Protein AF-A0A959URW3-F1 (afdb_monomer)

Radius of gyration: 47.99 Å; Cα contacts (8 Å, |Δi|>4): 1921; chains: 1; bounding box: 102×96×134 Å

Foldseek 3Di:
DADPNDDDDDADKDKQKDKAQLVCLVVLPDPDSDGIKIKMKIAGLVQLQVLLQFAQEEALDGLRVRNFRARIHMYMVPFDDALFSSGGPLPDSSLLSVLLVVLVSVLVVLVVCLPVPLVVNVSVLLRLLSGDLPQGPRNSCRPRPNVSVLVSQQAFFAFCVSGGGHLVQEAEEPAPDDDDCVLQVHSHTYGNDHDPVCVVSSVSCCDPSGNVHHYDFLQNSVLSGDLVSVQVVLQPDDPVVNLSSLLRHAADPVGPVSQQQRFNQDFDPGTDGVVRLLVDLVSVVRVVVSCVVRVCNCVRANLVRVLLVSLVPDDLEADPSLQSSLLPRPDQVSNQSSLQSHQAHEQEPDPCCRNVSNVVSCVVCVVPHPVVSNQQRYWYDYPNDTQHNVNVPPPQWDFDQDPPPRDTDTDRPCVSDPDDDPQQQVVLVVQLVCLLVVHHDQVLCCVQPVDRDDPDPDNLLNVLVVVLVVCVQPARQELSVVSSLQSNCQNPVPNPSLQSHWFAFCVGDIDGQAAEAEDDEAPQFASRRYGHCRHVVNCRNQDLDHQWRDGDRGTYDHYQDHPLAGVLPGTDQDDDLRRLLSVLVVLLVVCVVPVCSLVRCPDPNQVSVCSSQVHQLLQAEDDPPLQADPSNHRPPSLCVSCDPDPSSVVSSVSSNHHYCPHLSNVVSCCLQVVDDDRDDDDPDLPRSVVSCQVNPHPVSRPDPVSVVVVVVSVVVVDPDKDKDFDPVVLVVLVVDPPPVSVVVVVVDFDKGKMAIRDPDAPVVLADPDDPVCVVVVWDWYADPVRGRMIITTPPDPVVVVCCVVVVDDDVVSVVVCCVVVVVVCVVPDPDPPVLVVVLVVLVVLLVVLLVVLLVCLPPPFQFLLNLLSQLVNQQSVLLNVLSFWDKKKAQFWDADPVQKIKRFQIPDQDDDCLLAQQDFCVVQQKWKWKDFVPDDTDTQPDKTFLGADRGITIIHRPDGPDDDDRRMMMMMTGDSGPVLSVLLSVLSVVLVVVDDRGDGPLVLLCQLFNFALAAEEAEDPQLCLLLVVLVVLLCCQVPHQFEEEEAEQDLVQLVVSLVSNCVVCPVVVSSNLQEAEPGSNGLANDDDSRGHHYYGYHLSQQSPDDRVVGGRNLADLGQEYEYAQQQQAFASSLCSSSRRHQFDPDDDDRHGRNHGYYYYHHVVRRFYDTCPPPPVSCVVCVVVVGDGDHRRRDTPLVSQVVQAQPDQARPSNPNYGYHYSAERAPDAAVSQCSCCVVRHVSSHGYPHD

Structure (mmCIF, N/CA/C/O backbone):
data_AF-A0A959URW3-F1
#
_entry.id   AF-A0A959URW3-F1
#
loop_
_atom_site.group_PDB
_atom_site.id
_atom_site.type_symbol
_atom_site.label_atom_id
_atom_site.label_alt_id
_atom_site.label_comp_id
_atom_site.label_asym_id
_atom_site.label_entity_id
_atom_site.label_seq_id
_atom_site.pdbx_PDB_ins_code
_atom_site.Cartn_x
_atom_site.Cartn_y
_atom_site.Cartn_z
_atom_site.occupancy
_atom_site.B_iso_or_equiv
_atom_site.auth_seq_id
_atom_site.auth_comp_id
_atom_site.auth_asym_id
_atom_site.auth_atom_id
_atom_site.pdbx_PDB_model_num
ATOM 1 N N . ILE A 1 1 ? -34.164 -18.478 -6.254 1.00 34.56 1 ILE A N 1
ATOM 2 C CA . ILE A 1 1 ? -35.236 -18.177 -5.276 1.00 34.56 1 ILE A CA 1
ATOM 3 C C . ILE A 1 1 ? -35.474 -16.688 -5.324 1.00 34.56 1 ILE A C 1
ATOM 5 O O . ILE A 1 1 ? -34.515 -15.956 -5.195 1.00 34.56 1 ILE A O 1
ATOM 9 N N . THR A 1 2 ? -36.696 -16.221 -5.530 1.00 29.23 2 THR A N 1
ATOM 10 C CA . THR A 1 2 ? -36.957 -14.777 -5.521 1.00 29.23 2 THR A CA 1
ATOM 11 C C . THR A 1 2 ? -37.421 -14.369 -4.127 1.00 29.23 2 THR A C 1
ATOM 13 O O . THR A 1 2 ? -38.407 -14.919 -3.642 1.00 29.23 2 THR A O 1
ATOM 16 N N . VAL A 1 3 ? -36.714 -13.450 -3.469 1.00 30.98 3 VAL A N 1
ATOM 17 C CA . VAL A 1 3 ? -37.096 -12.880 -2.166 1.00 30.98 3 VAL A CA 1
ATOM 18 C C . VAL A 1 3 ? -37.170 -11.369 -2.350 1.00 30.98 3 VAL A C 1
ATOM 20 O O . VAL A 1 3 ? -36.220 -10.766 -2.828 1.00 30.98 3 VAL A O 1
ATOM 23 N N . ASN A 1 4 ? -38.315 -10.764 -2.025 1.00 32.06 4 ASN A N 1
ATOM 24 C CA . ASN A 1 4 ? -38.577 -9.327 -2.204 1.00 32.06 4 ASN A CA 1
ATOM 25 C C . ASN A 1 4 ? -38.368 -8.797 -3.639 1.00 32.06 4 ASN A C 1
ATOM 27 O O . ASN A 1 4 ? -37.958 -7.661 -3.831 1.00 32.06 4 ASN A O 1
ATOM 31 N N . GLY A 1 5 ? -38.651 -9.612 -4.659 1.00 32.66 5 GLY A N 1
ATOM 32 C CA . GLY A 1 5 ? -38.482 -9.219 -6.066 1.00 32.66 5 GLY A CA 1
ATOM 33 C C . GLY A 1 5 ? -37.062 -9.403 -6.612 1.00 32.66 5 GLY A C 1
ATOM 34 O O . GLY A 1 5 ? -36.890 -9.402 -7.828 1.00 32.66 5 GLY A O 1
ATOM 35 N N . GLU A 1 6 ? -36.076 -9.675 -5.754 1.00 27.12 6 GLU A N 1
ATOM 36 C CA . GLU A 1 6 ? -34.711 -10.001 -6.164 1.00 27.12 6 GLU A CA 1
ATOM 37 C C . GLU A 1 6 ? -34.511 -11.510 -6.286 1.00 27.12 6 GLU A C 1
ATOM 39 O O . GLU A 1 6 ? -34.893 -12.302 -5.417 1.00 27.12 6 GLU A O 1
ATOM 44 N N . ARG A 1 7 ? -33.911 -11.931 -7.400 1.00 32.72 7 ARG A N 1
ATOM 45 C CA . ARG A 1 7 ? -33.601 -13.331 -7.684 1.00 32.72 7 ARG A CA 1
ATOM 46 C C . ARG A 1 7 ? -32.322 -13.717 -6.930 1.00 32.72 7 ARG A C 1
ATOM 48 O O . ARG A 1 7 ? -31.225 -13.518 -7.421 1.00 32.72 7 ARG A O 1
ATOM 55 N N . ILE A 1 8 ? -32.476 -14.301 -5.747 1.00 46.41 8 ILE A N 1
ATOM 56 C CA . ILE A 1 8 ? -31.408 -14.951 -4.980 1.00 46.41 8 ILE A CA 1
ATOM 57 C C . ILE A 1 8 ? -31.084 -16.301 -5.623 1.00 46.41 8 ILE A C 1
ATOM 59 O O . ILE A 1 8 ? -31.871 -17.253 -5.549 1.00 46.41 8 ILE A O 1
ATOM 63 N N . GLU A 1 9 ? -29.934 -16.417 -6.265 1.00 48.25 9 GLU A N 1
ATOM 64 C CA . GLU A 1 9 ? -29.455 -17.690 -6.801 1.00 48.25 9 GLU A CA 1
ATOM 65 C C . GLU A 1 9 ? -28.854 -18.543 -5.674 1.00 48.25 9 GLU A C 1
ATOM 67 O O . GLU A 1 9 ? -28.124 -18.053 -4.816 1.00 48.25 9 GLU A O 1
ATOM 72 N N . ARG A 1 10 ? -29.240 -19.827 -5.607 1.00 60.81 10 ARG A N 1
ATOM 73 C CA . ARG A 1 10 ? -28.573 -20.781 -4.713 1.00 60.81 10 ARG A CA 1
ATOM 74 C C . ARG A 1 10 ? -27.301 -21.208 -5.426 1.00 60.81 10 ARG A C 1
ATOM 76 O O . ARG A 1 10 ? -27.395 -21.951 -6.397 1.00 60.81 10 ARG A O 1
ATOM 83 N N . LEU A 1 11 ? -26.163 -20.740 -4.936 1.00 62.84 11 LEU A N 1
ATOM 84 C CA . LEU A 1 11 ? -24.862 -21.116 -5.466 1.00 62.84 11 LEU A CA 1
ATOM 85 C C . LEU A 1 11 ? -24.422 -22.439 -4.823 1.00 62.84 11 LEU A C 1
ATOM 87 O O . LEU A 1 11 ? -24.393 -22.530 -3.590 1.00 62.84 11 LEU A O 1
ATOM 91 N N . PRO A 1 12 ? -24.135 -23.487 -5.611 1.00 74.75 12 PRO A N 1
ATOM 92 C CA . PRO A 1 12 ? -23.553 -24.709 -5.077 1.00 74.75 12 PRO A CA 1
ATOM 93 C C . PRO A 1 12 ? -22.137 -24.408 -4.567 1.00 74.75 12 PRO A C 1
ATOM 95 O O . PRO A 1 12 ? -21.308 -23.867 -5.300 1.00 74.75 12 PRO A O 1
ATOM 98 N N . LEU A 1 13 ? -21.876 -24.736 -3.298 1.00 84.31 13 LEU A N 1
ATOM 99 C CA . LEU A 1 13 ? -20.539 -24.666 -2.711 1.00 84.31 13 LEU A CA 1
ATOM 100 C C . LEU A 1 13 ? -19.921 -26.062 -2.681 1.00 84.31 13 LEU A C 1
ATOM 102 O O . LEU A 1 13 ? -20.524 -27.008 -2.164 1.00 84.31 13 LEU A O 1
ATOM 106 N N . GLU A 1 14 ? -18.697 -26.167 -3.173 1.00 91.38 14 GLU A N 1
ATOM 107 C CA . GLU A 1 14 ? -17.817 -27.288 -2.880 1.00 91.38 14 GLU A CA 1
ATOM 108 C C . GLU A 1 14 ? -17.272 -27.178 -1.459 1.00 91.38 14 GLU A C 1
ATOM 110 O O . GLU A 1 14 ? -17.147 -26.075 -0.925 1.00 91.38 14 GLU A O 1
ATOM 115 N N . THR A 1 15 ? -16.986 -28.319 -0.819 1.00 93.50 15 THR A N 1
ATOM 116 C CA . THR A 1 15 ? -16.547 -28.341 0.582 1.00 93.50 15 THR A CA 1
ATOM 117 C C . THR A 1 15 ? -15.479 -29.394 0.861 1.00 93.50 15 THR A C 1
ATOM 119 O O . THR A 1 15 ? -15.551 -30.514 0.351 1.00 93.50 15 THR A O 1
ATOM 122 N N . ILE A 1 16 ? -14.539 -29.051 1.745 1.00 95.06 16 ILE A N 1
ATOM 123 C CA . ILE A 1 16 ? -13.639 -29.979 2.439 1.00 95.06 16 ILE A CA 1
ATOM 124 C C . ILE A 1 16 ? -13.994 -29.922 3.920 1.00 95.06 16 ILE A C 1
ATOM 126 O O . ILE A 1 16 ? -13.895 -28.865 4.541 1.00 95.06 16 ILE A O 1
ATOM 130 N N . ARG A 1 17 ? -14.427 -31.054 4.484 1.00 92.44 17 ARG A N 1
ATOM 131 C CA . ARG A 1 17 ? -14.832 -31.170 5.891 1.00 92.44 17 ARG A CA 1
ATOM 132 C C . ARG A 1 17 ? -13.784 -31.926 6.702 1.00 92.44 17 ARG A C 1
ATOM 134 O O . ARG A 1 17 ? -13.364 -33.023 6.332 1.00 92.44 17 ARG A O 1
ATOM 141 N N . LEU A 1 18 ? -13.442 -31.353 7.847 1.00 94.38 18 LEU A N 1
ATOM 142 C CA . LEU A 1 18 ? -12.686 -31.969 8.924 1.00 94.38 18 LEU A CA 1
ATOM 143 C C . LEU A 1 18 ? -13.585 -32.067 10.160 1.00 94.38 18 LEU A C 1
ATOM 145 O O . LEU A 1 18 ? -14.099 -31.055 10.631 1.00 94.38 18 LEU A O 1
ATOM 149 N N . THR A 1 19 ? -13.739 -33.271 10.704 1.00 93.19 19 THR A N 1
ATOM 150 C CA . THR A 1 19 ? -14.428 -33.500 11.979 1.00 93.19 19 THR A CA 1
ATOM 151 C C . THR A 1 19 ? -13.402 -33.971 12.998 1.00 93.19 19 THR A C 1
ATOM 153 O O . THR A 1 19 ? -12.790 -35.021 12.816 1.00 93.19 19 THR A O 1
ATOM 156 N N . ILE A 1 20 ? -13.207 -33.191 14.057 1.00 90.38 20 ILE A N 1
ATOM 157 C CA . ILE A 1 20 ? -12.317 -33.509 15.169 1.00 90.38 20 ILE A CA 1
ATOM 158 C C . ILE A 1 20 ? -13.178 -34.071 16.306 1.00 90.38 20 ILE A C 1
ATOM 160 O O . ILE A 1 20 ? -14.007 -33.334 16.855 1.00 90.38 20 ILE A O 1
ATOM 164 N N . PRO A 1 21 ? -13.003 -35.352 16.674 1.00 87.56 21 PRO A N 1
ATOM 165 C CA . PRO A 1 21 ? -13.785 -35.969 17.735 1.00 87.56 21 PRO A CA 1
ATOM 166 C C . PRO A 1 21 ? -13.529 -35.293 19.081 1.00 87.56 21 PRO A C 1
ATOM 168 O O . PRO A 1 21 ? -12.391 -34.933 19.394 1.00 87.56 21 PRO A O 1
ATOM 171 N N . ARG A 1 22 ? -14.551 -35.232 19.941 1.00 83.50 22 ARG A N 1
ATOM 172 C CA . ARG A 1 22 ? -14.440 -34.691 21.308 1.00 83.50 22 ARG A CA 1
ATOM 173 C C . ARG A 1 22 ? -13.270 -35.269 22.114 1.00 83.50 22 ARG A C 1
ATOM 175 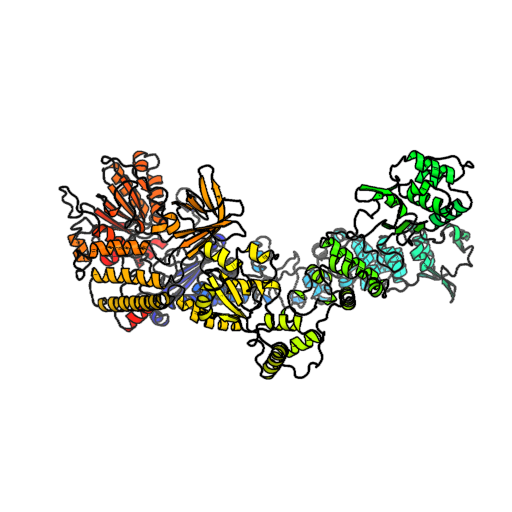O O . ARG A 1 22 ? -12.677 -34.576 22.928 1.00 83.50 22 ARG A O 1
ATOM 182 N N . THR A 1 23 ? -12.894 -36.524 21.858 1.00 83.06 23 THR A N 1
ATOM 183 C CA . THR A 1 23 ? -11.788 -37.215 22.543 1.00 83.06 23 THR A CA 1
ATOM 184 C C . THR A 1 23 ? -10.409 -36.633 22.232 1.00 83.06 23 THR A C 1
ATOM 186 O O . THR A 1 23 ? -9.474 -36.859 22.994 1.00 83.06 23 THR A O 1
ATOM 189 N N . GLU A 1 24 ? -10.268 -35.894 21.130 1.00 83.75 24 GLU A N 1
ATOM 190 C CA . GLU A 1 24 ? -8.999 -35.320 20.668 1.00 83.75 24 GLU A CA 1
ATOM 191 C C . GLU A 1 24 ? -8.882 -33.814 20.974 1.00 83.75 24 GLU A C 1
ATOM 193 O O . GLU A 1 24 ? -7.793 -33.242 20.875 1.00 83.75 24 GLU A O 1
ATOM 198 N N . LEU A 1 25 ? -9.969 -33.169 21.420 1.00 83.62 25 LEU A N 1
ATOM 199 C CA . LEU A 1 25 ? -10.039 -31.716 21.618 1.00 83.62 25 LEU A CA 1
ATOM 200 C C . LEU A 1 25 ? -9.111 -31.193 22.719 1.00 83.62 25 LEU A C 1
ATOM 202 O O . LEU A 1 25 ? -8.546 -30.103 22.576 1.00 83.62 25 LEU A O 1
ATOM 206 N N . ARG A 1 26 ? -8.847 -31.988 23.765 1.00 81.00 26 ARG A N 1
ATOM 207 C CA . ARG A 1 26 ? -7.852 -31.635 24.796 1.00 81.00 26 ARG A CA 1
ATOM 208 C C . ARG A 1 26 ? -6.452 -31.432 24.223 1.00 81.00 26 ARG A C 1
ATOM 210 O O . ARG A 1 26 ? -5.725 -30.560 24.688 1.00 81.00 26 ARG A O 1
ATOM 217 N N . GLY A 1 27 ? -6.075 -32.197 23.194 1.00 77.31 27 GLY A N 1
ATOM 218 C CA . GLY A 1 27 ? -4.784 -32.041 22.510 1.00 77.31 27 GLY A CA 1
ATOM 219 C C . GLY A 1 27 ? -4.667 -30.719 21.742 1.00 77.31 27 GLY A C 1
ATOM 220 O O . GLY A 1 27 ? -3.568 -30.207 21.527 1.00 77.31 27 GLY A O 1
ATOM 221 N N . ILE A 1 28 ? -5.804 -30.125 21.376 1.00 80.00 28 ILE A N 1
ATOM 222 C CA . ILE A 1 28 ? -5.901 -28.845 20.663 1.00 80.00 28 ILE A CA 1
ATOM 223 C C . ILE A 1 28 ? -6.008 -27.666 21.647 1.00 80.00 28 ILE A C 1
ATOM 225 O O . ILE A 1 28 ? -5.694 -26.539 21.281 1.00 80.00 28 ILE A O 1
ATOM 229 N N . GLY A 1 29 ? -6.322 -27.928 22.919 1.00 76.31 29 GLY A N 1
ATOM 230 C CA . GLY A 1 29 ? -6.358 -26.925 23.989 1.00 76.31 29 GLY A CA 1
ATOM 231 C C . GLY A 1 29 ? -7.762 -26.531 24.447 1.00 76.31 29 GLY A C 1
ATOM 232 O O . GLY A 1 29 ? -7.894 -25.561 25.187 1.00 76.31 29 GLY A O 1
ATOM 233 N N . PHE A 1 30 ? -8.802 -27.263 24.039 1.00 79.19 30 PHE A N 1
ATOM 234 C CA . PHE A 1 30 ? -10.144 -27.088 24.596 1.00 79.19 30 PHE A CA 1
ATOM 235 C C . PHE A 1 30 ? -10.208 -27.607 26.039 1.00 79.19 30 PHE A C 1
ATOM 237 O O . PHE A 1 30 ? -9.623 -28.641 26.367 1.00 79.19 30 PHE A O 1
ATOM 244 N N . THR A 1 31 ? -10.922 -26.876 26.895 1.00 63.19 31 THR A N 1
ATOM 245 C CA . THR A 1 31 ? -11.102 -27.191 28.322 1.00 63.19 31 THR A CA 1
ATOM 246 C C . THR A 1 31 ? -12.343 -28.041 28.606 1.00 63.19 31 THR A C 1
ATOM 248 O O . THR A 1 31 ? -12.409 -28.666 29.662 1.00 63.19 31 THR A O 1
ATOM 251 N N . GLU A 1 32 ? -13.298 -28.094 27.673 1.00 59.19 32 GLU A N 1
ATOM 252 C CA . GLU A 1 32 ? -14.567 -28.831 27.776 1.00 59.19 32 GLU A CA 1
ATOM 253 C C . GLU A 1 32 ? -14.714 -29.819 26.599 1.00 59.19 32 GLU A C 1
ATOM 255 O O . GLU A 1 32 ? -14.406 -29.474 25.457 1.00 59.19 32 GLU A O 1
ATOM 260 N N . ASP A 1 33 ? -15.182 -31.046 26.875 1.00 56.19 33 ASP A N 1
ATOM 261 C CA . ASP A 1 33 ? -15.276 -32.172 25.919 1.00 56.19 33 ASP A CA 1
ATOM 262 C C . ASP A 1 33 ? -16.730 -32.409 25.428 1.00 56.19 33 ASP A C 1
ATOM 264 O O . ASP A 1 33 ? -17.171 -33.553 25.262 1.00 56.19 33 ASP A O 1
ATOM 268 N N . ASP A 1 34 ? -17.516 -31.346 25.236 1.00 56.12 34 ASP A N 1
ATOM 269 C CA . ASP A 1 34 ? -18.978 -31.486 25.133 1.00 56.12 34 ASP A CA 1
ATOM 270 C C . ASP A 1 34 ? -19.495 -31.892 23.738 1.00 56.12 34 ASP A C 1
ATOM 272 O O . ASP A 1 34 ? -20.535 -32.548 23.637 1.00 56.12 34 ASP A O 1
ATOM 276 N N . GLN A 1 35 ? -18.782 -31.565 22.650 1.00 76.81 35 GLN A N 1
ATOM 277 C CA . GLN A 1 35 ? -19.188 -31.905 21.274 1.00 76.81 35 GLN A CA 1
ATOM 278 C C . GLN A 1 35 ? -18.008 -31.958 20.296 1.00 76.81 35 GLN A C 1
ATOM 280 O O . GLN A 1 35 ? -16.972 -31.351 20.545 1.00 76.81 35 GLN A O 1
ATOM 285 N N . ASP A 1 36 ? -18.186 -32.645 19.165 1.00 86.38 36 ASP A N 1
ATOM 286 C CA . ASP A 1 36 ? -17.190 -32.698 18.089 1.00 86.38 36 ASP A CA 1
ATOM 287 C C . ASP A 1 36 ? -17.031 -31.325 17.410 1.00 86.38 36 ASP A C 1
ATOM 289 O O . ASP A 1 36 ? -18.005 -30.586 17.215 1.00 86.38 36 ASP A O 1
ATOM 293 N N . VAL A 1 37 ? -15.800 -30.989 17.018 1.00 88.69 37 VAL A N 1
ATOM 294 C CA . VAL A 1 37 ? -15.511 -29.755 16.278 1.00 88.69 37 VAL A CA 1
ATOM 295 C C . VAL A 1 37 ? -15.488 -30.054 14.783 1.00 88.69 37 VAL A C 1
ATOM 297 O O . VAL A 1 37 ? -14.672 -30.839 14.313 1.00 88.69 37 VAL A O 1
ATOM 300 N N . GLU A 1 38 ? -16.370 -29.413 14.022 1.00 90.75 38 GLU A N 1
ATOM 301 C CA . GLU A 1 38 ? -16.356 -29.432 12.562 1.00 90.75 38 GLU A CA 1
ATOM 302 C C . GLU A 1 38 ? -15.708 -28.157 12.028 1.00 90.75 38 GLU A C 1
ATOM 304 O O . GLU A 1 38 ? -16.114 -27.051 12.386 1.00 90.75 38 GLU A O 1
ATOM 309 N N . VAL A 1 39 ? -14.741 -28.323 11.127 1.00 93.44 39 VAL A N 1
ATOM 310 C CA . VAL A 1 39 ? -14.119 -27.252 10.347 1.00 93.44 39 VAL A CA 1
ATOM 311 C C . VAL A 1 39 ? -14.317 -27.564 8.869 1.00 93.44 39 VAL A C 1
ATOM 313 O O . VAL A 1 39 ? -14.024 -28.667 8.416 1.00 93.44 39 VAL A O 1
ATOM 316 N N . VAL A 1 40 ? -14.855 -26.612 8.114 1.00 93.00 40 VAL A N 1
ATOM 317 C CA . VAL A 1 40 ? -15.231 -26.784 6.711 1.00 93.00 40 VAL A CA 1
ATOM 318 C C . VAL A 1 40 ? -14.680 -25.625 5.898 1.00 93.00 40 VAL A C 1
ATOM 320 O O . VAL A 1 40 ? -15.009 -24.476 6.181 1.00 93.00 40 VAL A O 1
ATOM 323 N N . LEU A 1 41 ? -13.871 -25.922 4.884 1.00 96.38 41 LEU A N 1
ATOM 324 C CA . LEU A 1 41 ? -13.491 -24.958 3.852 1.00 96.38 41 LEU A CA 1
ATOM 325 C C . LEU A 1 41 ? -14.461 -25.100 2.679 1.00 96.38 41 LEU A C 1
ATOM 327 O O . LEU A 1 41 ? -14.689 -26.219 2.218 1.00 96.38 41 LEU A O 1
ATOM 331 N N . CYS A 1 42 ? -15.031 -23.990 2.212 1.00 93.69 42 CYS A N 1
ATOM 332 C CA . CYS A 1 42 ? -16.022 -23.966 1.140 1.00 93.69 42 CYS A CA 1
ATOM 333 C C . CYS A 1 42 ? -15.633 -22.980 0.032 1.00 93.69 42 CYS A C 1
ATOM 335 O O . CYS A 1 42 ? -15.168 -21.881 0.330 1.00 93.69 42 CYS A O 1
ATOM 337 N N . TRP A 1 43 ? -15.893 -23.319 -1.230 1.00 94.75 43 TRP A N 1
ATOM 338 C CA . TRP A 1 43 ? -15.683 -22.422 -2.376 1.00 94.75 43 TRP A CA 1
ATOM 339 C C . TRP A 1 43 ? -16.698 -22.696 -3.489 1.00 94.75 43 TRP A C 1
ATOM 341 O O . TRP A 1 43 ? -17.451 -23.666 -3.430 1.00 94.75 43 TRP A O 1
ATOM 351 N N . SER A 1 44 ? -16.742 -21.830 -4.500 1.00 91.31 44 SER A N 1
ATOM 352 C CA . SER A 1 44 ? -17.530 -22.056 -5.714 1.00 91.31 44 SER A CA 1
ATOM 353 C C . SER A 1 44 ? -16.887 -21.350 -6.895 1.00 91.31 44 SER A C 1
ATOM 355 O O . SER A 1 44 ? -16.576 -20.161 -6.812 1.00 91.31 44 SER A O 1
ATOM 357 N N . GLU A 1 45 ? -16.705 -22.077 -7.995 1.00 86.62 45 GLU A N 1
ATOM 358 C CA . GLU A 1 45 ? -16.124 -21.532 -9.224 1.00 86.62 45 GLU A CA 1
ATOM 359 C C . GLU A 1 45 ? -17.006 -20.462 -9.871 1.00 86.62 45 GLU A C 1
ATOM 361 O O . GLU A 1 45 ? -16.495 -19.480 -10.402 1.00 86.62 45 GLU A O 1
ATOM 366 N N . GLU A 1 46 ? -18.324 -20.578 -9.720 1.00 84.88 46 GLU A N 1
ATOM 367 C CA . GLU A 1 46 ? -19.297 -19.621 -10.257 1.00 84.88 46 GLU A CA 1
ATOM 368 C C . GLU A 1 46 ? -19.373 -18.315 -9.442 1.00 84.88 46 GLU A C 1
ATOM 370 O O . GLU A 1 46 ? -19.913 -17.321 -9.923 1.00 84.88 46 GLU A O 1
ATOM 375 N N . ALA A 1 47 ? -18.833 -18.291 -8.215 1.00 84.94 47 ALA A N 1
ATOM 376 C CA . ALA A 1 47 ? -19.024 -17.190 -7.264 1.00 84.94 47 ALA A CA 1
ATOM 377 C C . ALA A 1 47 ? -17.735 -16.665 -6.614 1.00 84.94 47 ALA A C 1
ATOM 379 O O . ALA A 1 47 ? -17.803 -15.983 -5.591 1.00 84.94 47 ALA A O 1
ATOM 380 N N . MET A 1 48 ? -16.560 -16.945 -7.185 1.00 87.69 48 MET A N 1
ATOM 381 C CA . MET A 1 48 ? -15.266 -16.568 -6.592 1.00 87.69 48 MET A CA 1
ATOM 382 C C . MET A 1 48 ? -15.158 -15.069 -6.271 1.00 87.69 48 MET A C 1
ATOM 384 O O . MET A 1 48 ? -14.742 -14.694 -5.175 1.00 87.69 48 MET A O 1
ATOM 388 N N . GLU A 1 49 ? -15.586 -14.200 -7.191 1.00 84.81 49 GLU A N 1
ATOM 389 C CA . GLU A 1 49 ? -15.551 -12.745 -6.984 1.00 84.81 49 GLU A CA 1
ATOM 390 C C . GLU A 1 49 ? -16.526 -12.265 -5.907 1.00 84.81 49 GLU A C 1
ATOM 392 O O . GLU A 1 49 ? -16.259 -11.272 -5.229 1.00 84.81 49 GLU A O 1
ATOM 397 N N . GLN A 1 50 ? -17.660 -12.953 -5.754 1.00 84.00 50 GLN A N 1
ATOM 398 C CA . GLN A 1 50 ? -18.624 -12.650 -4.705 1.00 84.00 50 GLN A CA 1
ATOM 399 C C . GLN A 1 50 ? -18.083 -13.103 -3.349 1.00 84.00 50 GLN A C 1
ATOM 401 O O . GLN A 1 50 ? -18.068 -12.307 -2.417 1.00 84.00 50 GLN A O 1
ATOM 406 N N . LEU A 1 51 ? -17.564 -14.332 -3.255 1.00 87.06 51 LEU A N 1
ATOM 407 C CA . LEU A 1 51 ? -16.972 -14.872 -2.028 1.00 87.06 51 LEU A CA 1
ATOM 408 C C . LEU A 1 51 ? -15.807 -14.011 -1.527 1.00 87.06 51 LEU A C 1
ATOM 410 O O . LEU A 1 51 ? -15.731 -13.745 -0.334 1.00 87.06 51 LEU A O 1
ATOM 414 N N . ALA A 1 52 ? -14.979 -13.477 -2.431 1.00 87.38 52 ALA A N 1
ATOM 415 C CA . ALA A 1 52 ? -13.893 -12.564 -2.074 1.00 87.38 52 ALA A CA 1
ATOM 416 C C . ALA A 1 52 ? -14.364 -11.247 -1.426 1.00 87.38 52 ALA A C 1
ATOM 418 O O . ALA A 1 52 ? -13.580 -10.583 -0.751 1.00 87.38 52 ALA A O 1
ATOM 419 N N . LYS A 1 53 ? -15.623 -10.843 -1.625 1.00 85.44 53 LYS A N 1
ATOM 420 C CA . LYS A 1 53 ? -16.212 -9.648 -0.994 1.00 85.44 53 LYS A CA 1
ATOM 421 C C . LYS A 1 53 ? -16.926 -9.968 0.318 1.00 85.44 53 LYS A C 1
ATOM 423 O O . LYS A 1 53 ? -17.230 -9.052 1.077 1.00 85.44 53 LYS A O 1
ATOM 428 N N . GLU A 1 54 ? -17.198 -11.241 0.575 1.00 86.44 54 GLU A N 1
ATOM 429 C CA . GLU A 1 54 ? -17.857 -11.701 1.787 1.00 86.44 54 GLU A CA 1
ATOM 430 C C . GLU A 1 54 ? -16.838 -11.934 2.918 1.00 86.44 54 GLU A C 1
ATOM 432 O O . GLU A 1 54 ? -15.631 -12.070 2.687 1.00 86.44 54 GLU A O 1
ATOM 437 N N . PRO A 1 55 ? -17.303 -12.005 4.175 1.00 89.19 55 PRO A N 1
ATOM 438 C CA . PRO A 1 55 ? -16.479 -12.450 5.290 1.00 89.19 55 PRO A CA 1
ATOM 439 C C . PRO A 1 55 ? -15.856 -13.814 5.008 1.00 89.19 55 PRO A C 1
ATOM 441 O O . PRO A 1 55 ? -16.535 -14.710 4.526 1.00 89.19 55 PRO A O 1
ATOM 444 N N . THR A 1 56 ? -14.579 -13.997 5.331 1.00 92.75 56 THR A N 1
ATOM 445 C CA . THR A 1 56 ? -13.873 -15.270 5.128 1.00 92.75 56 THR A CA 1
ATOM 446 C C . THR A 1 56 ? -14.205 -16.276 6.227 1.00 92.75 56 THR A C 1
ATOM 448 O O . THR A 1 56 ? -14.271 -17.476 5.970 1.00 92.75 56 THR A O 1
ATOM 451 N N . LEU A 1 57 ? -14.429 -15.809 7.458 1.00 92.62 57 LEU A N 1
ATOM 452 C CA . LEU A 1 57 ? -14.627 -16.667 8.624 1.00 92.62 57 LEU A CA 1
ATOM 453 C C . LEU A 1 57 ? -16.090 -16.723 9.060 1.00 92.62 57 LEU A C 1
ATOM 455 O O . LEU A 1 57 ? -16.760 -15.705 9.245 1.00 92.62 57 LEU A O 1
ATOM 459 N N . TYR A 1 58 ? -16.560 -17.944 9.295 1.00 88.25 58 TYR A N 1
ATOM 460 C CA . TYR A 1 58 ? -17.894 -18.250 9.776 1.00 88.25 58 TYR A CA 1
ATOM 461 C C . TYR A 1 58 ? -17.815 -19.171 10.987 1.00 88.25 58 TYR A C 1
ATOM 463 O O . TYR A 1 58 ? -17.090 -20.159 11.027 1.00 88.25 58 TYR A O 1
ATOM 471 N N . GLN A 1 59 ? -18.663 -18.897 11.963 1.00 81.31 59 GLN A N 1
ATOM 472 C CA . GLN A 1 59 ? -19.075 -19.893 12.949 1.00 81.31 59 GLN A CA 1
ATOM 473 C C . GLN A 1 59 ? -20.573 -19.715 13.039 1.00 81.31 59 GLN A C 1
ATOM 475 O O . GLN A 1 59 ? -21.064 -18.857 13.784 1.00 81.31 59 GLN A O 1
ATOM 480 N N . TYR A 1 60 ? -21.255 -20.446 12.158 1.00 73.19 60 TYR A N 1
ATOM 481 C CA . TYR A 1 60 ? -22.684 -20.363 11.859 1.00 73.19 60 TYR A CA 1
ATOM 482 C C . TYR A 1 60 ? -23.098 -19.076 11.138 1.00 73.19 60 TYR A C 1
ATOM 484 O O . TYR A 1 60 ? -23.791 -19.128 10.128 1.00 73.19 60 TYR A O 1
ATOM 492 N N . PHE A 1 61 ? -22.609 -17.932 11.602 1.00 74.62 61 PHE A N 1
ATOM 493 C CA . PHE A 1 61 ? -22.785 -16.623 10.986 1.00 74.62 61 PHE A CA 1
ATOM 494 C C . PHE A 1 61 ? -21.470 -16.055 10.461 1.00 74.62 61 PHE A C 1
ATOM 496 O O . PHE A 1 61 ? -20.417 -16.413 11.004 1.00 74.62 61 PHE A O 1
ATOM 503 N N . PRO A 1 62 ? -21.537 -15.134 9.480 1.00 78.25 62 PRO A N 1
ATOM 504 C CA . PRO A 1 62 ? -20.374 -14.378 9.041 1.00 78.25 62 PRO A CA 1
ATOM 505 C C . PRO A 1 62 ? -19.785 -13.568 10.194 1.00 78.25 62 PRO A C 1
ATOM 507 O O . PRO A 1 62 ? -20.505 -12.853 10.897 1.00 78.25 62 PRO A O 1
ATOM 510 N N . MET A 1 63 ? -18.470 -13.642 10.359 1.00 83.56 63 MET A N 1
ATOM 511 C CA . MET A 1 63 ? -17.720 -12.701 11.183 1.00 83.56 63 MET A CA 1
ATOM 512 C C . MET A 1 63 ? -17.499 -11.434 10.349 1.00 83.56 63 MET A C 1
ATOM 514 O O . MET A 1 63 ? -16.552 -11.350 9.583 1.00 83.56 63 MET A O 1
ATOM 518 N N . THR A 1 64 ? -18.427 -10.475 10.416 1.00 77.38 64 THR A N 1
ATOM 519 C CA . THR A 1 64 ? -18.543 -9.377 9.431 1.00 77.38 64 THR A CA 1
ATOM 520 C C . THR A 1 64 ? -17.319 -8.471 9.292 1.00 77.38 64 THR A C 1
ATOM 522 O O . THR A 1 64 ? -17.220 -7.780 8.285 1.00 77.38 64 THR A O 1
ATOM 525 N N . LYS A 1 65 ? -16.404 -8.454 10.268 1.00 76.12 65 LYS A N 1
ATOM 526 C CA . LYS A 1 65 ? -15.149 -7.694 10.188 1.00 76.12 65 LYS A CA 1
ATOM 527 C C . LYS A 1 65 ? -13.971 -8.523 9.651 1.00 76.12 65 LYS A C 1
ATOM 529 O O . LYS A 1 65 ? -12.920 -7.972 9.365 1.00 76.12 65 LYS A O 1
ATOM 534 N N . GLU A 1 66 ? -14.157 -9.825 9.443 1.00 82.00 66 GLU A N 1
ATOM 535 C CA . GLU A 1 66 ? -13.150 -10.759 8.922 1.00 82.00 66 GLU A CA 1
ATOM 536 C C . GLU A 1 66 ? -13.254 -10.921 7.393 1.00 82.00 66 GLU A C 1
ATOM 538 O O . GLU A 1 66 ? -13.241 -12.035 6.862 1.00 82.00 66 GLU A O 1
ATOM 543 N N . ALA A 1 67 ? -13.426 -9.810 6.672 1.00 86.12 67 ALA A N 1
ATOM 544 C CA . ALA A 1 67 ? -13.449 -9.787 5.211 1.00 86.12 67 ALA A CA 1
ATOM 545 C C . ALA A 1 67 ? -12.023 -9.604 4.670 1.00 86.12 67 ALA A C 1
ATOM 547 O O . ALA A 1 67 ? -11.520 -8.487 4.561 1.00 86.12 67 ALA A O 1
ATOM 548 N N . HIS A 1 68 ? -11.367 -10.716 4.328 1.00 90.25 68 HIS A N 1
ATOM 549 C CA . HIS A 1 68 ? -9.939 -10.726 3.973 1.00 90.25 68 HIS A CA 1
ATOM 550 C C . HIS A 1 68 ? -9.660 -10.864 2.478 1.00 90.25 68 HIS A C 1
ATOM 552 O O . HIS A 1 68 ? -8.505 -10.964 2.076 1.00 90.25 68 HIS A O 1
ATOM 558 N N . GLY A 1 69 ? -10.688 -10.852 1.627 1.00 91.25 69 GLY A N 1
ATOM 559 C CA . GLY A 1 69 ? -10.487 -11.000 0.186 1.00 91.25 69 GLY A CA 1
ATOM 560 C C . GLY A 1 69 ? -10.257 -12.438 -0.280 1.00 91.25 69 GLY A C 1
ATOM 561 O O . GLY A 1 69 ? -9.626 -12.631 -1.317 1.00 91.25 69 GLY A O 1
ATOM 562 N N . MET A 1 70 ? -10.714 -13.442 0.473 1.00 94.62 70 MET A N 1
ATOM 563 C CA . MET A 1 70 ? -10.563 -14.855 0.105 1.00 94.62 70 MET A CA 1
ATOM 564 C C . MET A 1 70 ? -11.741 -15.317 -0.751 1.00 94.62 70 MET A C 1
ATOM 566 O O . MET A 1 70 ? -12.888 -15.174 -0.344 1.00 94.62 70 MET A O 1
ATOM 570 N N . ALA A 1 71 ? -11.484 -15.935 -1.904 1.00 94.38 71 ALA A N 1
ATOM 571 C CA . ALA A 1 71 ? -12.530 -16.523 -2.752 1.00 94.38 71 ALA A CA 1
ATOM 572 C C . ALA A 1 71 ? -13.015 -17.901 -2.242 1.00 94.38 71 ALA A C 1
ATOM 574 O O . ALA A 1 71 ? -13.648 -18.673 -2.963 1.00 94.38 71 ALA A O 1
ATOM 575 N N . TYR A 1 72 ? -12.725 -18.195 -0.977 1.00 94.88 72 TYR A N 1
ATOM 576 C CA . TYR A 1 72 ? -13.206 -19.327 -0.204 1.00 94.88 72 TYR A CA 1
ATOM 577 C C . TYR A 1 72 ? -13.577 -18.847 1.202 1.00 94.88 72 TYR A C 1
ATOM 579 O O . TYR A 1 72 ? -13.105 -17.815 1.680 1.00 94.88 72 TYR A O 1
ATOM 587 N N . VAL A 1 73 ? -14.412 -19.622 1.885 1.00 94.00 73 VAL A N 1
ATOM 588 C CA . VAL A 1 73 ? -14.864 -19.333 3.247 1.00 94.00 73 VAL A CA 1
ATOM 589 C C . VAL A 1 73 ? -14.573 -20.510 4.161 1.00 94.00 73 VAL A C 1
ATOM 591 O O . VAL A 1 73 ? -14.582 -21.663 3.734 1.00 94.00 73 VAL A O 1
ATOM 594 N N . ILE A 1 74 ? -14.330 -20.228 5.435 1.00 95.06 74 ILE A N 1
ATOM 595 C CA . ILE A 1 74 ? -14.058 -21.238 6.452 1.00 95.06 74 ILE A CA 1
ATOM 596 C C . ILE A 1 74 ? -15.147 -21.158 7.498 1.00 95.06 74 ILE A C 1
ATOM 598 O O . ILE A 1 74 ? -15.304 -20.156 8.191 1.00 95.06 74 ILE A O 1
ATOM 602 N N . HIS A 1 75 ? -15.888 -22.245 7.625 1.00 93.00 75 HIS A N 1
ATOM 603 C CA . HIS A 1 75 ? -16.899 -22.424 8.640 1.00 93.00 75 HIS A CA 1
ATOM 604 C C . HIS A 1 75 ? -16.395 -23.373 9.722 1.00 93.00 75 HIS A C 1
ATOM 606 O O . HIS A 1 75 ? -16.003 -24.496 9.420 1.00 93.00 75 HIS A O 1
ATOM 612 N N . SER A 1 76 ? -16.477 -22.987 10.992 1.00 90.88 76 SER A N 1
ATOM 613 C CA . SER A 1 76 ? -16.239 -23.927 12.086 1.00 90.88 76 SER A CA 1
ATOM 614 C C . SER A 1 76 ? -17.082 -23.641 13.310 1.00 90.88 76 SER A C 1
ATOM 616 O O . SER A 1 76 ? -17.271 -22.488 13.687 1.00 90.88 76 SER A O 1
ATOM 618 N N . ASN A 1 77 ? -17.569 -24.697 13.963 1.00 85.94 77 ASN A N 1
ATOM 619 C CA . ASN A 1 77 ? -18.260 -24.573 15.247 1.00 85.94 77 ASN A CA 1
ATOM 620 C C . ASN A 1 77 ? -17.300 -24.320 16.427 1.00 85.94 77 ASN A C 1
ATOM 622 O O . ASN A 1 77 ? -17.758 -23.867 17.475 1.00 85.94 77 ASN A O 1
ATOM 626 N N . GLY A 1 78 ? -15.994 -24.553 16.256 1.00 83.75 78 GLY A N 1
ATOM 627 C CA . GLY A 1 78 ? -14.975 -24.491 17.309 1.00 83.75 78 GLY A CA 1
ATOM 628 C C . GLY A 1 78 ? -14.097 -23.234 17.325 1.00 83.75 78 GLY A C 1
ATOM 629 O O . GLY A 1 78 ? -13.245 -23.127 18.202 1.00 83.75 78 GLY A O 1
ATOM 630 N N . LEU A 1 79 ? -14.276 -22.286 16.392 1.00 88.69 79 LEU A N 1
ATOM 631 C CA . LEU A 1 79 ? -13.480 -21.048 16.369 1.00 88.69 79 LEU A CA 1
ATOM 632 C C . LEU A 1 79 ? -13.729 -20.194 17.622 1.00 88.69 79 LEU A C 1
ATOM 634 O O . LEU A 1 79 ? -14.871 -19.877 17.967 1.00 88.69 79 LEU A O 1
ATOM 638 N N . GLN A 1 80 ? -12.642 -19.790 18.275 1.00 83.56 80 GLN A N 1
ATOM 639 C CA . GLN A 1 80 ? -12.634 -18.865 19.401 1.00 83.56 80 GLN A CA 1
ATOM 640 C C . GLN A 1 80 ? -12.724 -17.436 18.860 1.00 83.56 80 GLN A C 1
ATOM 642 O O . GLN A 1 80 ? -11.852 -16.973 18.126 1.00 83.56 80 GLN A O 1
ATOM 647 N N . LYS A 1 81 ? -13.795 -16.726 19.196 1.00 77.88 81 LYS A N 1
ATOM 648 C CA 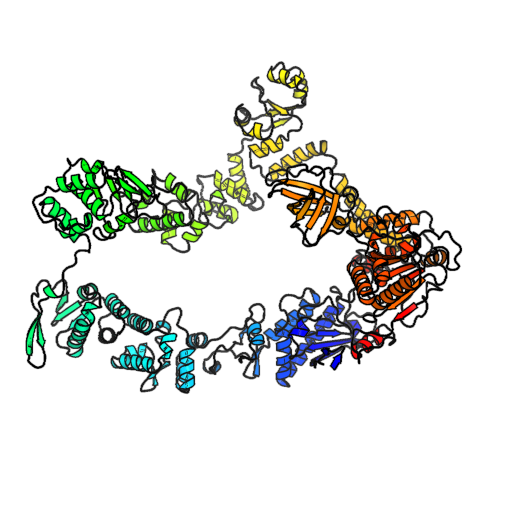. LYS A 1 81 ? -14.028 -15.350 18.741 1.00 77.88 81 LYS A CA 1
ATOM 649 C C . LYS A 1 81 ? -13.618 -14.352 19.805 1.00 77.88 81 LYS A C 1
ATOM 651 O O . LYS A 1 81 ? -13.592 -14.688 20.990 1.00 77.88 81 LYS A O 1
ATOM 656 N N . GLN A 1 82 ? -13.349 -13.117 19.392 1.00 59.78 82 GLN A N 1
ATOM 657 C CA . GLN A 1 82 ? -13.347 -12.028 20.356 1.00 59.78 82 GLN A CA 1
ATOM 658 C C . GLN A 1 82 ? -14.745 -11.886 20.955 1.00 59.78 82 GLN A C 1
ATOM 660 O O . GLN A 1 82 ? -15.749 -12.288 20.355 1.00 59.78 82 GLN A O 1
ATOM 665 N N . ALA A 1 83 ? -14.782 -11.228 22.111 1.00 40.97 83 ALA A N 1
ATOM 666 C CA . ALA A 1 83 ? -15.941 -10.541 22.653 1.00 40.97 83 ALA A CA 1
ATOM 667 C C . ALA A 1 83 ? -16.923 -10.126 21.543 1.00 40.97 83 ALA A C 1
ATOM 669 O O . ALA A 1 83 ? -18.058 -10.589 21.490 1.00 40.97 83 ALA A O 1
ATOM 670 N N . GLN A 1 84 ? -16.415 -9.356 20.582 1.00 41.03 84 GLN A N 1
ATOM 671 C CA . GLN A 1 84 ? -17.169 -8.705 19.530 1.00 41.03 84 GLN A CA 1
ATOM 672 C C . GLN A 1 84 ? -17.770 -9.575 18.422 1.00 41.03 84 GLN A C 1
ATOM 674 O O . GLN A 1 84 ? -18.383 -8.987 17.537 1.00 41.03 84 GLN A O 1
ATOM 679 N N . ARG A 1 85 ? -17.678 -10.918 18.470 1.00 52.69 85 ARG A N 1
ATOM 680 C CA . ARG A 1 85 ? -18.323 -11.952 17.605 1.00 52.69 85 ARG A CA 1
ATOM 681 C C . ARG A 1 85 ? -18.366 -11.748 16.075 1.00 52.69 85 ARG A C 1
ATOM 683 O O . ARG A 1 85 ? -18.816 -12.636 15.351 1.00 52.69 85 ARG A O 1
ATOM 690 N N . THR A 1 86 ? -17.898 -10.610 15.608 1.00 59.69 86 THR A N 1
ATOM 691 C CA . THR A 1 86 ? -17.677 -10.134 14.252 1.00 59.69 86 THR A CA 1
ATOM 692 C C . THR A 1 86 ? -16.207 -10.293 13.888 1.00 59.69 86 THR A C 1
ATOM 694 O O . THR A 1 86 ? -15.893 -10.177 12.709 1.00 59.69 86 THR A O 1
ATOM 697 N N . GLU A 1 87 ? -15.366 -10.616 14.883 1.00 77.88 87 GLU A N 1
ATOM 698 C CA . GLU A 1 87 ? -13.925 -10.826 14.794 1.00 77.88 87 GLU A CA 1
ATOM 699 C C . GLU A 1 87 ? -13.504 -12.140 15.469 1.00 77.88 87 GLU A C 1
ATOM 701 O O . GLU A 1 87 ? -14.085 -12.583 16.474 1.00 77.88 87 GLU A O 1
ATOM 706 N N . LEU A 1 88 ? -12.456 -12.750 14.930 1.00 83.50 88 LEU A N 1
ATOM 707 C CA . LEU A 1 88 ? -11.772 -13.897 15.498 1.00 83.50 88 LEU A CA 1
ATOM 708 C C . LEU A 1 88 ? -10.884 -13.448 16.669 1.00 83.50 88 LEU A C 1
ATOM 710 O O . LEU A 1 88 ? -10.271 -12.383 16.629 1.00 83.50 88 LEU A O 1
ATOM 714 N N . ASN A 1 89 ? -10.766 -14.271 17.716 1.00 79.88 89 ASN A N 1
ATOM 715 C CA . ASN A 1 89 ? -9.747 -14.053 18.742 1.00 79.88 89 ASN A CA 1
ATOM 716 C C . ASN A 1 89 ? -8.366 -14.377 18.151 1.00 79.88 89 ASN A C 1
ATOM 718 O O . ASN A 1 89 ? -7.986 -15.550 18.071 1.00 79.88 89 ASN A O 1
ATOM 722 N N . ALA A 1 90 ? -7.659 -13.335 17.711 1.00 71.69 90 ALA A N 1
ATOM 723 C CA . ALA A 1 90 ? -6.368 -13.429 17.036 1.00 71.69 90 ALA A CA 1
ATOM 724 C C . ALA A 1 90 ? -5.280 -14.071 17.911 1.00 71.69 90 ALA A C 1
ATOM 726 O O . ALA A 1 90 ? -4.424 -14.779 17.389 1.00 71.69 90 ALA A O 1
ATOM 727 N N . ASP A 1 91 ? -5.366 -13.902 19.233 1.00 76.00 91 ASP A N 1
ATOM 728 C CA . ASP A 1 91 ? -4.374 -14.413 20.184 1.00 76.00 91 ASP A CA 1
ATOM 729 C C . ASP A 1 91 ? -4.668 -15.847 20.653 1.00 76.00 91 ASP A C 1
ATOM 731 O O . ASP A 1 91 ? -3.950 -16.389 21.492 1.00 76.00 91 ASP A O 1
ATOM 735 N N . SER A 1 92 ? -5.735 -16.487 20.154 1.00 79.75 92 SER A N 1
ATOM 736 C CA . SER A 1 92 ? -6.122 -17.828 20.597 1.00 79.75 92 SER A CA 1
ATOM 737 C C . SER A 1 92 ? -5.235 -18.919 19.978 1.00 79.75 92 SER A C 1
ATOM 739 O O . SER A 1 92 ? -5.348 -19.189 18.777 1.00 79.75 92 SER A O 1
ATOM 741 N N . PRO A 1 93 ? -4.455 -19.674 20.782 1.00 84.88 93 PRO A N 1
ATOM 742 C CA . PRO A 1 93 ? -3.655 -20.790 20.271 1.00 84.88 93 PRO A CA 1
ATOM 743 C C . PRO A 1 93 ? -4.514 -21.941 19.726 1.00 84.88 93 PRO A C 1
ATOM 745 O O . PRO A 1 93 ? -4.038 -22.759 18.943 1.00 84.88 93 PRO A O 1
ATOM 748 N N . ILE A 1 94 ? -5.783 -22.016 20.144 1.00 88.50 94 ILE A N 1
ATOM 749 C CA . ILE A 1 94 ? -6.748 -23.018 19.679 1.00 88.50 94 ILE A CA 1
ATOM 750 C C . ILE A 1 94 ? -7.085 -22.775 18.204 1.00 88.50 94 ILE A C 1
ATOM 752 O O . ILE A 1 94 ? -7.109 -23.725 17.425 1.00 88.50 94 ILE A O 1
ATOM 756 N N . ASN A 1 95 ? -7.300 -21.516 17.805 1.00 91.00 95 ASN A N 1
ATOM 757 C CA . ASN A 1 95 ? -7.612 -21.165 16.417 1.00 91.00 95 ASN A CA 1
ATOM 758 C C . ASN A 1 95 ? -6.468 -21.527 15.473 1.00 91.00 95 ASN A C 1
ATOM 760 O O . ASN A 1 95 ? -6.714 -22.160 14.452 1.00 91.00 95 ASN A O 1
ATOM 764 N N . ALA A 1 96 ? -5.232 -21.194 15.858 1.00 90.31 96 ALA A N 1
ATOM 765 C CA . ALA A 1 96 ? -4.030 -21.573 15.120 1.00 90.31 96 ALA A CA 1
ATOM 766 C C . ALA A 1 96 ? -3.986 -23.089 14.864 1.00 90.31 96 ALA A C 1
ATOM 768 O O . ALA A 1 96 ? -3.952 -23.533 13.720 1.00 90.31 96 ALA A O 1
ATOM 769 N N . ARG A 1 97 ? -4.135 -23.898 15.922 1.00 92.44 97 ARG A N 1
ATOM 770 C CA . ARG A 1 97 ? -4.119 -25.367 15.813 1.00 92.44 97 ARG A CA 1
ATOM 771 C C . ARG A 1 97 ? -5.287 -25.934 15.000 1.00 92.44 97 ARG A C 1
ATOM 773 O O . ARG A 1 97 ? -5.124 -26.955 14.337 1.00 92.44 97 ARG A O 1
ATOM 780 N N . LEU A 1 98 ? -6.473 -25.322 15.065 1.00 92.19 98 LEU A N 1
ATOM 781 C CA . LEU A 1 98 ? -7.617 -25.724 14.237 1.00 92.19 98 LEU A CA 1
ATOM 782 C C . LEU A 1 98 ? -7.360 -25.445 12.755 1.00 92.19 98 LEU A C 1
ATOM 784 O O . LEU A 1 98 ? -7.664 -26.294 11.917 1.00 92.19 98 LEU A O 1
ATOM 788 N N . PHE A 1 99 ? -6.795 -24.282 12.440 1.00 95.00 99 PHE A N 1
ATOM 789 C CA . PHE A 1 99 ? -6.411 -23.921 11.082 1.00 95.00 99 PHE A CA 1
ATOM 790 C C . PHE A 1 99 ? -5.299 -24.821 10.542 1.00 95.00 99 PHE A C 1
ATOM 792 O O . PHE A 1 99 ? -5.452 -25.334 9.438 1.00 95.00 99 PHE A O 1
ATOM 799 N N . ASP A 1 100 ? -4.280 -25.140 11.344 1.00 94.56 100 ASP A N 1
ATOM 800 C CA . ASP A 1 100 ? -3.230 -26.095 10.963 1.00 94.56 100 ASP A CA 1
ATOM 801 C C . ASP A 1 100 ? -3.816 -27.458 10.569 1.00 94.56 100 ASP A C 1
ATOM 803 O O . ASP A 1 100 ? -3.450 -28.049 9.552 1.00 94.56 100 ASP A O 1
ATOM 807 N N . ARG A 1 101 ? -4.775 -27.960 11.358 1.00 94.69 101 ARG A N 1
ATOM 808 C CA . ARG A 1 101 ? -5.460 -29.226 11.065 1.00 94.69 101 ARG A CA 1
ATOM 809 C C . ARG A 1 101 ? -6.325 -29.140 9.811 1.00 94.69 101 ARG A C 1
ATOM 811 O O . ARG A 1 101 ? -6.353 -30.097 9.040 1.00 94.69 101 ARG A O 1
ATOM 818 N N . LEU A 1 102 ? -7.019 -28.021 9.599 1.00 96.44 102 LEU A N 1
ATOM 819 C CA . LEU A 1 102 ? -7.794 -27.790 8.381 1.00 96.44 102 LEU A CA 1
ATOM 820 C C . LEU A 1 102 ? -6.888 -27.789 7.150 1.00 96.44 102 LEU A C 1
ATOM 822 O O . LEU A 1 102 ? -7.191 -28.486 6.190 1.00 96.44 102 LEU A O 1
ATOM 826 N N . VAL A 1 103 ? -5.784 -27.041 7.175 1.00 97.44 103 VAL A N 1
ATOM 827 C CA . VAL A 1 103 ? -4.848 -26.976 6.047 1.00 97.44 103 VAL A CA 1
ATOM 828 C C . VAL A 1 103 ? -4.247 -28.344 5.762 1.00 97.44 103 VAL A C 1
ATOM 830 O O . VAL A 1 103 ? -4.218 -28.741 4.602 1.00 97.44 103 VAL A O 1
ATOM 833 N N . ALA A 1 104 ? -3.837 -29.094 6.790 1.00 96.81 104 ALA A N 1
ATOM 834 C CA . ALA A 1 104 ? -3.363 -30.465 6.609 1.00 96.81 104 ALA A CA 1
ATOM 835 C C . ALA A 1 104 ? -4.410 -31.325 5.882 1.00 96.81 104 ALA A C 1
ATOM 837 O O . ALA A 1 104 ? -4.098 -31.977 4.890 1.00 96.81 104 ALA A O 1
ATOM 838 N N . ARG A 1 105 ? -5.679 -31.236 6.301 1.00 97.00 105 ARG A N 1
ATOM 839 C CA . ARG A 1 105 ? -6.784 -31.954 5.659 1.00 97.00 105 ARG A CA 1
ATOM 840 C C . ARG A 1 105 ? -7.026 -31.512 4.212 1.00 97.00 105 ARG A C 1
ATOM 842 O O . ARG A 1 105 ? -7.337 -32.347 3.369 1.00 97.00 105 ARG A O 1
ATOM 849 N N . VAL A 1 106 ? -6.921 -30.213 3.931 1.00 97.31 106 VAL A N 1
ATOM 850 C CA . VAL A 1 106 ? -7.076 -29.658 2.578 1.00 97.31 106 VAL A CA 1
ATOM 851 C C . VAL A 1 106 ? -5.963 -30.157 1.661 1.00 97.31 106 VAL A C 1
ATOM 853 O O . VAL A 1 106 ? -6.260 -30.551 0.539 1.00 97.31 106 VAL A O 1
ATOM 856 N N . ARG A 1 107 ? -4.716 -30.196 2.143 1.00 97.06 107 ARG A N 1
ATOM 857 C CA . ARG A 1 107 ? -3.569 -30.725 1.391 1.00 97.06 107 ARG A CA 1
ATOM 858 C C . ARG A 1 107 ? -3.742 -32.208 1.072 1.00 97.06 107 ARG A C 1
ATOM 860 O O . ARG A 1 107 ? -3.655 -32.570 -0.091 1.00 97.06 107 ARG A O 1
ATOM 867 N N . GLU A 1 108 ? -4.104 -33.027 2.061 1.00 96.56 108 GLU A N 1
ATOM 868 C CA . GLU A 1 108 ? -4.373 -34.460 1.856 1.00 96.56 108 GLU A CA 1
ATOM 869 C C . GLU A 1 108 ? -5.467 -34.711 0.800 1.00 96.56 108 GLU A C 1
ATOM 871 O O . GLU A 1 108 ? -5.336 -35.592 -0.048 1.00 96.56 108 GLU A O 1
ATOM 876 N N . GLU A 1 109 ? -6.567 -33.948 0.842 1.00 96.75 109 GLU A N 1
ATOM 877 C CA . GLU A 1 109 ? -7.637 -34.064 -0.157 1.00 96.75 109 GLU A CA 1
ATOM 878 C C . GLU A 1 109 ? -7.199 -33.593 -1.537 1.00 96.75 109 GLU A C 1
ATOM 880 O O . GLU A 1 109 ? -7.504 -34.258 -2.523 1.00 96.75 109 GLU A O 1
ATOM 885 N N . ALA A 1 110 ? -6.486 -32.470 -1.609 1.00 95.88 110 ALA A N 1
ATOM 886 C CA . ALA A 1 110 ? -5.973 -31.940 -2.860 1.00 95.88 110 ALA A CA 1
ATOM 887 C C . ALA A 1 110 ? -4.988 -32.917 -3.516 1.00 95.88 110 ALA A C 1
ATOM 889 O O . ALA A 1 110 ? -5.125 -33.197 -4.702 1.00 95.88 110 ALA A O 1
ATOM 890 N N . GLU A 1 111 ? -4.066 -33.496 -2.744 1.00 95.88 111 GLU A N 1
ATOM 891 C CA . GLU A 1 111 ? -3.136 -34.539 -3.193 1.00 95.88 111 GLU A CA 1
ATOM 892 C C . GLU A 1 111 ? -3.859 -35.765 -3.734 1.00 95.88 111 GLU A C 1
ATOM 894 O O . GLU A 1 111 ? -3.553 -36.232 -4.829 1.00 95.88 111 GLU A O 1
ATOM 899 N N . ARG A 1 112 ? -4.893 -36.229 -3.032 1.00 96.69 112 ARG A N 1
ATOM 900 C CA . ARG A 1 112 ? -5.730 -37.319 -3.530 1.00 96.69 112 ARG A CA 1
ATOM 901 C C . ARG A 1 112 ? -6.465 -36.947 -4.823 1.00 96.69 112 ARG A C 1
ATOM 903 O O . ARG A 1 112 ? -6.534 -37.756 -5.744 1.00 96.69 112 ARG A O 1
ATOM 910 N N . TRP A 1 113 ? -7.026 -35.740 -4.915 1.00 97.19 113 TRP A N 1
ATOM 911 C CA . TRP A 1 113 ? -7.751 -35.286 -6.108 1.00 97.19 113 TRP A CA 1
ATOM 912 C C . TRP A 1 113 ? -6.845 -35.086 -7.314 1.00 97.19 113 TRP A C 1
ATOM 914 O O . TRP A 1 113 ? -7.290 -35.319 -8.430 1.00 97.19 113 TRP A O 1
ATOM 924 N N . MET A 1 114 ? -5.574 -34.737 -7.121 1.00 95.56 114 MET A N 1
ATOM 925 C CA . MET A 1 114 ? -4.612 -34.698 -8.223 1.00 95.56 114 MET A CA 1
ATOM 926 C C . MET A 1 114 ? -4.503 -36.053 -8.951 1.00 95.56 114 MET A C 1
ATOM 928 O O . MET A 1 114 ? -4.257 -36.067 -10.155 1.00 95.56 114 MET A O 1
ATOM 932 N N . GLU A 1 115 ? -4.754 -37.177 -8.269 1.00 93.06 115 GLU A N 1
ATOM 933 C CA . GLU A 1 115 ? -4.783 -38.517 -8.873 1.00 93.06 115 GLU A CA 1
ATOM 934 C C . GLU A 1 115 ? -6.196 -38.972 -9.287 1.00 93.06 115 GLU A C 1
ATOM 936 O O . GLU A 1 115 ? -6.373 -39.547 -10.362 1.00 93.06 115 GLU A O 1
ATOM 941 N N . GLU A 1 116 ? -7.204 -38.743 -8.437 1.00 95.12 116 GLU A N 1
ATOM 942 C CA . GLU A 1 116 ? -8.552 -39.315 -8.594 1.00 95.12 116 GLU A CA 1
ATOM 943 C C . GLU A 1 116 ? -9.545 -38.405 -9.339 1.00 95.12 116 GLU A C 1
ATOM 945 O O . GLU A 1 116 ? -10.400 -38.904 -10.073 1.00 95.12 116 GLU A O 1
ATOM 950 N N . ASP A 1 117 ? -9.463 -37.087 -9.134 1.00 94.81 117 ASP A N 1
ATOM 951 C CA . ASP A 1 117 ? -10.402 -36.087 -9.665 1.00 94.81 117 ASP A CA 1
ATOM 952 C C . ASP A 1 117 ? -9.698 -34.733 -9.921 1.00 94.81 117 ASP A C 1
ATOM 954 O O . ASP A 1 117 ? -9.862 -33.768 -9.159 1.00 94.81 117 ASP A O 1
ATOM 958 N N . PRO A 1 118 ? -8.870 -34.645 -10.983 1.00 94.94 118 PRO A N 1
ATOM 959 C CA . PRO A 1 118 ? -8.039 -33.470 -11.249 1.00 94.94 118 PRO A CA 1
ATOM 960 C C . PRO A 1 118 ? -8.831 -32.169 -11.417 1.00 94.94 118 PRO A C 1
ATOM 962 O O . PRO A 1 118 ? -8.334 -31.095 -11.074 1.00 94.94 118 PRO A O 1
ATOM 965 N N . ASP A 1 119 ? -10.057 -32.245 -11.942 1.00 93.44 119 ASP A N 1
ATOM 966 C CA . ASP A 1 119 ? -10.914 -31.077 -12.168 1.00 93.44 119 ASP A CA 1
ATOM 967 C C . ASP A 1 119 ? -11.336 -30.425 -10.853 1.00 93.44 119 ASP A C 1
ATOM 969 O O . ASP A 1 119 ? -11.358 -29.196 -10.732 1.00 93.44 119 ASP A O 1
ATOM 973 N N . ARG A 1 120 ? -11.558 -31.235 -9.821 1.00 93.69 120 ARG A N 1
ATOM 974 C CA . ARG A 1 120 ? -11.889 -30.739 -8.491 1.00 93.69 120 ARG A CA 1
ATOM 975 C C . ARG A 1 120 ? -10.736 -29.989 -7.836 1.00 93.69 120 ARG A C 1
ATOM 977 O O . ARG A 1 120 ? -10.933 -28.913 -7.266 1.00 93.69 120 ARG A O 1
ATOM 984 N N . TYR A 1 121 ? -9.514 -30.504 -7.976 1.00 96.62 121 TYR A N 1
ATOM 985 C CA . TYR A 1 121 ? -8.328 -29.771 -7.538 1.00 96.62 121 TYR A CA 1
ATOM 986 C C . TYR A 1 121 ? -8.123 -28.481 -8.347 1.00 96.62 121 TYR A C 1
ATOM 988 O O . TYR A 1 121 ? -7.847 -27.436 -7.760 1.00 96.62 121 TYR A O 1
ATOM 996 N N . ARG A 1 122 ? -8.333 -28.501 -9.672 1.00 95.56 122 ARG A N 1
ATOM 997 C CA . ARG A 1 122 ? -8.274 -27.289 -10.516 1.00 95.56 122 ARG A CA 1
ATOM 998 C C . ARG A 1 122 ? -9.260 -26.214 -10.046 1.00 95.56 122 ARG A C 1
ATOM 1000 O O . ARG A 1 122 ? -8.900 -25.036 -10.032 1.00 95.56 122 ARG A O 1
ATOM 1007 N N . SER A 1 123 ? -10.461 -26.603 -9.614 1.00 94.56 123 SER A N 1
ATOM 1008 C CA . SER A 1 123 ? -11.450 -25.679 -9.043 1.00 94.56 123 SER A CA 1
ATOM 1009 C C . SER A 1 123 ? -10.965 -25.046 -7.729 1.00 94.56 123 SER A C 1
ATOM 1011 O O . SER A 1 123 ? -11.005 -23.822 -7.571 1.00 94.56 123 SER A O 1
ATOM 1013 N N . LEU A 1 124 ? -10.416 -25.851 -6.808 1.00 96.19 124 LEU A N 1
ATOM 1014 C CA . LEU A 1 124 ? -9.810 -25.358 -5.564 1.00 96.19 124 LEU A CA 1
ATOM 1015 C C . LEU A 1 124 ? -8.613 -24.431 -5.839 1.00 96.19 124 LEU A C 1
ATOM 1017 O O . LEU A 1 124 ? -8.507 -23.359 -5.241 1.00 96.19 124 LEU A O 1
ATOM 1021 N N . PHE A 1 125 ? -7.739 -24.811 -6.774 1.00 96.88 125 PHE A N 1
ATOM 1022 C CA . PHE A 1 125 ? -6.594 -24.011 -7.203 1.00 96.88 125 PHE A CA 1
ATOM 1023 C C . PHE A 1 125 ? -7.040 -22.634 -7.700 1.00 96.88 125 PHE A C 1
ATOM 1025 O O . PHE A 1 125 ? -6.489 -21.618 -7.269 1.00 96.88 125 PHE A O 1
ATOM 1032 N N . LYS A 1 126 ? -8.075 -22.574 -8.553 1.00 94.88 126 LYS A N 1
ATOM 1033 C CA . LYS A 1 126 ? -8.661 -21.302 -8.997 1.00 94.88 126 LYS A CA 1
ATOM 1034 C C . LYS A 1 126 ? -9.144 -20.476 -7.801 1.00 94.88 126 LYS A C 1
ATOM 1036 O O . LYS A 1 126 ? -8.835 -19.290 -7.740 1.00 94.88 126 LYS A O 1
ATOM 1041 N N . ALA A 1 127 ? -9.831 -21.074 -6.826 1.00 95.31 127 ALA A N 1
ATOM 1042 C CA . ALA A 1 127 ? -10.360 -20.331 -5.680 1.00 95.31 127 ALA A CA 1
ATOM 1043 C C . ALA A 1 127 ? -9.231 -19.707 -4.840 1.00 95.31 127 ALA A C 1
ATOM 1045 O O . ALA A 1 127 ? -9.298 -18.541 -4.446 1.00 95.31 127 ALA A O 1
ATOM 1046 N N . ILE A 1 128 ? -8.139 -20.439 -4.619 1.00 96.44 128 ILE A N 1
ATOM 1047 C CA . ILE A 1 128 ? -6.974 -19.903 -3.903 1.00 96.44 128 ILE A CA 1
ATOM 1048 C C . ILE A 1 128 ? -6.295 -18.812 -4.746 1.00 96.44 128 ILE A C 1
ATOM 1050 O O . ILE A 1 128 ? -6.057 -17.717 -4.243 1.00 96.44 128 ILE A O 1
ATOM 1054 N N . LEU A 1 129 ? -6.070 -19.043 -6.045 1.00 95.69 129 LEU A N 1
ATOM 1055 C CA . LEU A 1 129 ? -5.446 -18.067 -6.945 1.00 95.69 129 LEU A CA 1
ATOM 1056 C C . LEU A 1 129 ? -6.256 -16.767 -7.093 1.00 95.69 129 LEU A C 1
ATOM 1058 O O . LEU A 1 129 ? -5.667 -15.702 -7.279 1.00 95.69 129 LEU A O 1
ATOM 1062 N N . HIS A 1 130 ? -7.588 -16.830 -7.025 1.00 93.62 130 HIS A N 1
ATOM 1063 C CA . HIS A 1 130 ? -8.483 -15.667 -7.114 1.00 93.62 130 HIS A CA 1
ATOM 1064 C C . HIS A 1 130 ? -8.592 -14.867 -5.814 1.00 93.62 130 HIS A C 1
ATOM 1066 O O . HIS A 1 130 ? -9.051 -13.723 -5.854 1.00 93.62 130 HIS A O 1
ATOM 1072 N N . SER A 1 131 ? -8.102 -15.413 -4.703 1.00 95.06 131 SER A N 1
ATOM 1073 C CA . SER A 1 131 ? -8.018 -14.722 -3.415 1.00 95.06 131 SER A CA 1
ATOM 1074 C C . SER A 1 131 ? -6.974 -13.591 -3.428 1.00 95.06 131 SER A C 1
ATOM 1076 O O . SER A 1 131 ? -6.187 -13.448 -4.374 1.00 95.06 131 SER A O 1
ATOM 1078 N N . LYS A 1 132 ? -6.970 -12.761 -2.380 1.00 92.50 132 LYS A N 1
ATOM 1079 C CA . LYS A 1 132 ? -5.893 -11.800 -2.099 1.00 92.50 132 LYS A CA 1
ATOM 1080 C C . LYS A 1 132 ? -4.633 -12.518 -1.618 1.00 92.50 132 LYS A C 1
ATOM 1082 O O . LYS A 1 132 ? -4.714 -13.470 -0.842 1.00 92.50 132 LYS A O 1
ATOM 1087 N N . PHE A 1 133 ? -3.479 -12.054 -2.090 1.00 92.56 133 PHE A N 1
ATOM 1088 C CA . PHE A 1 133 ? -2.163 -12.596 -1.723 1.00 92.56 133 PHE A CA 1
ATOM 1089 C C . PHE A 1 133 ? -1.417 -11.675 -0.755 1.00 92.56 133 PHE A C 1
ATOM 1091 O O . PHE A 1 133 ? -0.464 -12.116 -0.119 1.00 92.56 133 PHE A O 1
ATOM 1098 N N . GLU A 1 134 ? -1.858 -10.422 -0.592 1.00 90.94 134 GLU A N 1
ATOM 1099 C CA . GLU A 1 134 ? -1.387 -9.582 0.503 1.00 90.94 134 GLU A CA 1
ATOM 1100 C C . GLU A 1 134 ? -1.747 -10.228 1.842 1.00 90.94 134 GLU A C 1
ATOM 1102 O O . GLU A 1 134 ? -2.803 -10.856 1.973 1.00 90.94 134 GLU A O 1
ATOM 1107 N N . ALA A 1 135 ? -0.876 -10.066 2.839 1.00 87.50 135 ALA A N 1
ATOM 1108 C CA . ALA A 1 135 ? -1.106 -10.630 4.159 1.00 87.50 135 ALA A CA 1
ATOM 1109 C C . ALA A 1 135 ? -2.460 -10.165 4.709 1.00 87.50 135 ALA A C 1
ATOM 1111 O O . ALA A 1 135 ? -2.727 -8.963 4.803 1.00 87.50 135 ALA A O 1
ATOM 1112 N N . ALA A 1 136 ? -3.321 -11.125 5.056 1.00 86.88 136 ALA A N 1
ATOM 1113 C CA . ALA A 1 136 ? -4.584 -10.825 5.709 1.00 86.88 136 ALA A CA 1
ATOM 1114 C C . ALA A 1 136 ? -4.327 -10.010 6.987 1.00 86.88 136 ALA A C 1
ATOM 1116 O O . ALA A 1 136 ? -3.395 -10.304 7.738 1.00 86.88 136 ALA A O 1
ATOM 1117 N N . GLY A 1 137 ? -5.181 -9.017 7.269 1.00 81.44 137 GLY A N 1
ATOM 1118 C CA . GLY A 1 137 ? -5.050 -8.182 8.473 1.00 81.44 137 GLY A CA 1
ATOM 1119 C C . GLY A 1 137 ? -5.084 -8.999 9.772 1.00 81.44 137 GLY A C 1
ATOM 1120 O O . GLY A 1 137 ? -4.551 -8.580 10.797 1.00 81.44 137 GLY A O 1
ATOM 1121 N N . LEU A 1 138 ? -5.655 -10.205 9.710 1.00 88.12 138 LEU A N 1
ATOM 1122 C CA . LEU A 1 138 ? -5.633 -11.188 10.778 1.00 88.12 138 LEU A CA 1
ATOM 1123 C C . LEU A 1 138 ? -4.410 -12.117 10.654 1.00 88.12 138 LEU A C 1
ATOM 1125 O O . LEU A 1 138 ? -4.409 -13.074 9.877 1.00 88.12 138 LEU A O 1
ATOM 1129 N N . LYS A 1 139 ? -3.400 -11.883 11.500 1.00 88.56 139 LYS A N 1
ATOM 1130 C CA . LYS A 1 139 ? -2.124 -12.623 11.504 1.00 88.56 139 LYS A CA 1
ATOM 1131 C C . LYS A 1 139 ? -2.288 -14.148 11.557 1.00 88.56 139 LYS A C 1
ATOM 1133 O O . LYS A 1 139 ? -1.683 -14.850 10.757 1.00 88.56 139 LYS A O 1
ATOM 1138 N N . VAL A 1 140 ? -3.147 -14.661 12.443 1.00 90.94 140 VAL A N 1
ATOM 1139 C CA . VAL A 1 140 ? -3.368 -16.113 12.589 1.00 90.94 140 VAL A CA 1
ATOM 1140 C C . VAL A 1 140 ? -3.967 -16.748 11.327 1.00 90.94 140 VAL A C 1
ATOM 1142 O O . VAL A 1 140 ? -3.645 -17.885 11.001 1.00 90.94 140 VAL A O 1
ATOM 1145 N N . LEU A 1 141 ? -4.802 -16.017 10.581 1.00 92.62 141 LEU A N 1
ATOM 1146 C CA . LEU A 1 141 ? -5.341 -16.485 9.303 1.00 92.62 141 LEU A CA 1
ATOM 1147 C C . LEU A 1 141 ? -4.258 -16.479 8.219 1.00 92.62 141 LEU A C 1
ATOM 1149 O O . LEU A 1 141 ? -4.181 -17.420 7.429 1.00 92.62 141 LEU A O 1
ATOM 1153 N N . HIS A 1 142 ? -3.422 -15.438 8.194 1.00 93.88 142 HIS A N 1
ATOM 1154 C CA . HIS A 1 142 ? -2.308 -15.351 7.258 1.00 93.88 142 HIS A CA 1
ATOM 1155 C C . HIS A 1 142 ? -1.315 -16.507 7.458 1.00 93.88 142 HIS A C 1
ATOM 1157 O O . HIS A 1 142 ? -1.062 -17.267 6.526 1.00 93.88 142 HIS A O 1
ATOM 1163 N N . GLU A 1 143 ? -0.815 -16.680 8.683 1.00 94.19 143 GLU A N 1
ATOM 1164 C CA . GLU A 1 143 ? 0.248 -17.638 9.010 1.00 94.19 143 GLU A CA 1
ATOM 1165 C C . GLU A 1 143 ? -0.207 -19.101 8.921 1.00 94.19 143 GLU A C 1
ATOM 1167 O O . GLU A 1 143 ? 0.549 -19.942 8.444 1.00 94.19 143 GLU A O 1
ATOM 1172 N N . HIS A 1 144 ? -1.436 -19.413 9.349 1.00 95.06 144 HIS A N 1
ATOM 1173 C CA . HIS A 1 144 ? -1.898 -20.803 9.474 1.00 95.06 144 HIS A CA 1
ATOM 1174 C C . HIS A 1 144 ? -2.828 -21.269 8.352 1.00 95.06 144 HIS A C 1
ATOM 1176 O O . HIS A 1 144 ? -3.137 -22.456 8.287 1.00 95.06 144 HIS A O 1
ATOM 1182 N N . VAL A 1 145 ? -3.296 -20.375 7.472 1.00 96.06 145 VAL A N 1
ATOM 1183 C CA . VAL A 1 145 ? -4.173 -20.749 6.347 1.00 96.06 145 VAL A CA 1
ATOM 1184 C C . VAL A 1 145 ? -3.698 -20.164 5.031 1.00 96.06 145 VAL A C 1
ATOM 1186 O O . VAL A 1 145 ? -3.365 -20.914 4.117 1.00 96.06 145 VAL A O 1
ATOM 1189 N N . GLN A 1 146 ? -3.678 -18.836 4.919 1.00 95.94 146 GLN A N 1
ATOM 1190 C CA . GLN A 1 146 ? -3.456 -18.159 3.645 1.00 95.94 146 GLN A CA 1
ATOM 1191 C C . GLN A 1 146 ? -2.081 -18.508 3.068 1.00 95.94 146 GLN A C 1
ATOM 1193 O O . GLN A 1 146 ? -2.006 -18.999 1.945 1.00 95.94 146 GLN A O 1
ATOM 1198 N N . GLN A 1 147 ? -1.011 -18.296 3.839 1.00 95.81 147 GLN A N 1
ATOM 1199 C CA . GLN A 1 147 ? 0.354 -18.542 3.387 1.00 95.81 147 GLN A CA 1
ATOM 1200 C C . GLN A 1 147 ? 0.594 -20.033 3.092 1.00 95.81 147 GLN A C 1
ATOM 1202 O O . GLN A 1 147 ? 1.012 -20.336 1.976 1.00 95.81 147 GLN A O 1
ATOM 1207 N N . PRO A 1 148 ? 0.214 -20.987 3.970 1.00 97.44 148 PRO A N 1
ATOM 1208 C CA . PRO A 1 148 ? 0.333 -22.409 3.660 1.00 97.44 148 PRO A CA 1
ATOM 1209 C C . PRO A 1 148 ? -0.425 -22.864 2.407 1.00 97.44 148 PRO A C 1
ATOM 1211 O O . PRO A 1 148 ? 0.044 -23.767 1.715 1.00 97.44 148 PRO A O 1
ATOM 1214 N N . LEU A 1 149 ? -1.602 -22.301 2.113 1.00 97.44 149 LEU A N 1
ATOM 1215 C CA . LEU A 1 149 ? -2.346 -22.634 0.894 1.00 97.44 149 LEU A CA 1
ATOM 1216 C C . LEU A 1 149 ? -1.722 -21.990 -0.350 1.00 97.44 149 LEU A C 1
ATOM 1218 O O . LEU A 1 149 ? -1.685 -22.632 -1.396 1.00 97.44 149 LEU A O 1
ATOM 1222 N N . ILE A 1 150 ? -1.201 -20.763 -0.235 1.00 95.81 150 ILE A N 1
ATOM 1223 C CA . ILE A 1 150 ? -0.433 -20.102 -1.299 1.00 95.81 150 ILE A CA 1
ATOM 1224 C C . ILE A 1 150 ? 0.815 -20.920 -1.644 1.00 95.81 150 ILE A C 1
ATOM 1226 O O . ILE A 1 150 ? 1.066 -21.174 -2.820 1.00 95.81 150 ILE A O 1
ATOM 1230 N N . ASP A 1 151 ? 1.573 -21.355 -0.639 1.00 95.44 151 ASP A N 1
ATOM 1231 C CA . ASP A 1 151 ? 2.772 -22.173 -0.839 1.00 95.44 151 ASP A CA 1
ATOM 1232 C C . ASP A 1 151 ? 2.409 -23.503 -1.508 1.00 95.44 151 ASP A C 1
ATOM 1234 O O . ASP A 1 151 ? 3.029 -23.901 -2.490 1.00 95.44 151 ASP A O 1
ATOM 1238 N N . PHE A 1 152 ? 1.315 -24.131 -1.067 1.00 97.00 152 PHE A N 1
ATOM 1239 C CA . PHE A 1 152 ? 0.843 -25.385 -1.648 1.00 97.00 152 PHE A CA 1
ATOM 1240 C C . PHE A 1 152 ? 0.495 -25.259 -3.138 1.00 97.00 152 PHE A C 1
ATOM 1242 O O . PHE A 1 152 ? 0.919 -26.095 -3.935 1.00 97.00 152 PHE A O 1
ATOM 1249 N N . ILE A 1 153 ? -0.230 -24.209 -3.548 1.00 96.62 153 ILE A N 1
ATOM 1250 C CA . ILE A 1 153 ? -0.550 -24.016 -4.972 1.00 96.62 153 ILE A CA 1
ATOM 1251 C C . ILE A 1 153 ? 0.669 -23.594 -5.797 1.00 96.62 153 ILE A C 1
ATOM 1253 O O . ILE A 1 153 ? 0.701 -23.863 -6.995 1.00 96.62 153 ILE A O 1
ATOM 1257 N N . LYS A 1 154 ? 1.681 -22.962 -5.187 1.00 95.31 154 LYS A N 1
ATOM 1258 C CA . LYS A 1 154 ? 2.959 -22.684 -5.856 1.00 95.31 154 LYS A CA 1
ATOM 1259 C C . LYS A 1 154 ? 3.733 -23.963 -6.141 1.00 95.31 154 LYS A C 1
ATOM 1261 O O . LYS A 1 154 ? 4.422 -24.010 -7.149 1.00 95.31 154 LYS A O 1
ATOM 1266 N N . GLU A 1 155 ? 3.608 -24.981 -5.299 1.00 96.19 155 GLU A N 1
ATOM 1267 C CA . GLU A 1 155 ? 4.250 -26.286 -5.497 1.00 96.19 155 GLU A CA 1
ATOM 1268 C C . GLU A 1 155 ? 3.482 -27.193 -6.479 1.00 96.19 155 GLU A C 1
ATOM 1270 O O . GLU A 1 155 ? 4.074 -28.074 -7.096 1.00 96.19 155 GLU A O 1
ATOM 1275 N N . HIS A 1 156 ? 2.179 -26.956 -6.672 1.00 97.00 156 HIS A N 1
ATOM 1276 C CA . HIS A 1 156 ? 1.275 -27.855 -7.404 1.00 97.00 156 HIS A CA 1
ATOM 1277 C C . HIS A 1 156 ? 0.453 -27.127 -8.479 1.00 97.00 156 HIS A C 1
ATOM 1279 O O . HIS A 1 156 ? -0.776 -27.232 -8.542 1.00 97.00 156 HIS A O 1
ATOM 1285 N N . VAL A 1 157 ? 1.119 -26.367 -9.344 1.00 97.50 157 VAL A N 1
ATOM 1286 C CA . VAL A 1 157 ? 0.501 -25.634 -10.453 1.00 97.50 157 VAL A CA 1
ATOM 1287 C C . VAL A 1 157 ? 0.004 -26.610 -11.537 1.00 97.50 157 VAL A C 1
ATOM 1289 O O . VAL A 1 157 ? 0.803 -27.396 -12.051 1.00 97.50 157 VAL A O 1
ATOM 1292 N N . PRO A 1 158 ? -1.288 -26.565 -11.932 1.00 97.06 158 PRO A N 1
ATOM 1293 C CA . PRO A 1 158 ? -1.842 -27.429 -12.974 1.00 97.06 158 PRO A CA 1
ATOM 1294 C C . PRO A 1 158 ? -1.264 -27.160 -14.365 1.00 97.06 158 PRO A C 1
ATOM 1296 O O . PRO A 1 158 ? -1.186 -26.007 -14.808 1.00 97.06 158 PRO A O 1
ATOM 1299 N N . THR A 1 159 ? -0.966 -28.230 -15.100 1.00 94.88 159 THR A N 1
ATOM 1300 C CA . THR A 1 159 ? -0.444 -28.164 -16.470 1.00 94.88 159 THR A CA 1
ATOM 1301 C C . THR A 1 159 ? -1.405 -28.762 -17.510 1.00 94.88 159 THR A C 1
ATOM 1303 O O . THR A 1 159 ? -2.334 -29.509 -17.186 1.00 94.88 159 THR A O 1
ATOM 1306 N N . ILE A 1 160 ? -1.214 -28.417 -18.791 1.00 90.81 160 ILE A N 1
ATOM 1307 C CA . ILE A 1 160 ? -2.031 -28.919 -19.918 1.00 90.81 160 ILE A CA 1
ATOM 1308 C C . ILE A 1 160 ? -1.900 -30.436 -20.079 1.00 90.81 160 ILE A C 1
ATOM 1310 O O . ILE A 1 160 ? -2.881 -31.108 -20.385 1.00 90.81 160 ILE A O 1
ATOM 1314 N N . ASP A 1 161 ? -0.712 -30.988 -19.835 1.00 88.25 161 ASP A N 1
ATOM 1315 C CA . ASP A 1 161 ? -0.436 -32.428 -19.889 1.00 88.25 161 ASP A CA 1
ATOM 1316 C C . ASP A 1 161 ? -0.944 -33.192 -18.652 1.00 88.25 161 ASP A C 1
ATOM 1318 O O . ASP A 1 161 ? -0.712 -34.393 -18.527 1.00 88.25 161 ASP A O 1
ATOM 1322 N N . GLY A 1 162 ? -1.668 -32.515 -17.753 1.00 89.56 162 GLY A N 1
ATOM 1323 C CA . GLY A 1 162 ? -2.349 -33.128 -16.614 1.00 89.56 162 GLY A CA 1
ATOM 1324 C C . GLY A 1 162 ? -1.467 -33.366 -15.390 1.00 89.56 162 GLY A C 1
ATOM 1325 O O . GLY A 1 162 ? -1.908 -34.051 -14.472 1.00 89.56 162 GLY A O 1
ATOM 1326 N N . ARG A 1 163 ? -0.249 -32.811 -15.359 1.00 93.12 163 ARG A N 1
ATOM 1327 C CA . ARG A 1 163 ? 0.645 -32.850 -14.195 1.00 93.12 163 ARG A CA 1
ATOM 1328 C C . ARG A 1 163 ? 0.378 -31.660 -13.264 1.00 93.12 163 ARG A C 1
ATOM 1330 O O . ARG A 1 163 ? -0.312 -30.699 -13.613 1.00 93.12 163 ARG A O 1
ATOM 1337 N N . PHE A 1 164 ? 0.964 -31.734 -12.074 1.00 95.62 164 PHE A N 1
ATOM 1338 C CA . PHE A 1 164 ? 0.953 -30.676 -11.069 1.00 95.62 164 PHE A CA 1
ATOM 1339 C C . PHE A 1 164 ? 2.384 -30.453 -10.608 1.00 95.62 164 PHE A C 1
ATOM 1341 O O . PHE A 1 164 ? 3.007 -31.372 -10.081 1.00 95.62 164 PHE A O 1
ATOM 1348 N N . LEU A 1 165 ? 2.931 -29.278 -10.905 1.00 95.38 165 LEU A N 1
ATOM 1349 C CA . LEU A 1 165 ? 4.360 -28.999 -10.768 1.00 95.38 165 LEU A CA 1
ATOM 1350 C C . LEU A 1 165 ? 4.588 -27.654 -10.090 1.00 95.38 165 LEU A C 1
ATOM 1352 O O . LEU A 1 165 ? 3.719 -26.786 -10.115 1.00 95.38 165 LEU A O 1
ATOM 1356 N N . GLU A 1 166 ? 5.788 -27.444 -9.556 1.00 94.00 166 GLU A N 1
ATOM 1357 C CA . GLU A 1 166 ? 6.142 -26.151 -8.974 1.00 94.00 166 GLU A CA 1
ATOM 1358 C C . GLU A 1 166 ? 6.054 -25.028 -10.019 1.00 94.00 166 GLU A C 1
ATOM 1360 O O . GLU A 1 166 ? 6.365 -25.227 -11.195 1.00 94.00 166 GLU A O 1
ATOM 1365 N N . ALA A 1 167 ? 5.682 -23.825 -9.582 1.00 92.25 167 ALA A N 1
ATOM 1366 C CA . ALA A 1 167 ? 5.464 -22.651 -10.422 1.00 92.25 167 ALA A CA 1
ATOM 1367 C C . ALA A 1 167 ? 6.661 -22.335 -11.328 1.00 92.25 167 ALA A C 1
ATOM 1369 O O . ALA A 1 167 ? 6.482 -21.978 -12.492 1.00 92.25 167 ALA A O 1
ATOM 1370 N N . ASP A 1 168 ? 7.884 -22.552 -10.839 1.00 90.44 168 ASP A N 1
ATOM 1371 C CA . ASP A 1 168 ? 9.102 -22.358 -11.621 1.00 90.44 168 ASP A CA 1
ATOM 1372 C C . ASP A 1 168 ? 9.194 -23.300 -12.827 1.00 90.44 168 ASP A C 1
ATOM 1374 O O . ASP A 1 168 ? 9.864 -22.968 -13.808 1.00 90.44 168 ASP A O 1
ATOM 1378 N N . HIS A 1 169 ? 8.531 -24.458 -12.791 1.00 93.06 169 HIS A N 1
ATOM 1379 C CA . HIS A 1 169 ? 8.469 -25.435 -13.877 1.00 93.06 169 HIS A CA 1
ATOM 1380 C C . HIS A 1 169 ? 7.334 -25.178 -14.877 1.00 93.06 169 HIS A C 1
ATOM 1382 O O . HIS A 1 169 ? 7.247 -25.892 -15.877 1.00 93.06 169 HIS A O 1
ATOM 1388 N N . VAL A 1 170 ? 6.500 -24.156 -14.665 1.00 94.19 170 VAL A N 1
ATOM 1389 C CA . VAL A 1 170 ? 5.303 -23.906 -15.476 1.00 94.19 170 VAL A CA 1
ATOM 1390 C C . VAL A 1 170 ? 5.383 -22.564 -16.209 1.00 94.19 170 VAL A C 1
ATOM 1392 O O . VAL A 1 170 ? 5.790 -21.541 -15.660 1.00 94.19 170 VAL A O 1
ATOM 1395 N N . LEU A 1 171 ? 4.985 -22.559 -17.482 1.00 92.31 171 LEU A N 1
ATOM 1396 C CA . LEU A 1 171 ? 4.967 -21.385 -18.355 1.00 92.31 171 LEU A CA 1
ATOM 1397 C C . LEU A 1 171 ? 3.548 -21.074 -18.826 1.00 92.31 171 LEU A C 1
ATOM 1399 O O . LEU A 1 171 ? 2.766 -21.975 -19.126 1.00 92.31 171 LEU A O 1
ATOM 1403 N N . VAL A 1 172 ? 3.229 -19.788 -18.961 1.00 91.00 172 VAL A N 1
ATOM 1404 C CA . VAL A 1 172 ? 1.971 -19.345 -19.578 1.00 91.00 172 VAL A CA 1
ATOM 1405 C C . VAL A 1 172 ? 2.173 -19.216 -21.082 1.00 91.00 172 VAL A C 1
ATOM 1407 O O . VAL A 1 172 ? 3.077 -18.503 -21.525 1.00 91.00 172 VAL A O 1
ATOM 1410 N N . ARG A 1 173 ? 1.321 -19.885 -21.866 1.00 88.50 173 ARG A N 1
ATOM 1411 C CA . ARG A 1 173 ? 1.367 -19.849 -23.331 1.00 88.50 173 ARG A CA 1
ATOM 1412 C C . ARG A 1 173 ? 0.800 -18.535 -23.859 1.00 88.50 173 ARG A C 1
ATOM 1414 O O . ARG A 1 173 ? -0.373 -18.250 -23.653 1.00 88.50 173 ARG A O 1
ATOM 1421 N N . ASP A 1 174 ? 1.624 -17.778 -24.576 1.00 84.69 174 ASP A N 1
ATOM 1422 C CA . ASP A 1 174 ? 1.219 -16.589 -25.342 1.00 84.69 174 ASP A CA 1
ATOM 1423 C C . ASP A 1 174 ? 1.431 -16.844 -26.832 1.00 84.69 174 ASP A C 1
ATOM 1425 O O . ASP A 1 174 ? 2.285 -16.246 -27.486 1.00 84.69 174 ASP A O 1
ATOM 1429 N N . SER A 1 175 ? 0.735 -17.864 -27.325 1.00 82.44 175 SER A N 1
ATOM 1430 C CA . SER A 1 175 ? 0.832 -18.332 -28.701 1.00 82.44 175 SER A CA 1
ATOM 1431 C C . SER A 1 175 ? -0.432 -19.086 -29.076 1.00 82.44 175 SER A C 1
ATOM 1433 O O . SER A 1 175 ? -0.983 -19.831 -28.257 1.00 82.44 175 SER A O 1
ATOM 1435 N N . LYS A 1 176 ? -0.874 -18.925 -30.326 1.00 81.00 176 LYS A N 1
ATOM 1436 C CA . LYS A 1 176 ? -1.950 -19.747 -30.896 1.00 81.00 176 LYS A CA 1
ATOM 1437 C C . LYS A 1 176 ? -1.440 -21.105 -31.378 1.00 81.00 176 LYS A C 1
ATOM 1439 O O . LYS A 1 176 ? -2.243 -21.957 -31.750 1.00 81.00 176 LYS A O 1
ATOM 1444 N N . LEU A 1 177 ? -0.124 -21.307 -31.375 1.00 82.44 177 LEU A N 1
ATOM 1445 C CA . LEU A 1 177 ? 0.518 -22.536 -31.811 1.00 82.44 177 LEU A CA 1
ATOM 1446 C C . LEU A 1 177 ? 0.635 -23.538 -30.667 1.00 82.44 177 LEU A C 1
ATOM 1448 O O . LEU A 1 177 ? 0.871 -23.199 -29.504 1.00 82.44 177 LEU A O 1
ATOM 1452 N N . SER A 1 178 ? 0.525 -24.814 -31.022 1.00 81.38 178 SER A N 1
ATOM 1453 C CA . SER A 1 178 ? 0.854 -25.908 -30.116 1.00 81.38 178 SER A CA 1
ATOM 1454 C C . SER A 1 178 ? 2.360 -26.163 -30.161 1.00 81.38 178 SER A C 1
ATOM 1456 O O . SER A 1 178 ? 2.851 -26.866 -31.042 1.00 81.38 178 SER A O 1
ATOM 1458 N N . ILE A 1 179 ? 3.099 -25.564 -29.226 1.00 83.69 179 ILE A N 1
ATOM 1459 C CA . ILE A 1 179 ? 4.559 -25.689 -29.157 1.00 83.69 179 ILE A CA 1
ATOM 1460 C C . ILE A 1 179 ? 4.937 -26.866 -28.236 1.00 83.69 179 ILE A C 1
ATOM 1462 O O . ILE A 1 179 ? 4.591 -26.828 -27.048 1.00 83.69 179 ILE A O 1
ATOM 1466 N N . PRO A 1 180 ? 5.654 -27.889 -28.731 1.00 80.81 180 PRO A N 1
ATOM 1467 C CA . PRO A 1 180 ? 6.073 -29.032 -27.925 1.00 80.81 180 PRO A CA 1
ATOM 1468 C C . PRO A 1 180 ? 7.345 -28.705 -27.119 1.00 80.81 180 PRO A C 1
ATOM 1470 O O . PRO A 1 180 ? 8.459 -28.798 -27.625 1.00 80.81 180 PRO A O 1
ATOM 1473 N N . LEU A 1 181 ? 7.189 -28.304 -25.849 1.00 85.06 181 LEU A N 1
ATOM 1474 C CA . LEU A 1 181 ? 8.322 -27.911 -24.988 1.00 85.06 181 LEU A CA 1
ATOM 1475 C C . LEU A 1 181 ? 9.323 -29.054 -24.740 1.00 85.06 181 LEU A C 1
ATOM 1477 O O . LEU A 1 181 ? 10.529 -28.807 -24.726 1.00 85.06 18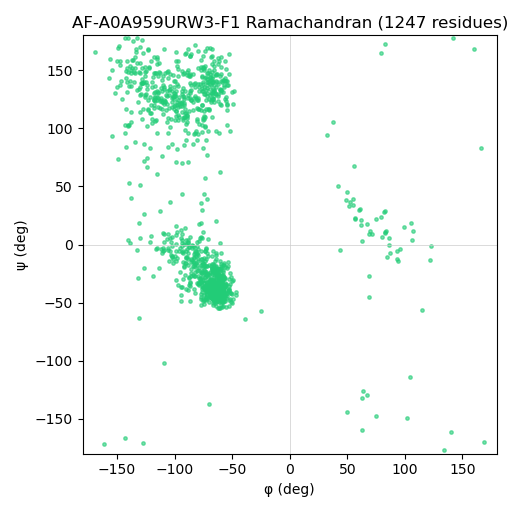1 LEU A O 1
ATOM 1481 N N . GLU A 1 182 ? 8.838 -30.292 -24.591 1.00 79.38 182 GLU A N 1
ATOM 1482 C CA . GLU A 1 182 ? 9.688 -31.472 -24.362 1.00 79.38 182 GLU A CA 1
ATOM 1483 C C . GLU A 1 182 ? 10.587 -31.771 -25.580 1.00 79.38 182 GLU A C 1
ATOM 1485 O O . GLU A 1 182 ? 11.794 -31.952 -25.413 1.00 79.38 182 GLU A O 1
ATOM 1490 N N . ASP A 1 183 ? 10.047 -31.717 -26.806 1.00 78.31 183 ASP A N 1
ATOM 1491 C CA . ASP A 1 183 ? 10.816 -31.901 -28.055 1.00 78.31 183 ASP A CA 1
ATOM 1492 C C . ASP A 1 183 ? 11.893 -30.818 -28.234 1.00 78.31 183 ASP A C 1
ATOM 1494 O O . ASP A 1 183 ? 12.917 -31.015 -28.886 1.00 78.31 183 ASP A O 1
ATOM 1498 N N . PHE A 1 184 ? 11.662 -29.660 -27.621 1.00 79.56 184 PHE A N 1
ATOM 1499 C CA . PHE A 1 184 ? 12.545 -28.503 -27.615 1.00 79.56 184 PHE A CA 1
ATOM 1500 C C . PHE A 1 184 ? 13.634 -28.570 -26.534 1.00 79.56 184 PHE A C 1
ATOM 1502 O O . PHE A 1 184 ? 14.457 -27.657 -26.439 1.00 79.56 184 PHE A O 1
ATOM 1509 N N . GLY A 1 185 ? 13.665 -29.641 -25.733 1.00 77.38 185 GLY A N 1
ATOM 1510 C CA . GLY A 1 185 ? 14.605 -29.806 -24.624 1.00 77.38 185 GLY A CA 1
ATOM 1511 C C . GLY A 1 185 ? 14.366 -28.816 -23.481 1.00 77.38 185 GLY A C 1
ATOM 1512 O O . GLY A 1 185 ? 15.257 -28.586 -22.665 1.00 77.38 185 GLY A O 1
ATOM 1513 N N . ILE A 1 186 ? 13.184 -28.196 -23.431 1.00 83.69 186 ILE A N 1
ATOM 1514 C CA . ILE A 1 186 ? 12.805 -27.268 -22.373 1.00 83.69 186 ILE A CA 1
ATOM 1515 C C . ILE A 1 186 ? 12.099 -28.073 -21.287 1.00 83.69 186 ILE A C 1
ATOM 1517 O O . ILE A 1 186 ? 10.958 -28.493 -21.454 1.00 83.69 186 ILE A O 1
ATOM 1521 N N . GLU A 1 187 ? 12.763 -28.234 -20.142 1.00 86.25 187 GLU A N 1
ATOM 1522 C CA . GLU A 1 187 ? 12.221 -28.887 -18.941 1.00 86.25 187 GLU A CA 1
ATOM 1523 C C . GLU A 1 187 ? 11.193 -27.986 -18.221 1.00 86.25 187 GLU A C 1
ATOM 1525 O O . GLU A 1 187 ? 11.371 -27.587 -17.067 1.00 86.25 187 GLU A O 1
ATOM 1530 N N . LYS A 1 188 ? 10.139 -27.582 -18.940 1.00 90.81 188 LYS A N 1
ATOM 1531 C CA . LYS A 1 188 ? 9.007 -26.779 -18.457 1.00 90.81 188 LYS A CA 1
ATOM 1532 C C . LYS A 1 188 ? 7.710 -27.281 -19.083 1.00 90.81 188 LYS A C 1
ATOM 1534 O O . LYS A 1 188 ? 7.716 -27.858 -20.165 1.00 90.81 188 LYS A O 1
ATOM 1539 N N . HIS A 1 189 ? 6.593 -26.989 -18.430 1.00 92.62 189 HIS A N 1
ATOM 1540 C CA . HIS A 1 189 ? 5.265 -27.432 -18.845 1.00 92.62 189 HIS A CA 1
ATOM 1541 C C . HIS A 1 189 ? 4.328 -26.247 -19.071 1.00 92.62 189 HIS A C 1
ATOM 1543 O O . HIS A 1 189 ? 4.484 -25.182 -18.470 1.00 92.62 189 HIS A O 1
ATOM 1549 N N . TRP A 1 190 ? 3.338 -26.425 -19.943 1.00 93.19 190 TRP A N 1
ATOM 1550 C CA . TRP A 1 190 ? 2.335 -25.396 -20.195 1.00 93.19 190 TRP A CA 1
ATOM 1551 C C . TRP A 1 190 ? 1.311 -25.330 -19.072 1.00 93.19 190 TRP A C 1
ATOM 1553 O O . TRP A 1 190 ? 0.754 -26.356 -18.690 1.00 93.19 190 TRP A O 1
ATOM 1563 N N . PHE A 1 191 ? 1.026 -24.123 -18.589 1.00 95.50 191 PHE A N 1
ATOM 1564 C CA . PHE A 1 191 ? -0.050 -23.859 -17.642 1.00 95.50 191 PHE A CA 1
ATOM 1565 C C . PHE A 1 191 ? -1.390 -24.321 -18.211 1.00 95.50 191 PHE A C 1
ATOM 1567 O O . PHE A 1 191 ? -1.681 -24.054 -19.374 1.00 95.50 191 PHE A O 1
ATOM 1574 N N . HIS A 1 192 ? -2.196 -25.000 -17.389 1.00 94.19 192 HIS A N 1
ATOM 1575 C CA . HIS A 1 192 ? -3.426 -25.667 -17.824 1.00 94.19 192 HIS A CA 1
ATOM 1576 C C . HIS A 1 192 ? -4.389 -24.754 -18.599 1.00 94.19 192 HIS A C 1
ATOM 1578 O O . HIS A 1 192 ? -4.978 -25.180 -19.589 1.00 94.19 192 HIS A O 1
ATOM 1584 N N . TRP A 1 193 ? -4.526 -23.499 -18.170 1.00 92.56 193 TRP A N 1
ATOM 1585 C CA . TRP A 1 193 ? -5.412 -22.525 -18.803 1.00 92.56 193 TRP A CA 1
ATOM 1586 C C . TRP A 1 193 ? -4.664 -21.680 -19.834 1.00 92.56 193 TRP A C 1
ATOM 1588 O O . TRP A 1 193 ? -3.694 -20.995 -19.498 1.00 92.56 193 TRP A O 1
ATOM 1598 N N . ALA A 1 194 ? -5.140 -21.707 -21.080 1.00 83.88 194 ALA A N 1
ATOM 1599 C CA . ALA A 1 194 ? -4.517 -21.011 -22.208 1.00 83.88 194 ALA A CA 1
ATOM 1600 C C . ALA A 1 194 ? -5.519 -20.329 -23.161 1.00 83.88 194 ALA A C 1
ATOM 1602 O O . ALA A 1 194 ? -5.092 -19.744 -24.156 1.00 83.88 194 ALA A O 1
ATOM 1603 N N . ASP A 1 195 ? -6.821 -20.398 -22.869 1.00 82.31 195 ASP A N 1
ATOM 1604 C CA . ASP A 1 195 ? -7.883 -19.856 -23.720 1.00 82.31 195 ASP A CA 1
ATOM 1605 C C . ASP A 1 195 ? -8.338 -18.462 -23.255 1.00 82.31 195 ASP A C 1
ATOM 1607 O O . ASP A 1 195 ? -8.192 -18.089 -22.089 1.00 82.31 195 ASP A O 1
ATOM 1611 N N . GLU A 1 196 ? -8.950 -17.683 -24.159 1.00 75.94 196 GLU A N 1
ATOM 1612 C CA . GLU A 1 196 ? -9.465 -16.336 -23.845 1.00 75.94 196 GLU A CA 1
ATOM 1613 C C . GLU A 1 196 ? -10.512 -16.344 -22.717 1.00 75.94 196 GLU A C 1
ATOM 1615 O O . GLU A 1 196 ? -10.586 -15.394 -21.938 1.00 75.94 196 GLU A O 1
ATOM 1620 N N . ALA A 1 197 ? -11.288 -17.426 -22.587 1.00 80.75 197 ALA A N 1
ATOM 1621 C CA . ALA A 1 197 ? -12.272 -17.588 -21.516 1.00 80.75 197 ALA A CA 1
ATOM 1622 C C . ALA A 1 197 ? -11.632 -17.601 -20.113 1.00 80.75 197 ALA A C 1
ATOM 1624 O O . ALA A 1 197 ? -12.274 -17.210 -19.138 1.00 80.75 197 ALA A O 1
ATOM 1625 N N . ASP A 1 198 ? -10.355 -17.977 -20.013 1.00 85.19 198 ASP A N 1
ATOM 1626 C CA . ASP A 1 198 ? -9.604 -18.045 -18.760 1.00 85.19 198 ASP A CA 1
ATOM 1627 C C . ASP A 1 198 ? -8.734 -16.808 -18.505 1.00 85.19 198 ASP A C 1
ATOM 1629 O O . ASP A 1 198 ? -7.924 -16.800 -17.570 1.00 85.19 198 ASP A O 1
ATOM 1633 N N . ALA A 1 199 ? -8.907 -15.736 -19.286 1.00 85.88 199 ALA A N 1
ATOM 1634 C CA . ALA A 1 199 ? -8.140 -14.499 -19.144 1.00 85.88 199 ALA A CA 1
ATOM 1635 C C . ALA A 1 199 ? -8.030 -13.987 -17.685 1.00 85.88 199 ALA A C 1
ATOM 1637 O O . ALA A 1 199 ? -6.923 -13.608 -17.285 1.00 85.88 199 ALA A O 1
ATOM 1638 N N . PRO A 1 200 ? -9.083 -14.030 -16.834 1.00 87.12 200 PRO A N 1
ATOM 1639 C CA . PRO A 1 200 ? -8.974 -13.619 -15.431 1.00 87.12 200 PRO A CA 1
ATOM 1640 C C . PRO A 1 200 ? -8.041 -14.499 -14.586 1.00 87.12 200 PRO A C 1
ATOM 1642 O O . PRO A 1 200 ? -7.403 -13.998 -13.657 1.00 87.12 200 PRO A O 1
ATOM 1645 N N . THR A 1 201 ? -7.967 -15.799 -14.881 1.00 91.00 201 THR A N 1
ATOM 1646 C CA . THR A 1 201 ? -7.102 -16.770 -14.190 1.00 91.00 201 THR A CA 1
ATOM 1647 C C . THR A 1 201 ? -5.661 -16.623 -14.670 1.00 91.00 201 THR A C 1
ATOM 1649 O O . THR A 1 201 ? -4.747 -16.515 -13.854 1.00 91.00 201 THR A O 1
ATOM 1652 N N . ILE A 1 202 ? -5.461 -16.510 -15.986 1.00 91.38 202 ILE A N 1
ATOM 1653 C CA . ILE A 1 202 ? -4.149 -16.287 -16.606 1.00 91.38 202 ILE A CA 1
ATOM 1654 C C . ILE A 1 202 ? -3.529 -14.975 -16.108 1.00 91.38 202 ILE A C 1
ATOM 1656 O O . ILE A 1 202 ? -2.361 -14.943 -15.722 1.00 91.38 202 ILE A O 1
ATOM 1660 N N . SER A 1 203 ? -4.314 -13.893 -16.060 1.00 91.19 203 SER A N 1
ATOM 1661 C CA . SER A 1 203 ? -3.841 -12.591 -15.577 1.00 91.19 203 SER A CA 1
ATOM 1662 C C . SER A 1 203 ? -3.346 -12.654 -14.132 1.00 91.19 203 SER A C 1
ATOM 1664 O O . SER A 1 203 ? -2.333 -12.038 -13.816 1.00 91.19 203 SER A O 1
ATOM 1666 N N . ARG A 1 204 ? -4.036 -13.398 -13.259 1.00 92.44 204 ARG A N 1
ATOM 1667 C CA . ARG A 1 204 ? -3.639 -13.573 -11.853 1.00 92.44 204 ARG A CA 1
ATOM 1668 C C . ARG A 1 204 ? -2.424 -14.491 -11.715 1.00 92.44 204 ARG A C 1
ATOM 1670 O O . ARG A 1 204 ? -1.554 -14.218 -10.901 1.00 92.44 204 ARG A O 1
ATOM 1677 N N . ALA A 1 205 ? -2.314 -15.541 -12.526 1.00 92.62 205 ALA A N 1
ATOM 1678 C CA . ALA A 1 205 ? -1.150 -16.427 -12.503 1.00 92.62 205 ALA A CA 1
ATOM 1679 C C . ALA A 1 205 ? 0.151 -15.709 -12.924 1.00 92.62 205 ALA A C 1
ATOM 1681 O O . ALA A 1 205 ? 1.221 -16.003 -12.397 1.00 92.62 205 ALA A O 1
ATOM 1682 N N . LYS A 1 206 ? 0.062 -14.731 -13.834 1.00 93.12 206 LYS A N 1
ATOM 1683 C CA . LYS A 1 206 ? 1.202 -13.909 -14.285 1.00 93.12 206 LYS A CA 1
ATOM 1684 C C . LYS A 1 206 ? 1.646 -12.839 -13.286 1.00 93.12 206 LYS A C 1
ATOM 1686 O O . LYS A 1 206 ? 2.726 -12.279 -13.446 1.00 93.12 206 LYS A O 1
ATOM 1691 N N . ASP A 1 207 ? 0.811 -12.501 -12.311 1.00 92.50 207 ASP A N 1
ATOM 1692 C CA . ASP A 1 207 ? 1.114 -11.468 -11.325 1.00 92.50 207 ASP A CA 1
ATOM 1693 C C . ASP A 1 207 ? 2.295 -11.905 -10.441 1.00 92.50 207 ASP A C 1
ATOM 1695 O O . ASP A 1 207 ? 2.240 -12.958 -9.799 1.00 92.50 207 ASP A O 1
ATOM 1699 N N . ASN A 1 208 ? 3.358 -11.094 -10.405 1.00 87.81 208 ASN A N 1
ATOM 1700 C CA . ASN A 1 208 ? 4.569 -11.351 -9.617 1.00 87.81 208 ASN A CA 1
ATOM 1701 C C . ASN A 1 208 ? 4.296 -11.385 -8.109 1.00 87.81 208 ASN A C 1
ATOM 1703 O O . ASN A 1 208 ? 5.029 -12.048 -7.380 1.00 87.81 208 ASN A O 1
ATOM 1707 N N . ALA A 1 209 ? 3.251 -10.698 -7.638 1.00 84.62 209 ALA A N 1
ATOM 1708 C CA . ALA A 1 209 ? 2.826 -10.771 -6.243 1.00 84.62 209 ALA A CA 1
ATOM 1709 C C . ALA A 1 209 ? 2.101 -12.093 -5.917 1.00 84.62 209 ALA A C 1
ATOM 1711 O O . ALA A 1 209 ? 1.877 -12.395 -4.746 1.00 84.62 209 ALA A O 1
ATOM 1712 N N . ARG A 1 210 ? 1.739 -12.886 -6.940 1.00 91.62 210 ARG A N 1
ATOM 1713 C CA . ARG A 1 210 ? 1.033 -14.167 -6.809 1.00 91.62 210 ARG A CA 1
ATOM 1714 C C . ARG A 1 210 ? 1.927 -15.361 -7.144 1.00 91.62 210 ARG A C 1
ATOM 1716 O O . ARG A 1 210 ? 2.724 -15.783 -6.306 1.00 91.62 210 ARG A O 1
ATOM 1723 N N . LEU A 1 211 ? 1.768 -15.927 -8.344 1.00 92.31 211 LEU A N 1
ATOM 1724 C CA . LEU A 1 211 ? 2.569 -17.056 -8.831 1.00 92.31 211 LEU A CA 1
ATOM 1725 C C . LEU A 1 211 ? 3.758 -16.598 -9.684 1.00 92.31 211 LEU A C 1
ATOM 1727 O O . LEU A 1 211 ? 4.729 -17.337 -9.791 1.00 92.31 211 LEU A O 1
ATOM 1731 N N . GLY A 1 212 ? 3.694 -15.407 -10.291 1.00 91.06 212 GLY A N 1
ATOM 1732 C CA . GLY A 1 212 ? 4.764 -14.880 -11.141 1.00 91.06 212 GLY A CA 1
ATOM 1733 C C . GLY A 1 212 ? 5.084 -15.761 -12.350 1.00 91.06 212 GLY A C 1
ATOM 1734 O O . GLY A 1 212 ? 6.235 -15.793 -12.794 1.00 91.06 212 GLY A O 1
ATOM 1735 N N . LEU A 1 213 ? 4.096 -16.501 -12.875 1.00 93.44 213 LEU A N 1
ATOM 1736 C CA . LEU A 1 213 ? 4.337 -17.420 -13.984 1.00 93.44 213 LEU A CA 1
ATOM 1737 C C . LEU A 1 213 ? 4.819 -16.651 -15.212 1.00 93.44 213 LEU A C 1
ATOM 1739 O O . LEU A 1 213 ? 4.207 -15.674 -15.660 1.00 93.44 213 LEU A O 1
ATOM 1743 N N . LYS A 1 214 ? 5.926 -17.123 -15.784 1.00 90.31 214 LYS A N 1
ATOM 1744 C CA . LYS A 1 214 ? 6.564 -16.452 -16.913 1.00 90.31 214 LYS A CA 1
ATOM 1745 C C . LYS A 1 214 ? 5.768 -16.695 -18.184 1.00 90.31 214 LYS A C 1
ATOM 1747 O O . LYS A 1 214 ? 5.416 -17.824 -18.526 1.00 90.31 214 LYS A O 1
ATOM 1752 N N . LEU A 1 215 ? 5.526 -15.605 -18.903 1.00 87.75 215 LEU A N 1
ATOM 1753 C CA . LEU A 1 215 ? 4.937 -15.645 -20.229 1.00 87.75 215 LEU A CA 1
ATOM 1754 C C . LEU A 1 215 ? 5.970 -16.174 -21.224 1.00 87.75 215 LEU A C 1
ATOM 1756 O O . LEU A 1 215 ? 7.055 -15.600 -21.351 1.00 87.75 215 LEU A O 1
ATOM 1760 N N . ALA A 1 216 ? 5.629 -17.234 -21.943 1.00 84.69 216 ALA A N 1
ATOM 1761 C CA . ALA A 1 216 ? 6.453 -17.762 -23.014 1.00 84.69 216 ALA A CA 1
ATOM 1762 C C . ALA A 1 216 ? 5.780 -17.495 -24.361 1.00 84.69 216 ALA A C 1
ATOM 1764 O O . ALA A 1 216 ? 4.723 -18.038 -24.682 1.00 84.69 216 ALA A O 1
ATOM 1765 N N . THR A 1 217 ? 6.426 -16.623 -25.130 1.00 83.12 217 THR A N 1
ATOM 1766 C CA . THR A 1 217 ? 6.101 -16.354 -26.533 1.00 83.12 217 THR A CA 1
ATOM 1767 C C . THR A 1 217 ? 6.919 -17.274 -27.435 1.00 83.12 217 THR A C 1
ATOM 1769 O O . THR A 1 217 ? 7.945 -17.814 -27.010 1.00 83.12 217 THR A O 1
ATOM 1772 N N . VAL A 1 218 ? 6.503 -17.394 -28.697 1.00 78.94 218 VAL A N 1
ATOM 1773 C CA . VAL A 1 218 ? 7.256 -18.094 -29.750 1.00 78.94 218 VAL A CA 1
ATOM 1774 C C . VAL A 1 218 ? 8.717 -17.615 -29.797 1.00 78.94 218 VAL A C 1
ATOM 1776 O O . VAL A 1 218 ? 9.628 -18.429 -29.676 1.00 78.94 218 VAL A O 1
ATOM 1779 N N . ASP A 1 219 ? 8.958 -16.299 -29.841 1.00 73.88 219 ASP A N 1
ATOM 1780 C CA . ASP A 1 219 ? 10.316 -15.721 -29.848 1.00 73.88 219 ASP A CA 1
ATOM 1781 C C . ASP A 1 219 ? 11.139 -16.087 -28.596 1.00 73.88 219 ASP A C 1
ATOM 1783 O O . ASP A 1 219 ? 12.299 -16.489 -28.710 1.00 73.88 219 ASP A O 1
ATOM 1787 N N . HIS A 1 220 ? 10.541 -16.011 -27.399 1.00 74.38 220 HIS A N 1
ATOM 1788 C CA . HIS A 1 220 ? 11.244 -16.345 -26.154 1.00 74.38 220 HIS A CA 1
ATOM 1789 C C . HIS A 1 220 ? 11.732 -17.797 -26.130 1.00 74.38 220 HIS A C 1
ATOM 1791 O O . HIS A 1 220 ? 12.816 -18.083 -25.614 1.00 74.38 220 HIS A O 1
ATOM 1797 N N . LEU A 1 221 ? 10.913 -18.708 -26.653 1.00 75.12 221 LEU A N 1
ATOM 1798 C CA . LEU A 1 221 ? 11.202 -20.134 -26.651 1.00 75.12 221 LEU A CA 1
ATOM 1799 C C . LEU A 1 221 ? 12.265 -20.478 -27.684 1.00 75.12 221 LEU A C 1
ATOM 1801 O O . LEU A 1 221 ? 13.252 -21.109 -27.336 1.00 75.12 221 LEU A O 1
ATOM 1805 N N . ILE A 1 222 ? 12.135 -19.986 -28.913 1.00 72.38 222 ILE A N 1
ATOM 1806 C CA . ILE A 1 222 ? 13.055 -20.301 -30.016 1.00 72.38 222 ILE A CA 1
ATOM 1807 C C . ILE A 1 222 ? 14.506 -19.935 -29.694 1.00 72.38 222 ILE A C 1
ATOM 1809 O O . ILE A 1 222 ? 15.427 -20.659 -30.061 1.00 72.38 222 ILE A O 1
ATOM 1813 N N . ARG A 1 223 ? 14.725 -18.851 -28.945 1.00 70.44 223 ARG A N 1
ATOM 1814 C CA . ARG A 1 223 ? 16.063 -18.416 -28.506 1.00 70.44 223 ARG A CA 1
ATOM 1815 C C . ARG A 1 223 ? 16.753 -19.378 -27.537 1.00 70.44 223 ARG A C 1
ATOM 1817 O O . ARG A 1 223 ? 17.956 -19.257 -27.324 1.00 70.44 223 ARG A O 1
ATOM 1824 N N . LYS A 1 224 ? 16.003 -20.284 -26.909 1.00 71.00 224 LYS A N 1
ATOM 1825 C CA . LYS A 1 224 ? 16.498 -21.248 -25.916 1.00 71.00 224 LYS A CA 1
ATOM 1826 C C . LYS A 1 224 ? 16.602 -22.672 -26.459 1.00 71.00 224 LYS A C 1
ATOM 1828 O O . LYS A 1 224 ? 17.069 -23.546 -25.737 1.00 71.00 224 LYS A O 1
ATOM 1833 N N . VAL A 1 225 ? 16.152 -22.900 -27.691 1.00 74.06 225 VAL A N 1
ATOM 1834 C CA . VAL A 1 225 ? 15.972 -24.232 -28.274 1.00 74.06 225 VAL A CA 1
ATOM 1835 C C . VAL A 1 225 ? 17.113 -24.562 -29.216 1.00 74.06 225 VAL A C 1
ATOM 1837 O O . VAL A 1 225 ? 17.648 -23.692 -29.903 1.00 74.06 225 VAL A O 1
ATOM 1840 N N . ASP A 1 226 ? 17.484 -25.840 -29.249 1.00 77.44 226 ASP A N 1
ATOM 1841 C CA . ASP A 1 226 ? 18.462 -26.339 -30.204 1.00 77.44 226 ASP A CA 1
ATOM 1842 C C . ASP A 1 226 ? 17.980 -26.125 -31.650 1.00 77.44 226 ASP A C 1
ATOM 1844 O O . ASP A 1 226 ? 16.837 -26.428 -32.007 1.00 77.44 226 ASP A O 1
ATOM 1848 N N . ALA A 1 227 ? 18.869 -25.616 -32.506 1.00 75.50 227 ALA A N 1
ATOM 1849 C CA . ALA A 1 227 ? 18.531 -25.241 -33.878 1.00 75.50 227 ALA A CA 1
ATOM 1850 C C . ALA A 1 227 ? 17.946 -26.410 -34.690 1.00 75.50 227 ALA A C 1
ATOM 1852 O O . ALA A 1 227 ? 17.127 -26.187 -35.585 1.00 75.50 227 ALA A O 1
ATOM 1853 N N . ARG A 1 228 ? 18.324 -27.656 -34.377 1.00 80.31 228 ARG A N 1
ATOM 1854 C CA . ARG A 1 228 ? 17.799 -28.842 -35.053 1.00 80.31 228 ARG A CA 1
ATOM 1855 C C . ARG A 1 228 ? 16.356 -29.132 -34.651 1.00 80.31 228 ARG A C 1
ATOM 1857 O O . ARG A 1 228 ? 15.535 -29.338 -35.539 1.00 80.31 228 ARG A O 1
ATOM 1864 N N . ALA A 1 229 ? 16.044 -29.104 -33.356 1.00 80.25 229 ALA A N 1
ATOM 1865 C CA . ALA A 1 229 ? 14.690 -29.343 -32.849 1.00 80.25 229 ALA A CA 1
ATOM 1866 C C . ALA A 1 229 ? 13.693 -28.305 -33.393 1.00 80.25 229 ALA A C 1
ATOM 1868 O O . ALA A 1 229 ? 12.599 -28.651 -33.840 1.00 80.25 229 ALA A O 1
ATOM 1869 N N . LEU A 1 230 ? 14.116 -27.037 -33.453 1.00 83.19 230 LEU A N 1
ATOM 1870 C CA . LEU A 1 230 ? 13.346 -25.972 -34.094 1.00 83.19 230 LEU A CA 1
ATOM 1871 C C . LEU A 1 230 ? 13.067 -26.276 -35.571 1.00 83.19 230 LEU A C 1
ATOM 1873 O O . LEU A 1 230 ? 11.933 -26.148 -36.025 1.00 83.19 230 LEU A O 1
ATOM 1877 N N . SER A 1 231 ? 14.101 -26.668 -36.317 1.00 84.31 231 SER A N 1
ATOM 1878 C CA . SER A 1 231 ? 13.989 -26.944 -37.753 1.00 84.31 231 SER A CA 1
ATOM 1879 C C . SER A 1 231 ? 13.056 -28.128 -38.019 1.00 84.31 231 SER A C 1
ATOM 1881 O O . SER A 1 231 ? 12.187 -28.050 -38.883 1.00 84.31 231 SER A O 1
ATOM 1883 N N . GLU A 1 232 ? 13.176 -29.207 -37.241 1.00 84.44 232 GLU A N 1
ATOM 1884 C CA . GLU A 1 232 ? 12.307 -30.384 -37.352 1.00 84.44 232 GLU A CA 1
ATOM 1885 C C . GLU A 1 232 ? 10.830 -30.021 -37.084 1.00 84.44 232 GLU A C 1
ATOM 1887 O O . GLU A 1 232 ? 9.953 -30.421 -37.854 1.00 84.44 232 GLU A O 1
ATOM 1892 N N . TRP A 1 233 ? 10.552 -29.183 -36.076 1.00 86.38 233 TRP A N 1
ATOM 1893 C CA . TRP A 1 233 ? 9.196 -28.697 -35.791 1.00 86.38 233 TRP A CA 1
ATOM 1894 C C . TRP A 1 233 ? 8.648 -27.787 -36.898 1.00 86.38 233 TRP A C 1
ATOM 1896 O O . TRP A 1 233 ? 7.579 -28.059 -37.443 1.00 86.38 233 TRP A O 1
ATOM 1906 N N . VAL A 1 234 ? 9.396 -26.750 -37.296 1.00 86.94 234 VAL A N 1
ATOM 1907 C CA . VAL A 1 234 ? 8.979 -25.789 -38.337 1.00 86.94 234 VAL A CA 1
ATOM 1908 C C . VAL A 1 234 ? 8.746 -26.483 -39.683 1.00 86.94 234 VAL A C 1
ATOM 1910 O O . VAL A 1 234 ? 7.851 -26.097 -40.444 1.00 86.94 234 VAL A O 1
ATOM 1913 N N . GLN A 1 235 ? 9.520 -27.525 -39.991 1.00 86.69 235 GLN A N 1
ATOM 1914 C CA . GLN A 1 235 ? 9.362 -28.308 -41.214 1.00 86.69 235 GLN A CA 1
ATOM 1915 C C . GLN A 1 235 ? 8.047 -29.100 -41.214 1.00 86.69 235 GLN A C 1
ATOM 1917 O O . GLN A 1 235 ? 7.448 -29.275 -42.275 1.00 86.69 235 GLN A O 1
ATOM 1922 N N . GLY A 1 236 ? 7.590 -29.549 -40.042 1.00 84.62 236 GLY A N 1
ATOM 1923 C CA . GLY A 1 236 ? 6.345 -30.296 -39.863 1.00 84.62 236 GLY A CA 1
ATOM 1924 C C . GLY A 1 236 ? 5.068 -29.448 -39.850 1.00 84.62 236 GLY A C 1
ATOM 1925 O O . GLY A 1 236 ? 3.984 -30.013 -39.988 1.00 84.62 236 GLY A O 1
ATOM 1926 N N . LEU A 1 237 ? 5.163 -28.118 -39.709 1.00 88.50 237 LEU A N 1
ATOM 1927 C CA . LEU A 1 237 ? 3.987 -27.243 -39.603 1.00 88.50 237 LEU A CA 1
ATOM 1928 C C . LEU A 1 237 ? 3.155 -27.202 -40.909 1.00 88.50 237 LEU A C 1
ATOM 1930 O O . LEU A 1 237 ? 3.711 -26.982 -41.991 1.00 88.50 237 LEU A O 1
ATOM 1934 N N . PRO A 1 238 ? 1.818 -27.324 -40.853 1.00 88.94 238 PRO A N 1
ATOM 1935 C CA . PRO A 1 238 ? 0.938 -26.975 -41.970 1.00 88.94 238 PRO A CA 1
ATOM 1936 C C . PRO A 1 238 ? 1.131 -25.520 -42.425 1.00 88.94 238 PRO A C 1
ATOM 1938 O O . PRO A 1 238 ? 1.575 -24.678 -41.653 1.00 88.94 238 PRO A O 1
ATOM 1941 N N . GLU A 1 239 ? 0.760 -25.192 -43.666 1.00 85.31 239 GLU A N 1
ATOM 1942 C CA . GLU A 1 239 ? 0.945 -23.843 -44.241 1.00 85.31 239 GLU A CA 1
ATOM 1943 C C . GLU A 1 239 ? 0.311 -22.731 -43.383 1.00 85.31 239 GLU A C 1
ATOM 1945 O O . GLU A 1 239 ? 0.959 -21.731 -43.095 1.00 85.31 239 GLU A O 1
ATOM 1950 N N . GLN A 1 240 ? -0.901 -22.953 -42.860 1.00 84.69 240 GLN A N 1
ATOM 1951 C CA . GLN A 1 240 ? -1.582 -21.991 -41.980 1.00 84.69 240 GLN A CA 1
ATOM 1952 C C . GLN A 1 240 ? -0.877 -21.789 -40.629 1.00 84.69 240 GLN A C 1
ATOM 1954 O O . GLN A 1 240 ? -0.847 -20.674 -40.110 1.00 84.69 240 GLN A O 1
ATOM 1959 N N . GLU A 1 241 ? -0.313 -22.851 -40.050 1.00 87.38 241 GLU A N 1
ATOM 1960 C CA . GLU A 1 241 ? 0.431 -22.770 -38.787 1.00 87.38 241 GLU A CA 1
ATOM 1961 C C . GLU A 1 241 ? 1.830 -22.183 -39.000 1.00 87.38 241 GLU A C 1
ATOM 1963 O O . GLU A 1 241 ? 2.324 -21.468 -38.136 1.00 87.38 241 GLU A O 1
ATOM 1968 N N . TYR A 1 242 ? 2.444 -22.416 -40.165 1.00 88.12 242 TYR A N 1
ATOM 1969 C CA . TYR A 1 242 ? 3.699 -21.779 -40.562 1.00 88.12 242 TYR A CA 1
ATOM 1970 C C . TYR A 1 242 ? 3.533 -20.264 -40.736 1.00 88.12 242 TYR A C 1
ATOM 1972 O O . TYR A 1 242 ? 4.327 -19.499 -40.195 1.00 88.12 242 TYR A O 1
ATOM 1980 N N . ASP A 1 243 ? 2.459 -19.816 -41.391 1.00 83.94 243 ASP A N 1
ATOM 1981 C CA . ASP A 1 243 ? 2.107 -18.392 -41.461 1.00 83.94 243 ASP A CA 1
ATOM 1982 C C . ASP A 1 243 ? 1.874 -17.794 -40.070 1.00 83.94 243 ASP A C 1
ATOM 1984 O O . ASP A 1 243 ? 2.311 -16.681 -39.773 1.00 83.94 243 ASP A O 1
ATOM 1988 N N . GLN A 1 244 ? 1.181 -18.523 -39.192 1.00 85.38 244 GLN A N 1
ATOM 1989 C CA . GLN A 1 244 ? 0.954 -18.073 -37.821 1.00 85.38 244 GLN A CA 1
ATOM 1990 C C . GLN A 1 244 ? 2.264 -18.016 -37.016 1.00 85.38 244 GLN A C 1
ATOM 1992 O O . GLN A 1 244 ? 2.466 -17.070 -36.258 1.00 85.38 244 GLN A O 1
ATOM 1997 N N . PHE A 1 245 ? 3.182 -18.960 -37.231 1.00 87.00 245 PHE A N 1
ATOM 1998 C CA . PHE A 1 245 ? 4.541 -18.937 -36.686 1.00 87.00 245 PHE A CA 1
ATOM 1999 C C . PHE A 1 245 ? 5.301 -17.688 -37.127 1.00 87.00 245 PHE A C 1
ATOM 2001 O O . PHE A 1 245 ? 5.815 -16.968 -36.274 1.00 87.00 245 PHE A O 1
ATOM 2008 N N . LEU A 1 246 ? 5.302 -17.371 -38.424 1.00 84.19 246 LEU A N 1
ATOM 2009 C CA . LEU A 1 246 ? 5.964 -16.173 -38.944 1.00 84.19 246 LEU A CA 1
ATOM 2010 C C . LEU A 1 246 ? 5.361 -14.876 -38.381 1.00 84.19 246 LEU A C 1
ATOM 2012 O O . LEU A 1 246 ? 6.105 -13.940 -38.099 1.00 84.19 246 LEU A O 1
ATOM 2016 N N . LYS A 1 247 ? 4.041 -14.823 -38.157 1.00 81.44 247 LYS A N 1
ATOM 2017 C CA . LYS A 1 247 ? 3.360 -13.669 -37.535 1.00 81.44 247 LYS A CA 1
ATOM 2018 C C . LYS A 1 247 ? 3.686 -13.481 -36.054 1.00 81.44 247 LYS A C 1
ATOM 2020 O O . LYS A 1 247 ? 3.695 -12.352 -35.575 1.00 81.44 247 LYS A O 1
ATOM 2025 N N . GLU A 1 248 ? 3.885 -14.570 -35.315 1.00 82.31 248 GLU A N 1
ATOM 2026 C CA . GLU A 1 248 ? 4.162 -14.524 -33.872 1.00 82.31 248 GLU A CA 1
ATOM 2027 C C . GLU A 1 248 ? 5.649 -14.316 -33.545 1.00 82.31 248 GLU A C 1
ATOM 2029 O O . GLU A 1 248 ? 5.991 -13.980 -32.405 1.00 82.31 248 GLU A O 1
ATOM 2034 N N . MET A 1 249 ? 6.538 -14.464 -34.533 1.00 79.06 249 MET A N 1
ATOM 2035 C CA . MET A 1 249 ? 7.934 -14.054 -34.408 1.00 79.06 249 MET A CA 1
ATOM 2036 C C . MET A 1 249 ? 8.005 -12.553 -34.111 1.00 79.06 249 MET A C 1
ATOM 2038 O O . MET A 1 249 ? 7.387 -11.729 -34.780 1.00 79.06 249 MET A O 1
ATOM 2042 N N . LYS A 1 250 ? 8.783 -12.169 -33.096 1.00 70.94 250 LYS A N 1
ATOM 2043 C CA . LYS A 1 250 ? 9.071 -10.758 -32.795 1.00 70.94 250 LYS A CA 1
ATOM 2044 C C . LYS A 1 250 ? 10.413 -10.368 -33.388 1.00 70.94 250 LYS A C 1
ATOM 2046 O O . LYS A 1 250 ? 11.270 -11.217 -33.625 1.00 70.94 250 LYS A O 1
ATOM 2051 N N . ARG A 1 251 ? 10.594 -9.083 -33.701 1.00 67.19 251 ARG A N 1
ATOM 2052 C CA . ARG A 1 251 ? 11.891 -8.590 -34.173 1.00 67.19 251 ARG A CA 1
ATOM 2053 C C . ARG A 1 251 ? 12.906 -8.714 -33.023 1.00 67.19 251 ARG A C 1
ATOM 2055 O O . ARG A 1 251 ? 12.626 -8.202 -31.939 1.00 67.19 251 ARG A O 1
ATOM 2062 N N . PRO A 1 252 ? 14.068 -9.352 -33.237 1.00 64.50 252 PRO A N 1
ATOM 2063 C CA . PRO A 1 252 ? 15.118 -9.445 -32.231 1.00 64.50 252 PRO A CA 1
ATOM 2064 C C . PRO A 1 252 ? 15.584 -8.087 -31.704 1.00 64.50 252 PRO A C 1
ATOM 2066 O O . PRO A 1 252 ? 15.783 -7.164 -32.495 1.00 64.50 252 PRO A O 1
ATOM 2069 N N . SER A 1 253 ? 15.852 -7.981 -30.399 1.00 60.16 253 SER A N 1
ATOM 2070 C CA . SER A 1 253 ? 16.418 -6.766 -29.794 1.00 60.16 253 SER A CA 1
ATOM 2071 C C . SER A 1 253 ? 17.832 -6.448 -30.301 1.00 60.16 253 SER A C 1
ATOM 2073 O O . SER A 1 253 ? 18.148 -5.273 -30.466 1.00 60.16 253 SER A O 1
ATOM 2075 N N . GLY A 1 254 ? 18.658 -7.455 -30.615 1.00 62.06 254 GLY A N 1
ATOM 2076 C CA . GLY A 1 254 ? 19.961 -7.273 -31.279 1.00 62.06 254 GLY A CA 1
ATOM 2077 C C . GLY A 1 254 ? 19.919 -7.341 -32.811 1.00 62.06 254 GLY A C 1
ATOM 2078 O O . GLY A 1 254 ? 20.963 -7.446 -33.455 1.00 62.06 254 GLY A O 1
ATOM 2079 N N . GLY A 1 255 ? 18.728 -7.268 -33.415 1.00 72.12 255 GLY A N 1
ATOM 2080 C CA . GLY A 1 255 ? 18.541 -7.273 -34.867 1.00 72.12 255 GLY A CA 1
ATOM 2081 C C . GLY A 1 255 ? 18.549 -8.666 -35.511 1.00 72.12 255 GLY A C 1
ATOM 2082 O O . GLY A 1 255 ? 18.818 -9.688 -34.883 1.00 72.12 255 GLY A O 1
ATOM 2083 N N . LEU A 1 256 ? 18.231 -8.723 -36.805 1.00 75.44 256 LEU A N 1
ATOM 2084 C CA . LEU A 1 256 ? 17.984 -9.982 -37.526 1.00 75.44 256 LEU A CA 1
ATOM 2085 C C . LEU A 1 256 ? 19.205 -10.903 -37.638 1.00 75.44 256 LEU A C 1
ATOM 2087 O O . LEU A 1 256 ? 19.046 -12.092 -37.909 1.00 75.44 256 LEU A O 1
ATOM 2091 N N . LYS A 1 257 ? 20.410 -10.395 -37.359 1.00 75.62 257 LYS A N 1
ATOM 2092 C CA . LYS A 1 257 ? 21.633 -11.202 -37.289 1.00 75.62 257 LYS A CA 1
ATOM 2093 C C . LYS A 1 257 ? 21.562 -12.314 -36.256 1.00 75.62 257 LYS A C 1
ATOM 2095 O O . LYS A 1 257 ? 22.202 -13.341 -36.436 1.00 75.62 257 LYS A O 1
ATOM 2100 N N . GLU A 1 258 ? 20.794 -12.132 -35.187 1.00 75.12 258 GLU A N 1
ATOM 2101 C CA . GLU A 1 258 ? 20.620 -13.176 -34.174 1.00 75.12 258 GLU A CA 1
ATOM 2102 C C . GLU A 1 258 ? 19.926 -14.421 -34.746 1.00 75.12 258 GLU A C 1
ATOM 2104 O O . GLU A 1 258 ? 20.148 -15.529 -34.269 1.00 75.12 258 GLU A O 1
ATOM 2109 N N . LEU A 1 259 ? 19.134 -14.253 -35.810 1.00 75.50 259 LEU A N 1
ATOM 2110 C CA . LEU A 1 259 ? 18.438 -15.339 -36.503 1.00 75.50 259 LEU A CA 1
ATOM 2111 C C . LEU A 1 259 ? 19.245 -15.889 -37.690 1.00 75.50 259 LEU A C 1
ATOM 2113 O O . LEU A 1 259 ? 18.789 -16.802 -38.374 1.00 75.50 259 LEU A O 1
ATOM 2117 N N . ALA A 1 260 ? 20.447 -15.359 -37.943 1.00 77.06 260 ALA A N 1
ATOM 2118 C CA . ALA A 1 260 ? 21.251 -15.635 -39.133 1.00 77.06 260 ALA A CA 1
ATOM 2119 C C . ALA A 1 260 ? 21.500 -17.126 -39.396 1.00 77.06 260 ALA A C 1
ATOM 2121 O O . ALA A 1 260 ? 21.512 -17.567 -40.545 1.00 77.06 260 ALA A O 1
ATOM 2122 N N . GLY A 1 261 ? 21.735 -17.888 -38.326 1.00 76.81 261 GLY A N 1
ATOM 2123 C CA . GLY A 1 261 ? 22.047 -19.315 -38.379 1.00 76.81 261 GLY A CA 1
ATOM 2124 C C . GLY A 1 261 ? 20.845 -20.241 -38.194 1.00 76.81 261 GLY A C 1
ATOM 2125 O O . GLY A 1 261 ? 21.022 -21.453 -38.274 1.00 76.81 261 GLY A O 1
ATOM 2126 N N . LEU A 1 262 ? 19.645 -19.710 -37.942 1.00 81.38 262 LEU A N 1
ATOM 2127 C CA . LEU A 1 262 ? 18.453 -20.525 -37.706 1.00 81.38 262 LEU A CA 1
ATOM 2128 C C . LEU A 1 262 ? 17.833 -20.960 -39.036 1.00 81.38 262 LEU A C 1
ATOM 2130 O O . LEU A 1 262 ? 17.569 -20.128 -39.903 1.00 81.38 262 LEU A O 1
ATOM 2134 N N . GLN A 1 263 ? 17.585 -22.259 -39.198 1.00 86.06 263 GLN A N 1
ATOM 2135 C CA . GLN A 1 263 ? 16.972 -22.820 -40.402 1.00 86.06 263 GLN A CA 1
ATOM 2136 C C . GLN A 1 263 ? 15.447 -22.847 -40.251 1.00 86.06 263 GLN A C 1
ATOM 2138 O O . GLN A 1 263 ? 14.877 -23.807 -39.748 1.00 86.06 263 GLN A O 1
ATOM 2143 N N . PHE A 1 264 ? 14.775 -21.775 -40.669 1.00 85.75 264 PHE A N 1
ATOM 2144 C CA . PHE A 1 264 ? 13.308 -21.658 -40.587 1.00 85.75 264 PHE A CA 1
ATOM 2145 C C . PHE A 1 264 ? 12.659 -21.161 -41.890 1.00 85.75 264 PHE A C 1
ATOM 2147 O O . PHE A 1 264 ? 11.430 -21.124 -42.005 1.00 85.75 264 PHE A O 1
ATOM 2154 N N . ILE A 1 265 ? 13.467 -20.799 -42.891 1.00 86.94 265 ILE A N 1
ATOM 2155 C CA . ILE A 1 265 ? 12.999 -20.318 -44.193 1.00 86.94 265 ILE A CA 1
ATOM 2156 C C . ILE A 1 265 ? 12.730 -21.530 -45.083 1.00 86.94 265 ILE A C 1
ATOM 2158 O O . ILE A 1 265 ? 13.619 -22.356 -45.282 1.00 86.94 265 ILE A O 1
ATOM 2162 N N . ARG A 1 266 ? 11.514 -21.651 -45.624 1.00 86.31 266 ARG A N 1
ATOM 2163 C CA . ARG A 1 266 ? 11.156 -22.731 -46.559 1.00 86.31 266 ARG A CA 1
ATOM 2164 C C . ARG A 1 266 ? 11.664 -22.404 -47.963 1.00 86.31 266 ARG A C 1
ATOM 2166 O O . ARG A 1 266 ? 11.206 -21.437 -48.563 1.00 86.31 266 ARG A O 1
ATOM 2173 N N . ALA A 1 267 ? 12.579 -23.223 -48.481 1.00 81.25 267 ALA A N 1
ATOM 2174 C CA . ALA A 1 267 ? 13.121 -23.122 -49.837 1.00 81.25 267 ALA A CA 1
ATOM 2175 C C . ALA A 1 267 ? 13.066 -24.480 -50.568 1.00 81.25 267 ALA A C 1
ATOM 2177 O O . ALA A 1 267 ? 12.787 -25.520 -49.963 1.00 81.25 267 ALA A O 1
ATOM 2178 N N . ASP A 1 268 ? 13.342 -24.480 -51.877 1.00 68.00 268 ASP A N 1
ATOM 2179 C CA . ASP A 1 268 ? 13.339 -25.684 -52.718 1.00 68.00 268 ASP A CA 1
ATOM 2180 C C . ASP A 1 268 ? 14.387 -26.703 -52.231 1.00 68.00 268 ASP A C 1
ATOM 2182 O O . ASP A 1 268 ? 15.570 -26.620 -52.563 1.00 68.00 268 ASP A O 1
ATOM 2186 N N . GLY A 1 269 ? 13.951 -27.670 -51.417 1.00 67.56 269 GLY A N 1
ATOM 2187 C CA . GLY A 1 269 ? 14.800 -28.722 -50.846 1.00 67.56 269 GLY A CA 1
ATOM 2188 C C . GLY A 1 269 ? 14.823 -28.811 -49.315 1.00 67.56 269 GLY A C 1
ATOM 2189 O O . GLY A 1 269 ? 15.473 -29.719 -48.799 1.00 67.56 269 GLY A O 1
ATOM 2190 N N . GLY A 1 270 ? 14.117 -27.936 -48.588 1.00 81.25 270 GLY A N 1
ATOM 2191 C CA . GLY A 1 270 ? 13.996 -28.005 -47.126 1.00 81.25 270 GLY A CA 1
ATOM 2192 C C . GLY A 1 270 ? 14.044 -26.639 -46.440 1.00 81.25 270 GLY A C 1
ATOM 2193 O O . GLY A 1 270 ? 13.816 -25.606 -47.070 1.00 81.25 270 GLY A O 1
ATOM 2194 N N . LEU A 1 271 ? 14.330 -26.639 -45.136 1.00 87.31 271 LEU A N 1
ATOM 2195 C CA . LEU A 1 271 ? 14.560 -25.407 -44.383 1.00 87.31 271 LEU A CA 1
ATOM 2196 C C . LEU A 1 271 ? 16.001 -24.922 -44.547 1.00 87.31 271 LEU A C 1
ATOM 2198 O O . LEU A 1 271 ? 16.946 -25.707 -44.495 1.00 87.31 271 LEU A O 1
ATOM 2202 N N . VAL A 1 272 ? 16.160 -23.614 -44.715 1.00 87.31 272 VAL A N 1
ATOM 2203 C CA . VAL A 1 272 ? 17.453 -22.936 -44.866 1.00 87.31 272 VAL A CA 1
ATOM 2204 C C . VAL A 1 272 ? 17.548 -21.743 -43.914 1.00 87.31 272 VAL A C 1
ATOM 2206 O O . VAL A 1 272 ? 16.532 -21.215 -43.455 1.00 87.31 272 VAL A O 1
ATOM 2209 N N . SER A 1 273 ? 18.775 -21.339 -43.580 1.00 86.75 273 SER A N 1
ATOM 2210 C CA . SER A 1 273 ? 19.057 -20.142 -42.775 1.00 86.75 273 SER A CA 1
ATOM 2211 C C . SER A 1 273 ? 19.451 -18.949 -43.647 1.00 86.75 273 SER A C 1
ATOM 2213 O O . SER A 1 273 ? 19.830 -19.121 -44.808 1.00 86.75 273 SER A O 1
ATOM 2215 N N . PHE A 1 274 ? 19.442 -17.733 -43.089 1.00 83.81 274 PHE A N 1
ATOM 2216 C CA . PHE A 1 274 ? 19.967 -16.557 -43.797 1.00 83.81 274 PHE A CA 1
ATOM 2217 C C . PHE A 1 274 ? 21.438 -16.745 -44.203 1.00 83.81 274 PHE A C 1
ATOM 2219 O O . PHE A 1 274 ? 21.824 -16.389 -45.315 1.00 83.81 274 PHE A O 1
ATOM 2226 N N . ASN A 1 275 ? 22.251 -17.372 -43.346 1.00 83.44 275 ASN A N 1
ATOM 2227 C CA . ASN A 1 275 ? 23.639 -17.711 -43.658 1.00 83.44 275 ASN A CA 1
ATOM 2228 C C . ASN A 1 275 ? 23.750 -18.691 -44.831 1.00 83.44 275 ASN A C 1
ATOM 2230 O O . ASN A 1 275 ? 24.653 -18.561 -45.653 1.00 83.44 275 ASN A O 1
ATOM 2234 N N . ASP A 1 276 ? 22.859 -19.679 -44.920 1.00 83.62 276 ASP A N 1
ATOM 2235 C CA . ASP A 1 276 ? 22.872 -20.647 -46.020 1.00 83.62 276 ASP A CA 1
ATOM 2236 C C . ASP A 1 276 ? 22.474 -20.003 -47.352 1.00 83.62 276 ASP A C 1
ATOM 2238 O O . ASP A 1 276 ? 23.081 -20.303 -48.382 1.00 83.62 276 ASP A O 1
ATOM 2242 N N . LEU A 1 277 ? 21.526 -19.064 -47.317 1.00 79.56 277 LEU A N 1
ATOM 2243 C CA . LEU A 1 277 ? 21.090 -18.292 -48.481 1.00 79.56 277 LEU A CA 1
ATOM 2244 C C . LEU A 1 277 ? 22.167 -17.309 -48.976 1.00 79.56 277 LEU A C 1
ATOM 2246 O O . LEU A 1 277 ? 22.272 -17.087 -50.179 1.00 79.56 277 LEU A O 1
ATOM 2250 N N . LEU A 1 278 ? 23.011 -16.772 -48.087 1.00 78.19 278 LEU A N 1
ATOM 2251 C CA . LEU A 1 278 ? 24.126 -15.879 -48.447 1.00 78.19 278 LEU A CA 1
ATOM 2252 C C . LEU A 1 278 ? 25.350 -16.605 -49.034 1.00 78.19 278 LEU A C 1
ATOM 2254 O O . LEU A 1 278 ? 26.187 -15.976 -49.681 1.00 78.19 278 LEU A O 1
ATOM 2258 N N . LYS A 1 279 ? 25.474 -17.926 -48.849 1.00 77.38 279 LYS A N 1
ATOM 2259 C CA . LYS A 1 279 ? 26.608 -18.713 -49.380 1.00 77.38 279 LYS A CA 1
ATOM 2260 C C . LYS A 1 279 ? 26.568 -18.905 -50.897 1.00 77.38 279 LYS A C 1
ATOM 2262 O O . LYS A 1 279 ? 27.584 -19.296 -51.467 1.00 77.38 279 LYS A O 1
ATOM 2267 N N . LYS A 1 280 ? 25.413 -18.707 -51.543 1.00 73.88 280 LYS A N 1
ATOM 2268 C CA . LYS A 1 280 ? 25.225 -18.942 -52.982 1.00 73.88 280 LYS A CA 1
ATOM 2269 C C . LYS A 1 280 ? 24.462 -17.790 -53.644 1.00 73.88 280 LYS A C 1
ATOM 2271 O O . LYS A 1 280 ? 23.466 -17.344 -53.076 1.00 73.88 280 LYS A O 1
ATOM 2276 N N . PRO A 1 281 ? 24.842 -17.356 -54.860 1.00 64.31 281 PRO A N 1
ATOM 2277 C CA . PRO A 1 281 ? 24.124 -16.312 -55.598 1.00 64.31 281 PRO A CA 1
ATOM 2278 C C . PRO A 1 281 ? 22.626 -16.600 -55.806 1.00 64.31 281 PRO A C 1
ATOM 2280 O O . PRO A 1 281 ? 21.803 -15.684 -55.778 1.00 64.31 281 PRO A O 1
ATOM 2283 N N . GLU A 1 282 ? 22.248 -17.869 -55.982 1.00 72.12 282 GLU A N 1
ATOM 2284 C CA . GLU A 1 282 ? 20.856 -18.288 -56.176 1.00 72.12 282 GLU A CA 1
ATOM 2285 C C . GLU A 1 282 ? 20.018 -18.166 -54.891 1.00 72.12 282 GLU A C 1
ATOM 2287 O O . GLU A 1 282 ? 18.815 -17.911 -54.966 1.00 72.12 282 GLU A O 1
ATOM 2292 N N . GLY A 1 283 ? 20.649 -18.270 -53.715 1.00 74.38 283 GLY A N 1
ATOM 2293 C CA . GLY A 1 283 ? 19.978 -18.178 -52.415 1.00 74.38 283 GLY A CA 1
ATOM 2294 C C . GLY A 1 283 ? 19.391 -16.791 -52.141 1.00 74.38 283 GLY A C 1
ATOM 2295 O O . GLY A 1 283 ? 18.290 -16.678 -51.612 1.00 74.38 283 GLY A O 1
ATOM 2296 N N . LEU A 1 284 ? 20.040 -15.721 -52.611 1.00 73.31 284 LEU A N 1
ATOM 2297 C CA . LEU A 1 284 ? 19.487 -14.361 -52.521 1.00 73.31 284 LEU A CA 1
ATOM 2298 C C . LEU A 1 284 ? 18.174 -14.207 -53.300 1.00 73.31 284 LEU A C 1
ATOM 2300 O O . LEU A 1 284 ? 17.276 -13.493 -52.869 1.00 73.31 284 LEU A O 1
ATOM 2304 N N . THR A 1 285 ? 18.042 -14.903 -54.430 1.00 77.06 285 THR A N 1
ATOM 2305 C CA . THR A 1 285 ? 16.810 -14.870 -55.235 1.00 77.06 285 THR A CA 1
ATOM 2306 C C . THR A 1 285 ? 15.688 -15.649 -54.543 1.00 77.06 285 THR A C 1
ATOM 2308 O O . THR A 1 285 ? 14.543 -15.207 -54.530 1.00 77.06 285 THR A O 1
ATOM 2311 N N . GLN A 1 286 ? 16.023 -16.774 -53.903 1.00 81.06 286 GLN A N 1
ATOM 2312 C CA . GLN A 1 286 ? 15.076 -17.561 -53.105 1.00 81.06 286 GLN A CA 1
ATOM 2313 C C . GLN A 1 286 ? 14.585 -16.803 -51.866 1.00 81.06 286 GLN A C 1
ATOM 2315 O O . GLN A 1 286 ? 13.405 -16.883 -51.539 1.00 81.06 286 GLN A O 1
ATOM 2320 N N . LEU A 1 287 ? 15.459 -16.033 -51.208 1.00 83.06 287 LEU A N 1
ATOM 2321 C CA . LEU A 1 287 ? 15.086 -15.212 -50.056 1.00 83.06 287 LEU A CA 1
ATOM 2322 C C . LEU A 1 287 ? 14.039 -14.149 -50.419 1.00 83.06 287 LEU A C 1
ATOM 2324 O O . LEU A 1 287 ? 13.060 -13.976 -49.695 1.00 83.06 287 LEU A O 1
ATOM 2328 N N . LEU A 1 288 ? 14.243 -13.459 -51.545 1.00 79.88 288 LEU A N 1
ATOM 2329 C CA . LEU A 1 288 ? 13.307 -12.452 -52.048 1.00 79.88 288 LEU A CA 1
ATOM 2330 C C . LEU A 1 288 ? 11.958 -13.082 -52.410 1.00 79.88 288 LEU A C 1
ATOM 2332 O O . LEU A 1 288 ? 10.921 -12.592 -51.973 1.00 79.88 288 LEU A O 1
ATOM 2336 N N . GLY A 1 289 ? 11.971 -14.218 -53.115 1.00 82.69 289 GLY A N 1
ATOM 2337 C CA . GLY A 1 289 ? 10.747 -14.955 -53.437 1.00 82.69 289 GLY A CA 1
ATOM 2338 C C . GLY A 1 289 ? 9.997 -15.455 -52.196 1.00 82.69 289 GLY A C 1
ATOM 2339 O O . GLY A 1 289 ? 8.770 -15.405 -52.158 1.00 82.69 289 GLY A O 1
ATOM 2340 N N . TRP A 1 290 ? 10.714 -15.884 -51.151 1.00 87.06 290 TRP A N 1
ATOM 2341 C CA . TRP A 1 290 ? 10.107 -16.245 -49.867 1.00 87.06 290 TRP A CA 1
ATOM 2342 C C . TRP A 1 290 ? 9.434 -15.042 -49.193 1.00 87.06 290 TRP A C 1
ATOM 2344 O O . TRP A 1 290 ? 8.309 -15.175 -48.713 1.00 87.06 290 TRP A O 1
ATOM 2354 N N . TYR A 1 291 ? 10.078 -13.870 -49.198 1.00 85.94 291 TYR A N 1
ATOM 2355 C CA . TYR A 1 291 ? 9.505 -12.647 -48.631 1.00 85.94 291 TYR A CA 1
ATOM 2356 C C . TYR A 1 291 ? 8.244 -12.197 -49.393 1.00 85.94 291 TYR A C 1
ATOM 2358 O O . TYR A 1 291 ? 7.235 -11.855 -48.780 1.00 85.94 291 TYR A O 1
ATOM 2366 N N . GLU A 1 292 ? 8.259 -12.273 -50.728 1.00 83.88 292 GLU A N 1
ATOM 2367 C CA . GLU A 1 292 ? 7.099 -11.965 -51.579 1.00 83.88 292 GLU A CA 1
ATOM 2368 C C . GLU A 1 292 ? 5.926 -12.935 -51.371 1.00 83.88 292 GLU A C 1
ATOM 2370 O O . GLU A 1 292 ? 4.766 -12.519 -51.392 1.00 83.88 292 GLU A O 1
ATOM 2375 N N . ALA A 1 293 ? 6.214 -14.219 -51.137 1.00 83.56 293 ALA A N 1
ATOM 2376 C CA . ALA A 1 293 ? 5.197 -15.236 -50.875 1.00 83.56 293 ALA A CA 1
ATOM 2377 C C . ALA A 1 293 ? 4.472 -15.041 -49.529 1.00 83.56 293 ALA A C 1
ATOM 2379 O O . ALA A 1 293 ? 3.361 -15.543 -49.363 1.00 83.56 293 ALA A O 1
ATOM 2380 N N . HIS A 1 294 ? 5.051 -14.272 -48.597 1.00 84.31 294 HIS A N 1
ATOM 2381 C CA . HIS A 1 294 ? 4.499 -14.032 -47.260 1.00 84.31 294 HIS A CA 1
ATOM 2382 C C . HIS A 1 294 ? 4.395 -12.518 -46.964 1.00 84.31 294 HIS A C 1
ATOM 2384 O O . HIS A 1 294 ? 5.127 -11.993 -46.124 1.00 84.31 294 HIS A O 1
ATOM 2390 N N . PRO A 1 295 ? 3.451 -11.779 -47.589 1.00 78.00 295 PRO A N 1
ATOM 2391 C CA . PRO A 1 295 ? 3.402 -10.309 -47.527 1.00 78.00 295 PRO A CA 1
ATOM 2392 C C . PRO A 1 295 ? 3.255 -9.716 -46.117 1.00 78.00 295 PRO A C 1
ATOM 2394 O O . PRO A 1 295 ? 3.642 -8.574 -45.871 1.00 78.00 295 PRO A O 1
ATOM 2397 N N . HIS A 1 296 ? 2.699 -10.488 -45.179 1.00 77.81 296 HIS A N 1
ATOM 2398 C CA . HIS A 1 296 ? 2.539 -10.097 -43.777 1.00 77.81 296 HIS A CA 1
ATOM 2399 C C . HIS A 1 296 ? 3.883 -9.959 -43.038 1.00 77.81 296 HIS A C 1
ATOM 2401 O O . HIS A 1 296 ? 3.938 -9.300 -42.003 1.00 77.81 296 HIS A O 1
ATOM 2407 N N . LEU A 1 297 ? 4.981 -10.504 -43.582 1.00 80.00 297 LEU A N 1
ATOM 2408 C CA . LEU A 1 297 ? 6.327 -10.313 -43.036 1.00 80.00 297 LEU A CA 1
ATOM 2409 C C . LEU A 1 297 ? 6.727 -8.838 -42.968 1.00 80.00 297 LEU A C 1
ATOM 2411 O O . LEU A 1 297 ? 7.509 -8.486 -42.094 1.00 80.00 297 LEU A O 1
ATOM 2415 N N . ASN A 1 298 ? 6.169 -7.965 -43.814 1.00 78.62 298 ASN A N 1
ATOM 2416 C CA . ASN A 1 298 ? 6.455 -6.530 -43.765 1.00 78.62 298 ASN A CA 1
ATOM 2417 C C . ASN A 1 298 ? 5.965 -5.850 -42.469 1.00 78.62 298 ASN A C 1
ATOM 2419 O O . ASN A 1 298 ? 6.480 -4.795 -42.109 1.00 78.62 298 ASN A O 1
ATOM 2423 N N . GLU A 1 299 ? 5.014 -6.454 -41.745 1.00 75.75 299 GLU A N 1
ATOM 2424 C CA . GLU A 1 299 ? 4.604 -5.998 -40.406 1.00 75.75 299 GLU A CA 1
ATOM 2425 C C . GLU A 1 299 ? 5.616 -6.406 -39.319 1.00 75.75 299 GLU A C 1
ATOM 2427 O O . GLU A 1 299 ? 5.769 -5.705 -38.319 1.00 75.75 299 GLU A O 1
ATOM 2432 N N . TRP A 1 300 ? 6.335 -7.515 -39.524 1.00 74.88 300 TRP A N 1
ATOM 2433 C CA . TRP A 1 300 ? 7.364 -8.026 -38.612 1.00 74.88 300 TRP A CA 1
ATOM 2434 C C . TRP A 1 300 ? 8.742 -7.399 -38.876 1.00 74.88 300 TRP A C 1
ATOM 2436 O O . TRP A 1 300 ? 9.420 -6.928 -37.958 1.00 74.88 300 TRP A O 1
ATOM 2446 N N . VAL A 1 301 ? 9.160 -7.386 -40.140 1.00 76.81 301 VAL A N 1
ATOM 2447 C CA . VAL A 1 301 ? 10.463 -6.935 -40.628 1.00 76.81 301 VAL A CA 1
ATOM 2448 C C . VAL A 1 301 ? 10.260 -6.228 -41.957 1.00 76.81 301 VAL A C 1
ATOM 2450 O O . VAL A 1 301 ? 9.883 -6.853 -42.949 1.00 76.81 301 VAL A O 1
ATOM 2453 N N . SER A 1 302 ? 10.572 -4.934 -42.000 1.00 85.25 302 SER A N 1
ATOM 2454 C CA . SER A 1 302 ? 10.529 -4.190 -43.256 1.00 85.25 302 SER A CA 1
ATOM 2455 C C . SER A 1 302 ? 11.593 -4.696 -44.231 1.00 85.25 302 SER A C 1
ATOM 2457 O O . SER A 1 302 ? 12.681 -5.117 -43.825 1.00 85.25 302 SER A O 1
ATOM 2459 N N . MET A 1 303 ? 11.310 -4.588 -45.530 1.00 84.69 303 MET A N 1
ATOM 2460 C CA . MET A 1 303 ? 12.271 -4.931 -46.583 1.00 84.69 303 MET A CA 1
ATOM 2461 C C . MET A 1 303 ? 13.622 -4.216 -46.386 1.00 84.69 303 MET A C 1
ATOM 2463 O O . MET A 1 303 ? 14.684 -4.817 -46.519 1.00 84.69 303 MET A O 1
ATOM 2467 N N . LYS A 1 304 ? 13.576 -2.946 -45.965 1.00 85.75 304 LYS A N 1
ATOM 2468 C CA . LYS A 1 304 ? 14.753 -2.131 -45.635 1.00 85.75 304 LYS A CA 1
ATOM 2469 C C . LYS A 1 304 ? 15.588 -2.730 -44.501 1.00 85.75 304 LYS A C 1
ATOM 2471 O O . LYS A 1 304 ? 16.808 -2.806 -44.608 1.00 85.75 304 LYS A O 1
ATOM 2476 N N . ASP A 1 305 ? 14.945 -3.145 -43.411 1.00 83.62 305 ASP A N 1
ATOM 2477 C CA . ASP A 1 305 ? 15.631 -3.712 -42.245 1.00 83.62 305 ASP A CA 1
ATOM 2478 C C . ASP A 1 305 ? 16.263 -5.076 -42.546 1.00 83.62 305 ASP A C 1
ATOM 2480 O O . ASP A 1 305 ? 17.371 -5.370 -42.083 1.00 83.62 305 ASP A O 1
ATOM 2484 N N . LEU A 1 306 ? 15.566 -5.902 -43.332 1.00 84.75 306 LEU A N 1
ATOM 2485 C CA . LEU A 1 306 ? 16.086 -7.178 -43.814 1.00 84.75 306 LEU A CA 1
ATOM 2486 C C . LEU A 1 306 ? 17.351 -6.956 -44.648 1.00 84.75 306 LEU A C 1
ATOM 2488 O O . LEU A 1 306 ? 18.393 -7.540 -44.358 1.00 84.75 306 LEU A O 1
ATOM 2492 N N . GLU A 1 307 ? 17.277 -6.068 -45.638 1.00 87.25 307 GLU A N 1
ATOM 2493 C CA . GLU A 1 307 ? 18.389 -5.739 -46.527 1.00 87.25 307 GLU A CA 1
ATOM 2494 C C . GLU A 1 307 ? 19.602 -5.170 -45.787 1.00 87.25 307 GLU A C 1
ATOM 2496 O O . GLU A 1 307 ? 20.721 -5.636 -46.005 1.00 87.25 307 GLU A O 1
ATOM 2501 N N . LEU A 1 308 ? 19.394 -4.226 -44.863 1.00 86.44 308 LEU A N 1
ATOM 2502 C CA . LEU A 1 308 ? 20.467 -3.699 -44.015 1.00 86.44 308 LEU A CA 1
ATOM 2503 C C . LEU A 1 308 ? 21.130 -4.810 -43.196 1.00 86.44 308 LEU A C 1
ATOM 2505 O O . LEU A 1 308 ? 22.353 -4.863 -43.101 1.00 86.44 308 LEU A O 1
ATOM 2509 N N . THR A 1 309 ? 20.353 -5.753 -42.663 1.00 85.19 309 THR A N 1
ATOM 2510 C CA . THR A 1 309 ? 20.923 -6.881 -41.916 1.00 85.19 309 THR A CA 1
ATOM 2511 C C . THR A 1 309 ? 21.755 -7.792 -42.823 1.00 85.19 309 THR A C 1
ATOM 2513 O O . THR A 1 309 ? 22.862 -8.170 -42.442 1.00 85.19 309 THR A O 1
ATOM 2516 N N . LEU A 1 310 ? 21.282 -8.113 -44.032 1.00 84.81 310 LEU A N 1
ATOM 2517 C CA . LEU A 1 310 ? 22.041 -8.922 -44.997 1.00 84.81 310 LEU A CA 1
ATOM 2518 C C . LEU A 1 310 ? 23.376 -8.262 -45.363 1.00 84.81 310 LEU A C 1
ATOM 2520 O O . LEU A 1 310 ? 24.406 -8.938 -45.400 1.00 84.81 310 LEU A O 1
ATOM 2524 N N . VAL A 1 311 ? 23.364 -6.941 -45.568 1.00 86.44 311 VAL A N 1
ATOM 2525 C CA . VAL A 1 311 ? 24.565 -6.114 -45.768 1.00 86.44 311 VAL A CA 1
ATOM 2526 C C . VAL A 1 311 ? 25.502 -6.210 -44.578 1.00 86.44 311 VAL A C 1
ATOM 2528 O O . VAL A 1 311 ? 26.724 -6.276 -44.720 1.00 86.44 311 VAL A O 1
ATOM 2531 N N . GLU A 1 312 ? 24.943 -6.229 -43.376 1.00 84.62 312 GLU A N 1
ATOM 2532 C CA . GLU A 1 312 ? 25.769 -6.298 -42.199 1.00 84.62 312 GLU A CA 1
ATOM 2533 C C . GLU A 1 312 ? 26.346 -7.692 -41.903 1.00 84.62 312 GLU A C 1
ATOM 2535 O O . GLU A 1 312 ? 27.365 -7.787 -41.208 1.00 84.62 312 GLU A O 1
ATOM 2540 N N . MET A 1 313 ? 25.689 -8.748 -42.386 1.00 81.38 313 MET A N 1
ATOM 2541 C CA . MET A 1 313 ? 26.121 -10.148 -42.299 1.00 81.38 313 MET A CA 1
ATOM 2542 C C . MET A 1 313 ? 27.132 -10.526 -43.380 1.00 81.38 313 MET A C 1
ATOM 2544 O O . MET A 1 313 ? 27.830 -11.526 -43.237 1.00 81.38 313 MET A O 1
ATOM 2548 N N . THR A 1 314 ? 27.216 -9.747 -44.458 1.00 81.31 314 THR A N 1
ATOM 2549 C CA . THR A 1 314 ? 28.236 -9.945 -45.486 1.00 81.31 314 THR A CA 1
ATOM 2550 C C . THR A 1 314 ? 29.587 -9.438 -44.991 1.00 81.31 314 THR A C 1
ATOM 2552 O O . THR A 1 314 ? 29.695 -8.367 -44.375 1.00 81.31 314 THR A O 1
ATOM 2555 N N . ASP A 1 315 ? 30.636 -10.210 -45.277 1.00 77.31 315 ASP A N 1
ATOM 2556 C CA . ASP A 1 315 ? 32.010 -9.812 -44.989 1.00 77.31 315 ASP A CA 1
ATOM 2557 C C . ASP A 1 315 ? 32.324 -8.467 -45.650 1.00 77.31 315 ASP A C 1
ATOM 2559 O O . ASP A 1 315 ? 31.920 -8.202 -46.784 1.00 77.31 315 ASP A O 1
ATOM 2563 N N . ALA A 1 316 ? 33.109 -7.627 -44.973 1.00 80.19 316 ALA A N 1
ATOM 2564 C CA . ALA A 1 316 ? 33.592 -6.348 -45.502 1.00 80.19 316 ALA A CA 1
ATOM 2565 C C . ALA A 1 316 ? 34.706 -6.545 -46.553 1.00 80.19 316 ALA A C 1
ATOM 2567 O O . ALA A 1 316 ? 35.733 -5.869 -46.547 1.00 80.19 316 ALA A O 1
ATOM 2568 N N . THR A 1 317 ? 34.525 -7.512 -47.450 1.00 81.44 317 THR A N 1
ATOM 2569 C CA . THR A 1 317 ? 35.435 -7.829 -48.545 1.00 81.44 317 THR A CA 1
ATOM 2570 C C . THR A 1 317 ? 34.653 -7.863 -49.842 1.00 81.44 317 THR A C 1
ATOM 2572 O O . THR A 1 317 ? 33.531 -8.358 -49.894 1.00 81.44 317 THR A O 1
ATOM 2575 N N . TRP A 1 318 ? 35.247 -7.317 -50.897 1.00 81.69 318 TRP A N 1
ATOM 2576 C CA . TRP A 1 318 ? 34.635 -7.357 -52.213 1.00 81.69 318 TRP A CA 1
ATOM 2577 C C . TRP A 1 318 ? 34.855 -8.733 -52.846 1.00 81.69 318 TRP A C 1
ATOM 2579 O O . TRP A 1 318 ? 35.962 -9.054 -53.277 1.00 81.69 318 TRP A O 1
ATOM 2589 N N . ASN A 1 319 ? 33.796 -9.540 -52.839 1.00 76.06 319 ASN A N 1
ATOM 2590 C CA . ASN A 1 319 ? 33.700 -10.910 -53.349 1.00 76.06 319 ASN A CA 1
ATOM 2591 C C . ASN A 1 319 ? 32.348 -11.153 -54.054 1.00 76.06 319 ASN A C 1
ATOM 2593 O O . ASN A 1 319 ? 31.511 -10.243 -54.116 1.00 76.06 319 ASN A O 1
ATOM 2597 N N . GLU A 1 320 ? 32.146 -12.356 -54.608 1.00 73.50 320 GLU A N 1
ATOM 2598 C CA . GLU A 1 320 ? 30.999 -12.658 -55.487 1.00 73.50 320 GLU A CA 1
ATOM 2599 C C . GLU A 1 320 ? 29.670 -12.418 -54.779 1.00 73.50 320 GLU A C 1
ATOM 2601 O O . GLU A 1 320 ? 28.779 -11.760 -55.317 1.00 73.50 320 GLU A O 1
ATOM 2606 N N . THR A 1 321 ? 29.586 -12.831 -53.518 1.00 74.38 321 THR A N 1
ATOM 2607 C CA . THR A 1 321 ? 28.430 -12.604 -52.656 1.00 74.38 321 THR A CA 1
ATOM 2608 C C . THR A 1 321 ? 28.145 -11.115 -52.456 1.00 74.38 321 THR A C 1
ATOM 2610 O O . THR A 1 321 ? 27.010 -10.687 -52.645 1.00 74.38 321 THR A O 1
ATOM 2613 N N . SER A 1 322 ? 29.153 -10.299 -52.124 1.00 79.31 322 SER A N 1
ATOM 2614 C CA . SER A 1 322 ? 28.971 -8.855 -51.891 1.00 79.31 322 SER A CA 1
ATOM 2615 C C . SER A 1 322 ? 28.561 -8.089 -53.158 1.00 79.31 322 SER A C 1
ATOM 2617 O O . SER A 1 322 ? 27.742 -7.174 -53.090 1.00 79.31 322 SER A O 1
ATOM 2619 N N . ALA A 1 323 ? 29.065 -8.497 -54.328 1.00 77.00 323 ALA A N 1
ATOM 2620 C CA . ALA A 1 323 ? 28.716 -7.885 -55.606 1.00 77.00 323 ALA A CA 1
ATOM 2621 C C . ALA A 1 323 ? 27.288 -8.249 -56.034 1.00 77.00 323 ALA A C 1
ATOM 2623 O O . ALA A 1 323 ? 26.522 -7.393 -56.472 1.00 77.00 323 ALA A O 1
ATOM 2624 N N . GLN A 1 324 ? 26.906 -9.514 -55.856 1.00 75.31 324 GLN A N 1
ATOM 2625 C CA . GLN A 1 324 ? 25.554 -9.998 -56.127 1.00 75.31 324 GLN A CA 1
ATOM 2626 C C . GLN A 1 324 ? 24.513 -9.431 -55.163 1.00 75.31 324 GLN A C 1
ATOM 2628 O O . GLN A 1 324 ? 23.375 -9.199 -55.577 1.00 75.31 324 GLN A O 1
ATOM 2633 N N . LEU A 1 325 ? 24.897 -9.206 -53.904 1.00 82.31 325 LEU A N 1
ATOM 2634 C CA . LEU A 1 325 ? 24.065 -8.525 -52.925 1.00 82.31 325 LEU A CA 1
ATOM 2635 C C . LEU A 1 325 ? 23.833 -7.078 -53.362 1.00 82.31 325 LEU A C 1
ATOM 2637 O O . LEU A 1 325 ? 22.684 -6.695 -53.536 1.00 82.31 325 LEU A O 1
ATOM 2641 N N . LEU A 1 326 ? 24.896 -6.319 -53.658 1.00 83.12 326 LEU A N 1
ATOM 2642 C CA . LEU A 1 326 ? 24.799 -4.915 -54.078 1.00 83.12 326 LEU A CA 1
ATOM 2643 C C . LEU A 1 326 ? 23.828 -4.697 -55.250 1.00 83.12 326 LEU A C 1
ATOM 2645 O O . LEU A 1 326 ? 23.046 -3.751 -55.227 1.00 83.12 326 LEU A O 1
ATOM 2649 N N . ILE A 1 327 ? 23.852 -5.595 -56.240 1.00 78.69 327 ILE A N 1
ATOM 2650 C CA . ILE A 1 327 ? 23.007 -5.512 -57.440 1.00 78.69 327 ILE A CA 1
ATOM 2651 C C . ILE A 1 327 ? 21.526 -5.820 -57.141 1.00 78.69 327 ILE A C 1
ATOM 2653 O O . ILE A 1 327 ? 20.653 -5.344 -57.862 1.00 78.69 327 ILE A O 1
ATOM 2657 N N . ARG A 1 328 ? 21.227 -6.610 -56.100 1.00 78.06 328 ARG A N 1
ATOM 2658 C CA . ARG A 1 328 ? 19.859 -7.050 -55.751 1.00 78.06 328 ARG A CA 1
ATOM 2659 C C . ARG A 1 328 ? 19.198 -6.248 -54.633 1.00 78.06 328 ARG A C 1
ATOM 2661 O O . ARG A 1 328 ? 17.995 -6.393 -54.447 1.00 78.06 328 ARG A O 1
ATOM 2668 N N . LEU A 1 329 ? 19.957 -5.443 -53.890 1.00 83.31 329 LEU A N 1
ATOM 2669 C CA . LEU A 1 329 ? 19.399 -4.556 -52.870 1.00 83.31 329 LEU A CA 1
ATOM 2670 C C . LEU A 1 329 ? 18.456 -3.540 -53.521 1.00 83.31 329 LEU A C 1
ATOM 2672 O O . LEU A 1 329 ? 18.853 -2.777 -54.403 1.00 83.31 329 LEU A O 1
ATOM 2676 N N . THR A 1 330 ? 17.215 -3.511 -53.058 1.00 80.31 330 THR A N 1
ATOM 2677 C CA . THR A 1 330 ? 16.162 -2.633 -53.571 1.00 80.31 330 THR A CA 1
ATOM 2678 C C . THR A 1 330 ? 16.181 -1.268 -52.881 1.00 80.31 330 THR A C 1
ATOM 2680 O O . THR A 1 330 ? 15.932 -0.237 -53.512 1.00 80.31 330 THR A O 1
ATOM 2683 N N . THR A 1 331 ? 16.558 -1.215 -51.602 1.00 84.44 331 THR A N 1
ATOM 2684 C CA . THR A 1 331 ? 16.576 0.021 -50.815 1.00 84.44 331 THR A CA 1
ATOM 2685 C C . THR A 1 331 ? 17.882 0.788 -50.975 1.00 84.44 331 THR A C 1
ATOM 2687 O O . THR A 1 331 ? 18.978 0.223 -51.023 1.00 84.44 331 THR A O 1
ATOM 2690 N N . LYS A 1 332 ? 17.771 2.116 -51.074 1.00 83.56 332 LYS A N 1
ATOM 2691 C CA . LYS A 1 332 ? 18.927 3.006 -51.215 1.00 83.56 332 LYS A CA 1
ATOM 2692 C C . LYS A 1 332 ? 19.846 2.926 -49.992 1.00 83.56 332 LYS A C 1
ATOM 2694 O O . LYS A 1 332 ? 21.056 2.817 -50.154 1.00 83.56 332 LYS A O 1
ATOM 2699 N N . GLU A 1 333 ? 19.292 2.924 -48.779 1.00 83.75 333 GLU A N 1
ATOM 2700 C CA . GLU A 1 333 ? 20.118 2.956 -47.567 1.00 83.75 333 GLU A CA 1
ATOM 2701 C C . GLU A 1 333 ? 20.957 1.685 -47.384 1.00 83.75 333 GLU A C 1
ATOM 2703 O O . GLU A 1 333 ? 22.107 1.772 -46.953 1.00 83.75 333 GLU A O 1
ATOM 2708 N N . ALA A 1 334 ? 20.428 0.509 -47.740 1.00 85.50 334 ALA A N 1
ATOM 2709 C CA . ALA A 1 334 ? 21.202 -0.729 -47.695 1.00 85.50 334 ALA A CA 1
ATOM 2710 C C . ALA A 1 334 ? 22.336 -0.726 -48.730 1.00 85.50 334 ALA A C 1
ATOM 2712 O O . ALA A 1 334 ? 23.459 -1.121 -48.407 1.00 85.50 334 ALA A O 1
ATOM 2713 N N . ARG A 1 335 ? 22.072 -0.220 -49.947 1.00 86.19 335 ARG A N 1
ATOM 2714 C CA . ARG A 1 335 ? 23.095 -0.042 -50.992 1.00 86.19 335 ARG A CA 1
ATOM 2715 C C . ARG A 1 335 ? 24.233 0.855 -50.501 1.00 86.19 335 ARG A C 1
ATOM 2717 O O . ARG A 1 335 ? 25.388 0.428 -50.532 1.00 86.19 335 ARG A O 1
ATOM 2724 N N . ASP A 1 336 ? 23.906 2.040 -49.986 1.00 86.25 336 ASP A N 1
ATOM 2725 C CA . ASP A 1 336 ? 24.882 3.008 -49.464 1.00 86.25 336 ASP A CA 1
ATOM 2726 C C . ASP A 1 336 ? 25.710 2.402 -48.312 1.00 86.25 336 ASP A C 1
ATOM 2728 O O . ASP A 1 336 ? 26.942 2.472 -48.316 1.00 86.25 336 ASP A O 1
ATOM 2732 N N . THR A 1 337 ? 25.052 1.699 -47.382 1.00 88.12 337 THR A N 1
ATOM 2733 C CA . THR A 1 337 ? 25.701 1.058 -46.224 1.00 88.12 337 THR A CA 1
ATOM 2734 C C . THR A 1 337 ? 26.683 -0.046 -46.642 1.00 88.12 337 THR A C 1
ATOM 2736 O O . THR A 1 337 ? 27.784 -0.152 -46.092 1.00 88.12 337 THR A O 1
ATOM 2739 N N . LEU A 1 338 ? 26.333 -0.875 -47.634 1.00 86.56 338 LEU A N 1
ATOM 2740 C CA . LEU A 1 338 ? 27.222 -1.931 -48.136 1.00 86.56 338 LEU A CA 1
ATOM 2741 C C . LEU A 1 338 ? 28.480 -1.333 -48.764 1.00 86.56 338 LEU A C 1
ATOM 2743 O O . LEU A 1 338 ? 29.597 -1.760 -48.465 1.00 86.56 338 LEU A O 1
ATOM 2747 N N . ILE A 1 339 ? 28.301 -0.301 -49.588 1.00 85.31 339 ILE A N 1
ATOM 2748 C CA . ILE A 1 339 ? 29.402 0.436 -50.210 1.00 85.31 339 ILE A CA 1
ATOM 2749 C C . ILE A 1 339 ? 30.293 1.067 -49.132 1.00 85.31 339 ILE A C 1
ATOM 2751 O O . ILE A 1 339 ? 31.519 0.997 -49.231 1.00 85.31 339 ILE A O 1
ATOM 2755 N N . GLU A 1 340 ? 29.721 1.657 -48.079 1.00 87.25 340 GLU A N 1
ATOM 2756 C CA . GLU A 1 340 ? 30.450 2.237 -46.941 1.00 87.25 340 GLU A CA 1
ATOM 2757 C C . GLU A 1 340 ? 31.292 1.223 -46.163 1.00 87.25 340 GLU A C 1
ATOM 2759 O O . GLU A 1 340 ? 32.400 1.553 -45.731 1.00 87.25 340 GLU A O 1
ATOM 2764 N N . ARG A 1 341 ? 30.831 -0.020 -46.041 1.00 88.25 341 ARG A N 1
ATOM 2765 C CA . ARG A 1 341 ? 31.577 -1.083 -45.354 1.00 88.25 341 ARG A CA 1
ATOM 2766 C C . ARG A 1 341 ? 32.719 -1.656 -46.183 1.00 88.25 341 ARG A C 1
ATOM 2768 O O . ARG A 1 341 ? 33.730 -2.078 -45.627 1.00 88.25 341 ARG A O 1
ATOM 2775 N N . LEU A 1 342 ? 32.579 -1.680 -47.504 1.00 85.69 342 LEU A N 1
ATOM 2776 C CA . LEU A 1 342 ? 33.582 -2.270 -48.385 1.00 85.69 342 LEU A CA 1
ATOM 2777 C C . LEU A 1 342 ? 34.822 -1.361 -48.487 1.00 85.69 342 LEU A C 1
ATOM 2779 O O . LEU A 1 342 ? 34.685 -0.168 -48.761 1.00 85.69 342 LEU A O 1
ATOM 2783 N N . PRO A 1 343 ? 36.051 -1.873 -48.289 1.00 81.44 343 PRO A N 1
ATOM 2784 C CA . PRO A 1 343 ? 37.264 -1.055 -48.357 1.00 81.44 343 PRO A CA 1
ATOM 2785 C C . PRO A 1 343 ? 37.565 -0.603 -49.790 1.00 81.44 343 PRO A C 1
ATOM 2787 O O . PRO A 1 343 ? 38.081 0.491 -50.006 1.00 81.44 343 PRO A O 1
ATOM 2790 N N . ARG A 1 344 ? 37.224 -1.447 -50.769 1.00 80.62 344 ARG A N 1
ATOM 2791 C CA . ARG A 1 344 ? 37.347 -1.184 -52.202 1.00 80.62 344 ARG A CA 1
ATOM 2792 C C . ARG A 1 344 ? 36.334 -2.013 -52.981 1.00 80.62 344 ARG A C 1
ATOM 2794 O O . ARG A 1 344 ? 36.016 -3.119 -52.559 1.00 80.62 344 ARG A O 1
ATOM 2801 N N . LEU A 1 345 ? 35.882 -1.505 -54.117 1.00 80.06 345 LEU A N 1
ATOM 2802 C CA . LEU A 1 345 ? 35.033 -2.195 -55.085 1.00 80.06 345 LEU A CA 1
ATOM 2803 C C . LEU A 1 345 ? 35.919 -2.532 -56.281 1.00 80.06 345 LEU A C 1
ATOM 2805 O O . LEU A 1 345 ? 36.311 -1.627 -57.009 1.00 80.06 345 LEU A O 1
ATOM 2809 N N . VAL A 1 346 ? 36.305 -3.796 -56.447 1.00 77.38 346 VAL A N 1
ATOM 2810 C CA . VAL A 1 346 ? 37.250 -4.201 -57.499 1.00 77.38 346 VAL A CA 1
ATOM 2811 C C . VAL A 1 346 ? 36.502 -4.768 -58.698 1.00 77.38 346 VAL A C 1
ATOM 2813 O O . VAL A 1 346 ? 35.950 -5.862 -58.626 1.00 77.38 346 VAL A O 1
ATOM 2816 N N . VAL A 1 347 ? 36.499 -4.059 -59.820 1.00 71.06 347 VAL A N 1
ATOM 2817 C CA . VAL A 1 347 ? 35.927 -4.586 -61.065 1.00 71.06 347 VAL A CA 1
ATOM 2818 C C . VAL A 1 347 ? 37.059 -5.153 -61.916 1.00 71.06 347 VAL A C 1
ATOM 2820 O O . VAL A 1 347 ? 37.927 -4.410 -62.379 1.00 71.06 347 VAL A O 1
ATOM 2823 N N . GLU A 1 348 ? 37.077 -6.477 -62.075 1.00 66.12 348 GLU A N 1
ATOM 2824 C CA . GLU A 1 348 ? 38.051 -7.196 -62.901 1.00 66.12 348 GLU A CA 1
ATOM 2825 C C . GLU A 1 348 ? 37.584 -7.276 -64.357 1.00 66.12 348 GLU A C 1
ATOM 2827 O O . GLU A 1 348 ? 36.454 -7.666 -64.655 1.00 66.12 348 GLU A O 1
ATOM 2832 N N . LYS A 1 349 ? 38.476 -6.910 -65.282 1.00 53.56 349 LYS A N 1
ATOM 2833 C CA . LYS A 1 349 ? 38.193 -6.925 -66.720 1.00 53.56 349 LYS A CA 1
ATOM 2834 C C . LYS A 1 349 ? 38.193 -8.360 -67.257 1.00 53.56 349 LYS A C 1
ATOM 2836 O O . LYS A 1 349 ? 39.250 -8.986 -67.318 1.00 53.56 349 LYS A O 1
ATOM 2841 N N . GLY A 1 350 ? 37.041 -8.844 -67.730 1.00 53.38 350 GLY A N 1
ATOM 2842 C CA . GLY A 1 350 ? 36.933 -10.131 -68.439 1.00 53.38 350 GLY A CA 1
ATOM 2843 C C . GLY A 1 350 ? 35.978 -11.171 -67.842 1.00 53.38 350 GLY A C 1
ATOM 2844 O O . GLY A 1 350 ? 35.606 -12.102 -68.559 1.00 53.38 350 GLY A O 1
ATOM 2845 N N . GLU A 1 351 ? 35.501 -11.006 -66.607 1.00 49.94 351 GLU A N 1
ATOM 2846 C CA . GLU A 1 351 ? 34.414 -11.835 -66.072 1.00 49.94 351 GLU A CA 1
ATOM 2847 C C . GLU A 1 351 ? 33.057 -11.196 -66.388 1.00 49.94 351 GLU A C 1
ATOM 2849 O O . GLU A 1 351 ? 32.642 -10.191 -65.810 1.00 49.94 351 GLU A O 1
ATOM 2854 N N . ALA A 1 352 ? 32.353 -11.780 -67.363 1.00 47.12 352 ALA A N 1
ATOM 2855 C CA . ALA A 1 352 ? 31.175 -11.178 -67.988 1.00 47.12 352 ALA A CA 1
ATOM 2856 C C . ALA A 1 352 ? 30.011 -10.880 -67.025 1.00 47.12 352 ALA A C 1
ATOM 2858 O O . ALA A 1 352 ? 29.165 -10.052 -67.362 1.00 47.12 352 ALA A O 1
ATOM 2859 N N . PHE A 1 353 ? 29.953 -11.540 -65.866 1.00 50.53 353 PHE A N 1
ATOM 2860 C CA . PHE A 1 353 ? 28.889 -11.343 -64.881 1.00 50.53 353 PHE A CA 1
ATOM 2861 C C . PHE A 1 353 ? 29.193 -10.195 -63.906 1.00 50.53 353 PHE A C 1
ATOM 2863 O O . PHE A 1 353 ? 28.296 -9.433 -63.552 1.00 50.53 353 PHE A O 1
ATOM 2870 N N . TYR A 1 354 ? 30.467 -10.010 -63.559 1.00 55.50 354 TYR A N 1
ATOM 2871 C CA . TYR A 1 354 ? 30.934 -8.988 -62.626 1.00 55.50 354 TYR A CA 1
ATOM 2872 C C . TYR A 1 354 ? 30.984 -7.596 -63.249 1.00 55.50 354 TYR A C 1
ATOM 2874 O O . TYR A 1 354 ? 30.485 -6.633 -62.675 1.00 55.50 354 TYR A O 1
ATOM 2882 N N . GLU A 1 355 ? 31.553 -7.494 -64.449 1.00 57.03 355 GLU A N 1
ATOM 2883 C CA . GLU A 1 355 ? 31.770 -6.207 -65.108 1.00 57.03 355 GLU A CA 1
ATOM 2884 C C . GLU A 1 355 ? 30.449 -5.645 -65.657 1.00 57.03 355 GLU A C 1
ATOM 2886 O O . GLU A 1 355 ? 30.053 -4.524 -65.344 1.00 57.03 355 GLU A O 1
ATOM 2891 N N . LYS A 1 356 ? 29.700 -6.446 -66.428 1.00 62.00 356 LYS A N 1
ATOM 2892 C CA . LYS A 1 356 ? 28.468 -5.975 -67.085 1.00 62.00 356 LYS A CA 1
ATOM 2893 C C . LYS A 1 356 ? 27.321 -5.745 -66.103 1.00 62.00 356 LYS A C 1
ATOM 2895 O O . LYS A 1 356 ? 26.597 -4.767 -66.263 1.00 62.00 356 LYS A O 1
ATOM 2900 N N . GLY A 1 357 ? 27.158 -6.627 -65.113 1.00 66.62 357 GLY A N 1
ATOM 2901 C CA . GLY A 1 357 ? 26.103 -6.514 -64.103 1.00 66.62 357 GLY A CA 1
ATOM 2902 C C . GLY A 1 357 ? 26.293 -5.291 -63.207 1.00 66.62 357 GLY A C 1
ATOM 2903 O O . GLY A 1 357 ? 25.357 -4.518 -63.026 1.00 66.62 357 GLY A O 1
ATOM 2904 N N . PHE A 1 358 ? 27.521 -5.062 -62.727 1.00 72.44 358 PHE A N 1
ATOM 2905 C CA . PHE A 1 358 ? 27.845 -3.903 -61.896 1.00 72.44 358 PHE A CA 1
ATOM 2906 C C . PHE A 1 358 ? 27.678 -2.581 -62.653 1.00 72.44 358 PHE A C 1
ATOM 2908 O O . PHE A 1 358 ? 27.047 -1.669 -62.130 1.00 72.44 358 PHE A O 1
ATOM 2915 N N . PHE A 1 359 ? 28.188 -2.463 -63.886 1.00 67.75 359 PHE A N 1
ATOM 2916 C CA . PHE A 1 359 ? 28.063 -1.211 -64.644 1.00 67.75 359 PHE A CA 1
ATOM 2917 C C . PHE A 1 359 ? 26.631 -0.918 -65.099 1.00 67.75 359 PHE A C 1
ATOM 2919 O O . PHE A 1 359 ? 26.253 0.249 -65.175 1.00 67.75 359 PHE A O 1
ATOM 2926 N N . HIS A 1 360 ? 25.827 -1.949 -65.373 1.00 67.62 360 HIS A N 1
ATOM 2927 C CA . HIS A 1 360 ? 24.406 -1.773 -65.660 1.00 67.62 360 HIS A CA 1
ATOM 2928 C C . HIS A 1 360 ? 23.648 -1.275 -64.426 1.00 67.62 360 HIS A C 1
ATOM 2930 O O . HIS A 1 360 ? 22.998 -0.237 -64.500 1.00 67.62 360 HIS A O 1
ATOM 2936 N N . TRP A 1 361 ? 23.826 -1.943 -63.282 1.00 77.75 361 TRP A N 1
ATOM 2937 C CA . TRP A 1 361 ? 23.265 -1.500 -62.005 1.00 77.75 361 TRP A CA 1
ATOM 2938 C C . TRP A 1 361 ? 23.725 -0.080 -61.639 1.00 77.75 361 TRP A C 1
ATOM 2940 O O . TRP A 1 361 ? 22.911 0.746 -61.237 1.00 77.75 361 TRP A O 1
ATOM 2950 N N . TRP A 1 362 ? 25.008 0.235 -61.831 1.00 71.25 362 TRP A N 1
ATOM 2951 C CA . TRP A 1 362 ? 25.568 1.560 -61.569 1.00 71.25 362 TRP A CA 1
ATOM 2952 C C . TRP A 1 362 ? 24.913 2.634 -62.439 1.00 71.25 362 TRP A C 1
ATOM 2954 O O . TRP A 1 362 ? 24.546 3.686 -61.930 1.00 71.25 362 TRP A O 1
ATOM 2964 N N . ALA A 1 363 ? 24.722 2.363 -63.733 1.00 65.44 363 ALA A N 1
ATOM 2965 C CA . ALA A 1 363 ? 24.073 3.295 -64.651 1.00 65.44 363 ALA A CA 1
ATOM 2966 C C . ALA A 1 363 ? 22.599 3.554 -64.295 1.00 65.44 363 ALA A C 1
ATOM 2968 O O . ALA A 1 363 ? 22.119 4.664 -64.494 1.00 65.44 363 ALA A O 1
ATOM 2969 N N . GLU A 1 364 ? 21.892 2.556 -63.761 1.00 65.50 364 GLU A N 1
ATOM 2970 C CA . GLU A 1 364 ? 20.490 2.702 -63.348 1.00 65.50 364 GLU A CA 1
ATOM 2971 C C . GLU A 1 364 ? 20.324 3.463 -62.025 1.00 65.50 364 GLU A C 1
ATOM 2973 O O . GLU A 1 364 ? 19.289 4.085 -61.811 1.00 65.50 364 GLU A O 1
ATOM 2978 N N . HIS A 1 365 ? 21.344 3.463 -61.160 1.00 67.50 365 HIS A N 1
ATOM 2979 C CA . HIS A 1 365 ? 21.240 3.993 -59.795 1.00 67.50 365 HIS A CA 1
ATOM 2980 C C . HIS A 1 365 ? 22.216 5.143 -59.482 1.00 67.50 365 HIS A C 1
ATOM 2982 O O . HIS A 1 365 ? 22.307 5.578 -58.331 1.00 67.50 365 HIS A O 1
ATOM 2988 N N . MET A 1 366 ? 22.939 5.659 -60.483 1.00 61.03 366 MET A N 1
ATOM 2989 C CA . MET A 1 366 ? 23.945 6.722 -60.316 1.00 61.03 366 MET A CA 1
ATOM 2990 C C . MET A 1 366 ? 23.379 8.047 -59.782 1.00 61.03 366 MET A C 1
ATOM 2992 O O . MET A 1 366 ? 24.091 8.764 -59.083 1.00 61.03 366 MET A O 1
ATOM 2996 N N . ASP A 1 367 ? 22.113 8.355 -60.075 1.00 60.09 367 ASP A N 1
ATOM 2997 C CA . ASP A 1 367 ? 21.432 9.561 -59.582 1.00 60.09 367 ASP A CA 1
ATOM 2998 C C . ASP A 1 367 ? 20.882 9.381 -58.153 1.00 60.09 367 ASP A C 1
ATOM 3000 O O . ASP A 1 367 ? 20.566 10.356 -57.468 1.00 60.09 367 ASP A O 1
ATOM 3004 N N . GLU A 1 368 ? 20.776 8.133 -57.684 1.00 60.00 368 GLU A N 1
ATOM 3005 C CA . GLU A 1 368 ? 20.204 7.792 -56.381 1.00 60.00 368 GLU A CA 1
ATOM 3006 C C . GLU A 1 368 ? 21.269 7.597 -55.295 1.00 60.00 368 GLU A C 1
ATOM 3008 O O . GLU A 1 368 ? 21.008 7.955 -54.151 1.00 60.00 368 GLU A O 1
ATOM 3013 N N . ILE A 1 369 ? 22.449 7.062 -55.616 1.00 63.34 369 ILE A N 1
ATOM 3014 C CA . ILE A 1 369 ? 23.530 6.711 -54.668 1.00 63.34 369 ILE A CA 1
ATOM 3015 C C . ILE A 1 369 ? 24.537 7.867 -54.540 1.00 63.34 369 ILE A C 1
ATOM 3017 O O . ILE A 1 369 ? 24.770 8.592 -55.509 1.00 63.34 369 ILE A O 1
ATOM 3021 N N . ASP A 1 370 ? 25.188 8.046 -53.377 1.00 67.44 370 ASP A N 1
ATOM 3022 C CA . ASP A 1 370 ? 26.290 9.020 -53.267 1.00 67.44 370 ASP A CA 1
ATOM 3023 C C . ASP A 1 370 ? 27.456 8.600 -54.176 1.00 67.44 370 ASP A C 1
ATOM 3025 O O . ASP A 1 370 ? 28.329 7.796 -53.832 1.00 67.44 370 ASP A O 1
ATOM 3029 N N . CYS A 1 371 ? 27.492 9.206 -55.362 1.00 57.53 371 CYS A N 1
ATOM 3030 C CA . CYS A 1 371 ? 28.523 8.998 -56.363 1.00 57.53 371 CYS A CA 1
ATOM 3031 C C . CYS A 1 371 ? 29.942 9.157 -55.808 1.00 57.53 371 CYS A C 1
ATOM 3033 O O . CYS A 1 371 ? 30.892 8.569 -56.322 1.00 57.53 371 CYS A O 1
ATOM 3035 N N . GLN A 1 372 ? 30.118 9.971 -54.774 1.00 61.84 372 GLN A N 1
ATOM 3036 C CA . GLN A 1 372 ? 31.418 10.260 -54.198 1.00 61.84 372 GLN A CA 1
ATOM 3037 C C . GLN A 1 372 ? 31.901 9.142 -53.272 1.00 61.84 372 GLN A C 1
ATOM 3039 O O . GLN A 1 372 ? 33.113 8.954 -53.130 1.00 61.84 372 GLN A O 1
ATOM 3044 N N . LEU A 1 373 ? 30.974 8.397 -52.675 1.00 68.12 373 LEU A N 1
ATOM 3045 C CA . LEU A 1 373 ? 31.253 7.242 -51.838 1.00 68.12 373 LEU A CA 1
ATOM 3046 C C . LEU A 1 373 ? 31.778 6.069 -52.680 1.00 68.12 373 LEU A C 1
ATOM 3048 O O . LEU A 1 373 ? 32.841 5.524 -52.379 1.00 68.12 373 LEU A O 1
ATOM 3052 N N . VAL A 1 374 ? 31.089 5.742 -53.780 1.00 71.19 374 VAL A N 1
ATOM 3053 C CA . VAL A 1 374 ? 31.515 4.687 -54.718 1.00 71.19 374 VAL A CA 1
ATOM 3054 C C . VAL A 1 374 ? 32.820 5.057 -55.409 1.00 71.19 374 VAL A C 1
ATOM 3056 O O . VAL A 1 374 ? 33.734 4.236 -55.443 1.00 71.19 374 VAL A O 1
ATOM 3059 N N . ARG A 1 375 ? 32.971 6.307 -55.881 1.00 63.84 375 ARG A N 1
ATOM 3060 C CA . ARG A 1 375 ? 34.216 6.780 -56.519 1.00 63.84 375 ARG A CA 1
ATOM 3061 C C . ARG A 1 375 ? 35.446 6.538 -55.657 1.00 63.84 375 ARG A C 1
ATOM 3063 O O . ARG A 1 375 ? 36.428 6.007 -56.143 1.00 63.84 375 ARG A O 1
ATOM 3070 N N . ARG A 1 376 ? 35.408 6.890 -54.369 1.00 67.81 376 ARG A N 1
ATOM 3071 C CA . ARG A 1 376 ? 36.574 6.754 -53.474 1.00 67.81 376 ARG A CA 1
ATOM 3072 C C . ARG A 1 376 ? 37.053 5.312 -53.303 1.00 67.81 376 ARG A C 1
ATOM 3074 O O . ARG A 1 376 ? 38.187 5.107 -52.885 1.00 67.81 376 ARG A O 1
ATOM 3081 N N . LYS A 1 377 ? 36.186 4.341 -53.581 1.00 77.94 377 LYS A N 1
ATOM 3082 C CA . LYS A 1 377 ? 36.401 2.922 -53.299 1.00 77.94 377 LYS A CA 1
ATOM 3083 C C . LYS A 1 377 ? 36.523 2.083 -54.564 1.00 77.94 377 LYS A C 1
ATOM 3085 O O . LYS A 1 377 ? 37.053 0.981 -54.490 1.00 77.94 377 LYS A O 1
ATOM 3090 N N . LEU A 1 378 ? 36.043 2.571 -55.706 1.00 74.12 378 LEU A N 1
ATOM 3091 C CA . LEU A 1 378 ? 36.103 1.863 -56.978 1.00 74.12 378 LEU A CA 1
ATOM 3092 C C . LEU A 1 378 ? 37.552 1.741 -57.467 1.00 74.12 378 LEU A C 1
ATOM 3094 O O . LEU A 1 378 ? 38.281 2.726 -57.594 1.00 74.12 378 LEU A O 1
ATOM 3098 N N . VAL A 1 379 ? 37.947 0.505 -57.741 1.00 72.12 379 VAL A N 1
ATOM 3099 C CA . VAL A 1 379 ? 39.256 0.110 -58.246 1.00 72.12 379 VAL A CA 1
ATOM 3100 C C . VAL A 1 379 ? 39.022 -0.776 -59.458 1.00 72.12 379 VAL A C 1
ATOM 3102 O O . VAL A 1 379 ? 38.254 -1.734 -59.406 1.00 72.12 379 VAL A O 1
ATOM 3105 N N . LEU A 1 380 ? 39.683 -0.467 -60.562 1.00 65.38 380 LEU A N 1
ATOM 3106 C CA . LEU A 1 380 ? 39.599 -1.269 -61.773 1.00 65.38 380 LEU A CA 1
ATOM 3107 C C . LEU A 1 380 ? 40.849 -2.141 -61.840 1.00 65.38 380 LEU A C 1
ATOM 3109 O O . LEU A 1 380 ? 41.965 -1.621 -61.902 1.00 65.38 380 LEU A O 1
ATOM 3113 N N . ARG A 1 381 ? 40.675 -3.462 -61.779 1.00 62.56 381 ARG A N 1
ATOM 3114 C CA . ARG A 1 381 ? 41.796 -4.401 -61.845 1.00 62.56 381 ARG A CA 1
ATOM 3115 C C . ARG A 1 381 ? 42.001 -4.858 -63.283 1.00 62.56 381 ARG A C 1
ATOM 3117 O O . ARG A 1 381 ? 41.103 -5.417 -63.917 1.00 62.56 381 ARG A O 1
ATOM 3124 N N . VAL A 1 382 ? 43.205 -4.616 -63.793 1.00 58.72 382 VAL A N 1
ATOM 3125 C CA . VAL A 1 382 ? 43.631 -4.984 -65.147 1.00 58.72 382 VAL A CA 1
ATOM 3126 C C . VAL A 1 382 ? 44.887 -5.849 -65.036 1.00 58.72 382 VAL A C 1
ATOM 3128 O O . VAL A 1 382 ? 45.986 -5.345 -64.810 1.00 58.72 382 VAL A O 1
ATOM 3131 N N . GLY A 1 383 ? 44.735 -7.169 -65.181 1.00 61.31 383 GLY A N 1
ATOM 3132 C CA . GLY A 1 383 ? 45.819 -8.110 -64.873 1.00 61.31 383 GLY A CA 1
ATOM 3133 C C . GLY A 1 383 ? 46.131 -8.114 -63.370 1.00 61.31 383 GLY A C 1
ATOM 3134 O O . GLY A 1 383 ? 45.212 -8.215 -62.566 1.00 61.31 383 GLY A O 1
ATOM 3135 N N . GLU A 1 384 ? 47.403 -7.970 -62.984 1.00 57.59 384 GLU A N 1
ATOM 3136 C CA . GLU A 1 384 ? 47.817 -7.858 -61.567 1.00 57.59 384 GLU A CA 1
ATOM 3137 C C . GLU A 1 384 ? 47.824 -6.414 -61.028 1.00 57.59 384 GLU A C 1
ATOM 3139 O O . GLU A 1 384 ? 48.236 -6.173 -59.894 1.00 57.59 384 GLU A O 1
ATOM 3144 N N . VAL A 1 385 ? 47.401 -5.434 -61.832 1.00 48.28 385 VAL A N 1
ATOM 3145 C CA . VAL A 1 385 ? 47.468 -4.013 -61.468 1.00 48.28 385 VAL A CA 1
ATOM 3146 C C . VAL A 1 385 ? 46.094 -3.507 -61.037 1.00 48.28 385 VAL A C 1
ATOM 3148 O O . VAL A 1 385 ? 45.136 -3.552 -61.811 1.00 48.28 385 VAL A O 1
ATOM 3151 N N . ASP A 1 386 ? 46.031 -2.985 -59.812 1.00 59.88 386 ASP A N 1
ATOM 3152 C CA . ASP A 1 386 ? 44.871 -2.298 -59.241 1.00 59.88 386 ASP A CA 1
ATOM 3153 C C . ASP A 1 386 ? 44.965 -0.798 -59.535 1.00 59.88 386 ASP A C 1
ATOM 3155 O O . ASP A 1 386 ? 45.884 -0.128 -59.067 1.00 59.88 386 ASP A O 1
ATOM 3159 N N . ILE A 1 387 ? 44.016 -0.265 -60.306 1.00 54.50 387 ILE A N 1
ATOM 3160 C CA . ILE A 1 387 ? 43.953 1.162 -60.636 1.00 54.50 387 ILE A CA 1
ATOM 3161 C C . ILE A 1 387 ? 42.861 1.805 -59.784 1.00 54.50 387 ILE A C 1
ATOM 3163 O O . ILE A 1 387 ? 41.672 1.561 -60.000 1.00 54.50 387 ILE A O 1
ATOM 3167 N N . GLY A 1 388 ? 43.260 2.608 -58.796 1.00 51.59 388 GLY A N 1
ATOM 3168 C CA . GLY A 1 388 ? 42.341 3.370 -57.954 1.00 51.59 388 GLY A CA 1
ATOM 3169 C C . GLY A 1 388 ? 41.761 4.591 -58.669 1.00 51.59 388 GLY A C 1
ATOM 3170 O O . GLY A 1 388 ? 42.397 5.189 -59.534 1.00 51.59 388 GLY A O 1
ATOM 3171 N N . TRP A 1 389 ? 40.556 5.003 -58.275 1.00 53.34 389 TRP A N 1
ATOM 3172 C CA . TRP A 1 389 ? 39.854 6.149 -58.861 1.00 53.34 389 TRP A CA 1
ATOM 3173 C C . TRP A 1 389 ? 40.650 7.468 -58.851 1.00 53.34 389 TRP A C 1
ATOM 3175 O O . TRP A 1 389 ? 40.642 8.208 -59.830 1.00 53.34 389 TRP A O 1
ATOM 3185 N N . ASN A 1 390 ? 41.353 7.767 -57.752 1.00 45.66 390 ASN A N 1
ATOM 3186 C CA . ASN A 1 390 ? 42.181 8.976 -57.631 1.00 45.66 390 ASN A CA 1
ATOM 3187 C C . ASN A 1 390 ? 43.543 8.844 -58.337 1.00 45.66 390 ASN A C 1
ATOM 3189 O O . ASN A 1 390 ? 44.156 9.857 -58.666 1.00 45.66 390 ASN A O 1
ATOM 3193 N N . ASP A 1 391 ? 43.993 7.613 -58.595 1.00 43.12 391 ASP A N 1
ATOM 3194 C CA . ASP A 1 391 ? 45.205 7.327 -59.372 1.00 43.12 391 ASP A CA 1
ATOM 3195 C C . ASP A 1 391 ? 44.924 7.351 -60.884 1.00 43.12 391 ASP A C 1
ATOM 3197 O O . ASP A 1 391 ? 45.836 7.488 -61.698 1.00 43.12 391 ASP A O 1
ATOM 3201 N N . ALA A 1 392 ? 43.646 7.300 -61.276 1.00 42.25 392 ALA A N 1
ATOM 3202 C CA . ALA A 1 392 ? 43.177 7.412 -62.653 1.00 42.25 392 ALA A CA 1
ATOM 3203 C C . ALA A 1 392 ? 43.202 8.855 -63.203 1.00 42.25 392 ALA A C 1
ATOM 3205 O O . ALA A 1 392 ? 42.463 9.175 -64.131 1.00 42.25 392 ALA A O 1
ATOM 3206 N N . LEU A 1 393 ? 44.124 9.705 -62.728 1.00 36.91 393 LEU A N 1
ATOM 3207 C CA . LEU A 1 393 ? 44.484 10.989 -63.358 1.00 36.91 393 LEU A CA 1
ATOM 3208 C C . LEU A 1 393 ? 45.037 10.835 -64.796 1.00 36.91 393 LEU A C 1
ATOM 3210 O O . LEU A 1 393 ? 45.414 11.823 -65.417 1.00 36.91 393 LEU A O 1
ATOM 3214 N N . ILE A 1 394 ? 45.103 9.608 -65.325 1.00 42.97 394 ILE A N 1
ATOM 3215 C CA . ILE A 1 394 ? 45.674 9.269 -66.636 1.00 42.97 394 ILE A CA 1
ATOM 3216 C C . ILE A 1 394 ? 44.622 8.706 -67.615 1.00 42.97 394 ILE A C 1
ATOM 3218 O O . ILE A 1 394 ? 44.932 8.481 -68.782 1.00 42.97 394 ILE A O 1
ATOM 3222 N N . LEU A 1 395 ? 43.366 8.494 -67.211 1.00 40.69 395 LEU A N 1
ATOM 3223 C CA . LEU A 1 395 ? 42.345 7.977 -68.132 1.00 40.69 395 LEU A CA 1
ATOM 3224 C C . LEU A 1 395 ? 41.379 9.088 -68.546 1.00 40.69 395 LEU A C 1
ATOM 3226 O O . LEU A 1 395 ? 40.303 9.237 -67.980 1.00 40.69 395 LEU A O 1
ATOM 3230 N N . GLU A 1 396 ? 41.770 9.858 -69.565 1.00 38.72 396 GLU A N 1
ATOM 3231 C CA . GLU A 1 396 ? 40.904 10.873 -70.187 1.00 38.72 396 GLU A CA 1
ATOM 3232 C C . GLU A 1 396 ? 39.696 10.240 -70.914 1.00 38.72 396 GLU A C 1
ATOM 3234 O O . GLU A 1 396 ? 38.660 10.885 -71.057 1.00 38.72 396 GLU A O 1
ATOM 3239 N N . GLN A 1 397 ? 39.785 8.965 -71.331 1.00 44.66 397 GLN A N 1
ATOM 3240 C CA . GLN A 1 397 ? 38.703 8.225 -71.996 1.00 44.66 397 GLN A CA 1
ATOM 3241 C C . GLN A 1 397 ? 38.775 6.718 -71.697 1.00 44.66 397 GLN A C 1
ATOM 3243 O O . GLN A 1 397 ? 39.838 6.105 -71.804 1.00 44.66 397 GLN A O 1
ATOM 3248 N N . ILE A 1 398 ? 37.629 6.099 -71.387 1.00 41.88 398 ILE A N 1
ATOM 3249 C CA . ILE A 1 398 ? 37.462 4.637 -71.435 1.00 41.88 398 ILE A CA 1
ATOM 3250 C C . ILE A 1 398 ? 36.493 4.313 -72.574 1.00 41.88 398 ILE A C 1
ATOM 3252 O O . ILE A 1 398 ? 35.371 4.818 -72.616 1.00 41.88 398 ILE A O 1
ATOM 3256 N N . GLU A 1 399 ? 36.925 3.469 -73.510 1.00 41.28 399 GLU A N 1
ATOM 3257 C CA . GLU A 1 399 ? 36.087 2.981 -74.605 1.00 41.28 399 GLU A CA 1
ATOM 3258 C C . GLU A 1 399 ? 35.442 1.648 -74.214 1.00 41.28 399 GLU A C 1
ATOM 3260 O O . GLU A 1 399 ? 36.130 0.636 -74.050 1.00 41.28 399 GLU A O 1
ATOM 3265 N N . LEU A 1 400 ? 34.114 1.632 -74.076 1.00 41.62 400 LEU A N 1
ATOM 3266 C CA . LEU A 1 400 ? 33.365 0.400 -73.825 1.00 41.62 400 LEU A CA 1
ATOM 3267 C C . LEU A 1 400 ? 32.679 -0.085 -75.112 1.00 41.62 400 LEU A C 1
ATOM 3269 O O . LEU A 1 400 ? 32.017 0.702 -75.798 1.00 41.62 400 LEU A O 1
ATOM 3273 N N . PRO A 1 401 ? 32.799 -1.379 -75.462 1.00 39.81 401 PRO A N 1
ATOM 3274 C CA . PRO A 1 401 ? 32.074 -1.949 -76.586 1.00 39.81 401 PRO A CA 1
ATOM 3275 C C . PRO A 1 401 ? 30.610 -2.178 -76.200 1.00 39.81 401 PRO A C 1
ATOM 3277 O O . PRO A 1 401 ? 30.305 -2.959 -75.300 1.00 39.81 401 PRO A O 1
ATOM 3280 N N . THR A 1 402 ? 29.683 -1.545 -76.919 1.00 40.16 402 THR A N 1
ATOM 3281 C CA . THR A 1 402 ? 28.248 -1.831 -76.761 1.00 40.16 402 THR A CA 1
ATOM 3282 C C . THR A 1 402 ? 27.816 -3.010 -77.647 1.00 40.16 402 THR A C 1
ATOM 3284 O O . THR A 1 402 ? 28.045 -2.992 -78.865 1.00 40.16 402 THR A O 1
ATOM 3287 N N . PRO A 1 403 ? 27.180 -4.061 -77.094 1.00 39.12 403 PRO A N 1
ATOM 3288 C CA . PRO A 1 403 ? 26.482 -5.065 -77.895 1.00 39.12 403 PRO A CA 1
ATOM 3289 C C . PRO A 1 403 ? 25.192 -4.477 -78.497 1.00 39.12 403 PRO A C 1
ATOM 3291 O O . PRO A 1 403 ? 24.567 -3.632 -77.859 1.00 39.12 403 PRO A O 1
ATOM 3294 N N . PRO A 1 404 ? 24.758 -4.912 -79.697 1.00 37.75 404 PRO A N 1
ATOM 3295 C CA . PRO A 1 404 ? 25.277 -6.046 -80.470 1.00 37.75 404 PRO A CA 1
ATOM 3296 C C . PRO A 1 404 ? 26.369 -5.672 -81.486 1.00 37.75 404 PRO A C 1
ATOM 3298 O O . PRO A 1 404 ? 26.956 -6.560 -82.096 1.00 37.75 404 PRO A O 1
ATOM 3301 N N . ASN A 1 405 ? 26.651 -4.381 -81.685 1.00 42.59 405 ASN A N 1
ATOM 3302 C CA . ASN A 1 405 ? 27.373 -3.918 -82.878 1.00 42.59 405 ASN A CA 1
ATOM 3303 C C . ASN A 1 405 ? 28.826 -3.492 -82.623 1.00 42.59 405 ASN A C 1
ATOM 3305 O O . ASN A 1 405 ? 29.473 -2.989 -83.539 1.00 42.59 405 ASN A O 1
ATOM 3309 N N . GLY A 1 406 ? 29.345 -3.668 -81.403 1.00 42.22 406 GLY A N 1
ATOM 3310 C CA . GLY A 1 406 ? 30.756 -3.422 -81.084 1.00 42.22 406 GLY A CA 1
ATOM 3311 C C . GLY A 1 406 ? 31.191 -1.970 -81.283 1.00 42.22 406 GLY A C 1
ATOM 3312 O O . GLY A 1 406 ? 32.377 -1.702 -81.460 1.00 42.22 406 GLY A O 1
ATOM 3313 N N . LYS A 1 407 ? 30.245 -1.024 -81.282 1.00 40.09 407 LYS A N 1
ATOM 3314 C CA . LYS A 1 407 ? 30.562 0.396 -81.403 1.00 40.09 407 LYS A CA 1
ATOM 3315 C C . LYS A 1 407 ? 31.176 0.848 -80.079 1.00 40.09 407 LYS A C 1
ATOM 3317 O O . LYS A 1 407 ? 30.519 0.764 -79.038 1.00 40.09 407 LYS A O 1
ATOM 3322 N N . LEU A 1 408 ? 32.435 1.272 -80.144 1.00 42.56 408 LEU A N 1
ATOM 3323 C CA . LEU A 1 408 ? 33.161 1.871 -79.030 1.00 42.56 408 LEU A CA 1
ATOM 3324 C C . LEU A 1 408 ? 32.574 3.263 -78.792 1.00 42.56 408 LEU A C 1
ATOM 3326 O O . LEU A 1 408 ? 32.581 4.103 -79.694 1.00 42.56 408 LEU A O 1
ATOM 3330 N N . ILE A 1 409 ? 31.989 3.471 -77.614 1.00 42.31 409 ILE A N 1
ATOM 3331 C CA . ILE A 1 409 ? 31.559 4.798 -77.171 1.00 42.31 409 ILE A CA 1
ATOM 3332 C C . ILE A 1 409 ? 32.643 5.312 -76.219 1.00 42.31 409 ILE A C 1
ATOM 3334 O O . ILE A 1 409 ? 32.898 4.647 -75.211 1.00 42.31 409 ILE A O 1
ATOM 3338 N N . PRO A 1 410 ? 33.289 6.453 -76.517 1.00 39.81 410 PRO A N 1
ATOM 3339 C CA . PRO A 1 410 ? 34.193 7.093 -75.575 1.00 39.81 410 PRO A CA 1
ATOM 3340 C C . PRO A 1 410 ? 33.370 7.684 -74.424 1.00 39.81 410 PRO A C 1
ATOM 3342 O O . PRO A 1 410 ? 32.531 8.562 -74.636 1.00 39.81 410 PRO A O 1
ATOM 3345 N N . LEU A 1 411 ? 33.576 7.173 -73.211 1.00 41.56 411 LEU A N 1
ATOM 3346 C CA . LEU A 1 411 ? 33.046 7.764 -71.985 1.00 41.56 411 LEU A CA 1
ATOM 3347 C C . LEU A 1 411 ? 34.063 8.783 -71.457 1.00 41.56 411 LEU A C 1
ATOM 3349 O O . LEU A 1 411 ? 35.141 8.415 -70.990 1.00 41.56 411 LEU A O 1
ATOM 3353 N N . GLU A 1 412 ? 33.712 10.063 -71.573 1.00 42.00 412 GLU A N 1
ATOM 3354 C CA . GLU A 1 412 ? 34.440 11.204 -71.009 1.00 42.00 412 GLU A CA 1
ATOM 3355 C C . GLU A 1 412 ? 34.166 11.272 -69.493 1.00 42.00 412 GLU A C 1
ATOM 3357 O O . GLU A 1 412 ? 33.074 11.638 -69.047 1.00 42.00 412 GLU A O 1
ATOM 3362 N N . LEU A 1 413 ? 35.140 10.823 -68.696 1.00 38.25 413 LEU A N 1
ATOM 3363 C CA . LEU A 1 413 ? 35.039 10.665 -67.236 1.00 38.25 413 LEU A CA 1
ATOM 3364 C C . LEU A 1 413 ? 34.849 11.998 -66.486 1.00 38.25 413 LEU A C 1
ATOM 3366 O O . LEU A 1 413 ? 34.285 12.017 -65.390 1.00 38.25 413 LEU A O 1
ATOM 3370 N N . ASP A 1 414 ? 35.257 13.111 -67.093 1.00 35.62 414 ASP A N 1
ATOM 3371 C CA . ASP A 1 414 ? 35.108 14.485 -66.601 1.00 35.62 414 ASP A CA 1
ATOM 3372 C C . ASP A 1 414 ? 33.663 15.013 -66.686 1.00 35.62 414 ASP A C 1
ATOM 3374 O O . ASP A 1 414 ? 33.258 15.833 -65.861 1.00 35.62 414 ASP A O 1
ATOM 3378 N N . LYS A 1 415 ? 32.846 14.506 -67.620 1.00 36.59 415 LYS A N 1
ATOM 3379 C CA . LYS A 1 415 ? 31.426 14.884 -67.757 1.00 36.59 415 LYS A CA 1
ATOM 3380 C C . LYS A 1 415 ? 30.497 14.188 -66.773 1.00 36.59 415 LYS A C 1
ATOM 3382 O O . LYS A 1 415 ? 29.405 14.687 -66.514 1.00 36.59 415 LYS A O 1
ATOM 3387 N N . ILE A 1 416 ? 30.913 13.049 -66.232 1.00 36.34 416 ILE A N 1
ATOM 3388 C CA . ILE A 1 416 ? 30.101 12.267 -65.296 1.00 36.34 416 ILE A CA 1
ATOM 3389 C C . ILE A 1 416 ? 30.407 12.701 -63.851 1.00 36.34 416 ILE A C 1
ATOM 3391 O O . ILE A 1 416 ? 29.559 12.573 -62.971 1.00 36.34 416 ILE A O 1
ATOM 3395 N N . LEU A 1 417 ? 31.609 13.226 -63.565 1.00 38.84 417 LEU A N 1
ATOM 3396 C CA . LEU A 1 417 ? 32.128 13.256 -62.198 1.00 38.84 417 LEU A CA 1
ATOM 3397 C C . LEU A 1 417 ? 32.915 14.550 -61.857 1.00 38.84 417 LEU A C 1
ATOM 3399 O O . LEU A 1 417 ? 34.144 14.532 -61.849 1.00 38.84 417 LEU A O 1
ATOM 3403 N N . PRO A 1 418 ? 32.243 15.657 -61.458 1.00 37.47 418 PRO A N 1
ATOM 3404 C CA . PRO A 1 418 ? 32.915 16.883 -61.011 1.00 37.47 418 PRO A CA 1
ATOM 3405 C C . PRO A 1 418 ? 33.668 16.658 -59.685 1.00 37.47 418 PRO A C 1
ATOM 3407 O O . PRO A 1 418 ? 33.170 15.958 -58.794 1.00 37.47 418 PRO A O 1
ATOM 3410 N N . GLY A 1 419 ? 34.869 17.231 -59.556 1.00 33.94 419 GLY A N 1
ATOM 3411 C CA . GLY A 1 419 ? 35.714 17.162 -58.356 1.00 33.94 419 GLY A CA 1
ATOM 3412 C C . GLY A 1 419 ? 35.172 18.002 -57.192 1.00 33.94 419 GLY A C 1
ATOM 3413 O O . GLY A 1 419 ? 34.720 19.126 -57.388 1.00 33.94 419 GLY A O 1
ATOM 3414 N N . LYS A 1 420 ? 35.213 17.450 -55.969 1.00 34.00 420 LYS A N 1
ATOM 3415 C CA . LYS A 1 420 ? 34.717 18.101 -54.743 1.00 34.00 420 LYS A CA 1
ATOM 3416 C C . LYS A 1 420 ? 35.600 19.278 -54.310 1.00 34.00 420 LYS A C 1
ATOM 3418 O O . LYS A 1 420 ? 36.713 19.058 -53.841 1.00 34.00 420 LYS A O 1
ATOM 3423 N N . VAL A 1 421 ? 35.037 20.481 -54.307 1.00 34.81 421 VAL A N 1
ATOM 3424 C CA . VAL A 1 421 ? 35.246 21.451 -53.218 1.00 34.81 421 VAL A CA 1
ATOM 3425 C C . VAL A 1 421 ? 34.045 21.318 -52.278 1.00 34.81 421 VAL A C 1
ATOM 3427 O O . VAL A 1 421 ? 32.952 20.986 -52.738 1.00 34.81 421 VAL A O 1
ATOM 3430 N N . ALA A 1 422 ? 34.236 21.477 -50.965 1.00 37.47 422 ALA A N 1
ATOM 3431 C CA . ALA A 1 422 ? 33.113 21.449 -50.029 1.00 37.47 422 ALA A CA 1
ATOM 3432 C C . ALA A 1 422 ? 32.095 22.546 -50.421 1.00 37.47 422 ALA A C 1
ATOM 3434 O O . ALA A 1 422 ? 32.530 23.677 -50.670 1.00 37.47 422 ALA A O 1
ATOM 3435 N N . PRO A 1 423 ? 30.787 22.234 -50.513 1.00 36.38 423 PRO A N 1
ATOM 3436 C CA . PRO A 1 423 ? 29.767 23.208 -50.906 1.00 36.38 423 PRO A CA 1
ATOM 3437 C C . PRO A 1 423 ? 29.826 24.411 -49.955 1.00 36.38 423 PRO A C 1
ATOM 3439 O O . PRO A 1 423 ? 29.834 24.211 -48.741 1.00 36.38 423 PRO A O 1
ATOM 3442 N N . GLY A 1 424 ? 29.968 25.625 -50.491 1.00 43.28 424 GLY A N 1
ATOM 3443 C CA . GLY A 1 424 ? 30.127 26.865 -49.728 1.00 43.28 424 GLY A CA 1
ATOM 3444 C C . GLY A 1 424 ? 31.484 27.563 -49.911 1.00 43.28 424 GLY A C 1
ATOM 3445 O O . GLY A 1 424 ? 31.553 28.715 -50.350 1.00 43.28 424 GLY A O 1
ATOM 3446 N N . GLN A 1 425 ? 32.610 26.885 -49.653 1.00 42.59 425 GLN A N 1
ATOM 3447 C CA . GLN A 1 425 ? 33.930 27.542 -49.728 1.00 42.59 425 GLN A CA 1
ATOM 3448 C C . GLN A 1 425 ? 34.282 28.031 -51.140 1.00 42.59 425 GLN A C 1
ATOM 3450 O O . GLN A 1 425 ? 34.986 29.030 -51.282 1.00 42.59 425 GLN A O 1
ATOM 3455 N N . GLN A 1 426 ? 33.778 27.362 -52.181 1.00 44.78 426 GLN A N 1
ATOM 3456 C CA . GLN A 1 426 ? 34.010 27.755 -53.570 1.00 44.78 426 GLN A CA 1
ATOM 3457 C C . GLN A 1 426 ? 33.204 29.002 -53.963 1.00 44.78 426 GLN A C 1
ATOM 3459 O O . GLN A 1 426 ? 33.744 29.865 -54.652 1.00 44.78 426 GLN A O 1
ATOM 3464 N N . GLU A 1 427 ? 31.966 29.155 -53.478 1.00 47.78 427 GLU A N 1
ATOM 3465 C CA . GLU A 1 427 ? 31.184 30.375 -53.699 1.00 47.78 427 GLU A CA 1
ATOM 3466 C C . GLU A 1 427 ? 31.753 31.568 -52.924 1.00 47.78 427 GLU A C 1
ATOM 3468 O O . GLU A 1 427 ? 31.794 32.671 -53.462 1.00 47.78 427 GLU A O 1
ATOM 3473 N N . VAL A 1 428 ? 32.251 31.366 -51.699 1.00 47.28 428 VAL A N 1
ATOM 3474 C CA . VAL A 1 428 ? 32.845 32.441 -50.883 1.00 47.28 428 VAL A CA 1
ATOM 3475 C C . VAL A 1 428 ? 34.227 32.855 -51.391 1.00 47.28 428 VAL A C 1
ATOM 3477 O O . VAL A 1 428 ? 34.516 34.052 -51.417 1.00 47.28 428 VAL A O 1
ATOM 3480 N N . LEU A 1 429 ? 35.066 31.920 -51.860 1.00 47.44 429 LEU A N 1
ATOM 3481 C CA . LEU A 1 429 ? 36.304 32.272 -52.570 1.00 47.44 429 LEU A CA 1
ATOM 3482 C C . LEU A 1 429 ? 36.005 32.984 -53.893 1.00 47.44 429 LEU A C 1
ATOM 3484 O O . LEU A 1 429 ? 36.627 34.006 -54.162 1.00 47.44 429 LEU A O 1
ATOM 3488 N N . ALA A 1 430 ? 35.031 32.514 -54.679 1.00 53.12 430 ALA A N 1
ATOM 3489 C CA . ALA A 1 430 ? 34.622 33.181 -55.917 1.00 53.12 430 ALA A CA 1
ATOM 3490 C C . ALA A 1 430 ? 34.061 34.589 -55.656 1.00 53.12 430 ALA A C 1
ATOM 3492 O O . ALA A 1 430 ? 34.324 35.515 -56.422 1.00 53.12 430 ALA A O 1
ATOM 3493 N N . LEU A 1 431 ? 33.335 34.776 -54.551 1.00 51.06 431 LEU A N 1
ATOM 3494 C CA . LEU A 1 431 ? 32.822 36.073 -54.123 1.00 51.06 431 LEU A CA 1
ATOM 3495 C C . LEU A 1 431 ? 33.948 37.006 -53.659 1.00 51.06 431 LEU A C 1
ATOM 3497 O O . LEU A 1 431 ? 33.974 38.172 -54.041 1.00 51.06 431 LEU A O 1
ATOM 3501 N N . ARG A 1 432 ? 34.901 36.497 -52.871 1.00 50.84 432 ARG A N 1
ATOM 3502 C CA . ARG A 1 432 ? 36.071 37.246 -52.389 1.00 50.84 432 ARG A CA 1
ATOM 3503 C C . ARG A 1 432 ? 37.007 37.639 -53.536 1.00 50.84 432 ARG A C 1
ATOM 3505 O O . ARG A 1 432 ? 37.456 38.779 -53.587 1.00 50.84 432 ARG A O 1
ATOM 3512 N N . GLU A 1 433 ? 37.259 36.732 -54.477 1.00 55.44 433 GLU A N 1
ATOM 3513 C CA . GLU A 1 433 ? 38.042 37.000 -55.689 1.00 55.44 433 GLU A CA 1
ATOM 3514 C C . GLU A 1 433 ? 37.320 37.939 -56.661 1.00 55.44 433 GLU A C 1
ATOM 3516 O O . GLU A 1 433 ? 37.967 38.780 -57.284 1.00 55.44 433 GLU A O 1
ATOM 3521 N N . GLY A 1 434 ? 35.994 37.824 -56.780 1.00 57.16 434 GLY A N 1
ATOM 3522 C CA . GLY A 1 434 ? 35.168 38.718 -57.589 1.00 57.16 434 GLY A CA 1
ATOM 3523 C C . GLY A 1 434 ? 35.123 40.140 -57.028 1.00 57.16 434 GLY A C 1
ATOM 3524 O O . GLY A 1 434 ? 35.324 41.103 -57.764 1.00 57.16 434 GLY A O 1
ATOM 3525 N N . LEU A 1 435 ? 34.963 40.289 -55.708 1.00 53.69 435 LEU A N 1
ATOM 3526 C CA . LEU A 1 435 ? 35.047 41.584 -55.021 1.00 53.69 435 LEU A CA 1
ATOM 3527 C C . LEU A 1 435 ? 36.441 42.218 -55.164 1.00 53.69 435 LEU A C 1
ATOM 3529 O O . LEU A 1 435 ? 36.527 43.410 -55.438 1.00 53.69 435 LEU A O 1
ATOM 3533 N N . ALA A 1 436 ? 37.519 41.428 -55.075 1.00 51.28 436 ALA A N 1
ATOM 3534 C CA . ALA A 1 436 ? 38.894 41.906 -55.266 1.00 51.28 436 ALA A CA 1
ATOM 3535 C C . ALA A 1 436 ? 39.211 42.351 -56.712 1.00 51.28 436 ALA A C 1
ATOM 3537 O O . ALA A 1 436 ? 40.160 43.103 -56.933 1.00 51.28 436 ALA A O 1
ATOM 3538 N N . LYS A 1 437 ? 38.437 41.886 -57.703 1.00 59.25 437 LYS A N 1
ATOM 3539 C CA . LYS A 1 437 ? 38.574 42.237 -59.130 1.00 59.25 437 LYS A CA 1
ATOM 3540 C C . LYS A 1 437 ? 37.520 43.245 -59.618 1.00 59.25 437 LYS A C 1
ATOM 3542 O O . LYS A 1 437 ? 37.511 43.564 -60.802 1.00 59.25 437 LYS A O 1
ATOM 3547 N N . GLU A 1 438 ? 36.639 43.727 -58.734 1.00 54.78 438 GLU A N 1
ATOM 3548 C CA . GLU A 1 438 ? 35.421 44.497 -59.061 1.00 54.78 438 GLU A CA 1
ATOM 3549 C C . GLU A 1 438 ? 34.443 43.788 -60.028 1.00 54.78 438 GLU A C 1
ATOM 3551 O O . GLU A 1 438 ? 33.593 44.416 -60.663 1.00 54.78 438 GLU A O 1
ATOM 3556 N N . GLU A 1 439 ? 34.511 42.460 -60.116 1.00 56.53 439 GLU A N 1
ATOM 3557 C CA . GLU A 1 439 ? 33.674 41.623 -60.977 1.00 56.53 439 GLU A CA 1
ATOM 3558 C C . GLU A 1 439 ? 32.789 40.714 -60.116 1.00 56.53 439 GLU A C 1
ATOM 3560 O O . GLU A 1 439 ? 33.197 39.643 -59.675 1.00 56.53 439 GLU A O 1
ATOM 3565 N N . TYR A 1 440 ? 31.549 41.136 -59.859 1.00 55.50 440 TYR A N 1
ATOM 3566 C CA . TYR A 1 440 ? 30.594 40.370 -59.052 1.00 55.50 440 TYR A CA 1
ATOM 3567 C C . TYR A 1 440 ? 29.519 39.681 -59.905 1.00 55.50 440 TYR A C 1
ATOM 3569 O O . TYR A 1 440 ? 29.053 40.207 -60.920 1.00 55.50 440 TYR A O 1
ATOM 3577 N N . HIS A 1 441 ? 29.067 38.503 -59.460 1.00 55.34 441 HIS A N 1
ATOM 3578 C CA . HIS A 1 441 ? 28.010 37.752 -60.138 1.00 55.34 441 HIS A CA 1
ATOM 3579 C C . HIS A 1 441 ? 26.627 38.410 -59.904 1.00 55.34 441 HIS A C 1
ATOM 3581 O O . HIS A 1 441 ? 26.258 38.646 -58.748 1.00 55.34 441 HIS A O 1
ATOM 3587 N N . PRO A 1 442 ? 25.813 38.683 -60.947 1.00 57.12 442 PRO A N 1
ATOM 3588 C CA . PRO A 1 442 ? 24.524 39.383 -60.814 1.00 57.12 442 PRO A CA 1
ATOM 3589 C C . PRO A 1 442 ? 23.526 38.705 -59.868 1.00 57.12 442 PRO A C 1
ATOM 3591 O O . PRO A 1 442 ? 22.695 39.369 -59.245 1.00 57.12 442 PRO A O 1
ATOM 3594 N N . ASP A 1 443 ? 23.608 37.380 -59.752 1.00 54.09 443 ASP A N 1
ATOM 3595 C CA . ASP A 1 443 ? 22.713 36.610 -58.892 1.00 54.09 443 ASP A CA 1
ATOM 3596 C C . ASP A 1 443 ? 23.032 36.766 -57.398 1.00 54.09 443 ASP A C 1
ATOM 3598 O O . ASP A 1 443 ? 22.113 36.687 -56.586 1.00 54.09 443 ASP A O 1
ATOM 3602 N N . PHE A 1 444 ? 24.270 37.117 -57.026 1.00 56.88 444 PHE A N 1
ATOM 3603 C CA . PHE A 1 444 ? 24.612 37.421 -55.633 1.00 56.88 444 PHE A CA 1
ATOM 3604 C C . PHE A 1 444 ? 23.959 38.730 -55.164 1.00 56.88 444 PHE A C 1
ATOM 3606 O O . PHE A 1 444 ? 23.327 38.767 -54.112 1.00 56.88 444 PHE A O 1
ATOM 3613 N N . LEU A 1 445 ? 24.008 39.797 -55.973 1.00 59.75 445 LEU A N 1
ATOM 3614 C CA . LEU A 1 445 ? 23.317 41.055 -55.647 1.00 59.75 445 LEU A CA 1
ATOM 3615 C C . LEU A 1 445 ? 21.795 40.896 -55.634 1.00 59.75 445 LEU A C 1
ATOM 3617 O O . LEU A 1 445 ? 21.103 41.529 -54.836 1.00 59.75 445 LEU A O 1
ATOM 3621 N N . LYS A 1 446 ? 21.264 40.022 -56.494 1.00 63.31 446 LYS A N 1
ATOM 3622 C CA . LYS A 1 446 ? 19.850 39.651 -56.461 1.00 63.31 446 LYS A CA 1
ATOM 3623 C C . LYS A 1 446 ? 19.490 38.949 -55.149 1.00 63.31 446 LYS A C 1
ATOM 3625 O O . LYS A 1 446 ? 18.405 39.197 -54.635 1.00 63.31 446 LYS A O 1
ATOM 3630 N N . MET A 1 447 ? 20.378 38.116 -54.611 1.00 58.75 447 MET A N 1
ATOM 3631 C CA . MET A 1 447 ? 20.183 37.415 -53.340 1.00 58.75 447 MET A CA 1
ATOM 3632 C C . MET A 1 447 ? 20.302 38.366 -52.137 1.00 58.75 447 MET A C 1
ATOM 3634 O O . MET A 1 447 ? 19.420 38.396 -51.282 1.00 58.75 447 MET A O 1
ATOM 3638 N N . ALA A 1 448 ? 21.315 39.237 -52.129 1.00 56.31 448 ALA A N 1
ATOM 3639 C CA . ALA A 1 448 ? 21.532 40.224 -51.071 1.00 56.31 448 ALA A CA 1
ATOM 3640 C C . ALA A 1 448 ? 20.446 41.318 -51.035 1.00 56.31 448 ALA A C 1
ATOM 3642 O O . ALA A 1 448 ? 19.991 41.715 -49.965 1.00 56.31 448 ALA A O 1
ATOM 3643 N N . PHE A 1 449 ? 19.992 41.810 -52.192 1.00 66.19 449 PHE A N 1
ATOM 3644 C CA . PHE A 1 449 ? 19.145 43.012 -52.281 1.00 66.19 449 PHE A CA 1
ATOM 3645 C C . PHE A 1 449 ? 17.783 42.785 -52.950 1.00 66.19 449 PHE A C 1
ATOM 3647 O O . PHE A 1 449 ? 17.008 43.728 -53.117 1.00 66.19 449 PHE A O 1
ATOM 3654 N N . GLY A 1 450 ? 17.463 41.550 -53.349 1.00 58.19 450 GLY A N 1
ATOM 3655 C CA . GLY A 1 450 ? 16.167 41.183 -53.932 1.00 58.19 450 GLY A CA 1
ATOM 3656 C C . GLY A 1 450 ? 15.896 41.766 -55.325 1.00 58.19 450 GLY A C 1
ATOM 3657 O O . GLY A 1 450 ? 14.772 41.680 -55.820 1.00 58.19 450 GLY A O 1
ATOM 3658 N N . ARG A 1 451 ? 16.889 42.386 -55.976 1.00 60.72 451 ARG A N 1
ATOM 3659 C CA . ARG A 1 451 ? 16.737 43.076 -57.269 1.00 60.72 451 ARG A CA 1
ATOM 3660 C C . ARG A 1 451 ? 17.829 42.634 -58.245 1.00 60.72 451 ARG A C 1
ATOM 3662 O O . ARG A 1 451 ? 19.003 42.631 -57.899 1.00 60.72 451 ARG A O 1
ATOM 3669 N N . LYS A 1 452 ? 17.461 42.312 -59.492 1.00 48.38 452 LYS A N 1
ATOM 3670 C CA . LYS A 1 452 ? 18.433 42.149 -60.591 1.00 48.38 452 LYS A CA 1
ATOM 3671 C C . LYS A 1 452 ? 18.937 43.535 -61.003 1.00 48.38 452 LYS A C 1
ATOM 3673 O O . LYS A 1 452 ? 18.230 44.240 -61.722 1.00 48.38 452 LYS A O 1
ATOM 3678 N N . GLN A 1 453 ? 20.127 43.938 -60.567 1.00 51.12 453 GLN A N 1
ATOM 3679 C CA . GLN A 1 453 ? 20.807 45.080 -61.182 1.00 51.12 453 GLN A CA 1
ATOM 3680 C C . GLN A 1 453 ? 21.541 44.630 -62.449 1.00 51.12 453 GLN A C 1
ATOM 3682 O O . GLN A 1 453 ? 22.116 43.545 -62.506 1.00 51.12 453 GLN A O 1
ATOM 3687 N N . LYS A 1 454 ? 21.474 45.457 -63.498 1.00 46.47 454 LYS A N 1
ATOM 3688 C CA . LYS A 1 454 ? 22.264 45.255 -64.716 1.00 46.47 454 LYS A CA 1
ATOM 3689 C C . LYS A 1 454 ? 23.732 45.467 -64.362 1.00 46.47 454 LYS A C 1
ATOM 3691 O O . LYS A 1 454 ? 24.055 46.493 -63.777 1.00 46.47 454 LYS A O 1
ATOM 3696 N N . SER A 1 455 ? 24.585 44.528 -64.761 1.00 44.72 455 SER A N 1
ATOM 3697 C CA . SER A 1 455 ? 26.042 44.647 -64.740 1.00 44.72 455 SER A CA 1
ATOM 3698 C C . SER A 1 455 ? 26.468 45.938 -65.449 1.00 44.72 455 SER A C 1
ATOM 3700 O O . SER A 1 455 ? 26.502 46.017 -66.679 1.00 44.72 455 SER A O 1
ATOM 3702 N N . GLY A 1 456 ? 26.717 46.976 -64.665 1.00 49.75 456 GLY A N 1
ATOM 3703 C CA . GLY A 1 456 ? 27.262 48.256 -65.081 1.00 49.75 456 GLY A CA 1
ATOM 3704 C C . GLY A 1 456 ? 28.286 48.670 -64.035 1.00 49.75 456 GLY A C 1
ATOM 3705 O O . GLY A 1 456 ? 28.126 48.312 -62.873 1.00 49.75 456 GLY A O 1
ATOM 3706 N N . LYS A 1 457 ? 29.337 49.373 -64.467 1.00 47.53 457 LYS A N 1
ATOM 3707 C CA . LYS A 1 457 ? 30.470 49.861 -63.660 1.00 47.53 457 LYS A CA 1
ATOM 3708 C C . LYS A 1 457 ? 30.043 50.825 -62.534 1.00 47.53 457 LYS A C 1
ATOM 3710 O O . LYS A 1 457 ? 30.388 52.002 -62.565 1.00 47.53 457 LYS A O 1
ATOM 3715 N N . GLU A 1 458 ? 29.236 50.382 -61.584 1.00 53.69 458 GLU A N 1
ATOM 3716 C CA . GLU A 1 458 ? 29.042 51.080 -60.320 1.00 53.69 458 GLU A CA 1
ATOM 3717 C C . GLU A 1 458 ? 30.041 50.522 -59.309 1.00 53.69 458 GLU A C 1
ATOM 3719 O O . GLU A 1 458 ? 30.101 49.314 -59.089 1.00 53.69 458 GLU A O 1
ATOM 3724 N N . GLU A 1 459 ? 30.820 51.422 -58.718 1.00 62.84 459 GLU A N 1
ATOM 3725 C CA . GLU A 1 459 ? 31.839 51.122 -57.714 1.00 62.84 459 GLU A CA 1
ATOM 3726 C C . GLU A 1 459 ? 31.185 50.452 -56.490 1.00 62.84 459 GLU A C 1
ATOM 3728 O O . GLU A 1 459 ? 30.147 50.911 -55.996 1.00 62.84 459 GLU A O 1
ATOM 3733 N N . LEU A 1 460 ? 31.770 49.355 -55.997 1.00 66.06 460 LEU A N 1
ATOM 3734 C CA . LEU A 1 460 ? 31.221 48.520 -54.915 1.00 66.06 460 LEU A CA 1
ATOM 3735 C C . LEU A 1 460 ? 30.910 49.318 -53.636 1.00 66.06 460 LEU A C 1
ATOM 3737 O O . LEU A 1 460 ? 29.892 49.090 -52.976 1.00 66.06 460 LEU A O 1
ATOM 3741 N N . VAL A 1 461 ? 31.727 50.330 -53.342 1.00 72.19 461 VAL A N 1
ATOM 3742 C CA . VAL A 1 461 ? 31.522 51.285 -52.241 1.00 72.19 461 VAL A CA 1
ATOM 3743 C C . VAL A 1 461 ? 30.214 52.075 -52.406 1.00 72.19 461 VAL A C 1
ATOM 3745 O O . VAL A 1 461 ? 29.505 52.337 -51.433 1.00 72.19 461 VAL A O 1
ATOM 3748 N N . GLY A 1 462 ? 29.829 52.410 -53.640 1.00 74.56 462 GLY A N 1
ATOM 3749 C CA . GLY A 1 462 ? 28.557 53.061 -53.957 1.00 74.56 462 GLY A CA 1
ATOM 3750 C C . GLY A 1 462 ? 27.342 52.165 -53.700 1.00 74.56 462 GLY A C 1
ATOM 3751 O O . GLY A 1 462 ? 26.317 52.645 -53.208 1.00 74.56 462 GLY A O 1
ATOM 3752 N N . VAL A 1 463 ? 27.459 50.858 -53.960 1.00 74.94 463 VAL A N 1
ATOM 3753 C CA . VAL A 1 463 ? 26.432 49.860 -53.608 1.00 74.94 463 VAL A CA 1
ATOM 3754 C C . VAL A 1 463 ? 26.287 49.763 -52.086 1.00 74.94 463 VAL A C 1
ATOM 3756 O O . VAL A 1 463 ? 25.168 49.856 -51.579 1.00 74.94 463 VAL A O 1
ATOM 3759 N N . GLY A 1 464 ? 27.404 49.686 -51.354 1.00 75.88 464 GLY A N 1
ATOM 3760 C CA . GLY A 1 464 ? 27.415 49.701 -49.887 1.00 75.88 464 GLY A CA 1
ATOM 3761 C C . GLY A 1 464 ? 26.782 50.960 -49.288 1.00 75.88 464 GLY A C 1
ATOM 3762 O O . GLY A 1 464 ? 25.912 50.868 -48.424 1.00 75.88 464 GLY A O 1
ATOM 3763 N N . ASN A 1 465 ? 27.128 52.147 -49.793 1.00 82.25 465 ASN A N 1
ATOM 3764 C CA . ASN A 1 465 ? 26.549 53.413 -49.324 1.00 82.25 465 ASN A CA 1
ATOM 3765 C C . ASN A 1 465 ? 25.033 53.499 -49.561 1.00 82.25 465 ASN A C 1
ATOM 3767 O O . ASN A 1 465 ? 24.303 54.049 -48.735 1.00 82.25 465 ASN A O 1
ATOM 3771 N N . ARG A 1 466 ? 24.535 52.938 -50.670 1.00 78.88 466 ARG A N 1
ATOM 3772 C CA . ARG A 1 466 ? 23.091 52.850 -50.919 1.00 78.88 466 ARG A CA 1
ATOM 3773 C C . ARG A 1 466 ? 22.408 51.872 -49.979 1.00 78.88 466 ARG A C 1
ATOM 3775 O O . ARG A 1 466 ? 21.351 52.221 -49.476 1.00 78.88 466 ARG A O 1
ATOM 3782 N N . MET A 1 467 ? 23.010 50.717 -49.694 1.00 81.88 467 MET A N 1
ATOM 3783 C CA . MET A 1 467 ? 22.481 49.780 -48.697 1.00 81.88 467 MET A CA 1
ATOM 3784 C C . MET A 1 467 ? 22.330 50.456 -47.328 1.00 81.88 467 MET A C 1
ATOM 3786 O O . MET A 1 467 ? 21.260 50.389 -46.731 1.00 81.88 467 MET A O 1
ATOM 3790 N N . VAL A 1 468 ? 23.364 51.161 -46.859 1.00 81.69 468 VAL A N 1
ATOM 3791 C CA . VAL A 1 468 ? 23.329 51.898 -45.582 1.00 81.69 468 VAL A CA 1
ATOM 3792 C C . VAL A 1 468 ? 22.216 52.949 -45.582 1.00 81.69 468 VAL A C 1
ATOM 3794 O O . VAL A 1 468 ? 21.460 53.062 -44.619 1.00 81.69 468 VAL A O 1
ATOM 3797 N N . LYS A 1 469 ? 22.056 53.682 -46.690 1.00 83.00 469 LYS A N 1
ATOM 3798 C CA . LYS A 1 469 ? 20.998 54.686 -46.841 1.00 83.00 469 LYS A CA 1
ATOM 3799 C C . LYS A 1 469 ? 19.592 54.077 -46.924 1.00 83.00 469 LYS A C 1
ATOM 3801 O O . LYS A 1 469 ? 18.668 54.646 -46.364 1.00 83.00 469 LYS A O 1
ATOM 3806 N N . GLU A 1 470 ? 19.419 52.950 -47.615 1.00 79.44 470 GLU A N 1
ATOM 3807 C CA . GLU A 1 470 ? 18.130 52.252 -47.755 1.00 79.44 470 GLU A CA 1
ATOM 3808 C C . GLU A 1 470 ? 17.663 51.598 -46.450 1.00 79.44 470 GLU A C 1
ATOM 3810 O O . GLU A 1 470 ? 16.463 51.389 -46.267 1.00 79.44 470 GLU A O 1
ATOM 3815 N N . LEU A 1 471 ? 18.596 51.251 -45.560 1.00 78.00 471 LEU A N 1
ATOM 3816 C CA . LEU A 1 471 ? 18.280 50.703 -44.244 1.00 78.00 471 LEU A CA 1
ATOM 3817 C C . LEU A 1 471 ? 18.017 51.796 -43.202 1.00 78.00 471 LEU A C 1
ATOM 3819 O O . LEU A 1 471 ? 17.303 51.521 -42.248 1.00 78.00 471 LEU A O 1
ATOM 3823 N N . GLU A 1 472 ? 18.540 53.015 -43.380 1.00 77.06 472 GLU A N 1
ATOM 3824 C CA . GLU A 1 472 ? 18.239 54.218 -42.576 1.00 77.06 472 GLU A CA 1
ATOM 3825 C C . GLU A 1 472 ? 18.149 53.949 -41.053 1.00 77.06 472 GLU A C 1
ATOM 3827 O O . GLU A 1 472 ? 17.181 54.293 -40.379 1.00 77.06 472 GLU A O 1
ATOM 3832 N N . GLY A 1 473 ? 19.163 53.270 -40.501 1.00 70.44 473 GLY A N 1
ATOM 3833 C CA . GLY A 1 473 ? 19.253 52.926 -39.073 1.00 70.44 473 GLY A CA 1
ATOM 3834 C C . GLY A 1 473 ? 18.554 51.624 -38.653 1.00 70.44 473 GLY A C 1
ATOM 3835 O O . GLY A 1 473 ? 18.618 51.255 -37.478 1.00 70.44 473 GLY A O 1
ATOM 3836 N N . GLN A 1 474 ? 17.919 50.905 -39.581 1.00 82.12 474 GLN A N 1
ATOM 3837 C CA . GLN A 1 474 ? 17.384 49.559 -39.367 1.00 82.12 474 GLN A CA 1
ATOM 3838 C C . GLN A 1 474 ? 18.482 48.489 -39.463 1.00 82.12 474 GLN A C 1
ATOM 3840 O O . GLN A 1 474 ? 19.464 48.670 -40.189 1.00 82.12 474 GLN A O 1
ATOM 3845 N N . PRO A 1 475 ? 18.323 47.350 -38.764 1.00 84.44 475 PRO A N 1
ATOM 3846 C CA . PRO A 1 475 ? 19.262 46.248 -38.883 1.00 84.44 475 PRO A CA 1
ATOM 3847 C C . PRO A 1 475 ? 19.197 45.594 -40.269 1.00 84.44 475 PRO A C 1
ATOM 3849 O O . PRO A 1 475 ? 18.162 45.623 -40.941 1.00 84.44 475 PRO A O 1
ATOM 3852 N N . LEU A 1 476 ? 20.298 44.958 -40.670 1.00 84.19 476 LEU A N 1
ATOM 3853 C CA . LEU A 1 476 ? 20.393 44.188 -41.911 1.00 84.19 476 LEU A CA 1
ATOM 3854 C C . LEU A 1 476 ? 19.276 43.144 -42.011 1.00 84.19 476 LEU A C 1
ATOM 3856 O O . LEU A 1 476 ? 18.839 42.578 -41.004 1.00 84.19 476 LEU A O 1
ATOM 3860 N N . LYS A 1 477 ? 18.817 42.876 -43.235 1.00 80.88 477 LYS A N 1
ATOM 3861 C CA . LYS A 1 477 ? 17.619 42.064 -43.485 1.00 80.88 477 LYS A CA 1
ATOM 3862 C C . LYS A 1 477 ? 17.906 40.569 -43.561 1.00 80.88 477 LYS A C 1
ATOM 3864 O O . LYS A 1 477 ? 17.034 39.794 -43.186 1.00 80.88 477 LYS A O 1
ATOM 3869 N N . ASN A 1 478 ? 19.082 40.183 -44.048 1.00 76.62 478 ASN A N 1
ATOM 3870 C CA . ASN A 1 478 ? 19.492 38.789 -44.199 1.00 76.62 478 ASN A CA 1
ATOM 3871 C C . ASN A 1 478 ? 21.009 38.641 -44.044 1.00 76.62 478 ASN A C 1
ATOM 3873 O O . ASN A 1 478 ? 21.755 39.625 -43.987 1.00 76.62 478 ASN A O 1
ATOM 3877 N N . GLY A 1 479 ? 21.454 37.401 -43.931 1.00 72.31 479 GLY A N 1
ATOM 3878 C CA . GLY A 1 479 ? 22.842 37.029 -43.750 1.00 72.31 479 GLY A CA 1
ATOM 3879 C C . GLY A 1 479 ? 23.706 37.367 -44.959 1.00 72.31 479 GLY A C 1
ATOM 3880 O O . GLY A 1 479 ? 24.829 37.838 -44.807 1.00 72.31 479 GLY A O 1
ATOM 3881 N N . THR A 1 480 ? 23.156 37.265 -46.165 1.00 72.31 480 THR A N 1
ATOM 3882 C CA . THR A 1 480 ? 23.860 37.670 -47.390 1.00 72.31 480 THR A CA 1
ATOM 3883 C C . THR A 1 480 ? 24.273 39.158 -47.368 1.00 72.31 480 THR A C 1
ATOM 3885 O O . THR A 1 480 ? 25.374 39.503 -47.799 1.00 72.31 480 THR A O 1
ATOM 3888 N N . GLN A 1 481 ? 23.443 40.055 -46.815 1.00 76.94 481 GLN A N 1
ATOM 3889 C CA . GLN A 1 481 ? 23.777 41.478 -46.627 1.00 76.94 481 GLN A CA 1
ATOM 3890 C C . GLN A 1 481 ? 24.856 41.703 -45.562 1.00 76.94 481 GLN A C 1
ATOM 3892 O O . GLN A 1 481 ? 25.692 42.592 -45.723 1.00 76.94 481 GLN A O 1
ATOM 3897 N N . LEU A 1 482 ? 24.849 40.904 -44.490 1.00 79.19 482 LEU A N 1
ATOM 3898 C CA . LEU A 1 482 ? 25.881 40.942 -43.453 1.00 79.19 482 LEU A CA 1
ATOM 3899 C C . LEU A 1 482 ? 27.232 40.501 -44.021 1.00 79.19 482 LEU A C 1
ATOM 3901 O O . LEU A 1 482 ? 28.213 41.230 -43.892 1.00 79.19 482 LEU A O 1
ATOM 3905 N N . LEU A 1 483 ? 27.259 39.379 -44.743 1.00 73.75 483 LEU A N 1
ATOM 3906 C CA . LEU A 1 483 ? 28.448 38.894 -45.438 1.00 73.75 483 LEU A CA 1
ATOM 3907 C C . LEU A 1 483 ? 28.973 39.926 -46.449 1.00 73.75 483 LEU A C 1
ATOM 3909 O O . LEU A 1 483 ? 30.172 40.191 -46.489 1.00 73.75 483 LEU A O 1
ATOM 3913 N N . PHE A 1 484 ? 28.084 40.566 -47.217 1.00 75.62 484 PHE A N 1
ATOM 3914 C CA . PHE A 1 484 ? 28.460 41.634 -48.145 1.00 75.62 484 PHE A CA 1
ATOM 3915 C C . PHE A 1 484 ? 29.081 42.846 -47.436 1.00 75.62 484 PHE A C 1
ATOM 3917 O O . PHE A 1 484 ? 30.131 43.317 -47.861 1.00 75.62 484 PHE A O 1
ATOM 3924 N N . ALA A 1 485 ? 28.472 43.342 -46.352 1.00 76.38 485 ALA A N 1
ATOM 3925 C CA . ALA A 1 485 ? 28.998 44.479 -45.590 1.00 76.38 485 ALA A CA 1
ATOM 3926 C C . ALA A 1 485 ? 30.398 44.186 -45.023 1.00 76.38 485 ALA A C 1
ATOM 3928 O O . ALA A 1 485 ? 31.300 45.018 -45.124 1.00 76.38 485 ALA A O 1
ATOM 3929 N N . VAL A 1 486 ? 30.578 42.988 -44.464 1.00 75.25 486 VAL A N 1
ATOM 3930 C CA . VAL A 1 486 ? 31.838 42.519 -43.876 1.00 75.25 486 VAL A CA 1
ATOM 3931 C C . VAL A 1 486 ? 32.928 42.404 -44.943 1.00 75.25 486 VAL A C 1
ATOM 3933 O O . VAL A 1 486 ? 34.004 42.975 -44.782 1.00 75.25 486 VAL A O 1
ATOM 3936 N N . LEU A 1 487 ? 32.645 41.752 -46.073 1.00 72.31 487 LEU A N 1
ATOM 3937 C CA . LEU A 1 487 ? 33.615 41.616 -47.165 1.00 72.31 487 LEU A CA 1
ATOM 3938 C C . LEU A 1 487 ? 33.935 42.958 -47.842 1.00 72.31 487 LEU A C 1
ATOM 3940 O O . LEU A 1 487 ? 35.078 43.191 -48.231 1.00 72.31 487 LEU A O 1
ATOM 3944 N N . LEU A 1 488 ? 32.959 43.866 -47.950 1.00 75.25 488 LEU A N 1
ATOM 3945 C CA . LEU A 1 488 ? 33.176 45.197 -48.517 1.00 75.25 488 LEU A CA 1
ATOM 3946 C C . LEU A 1 488 ? 34.107 46.044 -47.639 1.00 75.25 488 LEU A C 1
ATOM 3948 O O . LEU A 1 488 ? 34.983 46.726 -48.165 1.00 75.25 488 LEU A O 1
ATOM 3952 N N . ARG A 1 489 ? 33.947 45.983 -46.310 1.00 76.69 489 ARG A N 1
ATOM 3953 C CA . ARG A 1 489 ? 34.821 46.679 -45.352 1.00 76.69 489 ARG A CA 1
ATOM 3954 C C . ARG A 1 489 ? 36.237 46.098 -45.315 1.00 76.69 489 ARG A C 1
ATOM 3956 O O . ARG A 1 489 ? 37.183 46.864 -45.162 1.00 76.69 489 ARG A O 1
ATOM 3963 N N . ASP A 1 490 ? 36.386 44.782 -45.472 1.00 73.88 490 ASP A N 1
ATOM 3964 C CA . ASP A 1 490 ? 37.696 44.118 -45.572 1.00 73.88 490 ASP A CA 1
ATOM 3965 C C . ASP A 1 490 ? 38.492 44.609 -46.792 1.00 73.88 490 ASP A C 1
ATOM 3967 O O . ASP A 1 490 ? 39.666 44.960 -46.676 1.00 73.88 490 ASP A O 1
ATOM 3971 N N . GLN A 1 491 ? 37.833 44.698 -47.952 1.00 70.94 491 GLN A N 1
ATOM 3972 C CA . GLN A 1 491 ? 38.464 45.129 -49.204 1.00 70.94 491 GLN A CA 1
ATOM 3973 C C . GLN A 1 491 ? 38.640 46.654 -49.300 1.00 70.94 491 GLN A C 1
ATOM 3975 O O . GLN A 1 491 ? 39.628 47.127 -49.859 1.00 70.94 491 GLN A O 1
ATOM 3980 N N . HIS A 1 492 ? 37.720 47.437 -48.727 1.00 74.44 492 HIS A N 1
ATOM 3981 C CA . HIS A 1 492 ? 37.766 48.901 -48.715 1.00 74.44 492 HIS A CA 1
ATOM 3982 C C . HIS A 1 492 ? 37.772 49.423 -47.275 1.00 74.44 492 HIS A C 1
ATOM 3984 O O . HIS A 1 492 ? 36.741 49.830 -46.730 1.00 74.44 492 HIS A O 1
ATOM 3990 N N . GLN A 1 493 ? 38.962 49.453 -46.671 1.00 73.50 493 GLN A N 1
ATOM 3991 C CA . GLN A 1 493 ? 39.156 49.874 -45.276 1.00 73.50 493 GLN A CA 1
ATOM 3992 C C . GLN A 1 493 ? 38.703 51.319 -44.991 1.00 73.50 493 GLN A C 1
ATOM 3994 O O . GLN A 1 493 ? 38.389 51.643 -43.849 1.00 73.50 493 GLN A O 1
ATOM 3999 N N . ASP A 1 494 ? 38.591 52.167 -46.018 1.00 74.38 494 ASP A N 1
ATOM 4000 C CA . ASP A 1 494 ? 38.118 53.555 -45.908 1.00 74.38 494 ASP A CA 1
ATOM 4001 C C . ASP A 1 494 ? 36.584 53.693 -46.009 1.00 74.38 494 ASP A C 1
ATOM 4003 O O . ASP A 1 494 ? 36.034 54.793 -45.906 1.00 74.38 494 ASP A O 1
ATOM 4007 N N . TRP A 1 495 ? 35.849 52.594 -46.224 1.00 82.19 495 TRP A N 1
ATOM 4008 C CA . TRP A 1 495 ? 34.392 52.641 -46.324 1.00 82.19 495 TRP A CA 1
ATOM 4009 C C . TRP A 1 495 ? 33.735 52.800 -44.946 1.00 82.19 495 TRP A C 1
ATOM 4011 O O . TRP A 1 495 ? 33.498 51.822 -44.239 1.00 82.19 495 TRP A O 1
ATOM 4021 N N . ASN A 1 496 ? 33.391 54.037 -44.583 1.00 75.75 496 ASN A N 1
ATOM 4022 C CA . ASN A 1 496 ? 32.771 54.386 -43.292 1.00 75.75 496 ASN A CA 1
ATOM 4023 C C . ASN A 1 496 ? 31.298 53.955 -43.157 1.00 75.75 496 ASN A C 1
ATOM 4025 O O . ASN A 1 496 ? 30.683 54.162 -42.116 1.00 75.75 496 ASN A O 1
ATOM 4029 N N . GLY A 1 497 ? 30.701 53.383 -44.209 1.00 76.25 497 GLY A N 1
ATOM 4030 C CA . GLY A 1 497 ? 29.318 52.909 -44.160 1.00 76.25 497 GLY A CA 1
ATOM 4031 C C . GLY A 1 497 ? 29.135 51.683 -43.264 1.00 76.25 497 GLY A C 1
ATOM 4032 O O . GLY A 1 497 ? 28.036 51.488 -42.758 1.00 76.25 497 GLY A O 1
ATOM 4033 N N . PHE A 1 498 ? 30.195 50.904 -43.024 1.00 79.31 498 PHE A N 1
ATOM 4034 C CA . PHE A 1 498 ? 30.156 49.721 -42.160 1.00 79.31 498 PHE A CA 1
ATOM 4035 C C . PHE A 1 498 ? 29.749 50.055 -40.719 1.00 79.31 498 PHE A C 1
ATOM 4037 O O . PHE A 1 498 ? 28.912 49.364 -40.147 1.00 79.31 498 PHE A O 1
ATOM 4044 N N . ASP A 1 499 ? 30.251 51.165 -40.173 1.00 77.94 499 ASP A N 1
ATOM 4045 C CA . ASP A 1 499 ? 29.971 51.582 -38.792 1.00 77.94 499 ASP A CA 1
ATOM 4046 C C . ASP A 1 499 ? 28.512 52.045 -38.599 1.00 77.94 499 ASP A C 1
ATOM 4048 O O . ASP A 1 499 ? 28.000 52.085 -37.485 1.00 77.94 499 ASP A O 1
ATOM 4052 N N . ALA A 1 500 ? 27.807 52.363 -39.690 1.00 76.88 500 ALA A N 1
ATOM 4053 C CA . ALA A 1 500 ? 26.389 52.723 -39.673 1.00 76.88 500 ALA A CA 1
ATOM 4054 C C . ALA A 1 500 ? 25.452 51.506 -39.815 1.00 76.88 500 ALA A C 1
ATOM 4056 O O . ALA A 1 500 ? 24.227 51.656 -39.768 1.00 76.88 500 ALA A O 1
ATOM 4057 N N . VAL A 1 501 ? 26.004 50.304 -40.013 1.00 82.00 501 VAL A N 1
ATOM 4058 C CA . VAL A 1 501 ? 25.237 49.068 -40.163 1.00 82.00 501 VAL A CA 1
ATOM 4059 C C . VAL A 1 501 ? 24.918 48.470 -38.796 1.00 82.00 501 VAL A C 1
ATOM 4061 O O . VAL A 1 501 ? 25.790 48.301 -37.944 1.00 82.00 501 VAL A O 1
ATOM 4064 N N . LYS A 1 502 ? 23.651 48.089 -38.606 1.00 85.12 502 LYS A N 1
ATOM 4065 C CA . LYS A 1 502 ? 23.189 47.401 -37.398 1.00 85.12 502 LYS A CA 1
ATOM 4066 C C . LYS A 1 502 ? 22.861 45.941 -37.673 1.00 85.12 502 LYS A C 1
ATOM 4068 O O . LYS A 1 502 ? 22.361 45.591 -38.745 1.00 85.12 502 LYS A O 1
ATOM 4073 N N . VAL A 1 503 ? 23.080 45.099 -36.675 1.00 85.62 503 VAL A N 1
ATOM 4074 C CA . VAL A 1 503 ? 22.628 43.705 -36.650 1.00 85.62 503 VAL A CA 1
ATOM 4075 C C . VAL A 1 503 ? 21.580 43.524 -35.570 1.00 85.62 503 VAL A C 1
ATOM 4077 O O . VAL A 1 503 ? 21.580 44.224 -34.559 1.00 85.62 503 VAL A O 1
ATOM 4080 N N . ARG A 1 504 ? 20.648 42.603 -35.802 1.00 86.88 504 ARG A N 1
ATOM 4081 C CA . ARG A 1 504 ? 19.646 42.232 -34.807 1.00 86.88 504 ARG A CA 1
ATOM 4082 C C . ARG A 1 504 ? 20.140 41.034 -34.000 1.00 86.88 504 ARG A C 1
ATOM 4084 O O . ARG A 1 504 ? 20.507 40.014 -34.579 1.00 86.88 504 ARG A O 1
ATOM 4091 N N . ALA A 1 505 ? 20.114 41.150 -32.682 1.00 85.88 505 ALA A N 1
ATOM 4092 C CA . ALA A 1 505 ? 20.344 40.022 -31.799 1.00 85.88 505 ALA A CA 1
ATOM 4093 C C . ALA A 1 505 ? 19.097 39.132 -31.721 1.00 85.88 505 ALA A C 1
ATOM 4095 O O . ALA A 1 505 ? 17.976 39.586 -31.950 1.00 85.88 505 ALA A O 1
ATOM 4096 N N . ARG A 1 506 ? 19.263 37.875 -31.321 1.00 84.31 506 ARG A N 1
ATOM 4097 C CA . ARG A 1 506 ? 18.174 36.925 -31.081 1.00 84.31 506 ARG A CA 1
ATOM 4098 C C . ARG A 1 506 ? 17.231 37.406 -29.975 1.00 84.31 506 ARG A C 1
ATOM 4100 O O . ARG A 1 506 ? 16.038 37.136 -30.054 1.00 84.31 506 ARG A O 1
ATOM 4107 N N . ALA A 1 507 ? 17.730 38.200 -29.026 1.00 80.94 507 ALA A N 1
ATOM 4108 C CA . ALA A 1 507 ? 16.912 38.917 -28.042 1.00 80.94 507 ALA A CA 1
ATOM 4109 C C . ALA A 1 507 ? 15.966 39.977 -28.662 1.00 80.94 507 ALA A C 1
ATOM 4111 O O . ALA A 1 507 ? 15.128 40.544 -27.970 1.00 80.94 507 ALA A O 1
ATOM 4112 N N . GLY A 1 508 ? 16.081 40.255 -29.966 1.00 80.50 508 GLY A N 1
ATOM 4113 C CA . GLY A 1 508 ? 15.214 41.155 -30.731 1.00 80.50 508 GLY A CA 1
ATOM 4114 C C . GLY A 1 508 ? 15.723 42.595 -30.844 1.00 80.50 508 GLY A C 1
ATOM 4115 O O . GLY A 1 508 ? 15.244 43.339 -31.706 1.00 80.50 508 GLY A O 1
ATOM 4116 N N . GLU A 1 509 ? 16.705 42.972 -30.027 1.00 84.00 509 GLU A N 1
ATOM 4117 C CA . GLU A 1 509 ? 17.349 44.289 -30.026 1.00 84.00 509 GLU A CA 1
ATOM 4118 C C . GLU A 1 509 ? 18.327 44.456 -31.201 1.00 84.00 509 GLU A C 1
ATOM 4120 O O . GLU A 1 509 ? 18.863 43.482 -31.730 1.00 84.00 509 GLU A O 1
ATOM 4125 N N . ALA A 1 510 ? 18.539 45.698 -31.647 1.00 84.56 510 ALA A N 1
ATOM 4126 C CA . ALA A 1 510 ? 19.439 46.018 -32.753 1.00 84.56 510 ALA A CA 1
ATOM 4127 C C . ALA A 1 510 ? 20.664 46.783 -32.247 1.00 84.56 510 ALA A C 1
ATOM 4129 O O . ALA A 1 510 ? 20.525 47.838 -31.628 1.00 84.56 510 ALA A O 1
ATOM 4130 N N . TYR A 1 511 ? 21.847 46.280 -32.575 1.00 81.31 511 TYR A N 1
ATOM 4131 C CA . TYR A 1 511 ? 23.124 46.797 -32.102 1.00 81.31 511 TYR A CA 1
ATOM 4132 C C . TYR A 1 511 ? 24.015 47.183 -33.278 1.00 81.31 511 TYR A C 1
ATOM 4134 O O . TYR A 1 511 ? 23.900 46.632 -34.375 1.00 81.31 511 TYR A O 1
ATOM 4142 N N . GLU A 1 512 ? 24.900 48.146 -33.051 1.00 79.56 512 GLU A N 1
ATOM 4143 C CA . GLU A 1 512 ? 25.981 48.447 -33.988 1.00 79.56 512 GLU A CA 1
ATOM 4144 C C . GLU A 1 512 ? 26.992 47.296 -33.982 1.00 79.56 512 GLU A C 1
ATOM 4146 O O . GLU A 1 512 ? 27.207 46.641 -32.958 1.00 79.56 512 GLU A O 1
ATOM 4151 N N . LEU A 1 513 ? 27.596 47.029 -35.140 1.00 70.12 513 LEU A N 1
ATOM 4152 C CA . LEU A 1 513 ? 28.637 46.013 -35.294 1.00 70.12 513 LEU A CA 1
ATOM 4153 C C . LEU A 1 513 ? 29.939 46.482 -34.622 1.00 70.12 513 LEU A C 1
ATOM 4155 O O . LEU A 1 513 ? 30.877 46.921 -35.278 1.00 70.12 513 LEU A O 1
ATOM 4159 N N . GLY A 1 514 ? 29.988 46.402 -33.292 1.00 62.22 514 GLY A N 1
ATOM 4160 C CA . GLY A 1 514 ? 31.166 46.703 -32.481 1.00 62.22 514 GLY A CA 1
ATOM 4161 C C . GLY A 1 514 ? 31.469 45.553 -31.526 1.00 62.22 514 GLY A C 1
ATOM 4162 O O . GLY A 1 514 ? 30.739 45.347 -30.561 1.00 62.22 514 GLY A O 1
ATOM 4163 N N . GLY A 1 515 ? 32.537 44.798 -31.792 1.00 73.44 515 GLY A N 1
ATOM 4164 C CA . GLY A 1 515 ? 32.943 43.641 -30.989 1.00 73.44 515 GLY A CA 1
ATOM 4165 C C . GLY A 1 515 ? 32.559 42.296 -31.610 1.00 73.44 515 GLY A C 1
ATOM 4166 O O . GLY A 1 515 ? 32.527 42.147 -32.830 1.00 73.44 515 GLY A O 1
ATOM 4167 N N . TRP A 1 516 ? 32.303 41.293 -30.776 1.00 74.31 516 TRP A N 1
ATOM 4168 C CA . TRP A 1 516 ? 32.109 39.908 -31.207 1.00 74.31 516 TRP A CA 1
ATOM 4169 C C . TRP A 1 516 ? 30.644 39.475 -31.156 1.00 74.31 516 TRP A C 1
ATOM 4171 O O . TRP A 1 516 ? 29.902 39.858 -30.253 1.00 74.31 516 TRP A O 1
ATOM 4181 N N . TRP A 1 517 ? 30.242 38.654 -32.125 1.00 81.00 517 TRP A N 1
ATOM 4182 C CA . TRP A 1 517 ? 28.863 38.190 -32.291 1.00 81.00 517 TRP A CA 1
ATOM 4183 C C . TRP A 1 517 ? 28.825 36.712 -32.648 1.00 81.00 517 TRP A C 1
ATOM 4185 O O . TRP A 1 517 ? 29.570 36.264 -33.523 1.00 81.00 517 TRP A O 1
ATOM 4195 N N . TYR A 1 518 ? 27.922 35.964 -32.016 1.00 80.75 518 TYR A N 1
ATOM 4196 C CA . TYR A 1 518 ? 27.716 34.564 -32.346 1.00 80.75 518 TYR A CA 1
ATOM 4197 C C . TYR A 1 518 ? 26.654 34.377 -33.390 1.00 80.75 518 TYR A C 1
ATOM 4199 O O . TYR A 1 518 ? 25.528 34.844 -33.259 1.00 80.75 518 TYR A O 1
ATOM 4207 N N . TYR A 1 519 ? 26.993 33.576 -34.376 1.00 73.88 519 TYR A N 1
ATOM 4208 C CA . TYR A 1 519 ? 26.043 33.160 -35.374 1.00 73.88 519 TYR A CA 1
ATOM 4209 C C . TYR A 1 519 ? 25.098 32.066 -34.865 1.00 73.88 519 TYR A C 1
ATOM 4211 O O . TYR A 1 519 ? 23.878 32.199 -34.922 1.00 73.88 519 TYR A O 1
ATOM 4219 N N . GLN A 1 520 ? 25.675 30.998 -34.317 1.00 71.50 520 GLN A N 1
ATOM 4220 C CA . GLN A 1 520 ? 24.943 29.871 -33.760 1.00 71.50 520 GLN A CA 1
ATOM 4221 C C . GLN A 1 520 ? 25.689 29.367 -32.528 1.00 71.50 520 GLN A C 1
ATOM 4223 O O . GLN A 1 520 ? 26.689 28.678 -32.650 1.00 71.50 520 GLN A O 1
ATOM 4228 N N . ALA A 1 521 ? 25.212 29.692 -31.329 1.00 68.19 521 ALA A N 1
ATOM 4229 C CA . ALA A 1 521 ? 25.818 29.183 -30.101 1.00 68.19 521 ALA A CA 1
ATOM 4230 C C . ALA A 1 521 ? 24.856 28.276 -29.322 1.00 68.19 521 ALA A C 1
ATOM 4232 O O . ALA A 1 521 ? 23.638 28.342 -29.525 1.00 68.19 521 ALA A O 1
ATOM 4233 N N . PRO A 1 522 ? 25.395 27.430 -28.428 1.00 74.25 522 PRO A N 1
ATOM 4234 C CA . PRO A 1 522 ? 24.587 26.618 -27.530 1.00 74.25 522 PRO A CA 1
ATOM 4235 C C . PRO A 1 522 ? 23.683 27.461 -26.617 1.00 74.25 522 PRO A C 1
ATOM 4237 O O . PRO A 1 522 ? 23.939 28.640 -26.366 1.00 74.25 522 PRO A O 1
ATOM 4240 N N . VAL A 1 523 ? 22.655 26.819 -26.057 1.00 81.25 523 VAL A N 1
ATOM 4241 C CA . VAL A 1 523 ? 21.576 27.464 -25.282 1.00 81.25 523 VAL A CA 1
ATOM 4242 C C . VAL A 1 523 ? 22.028 28.218 -24.018 1.00 81.25 523 VAL A C 1
ATOM 4244 O O . VAL A 1 523 ? 21.256 29.020 -23.490 1.00 81.25 523 VAL A O 1
ATOM 4247 N N . PHE A 1 524 ? 23.265 28.005 -23.557 1.00 82.62 524 PHE A N 1
ATOM 4248 C CA . PHE A 1 524 ? 23.854 28.666 -22.387 1.00 82.62 524 PHE A CA 1
ATOM 4249 C C . PHE A 1 524 ? 24.422 30.070 -22.659 1.00 82.62 524 PHE A C 1
ATOM 4251 O O . PHE A 1 524 ? 24.757 30.789 -21.716 1.00 82.62 524 PHE A O 1
ATOM 4258 N N . MET A 1 525 ? 24.530 30.489 -23.924 1.00 83.50 525 MET A N 1
ATOM 4259 C CA . MET A 1 525 ? 25.006 31.829 -24.287 1.00 83.50 525 MET A CA 1
ATOM 4260 C C . MET A 1 525 ? 23.864 32.847 -24.290 1.00 83.50 525 MET A C 1
ATOM 4262 O O . MET A 1 525 ? 22.734 32.532 -24.652 1.00 83.50 525 MET A O 1
ATOM 4266 N N . SER A 1 526 ? 24.152 34.083 -23.891 1.00 83.00 526 SER A N 1
ATOM 4267 C CA . SER A 1 526 ? 23.175 35.168 -23.827 1.00 83.00 526 SER A CA 1
ATOM 4268 C C . SER A 1 526 ? 22.683 35.562 -25.219 1.00 83.00 526 SER A C 1
ATOM 4270 O O . SER A 1 526 ? 23.473 35.860 -26.120 1.00 83.00 526 SER A O 1
ATOM 4272 N 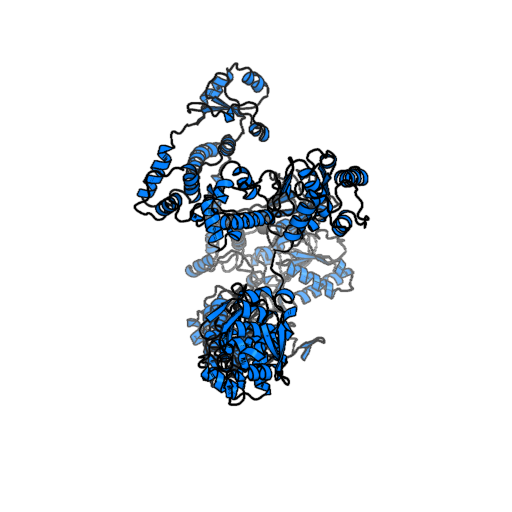N . ASP A 1 527 ? 21.359 35.654 -25.364 1.00 84.19 527 ASP A N 1
ATOM 4273 C CA . ASP A 1 527 ? 20.692 36.011 -26.620 1.00 84.19 527 ASP A CA 1
ATOM 4274 C C . ASP A 1 527 ? 21.017 37.433 -27.105 1.00 84.19 527 ASP A C 1
ATOM 4276 O O . ASP A 1 527 ? 20.755 37.755 -28.264 1.00 84.19 527 ASP A O 1
ATOM 4280 N N . ARG A 1 528 ? 21.628 38.270 -26.250 1.00 79.19 528 ARG A N 1
ATOM 4281 C CA . ARG A 1 528 ? 22.098 39.622 -26.594 1.00 79.19 528 ARG A CA 1
ATOM 4282 C C . ARG A 1 528 ? 23.296 39.634 -27.547 1.00 79.19 528 ARG A C 1
ATOM 4284 O O . ARG A 1 528 ? 23.480 40.619 -28.243 1.00 79.19 528 ARG A O 1
ATOM 4291 N N . TYR A 1 529 ? 24.088 38.558 -27.583 1.00 80.62 529 TYR A N 1
ATOM 4292 C CA . TYR A 1 529 ? 25.256 38.415 -28.470 1.00 80.62 529 TYR A CA 1
ATOM 4293 C C . TYR A 1 529 ? 25.039 37.382 -29.582 1.00 80.62 529 TYR A C 1
ATOM 4295 O O . TYR A 1 529 ? 25.915 37.179 -30.421 1.00 80.62 529 TYR A O 1
ATOM 4303 N N . LEU A 1 530 ? 23.888 36.706 -29.584 1.00 85.25 530 LEU A N 1
ATOM 4304 C CA . LEU A 1 530 ? 23.493 35.773 -30.634 1.00 85.25 530 LEU A CA 1
ATOM 4305 C C . LEU A 1 530 ? 22.804 36.537 -31.752 1.00 85.25 530 LEU A C 1
ATOM 4307 O O . LEU A 1 530 ? 21.911 37.330 -31.487 1.00 85.25 530 LEU A O 1
ATOM 4311 N N . LEU A 1 531 ? 23.184 36.288 -32.997 1.00 84.06 531 LEU A N 1
ATOM 4312 C CA . LEU A 1 531 ? 22.537 36.870 -34.162 1.00 84.06 531 LEU A CA 1
ATOM 4313 C C . LEU A 1 531 ? 21.128 36.290 -34.344 1.00 84.06 531 LEU A C 1
ATOM 4315 O O . LEU A 1 531 ? 20.862 35.117 -34.078 1.00 84.06 531 LEU A O 1
ATOM 4319 N N . ASP A 1 532 ? 20.202 37.138 -34.790 1.00 85.44 532 ASP A N 1
ATOM 4320 C CA . ASP A 1 532 ? 18.832 36.737 -35.106 1.00 85.44 532 ASP A CA 1
ATOM 4321 C C . ASP A 1 532 ? 18.829 35.637 -36.196 1.00 85.44 532 ASP A C 1
ATOM 4323 O O . ASP A 1 532 ? 19.591 35.727 -37.165 1.00 85.44 532 ASP A O 1
ATOM 4327 N N . PRO A 1 533 ? 17.966 34.607 -36.092 1.00 82.12 533 PRO A N 1
ATOM 4328 C CA . PRO A 1 533 ? 17.893 33.522 -37.074 1.00 82.12 533 PRO A CA 1
ATOM 4329 C C . PRO A 1 533 ? 17.699 33.971 -38.528 1.00 82.12 533 PRO A C 1
ATOM 4331 O O . PRO A 1 533 ? 17.994 33.206 -39.437 1.00 82.12 533 PRO A O 1
ATOM 4334 N N . ARG A 1 534 ? 17.250 35.204 -38.793 1.00 81.25 534 ARG A N 1
ATOM 4335 C CA . ARG A 1 534 ? 17.181 35.768 -40.155 1.00 81.25 534 ARG A CA 1
ATOM 4336 C C . ARG A 1 534 ? 18.517 35.818 -40.894 1.00 81.25 534 ARG A C 1
ATOM 4338 O O . ARG A 1 534 ? 18.518 36.031 -42.100 1.00 81.25 534 ARG A O 1
ATOM 4345 N N . TYR A 1 535 ? 19.629 35.703 -40.174 1.00 79.50 535 TYR A N 1
ATOM 4346 C CA . TYR A 1 535 ? 20.963 35.665 -40.756 1.00 79.50 535 TYR A CA 1
ATOM 4347 C C . TYR A 1 535 ? 21.417 34.226 -41.082 1.00 79.50 535 TYR A C 1
ATOM 4349 O O . TYR A 1 535 ? 22.524 34.053 -41.591 1.00 79.50 535 TYR A O 1
ATOM 4357 N N . ALA A 1 536 ? 20.578 33.204 -40.819 1.00 67.69 536 ALA A N 1
ATOM 4358 C CA . ALA A 1 536 ? 20.835 31.763 -41.008 1.00 67.69 536 ALA A CA 1
ATOM 4359 C C . ALA A 1 536 ? 21.292 31.361 -42.433 1.00 67.69 536 ALA A C 1
ATOM 4361 O O . ALA A 1 536 ? 21.936 30.333 -42.612 1.00 67.69 536 ALA A O 1
ATOM 4362 N N . ASP A 1 537 ? 21.036 32.201 -43.434 1.00 63.94 537 ASP A N 1
ATOM 4363 C CA . ASP A 1 537 ? 21.477 32.028 -44.822 1.00 63.94 537 ASP A CA 1
ATOM 4364 C C . ASP A 1 537 ? 22.992 32.228 -45.035 1.00 63.94 537 ASP A C 1
ATOM 4366 O O . ASP A 1 537 ? 23.492 31.915 -46.108 1.00 63.94 537 ASP A O 1
ATOM 4370 N N . MET A 1 538 ? 23.750 32.730 -44.047 1.00 65.75 538 MET A N 1
ATOM 4371 C CA . MET A 1 538 ? 25.229 32.736 -44.102 1.00 65.75 538 MET A CA 1
ATOM 4372 C C . MET A 1 538 ? 25.874 31.365 -43.859 1.00 65.75 538 MET A C 1
ATOM 4374 O O . MET A 1 538 ? 27.021 31.181 -44.266 1.00 65.75 538 MET A O 1
ATOM 4378 N N . ALA A 1 539 ? 25.194 30.419 -43.202 1.00 58.31 539 ALA A N 1
ATOM 4379 C CA . ALA A 1 539 ? 25.751 29.093 -42.923 1.00 58.31 539 ALA A CA 1
ATOM 4380 C C . ALA A 1 539 ? 25.957 28.278 -44.200 1.00 58.31 539 ALA A C 1
ATOM 4382 O O . ALA A 1 539 ? 26.988 27.625 -44.343 1.00 58.31 539 ALA A O 1
ATOM 4383 N N . ASP A 1 540 ? 25.007 28.365 -45.131 1.00 55.25 540 ASP A N 1
ATOM 4384 C CA . ASP A 1 540 ? 25.030 27.635 -46.399 1.00 55.25 540 ASP A CA 1
ATOM 4385 C C . ASP A 1 540 ? 26.289 27.950 -47.236 1.00 55.25 540 ASP A C 1
ATOM 4387 O O . ASP A 1 540 ? 26.982 27.013 -47.634 1.00 55.25 540 ASP A O 1
ATOM 4391 N N . PRO A 1 541 ? 26.670 29.228 -47.465 1.00 51.03 541 PRO A N 1
ATOM 4392 C CA . PRO A 1 541 ? 27.897 29.558 -48.184 1.00 51.03 541 PRO A CA 1
ATOM 4393 C C . PRO A 1 541 ? 29.178 29.405 -47.346 1.00 51.03 541 PRO A C 1
ATOM 4395 O O . PRO A 1 541 ? 30.246 29.245 -47.919 1.00 51.03 541 PRO A O 1
ATOM 4398 N N . LEU A 1 542 ? 29.149 29.465 -46.011 1.00 53.72 542 LEU A N 1
ATOM 4399 C CA . LEU A 1 542 ? 30.378 29.368 -45.198 1.00 53.72 542 LEU A CA 1
ATOM 4400 C C . LEU A 1 542 ? 30.716 27.930 -44.764 1.00 53.72 542 LEU A C 1
ATOM 4402 O O . LEU A 1 542 ? 31.875 27.638 -44.461 1.00 53.72 542 LEU A O 1
ATOM 4406 N N . GLY A 1 543 ? 29.738 27.024 -44.787 1.00 53.59 543 GLY A N 1
ATOM 4407 C CA . GLY A 1 543 ? 29.857 25.653 -44.293 1.00 53.59 543 GLY A CA 1
ATOM 4408 C C . GLY A 1 543 ? 29.750 25.561 -42.765 1.00 53.59 543 GLY A C 1
ATOM 4409 O O . GLY A 1 543 ? 29.875 26.550 -42.052 1.00 53.59 543 GLY A O 1
ATOM 4410 N N . ALA A 1 544 ? 29.536 24.358 -42.229 1.00 51.06 544 ALA A N 1
ATOM 4411 C CA . ALA A 1 544 ? 29.275 24.141 -40.797 1.00 51.06 544 ALA A CA 1
ATOM 4412 C C . ALA A 1 544 ? 30.498 24.324 -39.860 1.00 51.06 544 ALA A C 1
ATOM 4414 O O . ALA A 1 544 ? 30.345 24.233 -38.644 1.00 51.06 544 ALA A O 1
ATOM 4415 N N . ASP A 1 545 ? 31.695 24.583 -40.400 1.00 53.34 545 ASP A N 1
ATOM 4416 C CA . ASP A 1 545 ? 32.975 24.619 -39.667 1.00 53.34 545 ASP A CA 1
ATOM 4417 C C . ASP A 1 545 ? 33.874 25.804 -40.092 1.00 53.34 545 ASP A C 1
AT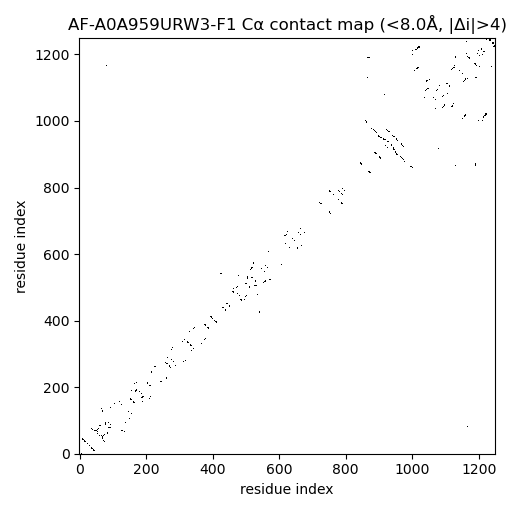OM 4419 O O . ASP A 1 545 ? 35.091 25.671 -40.247 1.00 53.34 545 ASP A O 1
ATOM 4423 N N . TRP A 1 546 ? 33.297 26.988 -40.326 1.00 60.12 546 TRP A N 1
ATOM 4424 C CA . TRP A 1 546 ? 34.073 28.154 -40.768 1.00 60.12 546 TRP A CA 1
ATOM 4425 C C . TRP A 1 546 ? 34.892 28.812 -39.640 1.00 60.12 546 TRP A C 1
ATOM 4427 O O . TRP A 1 546 ? 34.482 28.873 -38.479 1.00 60.12 546 TRP A O 1
ATOM 4437 N N . SER A 1 547 ? 36.080 29.318 -39.995 1.00 59.06 547 SER A N 1
ATOM 4438 C CA . SER A 1 547 ? 36.963 30.071 -39.084 1.00 59.06 547 SER A CA 1
ATOM 4439 C C . SER A 1 547 ? 36.416 31.476 -38.819 1.00 59.06 547 SER A C 1
ATOM 4441 O O . SER A 1 547 ? 35.946 32.082 -39.776 1.00 59.06 547 SER A O 1
ATOM 4443 N N . PRO A 1 548 ? 36.539 32.043 -37.599 1.00 66.12 548 PRO A N 1
ATOM 4444 C CA . PRO A 1 548 ? 36.013 33.372 -37.283 1.00 66.12 548 PRO A CA 1
ATOM 4445 C C . PRO A 1 548 ? 36.392 34.426 -38.328 1.00 66.12 548 PRO A C 1
ATOM 4447 O O . PRO A 1 548 ? 37.551 34.534 -38.734 1.00 66.12 548 PRO A O 1
ATOM 4450 N N . ILE A 1 549 ? 35.404 35.203 -38.762 1.00 69.00 549 ILE A N 1
ATOM 4451 C CA . ILE A 1 549 ? 35.574 36.237 -39.779 1.00 69.00 549 ILE A CA 1
ATOM 4452 C C . ILE A 1 549 ? 35.866 37.514 -39.017 1.00 69.00 549 ILE A C 1
ATOM 4454 O O . ILE A 1 549 ? 34.994 38.068 -38.343 1.00 69.00 549 ILE A O 1
ATOM 4458 N N . LYS A 1 550 ? 37.116 37.951 -39.127 1.00 64.25 550 LYS A N 1
ATOM 4459 C CA . LYS A 1 550 ? 37.615 39.158 -38.490 1.00 64.25 550 LYS A CA 1
ATOM 4460 C C . LYS A 1 550 ? 37.707 40.276 -39.510 1.00 64.25 550 LYS A C 1
ATOM 4462 O O . LYS A 1 550 ? 38.482 40.172 -40.457 1.00 64.25 550 LYS A O 1
ATOM 4467 N N . VAL A 1 551 ? 36.960 41.353 -39.286 1.00 62.56 551 VAL A N 1
ATOM 4468 C CA . VAL A 1 551 ? 37.028 42.563 -40.114 1.00 62.56 551 VAL A CA 1
ATOM 4469 C C . VAL A 1 551 ? 36.980 43.792 -39.213 1.00 62.56 551 VAL A C 1
ATOM 4471 O O . VAL A 1 551 ? 35.990 44.058 -38.532 1.00 62.56 551 VAL A O 1
ATOM 4474 N N . GLY A 1 552 ? 38.077 44.552 -39.187 1.00 65.69 552 GLY A N 1
ATOM 4475 C CA . GLY A 1 552 ? 38.237 45.676 -38.262 1.00 65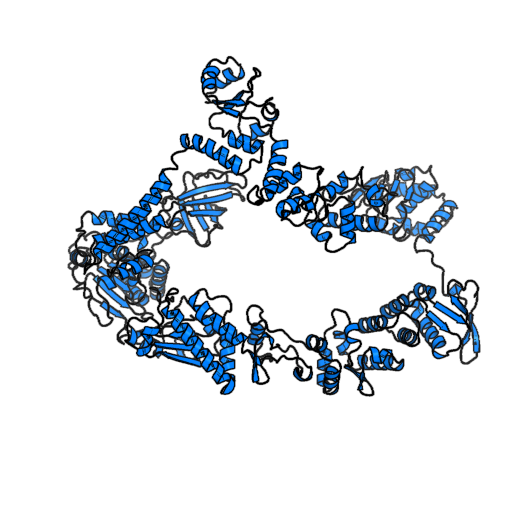.69 552 GLY A CA 1
ATOM 4476 C C . GLY A 1 552 ? 38.242 45.225 -36.795 1.00 65.69 552 GLY A C 1
ATOM 4477 O O . GLY A 1 552 ? 39.044 44.375 -36.407 1.00 65.69 552 GLY A O 1
ATOM 4478 N N . SER A 1 553 ? 37.364 45.815 -35.979 1.00 63.19 553 SER A N 1
ATOM 4479 C CA . SER A 1 553 ? 37.141 45.469 -34.565 1.00 63.19 553 SER A CA 1
ATOM 4480 C C . SER A 1 553 ? 36.008 44.457 -34.351 1.00 63.19 553 SER A C 1
ATOM 4482 O O . SER A 1 553 ? 35.659 44.179 -33.202 1.00 63.19 553 SER A O 1
ATOM 4484 N N . CYS A 1 554 ? 35.413 43.938 -35.432 1.00 69.69 554 CYS A N 1
ATOM 4485 C CA . CYS A 1 554 ? 34.309 42.993 -35.365 1.00 69.69 554 CYS A CA 1
ATOM 4486 C C . CYS A 1 554 ? 34.780 41.556 -35.619 1.00 69.69 554 CYS A C 1
ATOM 4488 O O . CYS A 1 554 ? 35.426 41.283 -36.634 1.00 69.69 554 CYS A O 1
ATOM 4490 N N . ASP A 1 555 ? 34.419 40.650 -34.708 1.00 76.00 555 ASP A N 1
ATOM 4491 C CA . ASP A 1 555 ? 34.675 39.214 -34.822 1.00 76.00 555 ASP A CA 1
ATOM 4492 C C . ASP A 1 555 ? 33.335 38.465 -34.915 1.00 76.00 555 ASP A C 1
ATOM 4494 O O . ASP A 1 555 ? 32.595 38.347 -33.936 1.00 76.00 555 ASP A O 1
ATOM 4498 N N . LEU A 1 556 ? 33.001 37.949 -36.099 1.00 76.12 556 LEU A N 1
ATOM 4499 C CA . LEU A 1 556 ? 31.859 37.048 -36.260 1.00 76.12 556 LEU A CA 1
ATOM 4500 C C . LEU A 1 556 ? 32.308 35.626 -35.951 1.00 76.12 556 LEU A C 1
ATOM 4502 O O . LEU A 1 556 ? 33.251 35.115 -36.560 1.00 76.12 556 LEU A O 1
ATOM 4506 N N . VAL A 1 557 ? 31.620 34.983 -35.012 1.00 73.81 557 VAL A N 1
ATOM 4507 C CA . VAL A 1 557 ? 32.054 33.715 -34.437 1.00 73.81 557 VAL A CA 1
ATOM 4508 C C . VAL A 1 557 ? 30.960 32.659 -34.566 1.00 73.81 557 VAL A C 1
ATOM 4510 O O . VAL A 1 557 ? 29.806 32.874 -34.201 1.00 73.81 557 VAL A O 1
ATOM 4513 N N . TYR A 1 558 ? 31.314 31.483 -35.079 1.00 73.38 558 TYR A N 1
ATOM 4514 C CA . TYR A 1 558 ? 30.370 30.372 -35.212 1.00 73.38 558 TYR A CA 1
ATOM 4515 C C . TYR A 1 558 ? 30.214 29.547 -33.931 1.00 73.38 558 TYR A C 1
ATOM 4517 O O . TYR A 1 558 ? 29.173 28.956 -33.705 1.00 73.38 558 TYR A O 1
ATOM 4525 N N . ARG A 1 559 ? 31.240 29.499 -33.077 1.00 70.88 559 ARG A N 1
ATOM 4526 C CA . ARG A 1 559 ? 31.272 28.741 -31.813 1.00 70.88 559 ARG A CA 1
ATOM 4527 C C . ARG A 1 559 ? 31.689 29.669 -30.673 1.00 70.88 559 ARG A C 1
ATOM 4529 O O . ARG A 1 559 ? 32.224 30.733 -30.958 1.00 70.88 559 ARG A O 1
ATOM 4536 N N . PRO A 1 560 ? 31.515 29.319 -29.390 1.00 71.81 560 PRO A N 1
ATOM 4537 C CA . PRO A 1 560 ? 31.895 30.190 -28.269 1.00 71.81 560 PRO A CA 1
ATOM 4538 C C . PRO A 1 560 ? 33.423 30.313 -28.042 1.00 71.81 560 PRO A C 1
ATOM 4540 O O . PRO A 1 560 ? 33.897 30.352 -26.908 1.00 71.81 560 PRO A O 1
ATOM 4543 N N . ARG A 1 561 ? 34.220 30.382 -29.118 1.00 68.19 561 ARG A N 1
ATOM 4544 C CA . ARG A 1 561 ? 35.684 30.468 -29.105 1.00 68.19 561 ARG A CA 1
ATOM 4545 C C . ARG A 1 561 ? 36.208 31.451 -30.137 1.00 68.19 561 ARG A C 1
ATOM 4547 O O . ARG A 1 561 ? 35.758 31.449 -31.277 1.00 68.19 561 ARG A O 1
ATOM 4554 N N . LEU A 1 562 ? 37.234 32.204 -29.759 1.00 62.03 562 LEU A N 1
ATOM 4555 C CA . LEU A 1 562 ? 38.038 32.991 -30.690 1.00 62.03 562 LEU A CA 1
ATOM 4556 C C . LEU A 1 562 ? 39.487 32.501 -30.607 1.00 62.03 562 LEU A C 1
ATOM 4558 O O . LEU A 1 562 ? 40.166 32.691 -29.597 1.00 62.03 562 LEU A O 1
ATOM 4562 N N . GLY A 1 563 ? 39.947 31.807 -31.651 1.00 67.06 563 GLY A N 1
ATOM 4563 C CA . GLY A 1 563 ? 41.189 31.033 -31.582 1.00 67.06 563 GLY A CA 1
ATOM 4564 C C . GLY A 1 563 ? 41.080 29.903 -30.550 1.00 67.06 563 GLY A C 1
ATOM 4565 O O . GLY A 1 563 ? 40.093 29.172 -30.540 1.00 67.06 563 GLY A O 1
ATOM 4566 N N . GLY A 1 564 ? 42.079 29.771 -29.670 1.00 61.25 564 GLY A N 1
ATOM 4567 C CA . GLY A 1 564 ? 42.072 28.787 -28.577 1.00 61.25 564 GLY A CA 1
ATOM 4568 C C . GLY A 1 564 ? 41.318 29.224 -27.311 1.00 61.25 564 GLY A C 1
ATOM 4569 O O . GLY A 1 564 ? 41.142 28.415 -26.408 1.00 61.25 564 GLY A O 1
ATOM 4570 N N . ALA A 1 565 ? 40.873 30.481 -27.215 1.00 64.12 565 ALA A N 1
ATOM 4571 C CA . ALA A 1 565 ? 40.312 31.031 -25.979 1.00 64.12 565 ALA A CA 1
ATOM 4572 C C . ALA A 1 565 ? 38.775 30.977 -25.948 1.00 64.12 565 ALA A C 1
ATOM 4574 O O . ALA A 1 565 ? 38.104 31.331 -26.922 1.00 64.12 565 ALA A O 1
ATOM 4575 N N . PHE A 1 566 ? 38.220 30.580 -24.799 1.00 73.31 566 PHE A N 1
ATOM 4576 C CA . PHE A 1 566 ? 36.783 30.606 -24.530 1.00 73.31 566 PHE A CA 1
ATOM 4577 C C . PHE A 1 566 ? 36.304 32.019 -24.172 1.00 73.31 566 PHE A C 1
ATOM 4579 O O . PHE A 1 566 ? 36.925 32.729 -23.381 1.00 73.31 566 PHE A O 1
ATOM 4586 N N . LEU A 1 567 ? 35.177 32.428 -24.749 1.00 71.56 567 LEU A N 1
ATOM 4587 C CA . LEU A 1 567 ? 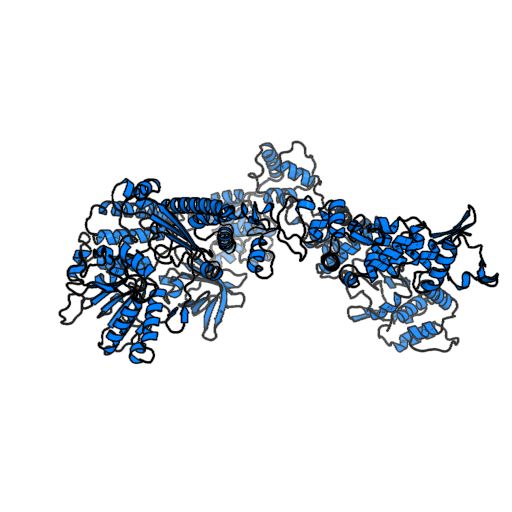34.606 33.767 -24.589 1.00 71.56 567 LEU A CA 1
ATOM 4588 C C . LEU A 1 567 ? 33.481 33.757 -23.533 1.00 71.56 567 LEU A C 1
ATOM 4590 O O . LEU A 1 567 ? 32.298 33.854 -23.850 1.00 71.56 567 LEU A O 1
ATOM 4594 N N . GLY A 1 568 ? 33.858 33.606 -22.259 1.00 67.12 568 GLY A N 1
ATOM 4595 C CA . GLY A 1 568 ? 32.923 33.380 -21.144 1.00 67.12 568 GLY A CA 1
ATOM 4596 C C . GLY A 1 568 ? 32.067 34.579 -20.701 1.00 67.12 568 GLY A C 1
ATOM 4597 O O . GLY A 1 568 ? 31.096 34.393 -19.973 1.00 67.12 568 GLY A O 1
ATOM 4598 N N . ASP A 1 569 ? 32.368 35.797 -21.156 1.00 68.62 569 ASP A N 1
ATOM 4599 C CA . ASP A 1 569 ? 31.717 37.033 -20.674 1.00 68.62 569 ASP A CA 1
ATOM 4600 C C . ASP A 1 569 ? 30.265 37.217 -21.188 1.00 68.62 569 ASP A C 1
ATOM 4602 O O . ASP A 1 569 ? 29.547 38.137 -20.785 1.00 68.62 569 ASP A O 1
ATOM 4606 N N . ALA A 1 570 ? 29.808 36.333 -22.083 1.00 70.25 570 ALA A N 1
ATOM 4607 C CA . ALA A 1 570 ? 28.462 36.330 -22.666 1.00 70.25 570 ALA A CA 1
ATOM 4608 C C . ALA A 1 570 ? 27.563 35.190 -22.181 1.00 70.25 570 ALA A C 1
ATOM 4610 O O . ALA A 1 570 ? 26.494 34.996 -22.756 1.00 70.25 570 ALA A O 1
ATOM 4611 N N . ILE A 1 571 ? 27.961 34.424 -21.169 1.00 78.56 571 ILE A N 1
ATOM 4612 C CA . ILE A 1 571 ? 27.101 33.379 -20.600 1.00 78.56 571 ILE A CA 1
ATOM 4613 C C . ILE A 1 571 ? 25.849 34.023 -19.976 1.00 78.56 571 ILE A C 1
ATOM 4615 O O . ILE A 1 571 ? 25.905 35.148 -19.474 1.00 78.56 571 ILE A O 1
ATOM 4619 N N . LYS A 1 572 ? 24.701 33.337 -20.049 1.00 80.81 572 LYS A N 1
ATOM 4620 C CA . LYS A 1 572 ? 23.458 33.789 -19.399 1.00 80.81 572 LYS A CA 1
ATOM 4621 C C . LYS A 1 572 ? 23.661 33.953 -17.887 1.00 80.81 572 LYS A C 1
ATOM 4623 O O . LYS A 1 572 ? 24.335 33.141 -17.262 1.00 80.81 572 LYS A O 1
ATOM 4628 N N . GLU A 1 573 ? 23.063 34.992 -17.304 1.00 72.50 573 GLU A N 1
ATOM 4629 C CA . GLU A 1 573 ? 23.154 35.240 -15.856 1.00 72.50 573 GLU A CA 1
ATOM 4630 C C . GLU A 1 573 ? 22.442 34.153 -15.040 1.00 72.50 573 GLU A C 1
ATOM 4632 O O . GLU A 1 573 ? 22.951 33.734 -14.003 1.00 72.50 573 GLU A O 1
ATOM 4637 N N . GLU A 1 574 ? 21.319 33.642 -15.552 1.00 73.81 574 GLU A N 1
ATOM 4638 C CA . GLU A 1 574 ? 20.594 32.502 -14.992 1.00 73.81 574 GLU A CA 1
ATOM 4639 C C . GLU A 1 574 ? 20.623 31.327 -15.977 1.00 73.81 574 GLU A C 1
ATOM 4641 O O . GLU A 1 574 ? 20.281 31.468 -17.154 1.00 73.81 574 GLU A O 1
ATOM 4646 N N . LEU A 1 575 ? 21.057 30.162 -15.489 1.00 77.81 575 LEU A N 1
ATOM 4647 C CA . LEU A 1 575 ? 21.155 28.922 -16.258 1.00 77.81 575 LEU A CA 1
ATOM 4648 C C . LEU A 1 575 ? 20.237 27.869 -15.643 1.00 77.81 575 LEU A C 1
ATOM 4650 O O . LEU A 1 575 ? 20.352 27.551 -14.452 1.00 77.81 575 LEU A O 1
ATOM 4654 N N . ASP A 1 576 ? 19.345 27.332 -16.469 1.00 84.00 576 ASP A N 1
ATOM 4655 C CA . ASP A 1 576 ? 18.574 26.134 -16.159 1.00 84.00 576 ASP A CA 1
ATOM 4656 C C . ASP A 1 576 ? 19.414 24.867 -16.395 1.00 84.00 576 ASP A C 1
ATOM 4658 O O . ASP A 1 576 ? 20.482 24.906 -17.012 1.00 84.00 576 ASP A O 1
ATOM 4662 N N . GLU A 1 577 ? 18.939 23.725 -15.896 1.00 80.25 577 GLU A N 1
ATOM 4663 C CA . GLU A 1 577 ? 19.658 22.449 -16.024 1.00 80.25 577 GLU A CA 1
ATOM 4664 C C . GLU A 1 577 ? 19.898 22.066 -17.494 1.00 80.25 577 GLU A C 1
ATOM 4666 O O . GLU A 1 577 ? 20.950 21.522 -17.829 1.00 80.25 577 GLU A O 1
ATOM 4671 N N . SER A 1 578 ? 18.982 22.424 -18.403 1.00 80.94 578 SER A N 1
ATOM 4672 C CA . SER A 1 578 ? 19.151 22.184 -19.841 1.00 80.94 578 SER A CA 1
ATOM 4673 C C . SER A 1 578 ? 20.339 22.956 -20.417 1.00 80.94 578 SER A C 1
ATOM 4675 O O . SER A 1 578 ? 21.083 22.410 -21.235 1.00 80.94 578 SER A O 1
ATOM 4677 N N . ALA A 1 579 ? 20.532 24.213 -20.017 1.00 81.12 579 ALA A N 1
ATOM 4678 C CA . ALA A 1 579 ? 21.672 25.012 -20.437 1.00 81.12 579 ALA A CA 1
ATOM 4679 C C . ALA A 1 579 ? 22.984 24.521 -19.811 1.00 81.12 579 ALA A C 1
ATOM 4681 O O . ALA A 1 579 ? 24.019 24.533 -20.480 1.00 81.12 579 ALA A O 1
ATOM 4682 N N . GLN A 1 580 ? 22.942 24.036 -18.568 1.00 85.12 580 GLN A N 1
ATOM 4683 C CA . GLN A 1 580 ? 24.095 23.447 -17.880 1.00 85.12 580 GLN A CA 1
ATOM 4684 C C . GLN A 1 580 ? 24.562 22.145 -18.540 1.00 85.12 580 GLN A C 1
ATOM 4686 O O . GLN A 1 580 ? 25.754 21.982 -18.808 1.00 85.12 580 GLN A O 1
ATOM 4691 N N . VAL A 1 581 ? 23.628 21.258 -18.890 1.00 83.94 581 VAL A N 1
ATOM 4692 C CA . VAL A 1 581 ? 23.913 20.031 -19.647 1.00 83.94 581 VAL A CA 1
ATOM 4693 C C . VAL A 1 581 ? 24.475 20.363 -21.027 1.00 83.94 581 VAL A C 1
ATOM 4695 O O . VAL A 1 581 ? 25.514 19.830 -21.410 1.00 83.94 581 VAL A O 1
ATOM 4698 N N . ALA A 1 582 ? 23.870 21.316 -21.743 1.00 82.50 582 ALA A N 1
ATOM 4699 C CA . ALA A 1 582 ? 24.377 21.750 -23.044 1.00 82.50 582 ALA A CA 1
ATOM 4700 C C . ALA A 1 582 ? 25.799 22.337 -22.964 1.00 82.50 582 ALA A C 1
ATOM 4702 O O . ALA A 1 582 ? 26.578 22.206 -23.911 1.00 82.50 582 ALA A O 1
ATOM 4703 N N . PHE A 1 583 ? 26.148 22.982 -21.846 1.00 83.69 583 PHE A N 1
ATOM 4704 C CA . PHE A 1 583 ? 27.507 23.448 -21.575 1.00 83.69 583 PHE A CA 1
ATOM 4705 C C . PHE A 1 583 ? 28.474 22.292 -21.330 1.00 83.69 583 PHE A C 1
ATOM 4707 O O . PHE A 1 583 ? 29.553 22.284 -21.922 1.00 83.69 583 PHE A O 1
ATOM 4714 N N . ALA A 1 584 ? 28.085 21.302 -20.527 1.00 81.75 584 ALA A N 1
ATOM 4715 C CA . ALA A 1 584 ? 28.897 20.114 -20.279 1.00 81.75 584 ALA A CA 1
ATOM 4716 C C . ALA A 1 584 ? 29.135 19.301 -21.568 1.00 81.75 584 ALA A C 1
ATOM 4718 O O . ALA A 1 584 ? 30.274 18.939 -21.865 1.00 81.75 584 ALA A O 1
ATOM 4719 N N . ASP A 1 585 ? 28.100 19.110 -22.392 1.00 83.56 585 ASP A N 1
ATOM 4720 C CA . ASP A 1 585 ? 28.196 18.456 -23.706 1.00 83.56 585 ASP A CA 1
ATOM 4721 C C . ASP A 1 585 ? 29.141 19.194 -24.654 1.00 83.56 585 ASP A C 1
ATOM 4723 O O . ASP A 1 585 ? 29.939 18.579 -25.368 1.00 83.56 585 ASP A O 1
ATOM 4727 N N . TRP A 1 586 ? 29.054 20.526 -24.680 1.00 84.56 586 TRP A N 1
ATOM 4728 C CA . TRP A 1 586 ? 29.960 21.348 -25.471 1.00 84.56 586 TRP A CA 1
ATOM 4729 C C . TRP A 1 586 ? 31.405 21.224 -24.970 1.00 84.56 586 TRP A C 1
ATOM 4731 O O . TRP A 1 586 ? 32.312 21.021 -25.777 1.00 84.56 586 TRP A O 1
ATOM 4741 N N . LEU A 1 587 ? 31.617 21.291 -23.653 1.00 79.62 587 LEU A N 1
ATOM 4742 C CA . LEU A 1 587 ? 32.938 21.209 -23.034 1.00 79.62 587 LEU A CA 1
ATOM 4743 C C . LEU A 1 587 ? 33.604 19.844 -23.273 1.00 79.62 587 LEU A C 1
ATOM 4745 O O . LEU A 1 587 ? 34.805 19.793 -23.530 1.00 79.62 587 LEU A O 1
ATOM 4749 N N . LEU A 1 588 ? 32.825 18.758 -23.259 1.00 83.62 588 LEU A N 1
ATOM 4750 C CA . LEU A 1 588 ? 33.280 17.407 -23.597 1.00 83.62 588 LEU A CA 1
ATOM 4751 C C . LEU A 1 588 ? 33.697 17.278 -25.056 1.00 83.62 588 LEU A C 1
ATOM 4753 O O . LEU A 1 588 ? 34.788 16.795 -25.350 1.00 83.62 588 LEU A O 1
ATOM 4757 N N . LYS A 1 589 ? 32.840 17.728 -25.977 1.00 81.38 589 LYS A N 1
ATOM 4758 C CA . LYS A 1 589 ? 33.173 17.722 -27.407 1.00 81.38 589 LYS A CA 1
ATOM 4759 C C . LYS A 1 589 ? 34.447 18.515 -27.663 1.00 81.38 589 LYS A C 1
ATOM 4761 O O . LYS A 1 589 ? 35.264 18.121 -28.490 1.00 81.38 589 LYS A O 1
ATOM 4766 N N . GLU A 1 590 ? 34.635 19.605 -26.928 1.00 75.44 590 GLU A N 1
ATOM 4767 C CA . GLU A 1 590 ? 35.811 20.438 -27.096 1.00 75.44 590 GLU A CA 1
ATOM 4768 C C . GLU A 1 590 ? 37.090 19.913 -26.458 1.00 75.44 590 GLU A C 1
ATOM 4770 O O . GLU A 1 590 ? 38.163 20.151 -27.012 1.00 75.44 590 GLU A O 1
ATOM 4775 N N . SER A 1 591 ? 37.014 19.210 -25.331 1.00 74.50 591 SER A N 1
ATOM 4776 C CA . SER A 1 591 ? 38.187 18.547 -24.753 1.00 74.50 591 SER A CA 1
ATOM 4777 C C . SER A 1 591 ? 38.652 17.368 -25.612 1.00 74.50 591 SER A C 1
ATOM 4779 O O . SER A 1 591 ? 39.849 17.112 -25.711 1.00 74.50 591 SER A O 1
ATOM 4781 N N . GLN A 1 592 ? 37.719 16.684 -26.284 1.00 76.50 592 GLN A N 1
ATOM 4782 C CA . GLN A 1 592 ? 38.018 15.615 -27.241 1.00 76.50 592 GLN A CA 1
ATOM 4783 C C . GLN A 1 592 ? 38.638 16.154 -28.537 1.00 76.50 592 GLN A C 1
ATOM 4785 O O . GLN A 1 592 ? 39.541 15.530 -29.091 1.00 76.50 592 GLN A O 1
ATOM 4790 N N . ALA A 1 593 ? 38.166 17.308 -29.020 1.00 72.44 593 ALA A N 1
ATOM 4791 C CA . ALA A 1 593 ? 38.683 17.940 -30.232 1.00 72.44 593 ALA A CA 1
ATOM 4792 C C . ALA A 1 593 ? 40.031 18.651 -30.013 1.00 72.44 593 ALA A C 1
ATOM 4794 O O . ALA A 1 593 ? 40.856 18.692 -30.926 1.00 72.44 593 ALA A O 1
ATOM 4795 N N . ASN A 1 594 ? 40.262 19.215 -28.823 1.00 69.75 594 ASN A N 1
ATOM 4796 C CA . ASN A 1 594 ? 41.506 19.885 -28.458 1.00 69.75 594 ASN A CA 1
ATOM 4797 C C . ASN A 1 594 ? 41.902 19.530 -27.008 1.00 69.75 594 ASN A C 1
ATOM 4799 O O . ASN A 1 594 ? 41.343 20.109 -26.077 1.00 69.75 594 ASN A O 1
ATOM 4803 N N . PRO A 1 595 ? 42.881 18.631 -26.798 1.00 65.75 595 PRO A N 1
ATOM 4804 C CA . PRO A 1 595 ? 43.307 18.198 -25.465 1.00 65.75 595 PRO A CA 1
ATOM 4805 C C . PRO A 1 595 ? 43.769 19.339 -24.543 1.00 65.75 595 PRO A C 1
ATOM 4807 O O . PRO A 1 595 ? 43.547 19.266 -23.336 1.00 65.75 595 PRO A O 1
ATOM 4810 N N . ASP A 1 596 ? 44.325 20.418 -25.109 1.00 63.22 596 ASP A N 1
ATOM 4811 C CA . ASP A 1 596 ? 44.816 21.596 -24.372 1.00 63.22 596 ASP A CA 1
ATOM 4812 C C . ASP A 1 596 ? 43.690 22.600 -24.038 1.00 63.22 596 ASP A C 1
ATOM 4814 O O . ASP A 1 596 ? 43.906 23.628 -23.391 1.00 63.22 596 ASP A O 1
ATOM 4818 N N . ALA A 1 597 ? 42.453 22.328 -24.473 1.00 64.00 597 ALA A N 1
ATOM 4819 C CA . ALA A 1 597 ? 41.290 23.184 -24.239 1.00 64.00 597 ALA A CA 1
ATOM 4820 C C . ALA A 1 597 ? 41.025 23.462 -22.756 1.00 64.00 597 ALA A C 1
ATOM 4822 O O . ALA A 1 597 ? 40.524 24.534 -22.418 1.00 64.00 597 ALA A O 1
ATOM 4823 N N . LEU A 1 598 ? 41.318 22.500 -21.880 1.00 65.00 598 LEU A N 1
ATOM 4824 C CA . LEU A 1 598 ? 41.031 22.607 -20.450 1.00 65.00 598 LEU A CA 1
ATOM 4825 C C . LEU A 1 598 ? 41.982 23.576 -19.749 1.00 65.00 598 LEU A C 1
ATOM 4827 O O . LEU A 1 598 ? 41.526 24.362 -18.922 1.00 65.00 598 LEU A O 1
ATOM 4831 N N . ASP A 1 599 ? 43.247 23.619 -20.164 1.00 61.59 599 ASP A N 1
ATOM 4832 C CA . ASP A 1 599 ? 44.221 24.602 -19.683 1.00 61.59 599 ASP A CA 1
ATOM 4833 C C . ASP A 1 599 ? 43.898 26.018 -20.185 1.00 61.59 599 ASP A C 1
ATOM 4835 O O . ASP A 1 599 ? 44.142 27.001 -19.490 1.00 61.59 599 ASP A O 1
ATOM 4839 N N . LEU A 1 600 ? 43.290 26.136 -21.373 1.00 58.56 600 LEU A N 1
ATOM 4840 C CA . LEU A 1 600 ? 42.861 27.412 -21.965 1.00 58.56 600 LEU A CA 1
ATOM 4841 C C . LEU A 1 600 ? 41.577 27.981 -21.332 1.00 58.56 600 LEU A C 1
ATOM 4843 O O . LEU A 1 600 ? 41.325 29.187 -21.412 1.00 58.56 600 LEU A O 1
ATOM 4847 N N . ILE A 1 601 ? 40.762 27.126 -20.710 1.00 61.25 601 ILE A N 1
ATOM 4848 C CA . ILE A 1 601 ? 39.575 27.510 -19.932 1.00 61.25 601 ILE A CA 1
ATOM 4849 C C . ILE A 1 601 ? 39.945 27.679 -18.438 1.00 61.25 601 ILE A C 1
ATOM 4851 O O . ILE A 1 601 ? 39.369 28.522 -17.741 1.00 61.25 601 ILE A O 1
ATOM 4855 N N . GLY A 1 602 ? 40.944 26.938 -17.952 1.00 55.78 602 GLY A N 1
ATOM 4856 C CA . GLY A 1 602 ? 41.507 27.027 -16.607 1.00 55.78 602 GLY A CA 1
ATOM 4857 C C . GLY A 1 602 ? 42.272 28.333 -16.352 1.00 55.78 602 GLY A C 1
ATOM 4858 O O . GLY A 1 602 ? 43.018 28.830 -17.188 1.00 55.78 602 GLY A O 1
ATOM 4859 N N . GLY A 1 603 ? 42.068 28.935 -15.176 1.00 63.78 603 GLY A N 1
ATOM 4860 C CA . GLY A 1 603 ? 42.658 30.228 -14.800 1.00 63.78 603 GLY A CA 1
ATOM 4861 C C . GLY A 1 603 ? 41.640 31.371 -14.851 1.00 63.78 603 GLY A C 1
ATOM 4862 O O . GLY A 1 603 ? 40.695 31.377 -14.066 1.00 63.78 603 GLY A O 1
ATOM 4863 N N . LYS A 1 604 ? 41.819 32.331 -15.771 1.00 50.59 604 LYS A N 1
ATOM 4864 C CA . LYS A 1 604 ? 41.015 33.570 -15.933 1.00 50.59 604 LYS A CA 1
ATOM 4865 C C . LYS A 1 604 ? 39.492 33.355 -15.952 1.00 50.59 604 LYS A C 1
ATOM 4867 O O . LYS A 1 604 ? 38.752 34.246 -15.550 1.00 50.59 604 LYS A O 1
ATOM 4872 N N . TYR A 1 605 ? 39.031 32.207 -16.445 1.00 62.34 605 TYR A N 1
ATOM 4873 C CA . TYR A 1 605 ? 37.610 31.913 -16.654 1.00 62.34 605 TYR A CA 1
ATOM 4874 C C . TYR A 1 605 ? 37.054 30.863 -15.680 1.00 62.34 605 TYR A C 1
ATOM 4876 O O . TYR A 1 605 ? 35.909 30.429 -15.827 1.00 62.34 605 TYR A O 1
ATOM 4884 N N . ARG A 1 606 ? 37.826 30.490 -14.647 1.00 68.31 606 ARG A N 1
ATOM 4885 C CA . ARG A 1 606 ? 37.415 29.524 -13.615 1.00 68.31 606 ARG A CA 1
ATOM 4886 C C . ARG A 1 606 ? 36.146 29.969 -12.883 1.00 68.31 606 ARG A C 1
ATOM 4888 O O . ARG A 1 606 ? 35.290 29.141 -12.597 1.00 68.31 606 ARG A O 1
ATOM 4895 N N . ASP A 1 607 ? 35.968 31.270 -12.673 1.00 66.56 607 ASP A N 1
ATOM 4896 C CA . ASP A 1 607 ? 34.762 31.821 -12.041 1.00 66.56 607 ASP A CA 1
ATOM 4897 C C . ASP A 1 607 ? 33.512 31.692 -12.922 1.00 66.56 607 ASP A C 1
ATOM 4899 O O . ASP A 1 607 ? 32.412 31.490 -12.410 1.00 66.56 607 ASP A O 1
ATOM 4903 N N . ALA A 1 608 ? 33.663 31.757 -14.249 1.00 67.81 608 ALA A N 1
ATOM 4904 C CA . ALA A 1 608 ? 32.560 31.518 -15.178 1.00 67.81 608 ALA A CA 1
ATOM 4905 C C . ALA A 1 608 ? 32.148 30.036 -15.164 1.00 67.81 608 ALA A C 1
ATOM 4907 O O . ALA A 1 608 ? 30.962 29.732 -15.070 1.00 67.81 608 ALA A O 1
ATOM 4908 N N . LEU A 1 609 ? 33.126 29.123 -15.148 1.00 74.00 609 LEU A N 1
ATOM 4909 C CA . LEU A 1 609 ? 32.911 27.683 -14.952 1.00 74.00 609 LEU A CA 1
ATOM 4910 C C . LEU A 1 609 ? 32.168 27.386 -13.644 1.00 74.00 609 LEU A C 1
ATOM 4912 O O . LEU A 1 609 ? 31.157 26.690 -13.674 1.00 74.00 609 LEU A O 1
ATOM 4916 N N . LYS A 1 610 ? 32.611 27.965 -12.518 1.00 76.25 610 LYS A N 1
ATOM 4917 C CA . LYS A 1 610 ? 31.959 27.797 -11.206 1.00 76.25 610 LYS A CA 1
ATOM 4918 C C . LYS A 1 610 ? 30.503 28.250 -11.219 1.00 76.25 610 LYS A C 1
ATOM 4920 O O . LYS A 1 610 ? 29.649 27.589 -10.633 1.00 76.25 610 LYS A O 1
ATOM 4925 N N . LYS A 1 611 ? 30.209 29.362 -11.903 1.00 73.31 611 LYS A N 1
ATOM 4926 C CA . LYS A 1 611 ? 28.839 29.874 -12.056 1.00 73.31 611 LYS A CA 1
ATOM 4927 C C . LYS A 1 611 ? 27.958 28.922 -12.860 1.00 73.31 611 LYS A C 1
ATOM 4929 O O . LYS A 1 611 ? 26.846 28.635 -12.428 1.00 73.31 611 LYS A O 1
ATOM 4934 N N . VAL A 1 612 ? 28.451 28.403 -13.988 1.00 75.00 612 VAL A N 1
ATOM 4935 C CA . VAL A 1 612 ? 27.679 27.467 -14.824 1.00 75.00 612 VAL A CA 1
ATOM 4936 C C . VAL A 1 612 ? 27.459 26.139 -14.113 1.00 75.00 612 VAL A C 1
ATOM 4938 O O . VAL A 1 612 ? 26.340 25.631 -14.088 1.00 75.00 612 VAL A O 1
ATOM 4941 N N . LEU A 1 613 ? 28.504 25.604 -13.488 1.00 77.38 613 LEU A N 1
ATOM 4942 C CA . LEU A 1 613 ? 28.469 24.306 -12.823 1.00 77.38 613 LEU A CA 1
ATOM 4943 C C . LEU A 1 613 ? 27.820 24.348 -11.427 1.00 77.38 613 LEU A C 1
ATOM 4945 O O . LEU A 1 613 ? 27.539 23.297 -10.858 1.00 77.38 613 LEU A O 1
ATOM 4949 N N . ARG A 1 614 ? 27.531 25.551 -10.904 1.00 75.44 614 ARG A N 1
ATOM 4950 C CA . ARG A 1 614 ? 27.040 25.805 -9.535 1.00 75.44 614 ARG A CA 1
ATOM 4951 C C . ARG A 1 614 ? 27.958 25.216 -8.453 1.00 75.44 614 ARG A C 1
ATOM 4953 O O . ARG A 1 614 ? 27.493 24.707 -7.441 1.00 75.44 614 ARG A O 1
ATOM 4960 N N . GLY A 1 615 ? 29.265 25.309 -8.676 1.00 75.75 615 GLY A N 1
ATOM 4961 C CA . GLY A 1 615 ? 30.320 24.847 -7.771 1.00 75.75 615 GLY A CA 1
ATOM 4962 C C . GLY A 1 615 ? 31.643 24.642 -8.510 1.00 75.75 615 GLY A C 1
ATOM 4963 O O . GLY A 1 615 ? 31.681 24.697 -9.740 1.00 75.75 615 GLY A O 1
ATOM 4964 N N . ASP A 1 616 ? 32.743 24.463 -7.774 1.00 80.88 616 ASP A N 1
ATOM 4965 C CA . ASP A 1 616 ? 34.043 24.111 -8.363 1.00 80.88 616 ASP A CA 1
ATOM 4966 C C . ASP A 1 616 ? 34.173 22.582 -8.391 1.00 80.88 616 ASP A C 1
ATOM 4968 O O . ASP A 1 616 ? 34.124 21.965 -7.327 1.00 80.88 616 ASP A O 1
ATOM 4972 N N . PRO A 1 617 ? 34.378 21.957 -9.564 1.00 80.75 617 PRO A N 1
ATOM 4973 C CA . PRO A 1 617 ? 34.669 20.529 -9.645 1.00 80.75 617 PRO A CA 1
ATOM 4974 C C . PRO A 1 617 ? 35.837 20.089 -8.761 1.00 80.75 617 PRO A C 1
ATOM 4976 O O . PRO A 1 617 ? 35.825 18.967 -8.272 1.00 80.75 617 PRO A O 1
ATOM 4979 N N . GLY A 1 618 ? 36.806 20.981 -8.520 1.00 76.62 618 GLY A N 1
ATOM 4980 C CA . GLY A 1 618 ? 37.939 20.754 -7.622 1.00 76.62 618 GLY A CA 1
ATOM 4981 C C . GLY A 1 618 ? 37.594 20.636 -6.137 1.00 76.62 618 GLY A C 1
ATOM 4982 O O . GLY A 1 618 ? 38.465 20.293 -5.347 1.00 76.62 618 GLY A O 1
ATOM 4983 N N . ASP A 1 619 ? 36.358 20.941 -5.747 1.00 75.81 619 ASP A N 1
ATOM 4984 C CA . ASP A 1 619 ? 35.869 20.772 -4.377 1.00 75.81 619 ASP A CA 1
ATOM 4985 C C . ASP A 1 619 ? 34.915 19.570 -4.259 1.00 75.81 619 ASP A C 1
ATOM 4987 O O . ASP A 1 619 ? 34.464 19.237 -3.166 1.00 75.81 619 ASP A O 1
ATOM 4991 N N . TRP A 1 620 ? 34.614 18.902 -5.377 1.00 84.38 620 TRP A N 1
ATOM 4992 C CA . TRP A 1 620 ? 33.693 17.774 -5.430 1.00 84.38 620 TRP A CA 1
ATOM 4993 C C . TRP A 1 620 ? 34.423 16.439 -5.383 1.00 84.38 620 TRP A C 1
ATOM 4995 O O . TRP A 1 620 ? 35.545 16.293 -5.877 1.00 84.38 620 TRP A O 1
ATOM 5005 N N . VAL A 1 621 ? 33.745 15.429 -4.845 1.00 79.50 621 VAL A N 1
ATOM 5006 C CA . VAL A 1 621 ? 34.310 14.093 -4.681 1.00 79.50 621 VAL A CA 1
ATOM 5007 C C . VAL A 1 621 ? 33.365 13.028 -5.225 1.00 79.50 621 VAL A C 1
ATOM 5009 O O . VAL A 1 621 ? 32.191 12.962 -4.870 1.00 79.50 621 VAL A O 1
ATOM 5012 N N . ARG A 1 622 ? 33.897 12.148 -6.078 1.00 75.62 622 ARG A N 1
ATOM 5013 C CA . ARG A 1 622 ? 33.187 10.997 -6.646 1.00 75.62 622 ARG A CA 1
ATOM 5014 C C . ARG A 1 622 ? 33.420 9.746 -5.799 1.00 75.62 622 ARG A C 1
ATOM 5016 O O . ARG A 1 622 ? 34.119 8.829 -6.229 1.00 75.62 622 ARG A O 1
ATOM 5023 N N . ALA A 1 623 ? 32.848 9.723 -4.604 1.00 68.56 623 ALA A N 1
ATOM 5024 C CA . ALA A 1 623 ? 32.860 8.584 -3.687 1.00 68.56 623 ALA A CA 1
ATOM 5025 C C . ALA A 1 623 ? 31.447 8.350 -3.124 1.00 68.56 623 ALA A C 1
ATOM 5027 O O . ALA A 1 623 ? 30.571 9.190 -3.323 1.00 68.56 623 ALA A O 1
ATOM 5028 N N . ASP A 1 624 ? 31.214 7.217 -2.454 1.00 64.38 624 ASP A N 1
ATOM 5029 C CA . ASP A 1 624 ? 29.915 6.953 -1.817 1.00 64.38 624 ASP A CA 1
ATOM 5030 C C . ASP A 1 624 ? 29.588 8.030 -0.773 1.00 64.38 624 ASP A C 1
ATOM 5032 O O . ASP A 1 624 ? 30.493 8.574 -0.135 1.00 64.38 624 ASP A O 1
ATOM 5036 N N . ASP A 1 625 ? 28.295 8.271 -0.534 1.00 65.69 625 ASP A N 1
ATOM 5037 C CA . ASP A 1 625 ? 27.801 9.284 0.414 1.00 65.69 625 ASP A CA 1
ATOM 5038 C C . ASP A 1 625 ? 28.414 9.168 1.822 1.00 65.69 625 ASP A C 1
ATOM 5040 O O . ASP A 1 625 ? 28.488 10.156 2.551 1.00 65.69 625 ASP A O 1
ATOM 5044 N N . ALA A 1 626 ? 28.882 7.975 2.203 1.00 67.75 626 ALA A N 1
ATOM 5045 C CA . ALA A 1 626 ? 29.573 7.718 3.464 1.00 67.75 626 ALA A CA 1
ATOM 5046 C C . ALA A 1 626 ? 30.933 8.441 3.583 1.00 67.75 626 ALA A C 1
ATOM 5048 O O . ALA A 1 626 ? 31.425 8.660 4.686 1.00 67.75 626 ALA A O 1
ATOM 5049 N N . TRP A 1 627 ? 31.556 8.852 2.477 1.00 72.06 627 TRP A N 1
ATOM 5050 C CA . TRP A 1 627 ? 32.935 9.370 2.443 1.00 72.06 627 TRP A CA 1
ATOM 5051 C C . TRP A 1 627 ? 33.029 10.865 2.113 1.00 72.06 627 TRP A C 1
ATOM 5053 O O . TRP A 1 627 ? 34.115 11.449 2.172 1.00 72.06 627 TRP A O 1
ATOM 5063 N N . THR A 1 628 ? 31.890 11.492 1.815 1.00 73.94 628 THR A N 1
ATOM 5064 C CA . THR A 1 628 ? 31.778 12.882 1.348 1.00 73.94 628 THR A CA 1
ATOM 5065 C C . THR A 1 628 ? 30.823 13.690 2.224 1.00 73.94 628 THR A C 1
ATOM 5067 O O . THR A 1 628 ? 29.820 13.155 2.694 1.00 73.94 628 THR A O 1
ATOM 5070 N N . ILE A 1 629 ? 31.098 14.979 2.432 1.00 73.75 629 ILE A N 1
ATOM 5071 C CA . ILE A 1 629 ? 30.143 15.919 3.059 1.00 73.75 629 ILE A CA 1
ATOM 5072 C C . ILE A 1 629 ? 29.252 16.588 2.015 1.00 73.75 629 ILE A C 1
ATOM 5074 O O . ILE A 1 629 ? 29.563 16.550 0.830 1.00 73.75 629 ILE A O 1
ATOM 5078 N N . GLU A 1 630 ? 28.152 17.209 2.447 1.00 74.50 630 GLU A N 1
ATOM 5079 C CA . GLU A 1 630 ? 27.177 17.855 1.557 1.00 74.50 630 GLU A CA 1
ATOM 5080 C C . GLU A 1 630 ? 27.829 18.852 0.586 1.00 74.50 630 GLU A C 1
ATOM 5082 O O . GLU A 1 630 ? 27.480 18.885 -0.589 1.00 74.50 630 GLU A O 1
ATOM 5087 N N . GLU A 1 631 ? 28.836 19.595 1.041 1.00 72.31 631 GLU A N 1
ATOM 5088 C CA . GLU A 1 631 ? 29.577 20.568 0.236 1.00 72.31 631 GLU A CA 1
ATOM 5089 C C . GLU A 1 631 ? 30.547 19.931 -0.780 1.00 72.31 631 GLU A C 1
ATOM 5091 O O . GLU A 1 631 ? 30.943 20.587 -1.740 1.00 72.31 631 GLU A O 1
ATOM 5096 N N . GLU A 1 632 ? 30.911 18.659 -0.588 1.00 77.56 632 GLU A N 1
ATOM 5097 C CA . GLU A 1 632 ? 31.733 17.859 -1.510 1.00 77.56 632 GLU A CA 1
ATOM 5098 C C . GLU A 1 632 ? 30.870 17.045 -2.496 1.00 77.56 632 GLU A C 1
ATOM 5100 O O . GLU A 1 632 ? 31.405 16.393 -3.399 1.00 77.56 632 GLU A O 1
ATOM 5105 N N . ARG A 1 633 ? 29.535 17.059 -2.342 1.00 79.50 633 ARG A N 1
ATOM 5106 C CA . ARG A 1 633 ? 28.632 16.283 -3.198 1.00 79.50 633 ARG A CA 1
ATOM 5107 C C . ARG A 1 633 ? 28.547 16.878 -4.593 1.00 79.50 633 ARG A C 1
ATOM 5109 O O . ARG A 1 633 ? 28.330 18.072 -4.792 1.00 79.50 633 ARG A O 1
ATOM 5116 N N . ILE A 1 634 ? 28.641 15.989 -5.573 1.00 82.19 634 ILE A N 1
ATOM 5117 C CA . ILE A 1 634 ? 28.454 16.332 -6.977 1.00 82.19 634 ILE A CA 1
ATOM 5118 C C . ILE A 1 634 ? 26.970 16.690 -7.196 1.00 82.19 634 ILE A C 1
ATOM 5120 O O . ILE A 1 634 ? 26.099 15.907 -6.805 1.00 82.19 634 ILE A O 1
ATOM 5124 N N . PRO A 1 635 ? 26.643 17.827 -7.840 1.00 84.12 635 PRO A N 1
ATOM 5125 C CA . PRO A 1 635 ? 25.260 18.181 -8.148 1.00 84.12 635 PRO A CA 1
ATOM 5126 C C . PRO A 1 635 ? 24.537 17.075 -8.932 1.00 84.12 635 PRO A C 1
ATOM 5128 O O . PRO A 1 635 ? 25.105 16.474 -9.846 1.00 84.12 635 PRO A O 1
ATOM 5131 N N . GLY A 1 636 ? 23.259 16.831 -8.622 1.00 79.88 636 GLY A N 1
ATOM 5132 C CA . GLY A 1 636 ? 22.501 15.697 -9.176 1.00 79.88 636 GLY A CA 1
ATOM 5133 C C . GLY A 1 636 ? 22.425 15.661 -10.709 1.00 79.88 636 GLY A C 1
ATOM 5134 O O . GLY A 1 636 ? 22.515 14.588 -11.311 1.00 79.88 636 GLY A O 1
ATOM 5135 N N . TRP A 1 637 ? 22.349 16.825 -11.361 1.00 83.69 637 TRP A N 1
ATOM 5136 C CA . TRP A 1 637 ? 22.379 16.912 -12.824 1.00 83.69 637 TRP A CA 1
ATOM 5137 C C . TRP A 1 637 ? 23.746 16.501 -13.402 1.00 83.69 637 TRP A C 1
ATOM 5139 O O . TRP A 1 637 ? 23.790 15.865 -14.451 1.00 83.69 637 TRP A O 1
ATOM 5149 N N . VAL A 1 638 ? 24.855 16.787 -12.703 1.00 83.06 638 VAL A N 1
ATOM 5150 C CA . VAL A 1 638 ? 26.214 16.384 -13.109 1.00 83.06 638 VAL A CA 1
ATOM 5151 C C . VAL A 1 638 ? 26.380 14.876 -12.961 1.00 83.06 638 VAL A C 1
ATOM 5153 O O . VAL A 1 638 ? 26.912 14.246 -13.866 1.00 83.06 638 VAL A O 1
ATOM 5156 N N . LEU A 1 639 ? 25.881 14.270 -11.876 1.00 79.31 639 LEU A N 1
ATOM 5157 C CA . LEU A 1 639 ? 25.882 12.808 -11.705 1.00 79.31 639 LEU A CA 1
ATOM 5158 C C . LEU A 1 639 ? 25.096 12.107 -12.819 1.00 79.31 639 LEU A C 1
ATOM 5160 O O . LEU A 1 639 ? 25.592 11.163 -13.434 1.00 79.31 639 LEU A O 1
ATOM 5164 N N . THR A 1 640 ? 23.900 12.620 -13.112 1.00 83.56 640 THR A N 1
ATOM 5165 C CA . THR A 1 640 ? 23.042 12.119 -14.195 1.00 83.56 640 THR A CA 1
ATOM 5166 C C . THR A 1 640 ? 23.730 12.258 -15.553 1.00 83.56 640 THR A C 1
ATOM 5168 O O . THR A 1 640 ? 23.668 11.353 -16.382 1.00 83.56 640 THR A O 1
ATOM 5171 N N . TRP A 1 641 ? 24.422 13.378 -15.775 1.00 84.94 641 TRP A N 1
ATOM 5172 C CA . TRP A 1 641 ? 25.139 13.642 -17.015 1.00 84.94 641 TRP A CA 1
ATOM 5173 C C . TRP A 1 641 ? 26.412 12.798 -17.165 1.00 84.94 641 TRP A C 1
ATOM 5175 O O . TRP A 1 641 ? 26.677 12.314 -18.262 1.00 84.94 641 TRP A O 1
ATOM 5185 N N . LEU A 1 642 ? 27.185 12.580 -16.096 1.00 83.88 642 LEU A N 1
ATOM 5186 C CA . LEU A 1 642 ? 28.394 11.748 -16.112 1.00 83.88 642 LEU A CA 1
ATOM 5187 C C . LEU A 1 642 ? 28.076 10.300 -16.516 1.00 83.88 642 LEU A C 1
ATOM 5189 O O . LEU A 1 642 ? 28.759 9.751 -17.382 1.00 83.88 642 LEU A O 1
ATOM 5193 N N . GLY A 1 643 ? 27.036 9.700 -15.923 1.00 78.31 643 GLY A N 1
ATOM 5194 C CA . GLY A 1 643 ? 26.631 8.317 -16.199 1.00 78.31 643 GLY A CA 1
ATOM 5195 C C . GLY A 1 643 ? 27.797 7.315 -16.130 1.00 78.31 643 GLY A C 1
ATOM 5196 O O . GLY A 1 643 ? 28.726 7.463 -15.332 1.00 78.31 643 GLY A O 1
ATOM 5197 N N . GLU A 1 644 ? 27.780 6.299 -16.998 1.00 75.00 644 GLU A N 1
ATOM 5198 C CA . GLU A 1 644 ? 28.894 5.344 -17.145 1.00 75.00 644 GLU A CA 1
ATOM 5199 C C . GLU A 1 644 ? 29.943 5.757 -18.195 1.00 75.00 644 GLU A C 1
ATOM 5201 O O . GLU A 1 644 ? 30.907 5.031 -18.418 1.00 75.00 644 GLU A O 1
ATOM 5206 N N . ASP A 1 645 ? 29.808 6.934 -18.808 1.00 80.62 645 ASP A N 1
ATOM 5207 C CA . ASP A 1 645 ? 30.648 7.380 -19.924 1.00 80.62 645 ASP A CA 1
ATOM 5208 C C . ASP A 1 645 ? 32.057 7.786 -19.448 1.00 80.62 645 ASP A C 1
ATOM 5210 O O . ASP A 1 645 ? 32.253 8.802 -18.774 1.00 80.62 645 ASP A O 1
ATOM 5214 N N . GLU A 1 646 ? 33.063 6.986 -19.809 1.00 78.50 646 GLU A N 1
ATOM 5215 C CA . GLU A 1 646 ? 34.458 7.204 -19.407 1.00 78.50 646 GLU A CA 1
ATOM 5216 C C . GLU A 1 646 ? 35.043 8.527 -19.920 1.00 78.50 646 GLU A C 1
ATOM 5218 O O . GLU A 1 646 ? 35.866 9.136 -19.235 1.00 78.50 646 GLU A O 1
ATOM 5223 N N . ALA A 1 647 ? 34.586 9.041 -21.066 1.00 77.00 647 ALA A N 1
ATOM 5224 C CA . ALA A 1 647 ? 35.066 10.323 -21.574 1.00 77.00 647 ALA A CA 1
ATOM 5225 C C . ALA A 1 647 ? 34.521 11.501 -20.748 1.00 77.00 647 ALA A C 1
ATOM 5227 O O . ALA A 1 647 ? 35.236 12.476 -20.501 1.00 77.00 647 ALA A O 1
ATOM 5228 N N . ARG A 1 648 ? 33.272 11.403 -20.274 1.00 85.19 648 ARG A N 1
ATOM 5229 C CA . ARG A 1 648 ? 32.665 12.393 -19.361 1.00 85.19 648 ARG A CA 1
ATOM 5230 C C . ARG A 1 648 ? 33.354 12.403 -18.005 1.00 85.19 648 ARG A C 1
ATOM 5232 O O . ARG A 1 648 ? 33.600 13.469 -17.441 1.00 85.19 648 ARG A O 1
ATOM 5239 N N . LYS A 1 649 ? 33.695 11.216 -17.502 1.00 81.75 649 LYS A N 1
ATOM 5240 C CA . LYS A 1 649 ? 34.440 11.035 -16.251 1.00 81.75 649 LYS A CA 1
ATOM 5241 C C . LYS A 1 649 ? 35.841 11.644 -16.339 1.00 81.75 649 LYS A C 1
ATOM 5243 O O . LYS A 1 649 ? 36.202 12.424 -15.462 1.00 81.75 649 LYS A O 1
ATOM 5248 N N . ASP A 1 650 ? 36.585 11.342 -17.402 1.00 81.25 650 ASP A N 1
ATOM 5249 C CA . ASP A 1 650 ? 37.933 11.876 -17.644 1.00 81.25 650 ASP A CA 1
ATOM 5250 C C . ASP A 1 650 ? 37.950 13.414 -17.712 1.00 81.25 650 ASP A C 1
ATOM 5252 O O . ASP A 1 650 ? 38.810 14.058 -17.107 1.00 81.25 650 ASP A O 1
ATOM 5256 N N . LEU A 1 651 ? 36.951 14.021 -18.367 1.00 83.62 651 LEU A N 1
ATOM 5257 C CA . LEU A 1 651 ? 36.796 15.477 -18.436 1.00 83.62 651 LEU A CA 1
ATOM 5258 C C . LEU A 1 651 ? 36.751 16.131 -17.048 1.00 83.62 651 LEU A C 1
ATOM 5260 O O . LEU A 1 651 ? 37.502 17.068 -16.778 1.00 83.62 651 LEU A O 1
ATOM 5264 N N . PHE A 1 652 ? 35.862 15.662 -16.171 1.00 80.94 652 PHE A N 1
ATOM 5265 C CA . PHE A 1 652 ? 35.701 16.261 -14.846 1.00 80.94 652 PHE A CA 1
ATOM 5266 C C . PHE A 1 652 ? 36.889 15.956 -13.929 1.00 80.94 652 PHE A C 1
ATOM 5268 O O . PHE A 1 652 ? 37.276 16.822 -13.147 1.00 80.94 652 PHE A O 1
ATOM 5275 N N . THR A 1 653 ? 37.531 14.791 -14.071 1.00 79.62 653 THR A N 1
ATOM 5276 C CA . THR A 1 653 ? 38.792 14.488 -13.375 1.00 79.62 653 THR A CA 1
ATOM 5277 C C . THR A 1 653 ? 39.892 15.482 -13.751 1.00 79.62 653 THR A C 1
ATOM 5279 O O . THR A 1 653 ? 40.566 16.009 -12.868 1.00 79.62 653 THR A O 1
ATOM 5282 N N . LYS A 1 654 ? 40.024 15.839 -15.034 1.00 78.19 654 LYS A N 1
ATOM 5283 C CA . LYS A 1 654 ? 40.963 16.885 -15.484 1.00 78.19 654 LYS A CA 1
ATOM 5284 C C . LYS A 1 654 ? 40.610 18.288 -14.970 1.00 78.19 654 LYS A C 1
ATOM 5286 O O . LYS A 1 654 ? 41.504 19.112 -14.811 1.00 78.19 654 LYS A O 1
ATOM 5291 N N . LEU A 1 655 ? 39.336 18.557 -14.673 1.00 75.31 655 LEU A N 1
ATOM 5292 C CA . LEU A 1 655 ? 38.876 19.805 -14.043 1.00 75.31 655 LEU A CA 1
ATOM 5293 C C . LEU A 1 655 ? 39.074 19.835 -12.516 1.00 75.31 655 LEU A C 1
ATOM 5295 O O . LEU A 1 655 ? 38.770 20.849 -11.888 1.00 75.31 655 LEU A O 1
ATOM 5299 N N . GLY A 1 656 ? 39.604 18.761 -11.927 1.00 73.75 656 GLY A N 1
ATOM 5300 C CA . GLY A 1 656 ? 39.911 18.665 -10.501 1.00 73.75 656 GLY A CA 1
ATOM 5301 C C . GLY A 1 656 ? 38.957 17.787 -9.693 1.00 73.75 656 GLY A C 1
ATOM 5302 O O . GLY A 1 656 ? 39.137 17.707 -8.485 1.00 73.75 656 GLY A O 1
ATOM 5303 N N . LEU A 1 657 ? 37.981 17.114 -10.318 1.00 82.06 657 LEU A N 1
ATOM 5304 C CA . LEU A 1 657 ? 37.081 16.203 -9.604 1.00 82.06 657 LEU A CA 1
ATOM 5305 C C . LEU A 1 657 ? 37.871 15.074 -8.936 1.00 82.06 657 LEU A C 1
ATOM 5307 O O . LEU A 1 657 ? 38.508 14.260 -9.616 1.00 82.06 657 LEU A O 1
ATOM 5311 N N . HIS A 1 658 ? 37.760 14.986 -7.614 1.00 76.38 658 HIS A N 1
ATOM 5312 C CA . HIS A 1 658 ? 38.440 13.964 -6.834 1.00 76.38 658 HIS A CA 1
ATOM 5313 C C . HIS A 1 658 ? 37.788 12.596 -7.061 1.00 76.38 658 HIS A C 1
ATOM 5315 O O . HIS A 1 658 ? 36.572 12.429 -6.945 1.00 76.38 658 HIS A O 1
ATOM 5321 N N . GLY A 1 659 ? 38.600 11.600 -7.413 1.00 71.44 659 GLY A N 1
ATOM 5322 C CA . GLY A 1 659 ? 38.132 10.233 -7.631 1.00 71.44 659 GLY A CA 1
ATOM 5323 C C . GLY A 1 659 ? 37.989 9.430 -6.330 1.00 71.44 659 GLY A C 1
ATOM 5324 O O . GLY A 1 659 ? 38.497 9.837 -5.288 1.00 71.44 659 GLY A O 1
ATOM 5325 N N . PRO A 1 660 ? 37.403 8.219 -6.387 1.00 63.97 660 PRO A N 1
ATOM 5326 C CA . PRO A 1 660 ? 37.310 7.334 -5.221 1.00 63.97 660 PRO A CA 1
ATOM 5327 C C . PRO A 1 660 ? 38.680 6.868 -4.692 1.00 63.97 660 PRO A C 1
ATOM 5329 O O . PRO A 1 660 ? 38.778 6.395 -3.566 1.00 63.97 660 PRO A O 1
ATOM 5332 N N . GLN A 1 661 ? 39.726 6.974 -5.518 1.00 65.12 661 GLN A N 1
ATOM 5333 C CA . GLN A 1 661 ? 41.113 6.615 -5.193 1.00 65.12 661 GLN A CA 1
ATOM 5334 C C . GLN A 1 661 ? 41.933 7.813 -4.684 1.00 65.12 661 GLN A C 1
ATOM 5336 O O . GLN A 1 661 ? 43.156 7.723 -4.585 1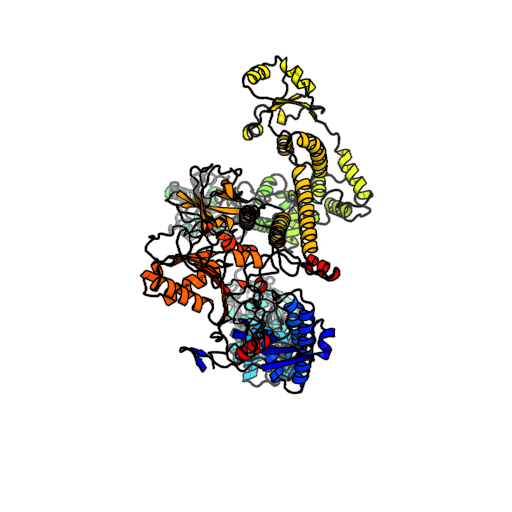.00 65.12 661 GLN A O 1
ATOM 5341 N N . ASP A 1 662 ? 41.289 8.955 -4.421 1.00 72.56 662 ASP A N 1
ATOM 5342 C CA . ASP A 1 662 ? 41.966 10.142 -3.907 1.00 72.56 662 ASP A CA 1
ATOM 5343 C C . ASP A 1 662 ? 42.584 9.869 -2.520 1.00 72.56 662 ASP A C 1
ATOM 5345 O O . ASP A 1 662 ? 41.923 9.248 -1.681 1.00 72.56 662 ASP A O 1
ATOM 5349 N N . PRO A 1 663 ? 43.817 10.334 -2.236 1.00 67.56 663 PRO A N 1
ATOM 5350 C CA . PRO A 1 663 ? 44.476 10.136 -0.946 1.00 67.56 663 PRO A CA 1
ATOM 5351 C C . PRO A 1 663 ? 43.646 10.556 0.275 1.00 67.56 663 PRO A C 1
ATOM 5353 O O . PRO A 1 663 ? 43.731 9.896 1.308 1.00 67.56 663 PRO A O 1
ATOM 5356 N N . VAL A 1 664 ? 42.815 11.603 0.175 1.00 69.88 664 VAL A N 1
ATOM 5357 C CA . VAL A 1 664 ? 41.942 12.051 1.277 1.00 69.88 664 VAL A CA 1
ATOM 5358 C C . VAL A 1 664 ? 40.821 11.043 1.531 1.00 69.88 664 VAL A C 1
ATOM 5360 O O . VAL A 1 664 ? 40.503 10.751 2.683 1.00 69.88 664 VAL A O 1
ATOM 5363 N N . ILE A 1 665 ? 40.244 10.466 0.474 1.00 73.75 665 ILE A N 1
ATOM 5364 C CA . ILE A 1 665 ? 39.205 9.434 0.585 1.00 73.75 665 ILE A CA 1
ATOM 5365 C C . ILE A 1 665 ? 39.800 8.100 1.023 1.00 73.75 665 ILE A C 1
ATOM 5367 O O . ILE A 1 665 ? 39.227 7.445 1.888 1.00 73.75 665 ILE A O 1
ATOM 5371 N N . ALA A 1 666 ? 40.983 7.739 0.527 1.00 71.69 666 ALA A N 1
ATOM 5372 C CA . ALA A 1 666 ? 41.734 6.586 1.010 1.00 71.69 666 ALA A CA 1
ATOM 5373 C C . ALA A 1 666 ? 42.071 6.720 2.505 1.00 71.69 666 ALA A C 1
ATOM 5375 O O . ALA A 1 666 ? 41.935 5.754 3.254 1.00 71.69 666 ALA A O 1
ATOM 5376 N N . TRP A 1 667 ? 42.432 7.925 2.957 1.00 71.69 667 TRP A N 1
ATOM 5377 C CA . TRP A 1 667 ? 42.676 8.225 4.368 1.00 71.69 667 TRP A CA 1
ATOM 5378 C C . TRP A 1 667 ? 41.397 8.139 5.210 1.00 71.69 667 TRP A C 1
ATOM 5380 O O . TRP A 1 667 ? 41.392 7.468 6.237 1.00 71.69 667 TRP A O 1
ATOM 5390 N N . ARG A 1 668 ? 40.283 8.737 4.761 1.00 76.62 668 ARG A N 1
ATOM 5391 C CA . ARG A 1 668 ? 38.968 8.644 5.432 1.00 76.62 668 ARG A CA 1
ATOM 5392 C C . ARG A 1 668 ? 38.469 7.197 5.512 1.00 76.62 668 ARG A C 1
ATOM 5394 O O . ARG A 1 668 ? 37.966 6.775 6.551 1.00 76.62 668 ARG A O 1
ATOM 5401 N N . LYS A 1 669 ? 38.680 6.419 4.449 1.00 75.31 669 LYS A N 1
ATOM 5402 C CA . LYS A 1 669 ? 38.379 4.986 4.388 1.00 75.31 669 LYS A CA 1
ATOM 5403 C C . LYS A 1 669 ? 39.236 4.191 5.369 1.00 75.31 669 LYS A C 1
ATOM 5405 O O . LYS A 1 669 ? 38.694 3.432 6.163 1.00 75.31 669 LYS A O 1
ATOM 5410 N N . ALA A 1 670 ? 40.546 4.432 5.402 1.00 70.12 670 ALA A N 1
ATOM 5411 C CA . ALA A 1 670 ? 41.435 3.816 6.384 1.00 70.12 670 ALA A CA 1
ATOM 5412 C C . ALA A 1 670 ? 41.078 4.205 7.829 1.00 70.12 670 ALA A C 1
ATOM 5414 O O . ALA A 1 670 ? 41.159 3.359 8.720 1.00 70.12 670 ALA A O 1
ATOM 5415 N N . LEU A 1 671 ? 40.622 5.444 8.057 1.00 69.62 671 LEU A N 1
ATOM 5416 C CA . LEU A 1 671 ? 40.169 5.916 9.365 1.00 69.62 671 LEU A CA 1
ATOM 5417 C C . LEU A 1 671 ? 38.921 5.169 9.849 1.00 69.62 671 LEU A C 1
ATOM 5419 O O . LEU A 1 671 ? 38.808 4.941 11.043 1.00 69.62 671 LEU A O 1
ATOM 5423 N N . LEU A 1 672 ? 38.008 4.760 8.969 1.00 69.31 672 LEU A N 1
ATOM 5424 C CA . LEU A 1 672 ? 36.781 4.025 9.326 1.00 69.31 672 LEU A CA 1
ATOM 5425 C C . LEU A 1 672 ? 37.002 2.501 9.349 1.00 69.31 672 LEU A C 1
ATOM 5427 O O . LEU A 1 672 ? 36.522 1.825 10.254 1.00 69.31 672 LEU A O 1
ATOM 5431 N N . GLU A 1 673 ? 37.781 1.966 8.405 1.00 69.31 673 GLU A N 1
ATOM 5432 C CA . GLU A 1 673 ? 38.025 0.523 8.237 1.00 69.31 673 GLU A CA 1
ATOM 5433 C C . GLU A 1 673 ? 39.222 -0.012 9.054 1.00 69.31 673 GLU A C 1
ATOM 5435 O O . GLU A 1 673 ? 39.385 -1.224 9.179 1.00 69.31 673 GLU A O 1
ATOM 5440 N N . GLY A 1 674 ? 40.053 0.859 9.643 1.00 61.22 674 GLY A N 1
ATOM 5441 C CA . GLY A 1 674 ? 41.147 0.479 10.552 1.00 61.22 674 GLY A CA 1
ATOM 5442 C C . GLY A 1 674 ? 42.450 0.016 9.876 1.00 61.22 674 GLY A C 1
ATOM 5443 O O . GLY A 1 674 ? 43.184 -0.781 10.460 1.00 61.22 674 GLY A O 1
ATOM 5444 N N . GLY A 1 675 ? 42.744 0.487 8.657 1.00 57.09 675 GLY A N 1
ATOM 5445 C CA . GLY A 1 675 ? 43.935 0.105 7.876 1.00 57.09 675 GLY A CA 1
ATOM 5446 C C . GLY A 1 675 ? 45.261 0.669 8.417 1.00 57.09 675 GLY A C 1
ATOM 5447 O O . GLY A 1 675 ? 45.294 1.763 8.975 1.00 57.09 675 GLY A O 1
ATOM 5448 N N . GLU A 1 676 ? 46.365 -0.077 8.259 1.00 52.38 676 GLU A N 1
ATOM 5449 C CA . GLU A 1 676 ? 47.641 0.209 8.945 1.00 52.38 676 GLU A CA 1
ATOM 5450 C C . GLU A 1 676 ? 48.529 1.294 8.312 1.00 52.38 676 GLU A C 1
ATOM 5452 O O . GLU A 1 676 ? 49.385 1.813 9.021 1.00 52.38 676 GLU A O 1
ATOM 5457 N N . ASP A 1 677 ? 48.309 1.700 7.058 1.00 57.47 677 ASP A N 1
ATOM 5458 C CA . ASP A 1 677 ? 49.207 2.632 6.360 1.00 57.47 677 ASP A CA 1
ATOM 5459 C C . ASP A 1 677 ? 48.444 3.610 5.454 1.00 57.47 677 ASP A C 1
ATOM 5461 O O . ASP A 1 677 ? 48.179 3.296 4.294 1.00 57.47 677 ASP A O 1
ATOM 5465 N N . VAL A 1 678 ? 48.140 4.824 5.939 1.00 51.59 678 VAL A N 1
ATOM 5466 C CA . VAL A 1 678 ? 47.854 5.967 5.047 1.00 51.59 678 VAL A CA 1
ATOM 5467 C C . VAL A 1 678 ? 48.453 7.285 5.574 1.00 51.59 678 VAL A C 1
ATOM 5469 O O . VAL A 1 678 ? 47.922 7.921 6.478 1.00 51.59 678 VAL A O 1
ATOM 5472 N N . ALA A 1 679 ? 49.570 7.644 4.932 1.00 50.28 679 ALA A N 1
ATOM 5473 C CA . ALA A 1 679 ? 50.174 8.949 4.615 1.00 50.28 679 ALA A CA 1
ATOM 5474 C C . ALA A 1 679 ? 50.119 10.126 5.620 1.00 50.28 679 ALA A C 1
ATOM 5476 O O . ALA A 1 679 ? 49.145 10.876 5.696 1.00 50.28 679 ALA A O 1
ATOM 5477 N N . GLU A 1 680 ? 51.272 10.395 6.246 1.00 47.25 680 GLU A N 1
ATOM 5478 C CA . GLU A 1 680 ? 51.661 11.719 6.753 1.00 47.25 680 GLU A CA 1
ATOM 5479 C C . GLU A 1 680 ? 51.660 12.770 5.620 1.00 47.25 680 GLU A C 1
ATOM 5481 O O . GLU A 1 680 ? 52.180 12.516 4.533 1.00 47.25 680 GLU A O 1
ATOM 5486 N N . GLY A 1 681 ? 51.131 13.973 5.888 1.00 51.69 681 GLY A N 1
ATOM 5487 C CA . GLY A 1 681 ? 51.284 15.146 5.008 1.00 51.69 681 GLY A CA 1
ATOM 5488 C C . GLY A 1 681 ? 50.065 15.569 4.177 1.00 51.69 681 GLY A C 1
ATOM 5489 O O . GLY A 1 681 ? 50.227 16.313 3.212 1.00 51.69 681 GLY A O 1
ATOM 5490 N N . LEU A 1 682 ? 48.849 15.135 4.522 1.00 52.28 682 LEU A N 1
ATOM 5491 C CA . LEU A 1 682 ? 47.630 15.551 3.816 1.00 52.28 682 LEU A CA 1
ATOM 5492 C C . LEU A 1 682 ? 47.212 16.990 4.174 1.00 52.28 682 LEU A C 1
ATOM 5494 O O . LEU A 1 682 ? 46.673 17.260 5.248 1.00 52.28 682 LEU A O 1
ATOM 5498 N N . GLU A 1 683 ? 47.410 17.924 3.242 1.00 51.97 683 GLU A N 1
ATOM 5499 C CA . GLU A 1 683 ? 46.819 19.264 3.307 1.00 51.97 683 GLU A CA 1
ATOM 5500 C C . GLU A 1 683 ? 45.316 19.204 2.994 1.00 51.97 683 GLU A C 1
ATOM 5502 O O . GLU A 1 683 ? 44.926 19.102 1.834 1.00 51.97 683 GLU A O 1
ATOM 5507 N N . ARG A 1 684 ? 44.482 19.272 4.043 1.00 56.59 684 ARG A N 1
ATOM 5508 C CA . ARG A 1 684 ? 43.190 20.005 4.151 1.00 56.59 684 ARG A CA 1
ATOM 5509 C C . ARG A 1 684 ? 42.424 19.513 5.397 1.00 56.59 684 ARG A C 1
ATOM 5511 O O . ARG A 1 684 ? 41.528 18.674 5.297 1.00 56.59 684 ARG A O 1
ATOM 5518 N N . PRO A 1 685 ? 42.741 20.048 6.590 1.00 58.28 685 PRO A N 1
ATOM 5519 C CA . PRO A 1 685 ? 42.125 19.617 7.849 1.00 58.28 685 PRO A CA 1
ATOM 5520 C C . PRO A 1 685 ? 40.623 19.923 7.949 1.00 58.28 685 PRO A C 1
ATOM 5522 O O . PRO A 1 685 ? 39.894 19.228 8.651 1.00 58.28 685 PRO A O 1
ATOM 5525 N N . GLU A 1 686 ? 40.136 20.963 7.263 1.00 60.53 686 GLU A N 1
ATOM 5526 C CA . GLU A 1 686 ? 38.808 21.527 7.529 1.00 60.53 686 GLU A CA 1
ATOM 5527 C C . GLU A 1 686 ? 37.648 20.679 6.983 1.00 60.53 686 GLU A C 1
ATOM 5529 O O . GLU A 1 686 ? 36.708 20.385 7.725 1.00 60.53 686 GLU A O 1
ATOM 5534 N N . ASN A 1 687 ? 37.715 20.222 5.729 1.00 66.00 687 ASN A N 1
ATOM 5535 C CA . ASN A 1 687 ? 36.658 19.372 5.164 1.00 66.00 687 ASN A CA 1
ATOM 5536 C C . ASN A 1 687 ? 36.672 17.973 5.782 1.00 66.00 687 ASN A C 1
ATOM 5538 O O . ASN A 1 687 ? 35.624 17.398 6.054 1.00 66.00 687 ASN A O 1
ATOM 5542 N N . THR A 1 688 ? 37.857 17.454 6.101 1.00 66.62 688 THR A N 1
ATOM 5543 C CA . THR A 1 688 ? 38.002 16.176 6.801 1.00 66.62 688 THR A CA 1
ATOM 5544 C C . THR A 1 688 ? 37.479 16.253 8.236 1.00 66.62 688 THR A C 1
ATOM 5546 O O . THR A 1 688 ? 36.814 15.324 8.684 1.00 66.62 688 THR A O 1
ATOM 5549 N N . ARG A 1 689 ? 37.652 17.386 8.931 1.00 62.47 689 ARG A N 1
ATOM 5550 C CA . ARG A 1 689 ? 37.004 17.643 10.227 1.00 62.47 689 ARG A CA 1
ATOM 5551 C C . ARG A 1 689 ? 35.482 17.657 10.101 1.00 62.47 689 ARG A C 1
ATOM 5553 O O . ARG A 1 689 ? 34.808 17.018 10.904 1.00 62.47 689 ARG A O 1
ATOM 5560 N N . LYS A 1 690 ? 34.940 18.356 9.096 1.00 65.75 690 LYS A N 1
ATOM 5561 C CA . LYS A 1 690 ? 33.493 18.370 8.818 1.00 65.75 690 LYS A CA 1
ATOM 5562 C C . LYS A 1 690 ? 32.981 16.957 8.530 1.00 65.75 690 LYS A C 1
ATOM 5564 O O . LYS A 1 690 ? 31.953 16.574 9.075 1.00 65.75 690 LYS A O 1
ATOM 5569 N N . TRP A 1 691 ? 33.733 16.162 7.772 1.00 73.31 691 TRP A N 1
ATOM 5570 C CA . TRP A 1 691 ? 33.386 14.776 7.472 1.00 73.31 691 TRP A CA 1
ATOM 5571 C C . TRP A 1 691 ? 33.399 13.867 8.711 1.00 73.31 691 TRP A C 1
ATOM 5573 O O . TRP A 1 691 ? 32.422 13.161 8.939 1.00 73.31 691 TRP A O 1
ATOM 5583 N N . VAL A 1 692 ? 34.426 13.936 9.570 1.00 65.19 692 VAL A N 1
ATOM 5584 C CA . VAL A 1 692 ? 34.491 13.162 10.832 1.00 65.19 692 VAL A CA 1
ATOM 5585 C C . VAL A 1 692 ? 33.311 13.489 11.759 1.00 65.19 692 VAL A C 1
ATOM 5587 O O . VAL A 1 692 ? 32.774 12.599 12.417 1.00 65.19 692 VAL A O 1
ATOM 5590 N N . VAL A 1 693 ? 32.876 14.755 11.787 1.00 60.28 693 VAL A N 1
ATOM 5591 C CA . VAL A 1 693 ? 31.690 15.192 12.544 1.00 60.28 693 VAL A CA 1
ATOM 5592 C C . VAL A 1 693 ? 30.402 14.623 11.940 1.00 60.28 693 VAL A C 1
ATOM 5594 O O . VAL A 1 693 ? 29.541 14.159 12.682 1.00 60.28 693 VAL A O 1
ATOM 5597 N N . VAL A 1 694 ? 30.280 14.617 10.608 1.00 62.34 694 VAL A N 1
ATOM 5598 C CA . VAL A 1 694 ? 29.118 14.056 9.893 1.00 62.34 694 VAL A CA 1
ATOM 5599 C C . VAL A 1 694 ? 29.024 12.533 10.055 1.00 62.34 694 VAL A C 1
ATOM 5601 O O . VAL A 1 694 ? 27.919 12.018 10.180 1.00 62.34 694 VAL A O 1
ATOM 5604 N N . GLN A 1 695 ? 30.150 11.813 10.130 1.00 60.66 695 GLN A N 1
ATOM 5605 C CA . GLN A 1 695 ? 30.173 10.354 10.316 1.00 60.66 695 GLN A CA 1
ATOM 5606 C C . GLN A 1 695 ? 29.909 9.879 11.755 1.00 60.66 695 GLN A C 1
ATOM 5608 O O . GLN A 1 695 ? 29.974 8.682 12.014 1.00 60.66 695 GLN A O 1
ATOM 5613 N N . GLY A 1 696 ? 29.573 10.772 12.693 1.00 46.50 696 GLY A N 1
ATOM 5614 C CA . GLY A 1 696 ? 29.036 10.381 14.005 1.00 46.50 696 GLY A CA 1
ATOM 5615 C C . GLY A 1 696 ? 30.029 10.352 15.172 1.00 46.50 696 GLY A C 1
ATOM 5616 O O . GLY A 1 696 ? 29.703 9.828 16.234 1.00 46.50 696 GLY A O 1
ATOM 5617 N N . GLY A 1 697 ? 31.220 10.946 15.038 1.00 53.09 697 GLY A N 1
ATOM 5618 C CA . GLY A 1 697 ? 32.159 11.065 16.163 1.00 53.09 697 GLY A CA 1
ATOM 5619 C C . GLY A 1 697 ? 32.654 9.715 16.718 1.00 53.09 697 GLY A C 1
ATOM 5620 O O . GLY A 1 697 ? 32.634 8.701 16.026 1.00 53.09 697 GLY A O 1
ATOM 5621 N N . SER A 1 698 ? 33.156 9.691 17.961 1.00 46.88 698 SER A N 1
ATOM 5622 C CA . SER A 1 698 ? 33.933 8.569 18.542 1.00 46.88 698 SER A CA 1
ATOM 5623 C C . SER A 1 698 ? 33.250 7.195 18.551 1.00 46.88 698 SER A C 1
ATOM 5625 O O . SER A 1 698 ? 33.932 6.192 18.739 1.00 46.88 698 SER A O 1
ATOM 5627 N N . GLU A 1 699 ? 31.930 7.132 18.383 1.00 45.28 699 GLU A N 1
ATOM 5628 C CA . GLU A 1 699 ? 31.167 5.876 18.362 1.00 45.28 699 GLU A CA 1
ATOM 5629 C C . GLU A 1 699 ? 31.380 5.085 17.062 1.00 45.28 699 GLU A C 1
ATOM 5631 O O . GLU A 1 699 ? 31.366 3.855 17.075 1.00 45.28 699 GLU A O 1
ATOM 5636 N N . THR A 1 700 ? 31.675 5.780 15.963 1.00 51.03 700 THR A N 1
ATOM 5637 C CA . THR A 1 700 ? 31.982 5.187 14.653 1.00 51.03 700 THR A CA 1
ATOM 5638 C C . THR A 1 700 ? 33.451 4.747 14.556 1.00 51.03 700 THR A C 1
ATOM 5640 O O . THR A 1 700 ? 33.800 3.843 13.799 1.00 51.03 700 THR A O 1
ATOM 5643 N N . PHE A 1 701 ? 34.323 5.345 15.372 1.00 58.53 701 PHE A N 1
ATOM 5644 C CA . PHE A 1 701 ? 35.776 5.157 15.359 1.00 58.53 701 PHE A CA 1
ATOM 5645 C C . PHE A 1 701 ? 36.234 4.410 16.623 1.00 58.53 701 PHE A C 1
ATOM 5647 O O . PHE A 1 701 ? 36.729 4.991 17.590 1.00 58.53 701 PHE A O 1
ATOM 5654 N N . THR A 1 702 ? 36.001 3.100 16.629 1.00 50.22 702 THR A N 1
ATOM 5655 C CA . THR A 1 702 ? 36.007 2.250 17.832 1.00 50.22 702 THR A CA 1
ATOM 5656 C C . THR A 1 702 ? 37.386 1.751 18.276 1.00 50.22 702 THR A C 1
ATOM 5658 O O . THR A 1 702 ? 37.535 1.279 19.404 1.00 50.22 702 THR A O 1
ATOM 5661 N N . THR A 1 703 ? 38.416 1.844 17.432 1.00 60.34 703 THR A N 1
ATOM 5662 C CA . THR A 1 703 ? 39.761 1.350 17.764 1.00 60.34 703 THR A CA 1
ATOM 5663 C C . THR A 1 703 ? 40.616 2.410 18.461 1.00 60.34 703 THR A C 1
ATOM 5665 O O . THR A 1 703 ? 40.545 3.608 18.187 1.00 60.34 703 THR A O 1
ATOM 5668 N N . GLN A 1 704 ? 41.507 1.955 19.345 1.00 55.16 704 GLN A N 1
ATOM 5669 C CA . GLN A 1 704 ? 42.389 2.828 20.125 1.00 55.16 704 GLN A CA 1
ATOM 5670 C C . GLN A 1 704 ? 43.320 3.687 19.243 1.00 55.16 704 GLN A C 1
ATOM 5672 O O . GLN A 1 704 ? 43.629 4.818 19.607 1.00 55.16 704 GLN A O 1
ATOM 5677 N N . LYS A 1 705 ? 43.732 3.187 18.065 1.00 58.00 705 LYS A N 1
ATOM 5678 C CA . LYS A 1 705 ? 44.510 3.958 17.074 1.00 58.00 705 LYS A CA 1
ATOM 5679 C C . LYS A 1 705 ? 43.683 5.094 16.456 1.00 58.00 705 LYS A C 1
ATOM 5681 O O . LYS A 1 705 ? 44.166 6.220 16.406 1.00 58.00 705 LYS A O 1
ATOM 5686 N N . GLN A 1 706 ? 42.433 4.828 16.062 1.00 61.25 706 GLN A N 1
ATOM 5687 C CA . GLN A 1 706 ? 41.528 5.857 15.531 1.00 61.25 706 GLN A CA 1
ATOM 5688 C C . GLN A 1 706 ? 41.276 6.965 16.566 1.00 61.25 706 GLN A C 1
ATOM 5690 O O . GLN A 1 706 ? 41.321 8.146 16.230 1.00 61.25 706 GLN A O 1
ATOM 5695 N N . GLN A 1 707 ? 41.100 6.597 17.841 1.00 56.91 707 GLN A N 1
ATOM 5696 C CA . GLN A 1 707 ? 40.964 7.563 18.935 1.00 56.91 707 GLN A CA 1
ATOM 5697 C C . GLN A 1 707 ? 42.206 8.446 19.103 1.00 56.91 707 GLN A C 1
ATOM 5699 O O . GLN A 1 707 ? 42.058 9.645 19.325 1.00 56.91 707 GLN A O 1
ATOM 5704 N N . VAL A 1 708 ? 43.419 7.894 18.974 1.00 57.88 708 VAL A N 1
ATOM 5705 C CA . VAL A 1 708 ? 44.669 8.673 19.047 1.00 57.88 708 VAL A CA 1
ATOM 5706 C C . VAL A 1 708 ? 44.758 9.673 17.896 1.00 57.88 708 VAL A C 1
ATOM 5708 O O . VAL A 1 708 ? 44.979 10.851 18.160 1.00 57.88 708 VAL A O 1
ATOM 5711 N N . TRP A 1 709 ? 44.494 9.250 16.657 1.00 57.56 709 TRP A N 1
ATOM 5712 C CA . TRP A 1 709 ? 44.536 10.139 15.489 1.00 57.56 709 TRP A CA 1
ATOM 5713 C C . TRP A 1 709 ? 43.493 11.258 15.553 1.00 57.56 709 TRP A C 1
ATOM 5715 O O . TRP A 1 709 ? 43.812 12.415 15.289 1.00 57.56 709 TRP A O 1
ATOM 5725 N N . ILE A 1 710 ? 42.262 10.946 15.973 1.00 56.88 710 ILE A N 1
ATOM 5726 C CA . ILE A 1 710 ? 41.205 11.947 16.185 1.00 56.88 710 ILE A CA 1
ATOM 5727 C C . ILE A 1 710 ? 41.597 12.907 17.315 1.00 56.88 710 ILE A C 1
ATOM 5729 O O . ILE A 1 710 ? 41.401 14.115 17.199 1.00 56.88 710 ILE A O 1
ATOM 5733 N N . THR A 1 711 ? 42.195 12.393 18.392 1.00 52.50 711 THR A N 1
ATOM 5734 C CA . THR A 1 711 ? 42.641 13.212 19.526 1.00 52.50 711 THR A CA 1
ATOM 5735 C C . THR A 1 711 ? 43.809 14.121 19.149 1.00 52.50 711 THR A C 1
ATOM 5737 O O . THR A 1 711 ? 43.820 15.269 19.576 1.00 52.50 711 THR A O 1
ATOM 5740 N N . GLU A 1 712 ? 44.773 13.667 18.344 1.00 53.75 712 GLU A N 1
ATOM 5741 C CA . GLU A 1 712 ? 45.861 14.508 17.823 1.00 53.75 712 GLU A CA 1
ATOM 5742 C C . GLU A 1 712 ? 45.330 15.604 16.893 1.00 53.75 712 GLU A C 1
ATOM 5744 O O . GLU A 1 712 ? 45.661 16.771 17.104 1.00 53.75 712 GLU A O 1
ATOM 5749 N N . LEU A 1 713 ? 44.414 15.268 15.975 1.00 52.31 713 LEU A N 1
ATOM 5750 C CA . LEU A 1 713 ? 43.742 16.228 15.089 1.00 52.31 713 LEU A CA 1
ATOM 5751 C C . LEU A 1 713 ? 42.984 17.314 15.881 1.00 52.31 713 LEU A C 1
ATOM 5753 O O . LEU A 1 713 ? 43.013 18.493 15.531 1.00 52.31 713 LEU A O 1
ATOM 5757 N N . VAL A 1 714 ? 42.320 16.929 16.978 1.00 49.66 714 VAL A N 1
ATOM 5758 C CA . VAL A 1 714 ? 41.603 17.846 17.884 1.00 49.66 714 VAL A CA 1
ATOM 5759 C C . VAL A 1 714 ? 42.573 18.656 18.756 1.00 49.66 714 VAL A C 1
ATOM 5761 O O . VAL A 1 714 ? 42.351 19.843 18.996 1.00 49.66 714 VAL A O 1
ATOM 5764 N N . ARG A 1 715 ? 43.675 18.051 19.212 1.00 44.62 715 ARG A N 1
ATOM 5765 C CA . ARG A 1 715 ? 44.667 18.673 20.101 1.00 44.62 715 ARG A CA 1
ATOM 5766 C C . ARG A 1 715 ? 45.559 19.684 19.382 1.00 44.62 715 ARG A C 1
ATOM 5768 O O . ARG A 1 715 ? 45.921 20.684 19.998 1.00 44.62 715 ARG A O 1
ATOM 5775 N N . GLU A 1 716 ? 45.874 19.476 18.105 1.00 45.19 716 GLU A N 1
ATOM 5776 C CA . GLU A 1 716 ? 46.556 20.487 17.282 1.00 45.19 716 GLU A CA 1
ATOM 5777 C C . GLU A 1 716 ? 45.698 21.748 17.069 1.00 45.19 716 GLU A C 1
ATOM 5779 O O . GLU A 1 716 ? 46.241 22.835 16.872 1.00 45.19 716 GLU A O 1
ATOM 5784 N N . LEU A 1 717 ? 44.370 21.640 17.204 1.00 45.41 717 LEU A N 1
ATOM 5785 C CA . LEU A 1 717 ? 43.418 22.744 17.035 1.00 45.41 717 LEU A CA 1
ATOM 5786 C C . LEU A 1 717 ? 42.963 23.405 18.359 1.00 45.41 717 LEU A C 1
ATOM 5788 O O . LEU A 1 717 ? 42.353 24.474 18.326 1.00 45.41 717 LEU A O 1
ATOM 5792 N N . GLY A 1 718 ? 43.252 22.814 19.525 1.00 38.53 718 GLY A N 1
ATOM 5793 C CA . GLY A 1 718 ? 42.690 23.214 20.824 1.00 38.53 718 GLY A CA 1
ATOM 5794 C C . GLY A 1 718 ? 43.613 24.038 21.735 1.00 38.53 718 GLY A C 1
ATOM 5795 O O . GLY A 1 718 ? 44.224 23.504 22.660 1.00 38.53 718 GLY A O 1
ATOM 5796 N N . LYS A 1 719 ? 43.635 25.368 21.572 1.00 37.06 719 LYS A N 1
ATOM 5797 C CA . LYS A 1 719 ? 43.797 26.306 22.705 1.00 37.06 719 LYS A CA 1
ATOM 5798 C C . LYS A 1 719 ? 42.429 26.941 22.973 1.00 37.06 719 LYS A C 1
ATOM 5800 O O . LYS A 1 719 ? 42.064 27.889 22.286 1.00 37.06 719 LYS A O 1
ATOM 5805 N N . GLU A 1 720 ? 41.658 26.419 23.925 1.00 31.50 720 GLU A N 1
ATOM 5806 C CA . GLU A 1 720 ? 40.280 26.885 24.163 1.00 31.50 720 GLU A CA 1
ATOM 5807 C C . GLU A 1 720 ? 40.180 28.116 25.096 1.00 31.50 720 GLU A C 1
ATOM 5809 O O . GLU A 1 720 ? 40.849 28.151 26.135 1.00 31.50 720 GLU A O 1
ATOM 5814 N N . PRO A 1 721 ? 39.325 29.114 24.783 1.00 39.25 721 PRO A N 1
ATOM 5815 C CA . PRO A 1 721 ? 38.924 30.190 25.696 1.00 39.25 721 PRO A CA 1
ATOM 5816 C C . PRO A 1 721 ? 37.640 29.853 26.491 1.00 39.25 721 PRO A C 1
ATOM 5818 O O . PRO A 1 721 ? 36.734 29.208 25.974 1.00 39.25 721 PRO A O 1
ATOM 5821 N N . VAL A 1 722 ? 37.527 30.339 27.739 1.00 38.16 722 VAL A N 1
ATOM 5822 C CA . VAL A 1 722 ? 36.385 30.089 28.653 1.00 38.16 722 VAL A CA 1
ATOM 5823 C C . VAL A 1 722 ? 35.695 31.407 29.054 1.00 38.16 722 VAL A C 1
ATOM 5825 O O . VAL A 1 722 ? 36.362 32.402 29.325 1.00 38.16 722 VAL A O 1
ATOM 5828 N N . LEU A 1 723 ? 34.358 31.418 29.124 1.00 39.47 723 LEU A N 1
ATOM 5829 C CA . LEU A 1 723 ? 33.531 32.516 29.662 1.00 39.47 723 LEU A CA 1
ATOM 5830 C C . LEU A 1 723 ? 33.071 32.195 31.086 1.00 39.47 723 LEU A C 1
ATOM 5832 O O . LEU A 1 723 ? 32.618 31.081 31.349 1.00 39.47 723 LEU A O 1
ATOM 5836 N N . ARG A 1 724 ? 33.147 33.163 32.008 1.00 47.22 724 ARG A N 1
ATOM 5837 C CA . ARG A 1 724 ? 32.722 32.975 33.406 1.00 47.22 724 ARG A CA 1
ATOM 5838 C C . ARG A 1 724 ? 31.715 34.041 33.830 1.00 47.22 724 ARG A C 1
ATOM 5840 O O . ARG A 1 724 ? 31.973 35.239 33.726 1.00 47.22 724 ARG A O 1
ATOM 5847 N N . ALA A 1 725 ? 30.576 33.595 34.357 1.00 44.94 725 ALA A N 1
ATOM 5848 C CA . ALA A 1 725 ? 29.616 34.466 35.030 1.00 44.94 725 ALA A CA 1
ATOM 5849 C C . ALA A 1 725 ? 30.186 34.896 36.392 1.00 44.94 725 ALA A C 1
ATOM 5851 O O . ALA A 1 725 ? 30.658 34.060 37.166 1.00 44.94 725 ALA A O 1
ATOM 5852 N N . ARG A 1 726 ? 30.160 36.198 36.693 1.00 52.81 726 ARG A N 1
ATOM 5853 C CA . ARG A 1 726 ? 30.721 36.770 37.929 1.00 52.81 726 ARG A CA 1
ATOM 5854 C C . ARG A 1 726 ? 29.653 37.613 38.641 1.00 52.81 726 ARG A C 1
ATOM 5856 O O . ARG A 1 726 ? 29.633 38.829 38.463 1.00 52.81 726 ARG A O 1
ATOM 5863 N N . PRO A 1 727 ? 28.808 37.004 39.491 1.00 47.06 727 PRO A N 1
ATOM 5864 C CA . PRO A 1 727 ? 27.752 37.716 40.227 1.00 47.06 727 PRO A CA 1
ATOM 5865 C C . PRO A 1 727 ? 28.287 38.885 41.076 1.00 47.06 727 PRO A C 1
ATOM 5867 O O . PRO A 1 727 ? 27.636 39.905 41.265 1.00 47.06 727 PRO A O 1
ATOM 5870 N N . GLU A 1 728 ? 29.536 38.777 41.532 1.00 48.84 728 GLU A N 1
ATOM 5871 C CA . GLU A 1 728 ? 30.269 39.794 42.300 1.00 48.84 728 GLU A CA 1
ATOM 5872 C C . GLU A 1 728 ? 30.469 41.121 41.533 1.00 48.84 728 GLU A C 1
ATOM 5874 O O . GLU A 1 728 ? 30.688 42.177 42.134 1.00 48.84 728 GLU A O 1
ATOM 5879 N N . LEU A 1 729 ? 30.418 41.085 40.194 1.00 49.34 729 LEU A N 1
ATOM 5880 C CA . LEU A 1 729 ? 30.582 42.257 39.333 1.00 49.34 729 LEU A CA 1
ATOM 5881 C C . LEU A 1 729 ? 29.281 43.053 39.148 1.00 49.34 729 LEU A C 1
ATOM 5883 O O . LEU A 1 729 ? 29.365 44.234 38.813 1.00 49.34 729 LEU A O 1
ATOM 5887 N N . GLU A 1 730 ? 28.109 42.474 39.426 1.00 52.41 730 GLU A N 1
ATOM 5888 C CA . GLU A 1 730 ? 26.809 43.164 39.339 1.00 52.41 730 GLU A CA 1
ATOM 5889 C C . GLU A 1 730 ? 26.667 44.250 40.423 1.00 52.41 730 GLU A C 1
ATOM 5891 O O . GLU A 1 730 ? 26.199 45.358 40.157 1.00 52.41 730 GLU A O 1
ATOM 5896 N N . GLU A 1 731 ? 27.174 43.994 41.633 1.00 52.06 731 GLU A N 1
ATOM 5897 C CA . GLU A 1 731 ? 27.261 44.987 42.718 1.00 52.06 731 GLU A CA 1
ATOM 5898 C C . GLU A 1 731 ? 28.232 46.131 42.375 1.00 52.06 731 GLU A C 1
ATOM 5900 O O . GLU A 1 731 ? 27.948 47.298 42.647 1.00 52.06 731 GLU A O 1
ATOM 5905 N N . ARG A 1 732 ? 29.353 45.832 41.702 1.00 47.47 732 ARG A N 1
ATOM 5906 C CA . ARG A 1 732 ? 30.317 46.852 41.243 1.00 47.47 732 ARG A CA 1
ATOM 5907 C C . ARG A 1 732 ? 29.788 47.656 40.054 1.00 47.47 732 ARG A C 1
ATOM 5909 O O . ARG A 1 732 ? 30.103 48.841 39.944 1.00 47.47 732 ARG A O 1
ATOM 5916 N N . ALA A 1 733 ? 28.957 47.050 39.204 1.00 50.41 733 ALA A N 1
ATOM 5917 C CA . ALA A 1 733 ? 28.288 47.732 38.103 1.00 50.41 733 ALA A CA 1
ATOM 5918 C C . ALA A 1 733 ? 27.345 48.831 38.619 1.00 50.41 733 ALA A C 1
ATOM 5920 O O . ALA A 1 733 ? 27.300 49.906 38.036 1.00 50.41 733 ALA A O 1
ATOM 5921 N N . LYS A 1 734 ? 26.680 48.667 39.776 1.00 49.91 734 LYS A N 1
ATOM 5922 C CA . LYS A 1 734 ? 25.827 49.714 40.393 1.00 49.91 734 LYS A CA 1
ATOM 5923 C C . LYS A 1 734 ? 26.540 51.051 40.664 1.00 49.91 734 LYS A C 1
ATOM 5925 O O . LYS A 1 734 ? 25.848 52.058 40.831 1.00 49.91 734 LYS A O 1
ATOM 5930 N N . VAL A 1 735 ? 27.873 51.066 40.706 1.00 45.69 735 VAL A N 1
ATOM 5931 C CA . VAL A 1 735 ? 28.721 52.252 40.940 1.00 45.69 735 VAL A CA 1
ATOM 5932 C C . VAL A 1 735 ? 29.472 52.691 39.671 1.00 45.69 735 VAL A C 1
ATOM 5934 O O . VAL A 1 735 ? 30.252 53.640 39.711 1.00 45.69 735 VAL A O 1
ATOM 5937 N N . CYS A 1 736 ? 29.254 52.006 38.543 1.00 50.38 736 CYS A N 1
ATOM 5938 C CA . CYS A 1 736 ? 29.874 52.322 37.263 1.00 50.38 736 CYS A CA 1
ATOM 5939 C C . CYS A 1 736 ? 29.341 53.658 36.732 1.00 50.38 736 CYS A C 1
ATOM 5941 O O . CYS A 1 736 ? 28.135 53.856 36.591 1.00 50.38 736 CYS A O 1
ATOM 5943 N N . THR A 1 737 ? 30.257 54.581 36.449 1.00 49.50 737 THR A N 1
ATOM 5944 C CA . THR A 1 737 ? 29.958 55.929 35.950 1.00 49.50 737 THR A CA 1
ATOM 5945 C C . THR A 1 737 ? 30.011 56.019 34.425 1.00 49.50 737 THR A C 1
ATOM 5947 O O . THR A 1 737 ? 30.057 57.125 33.890 1.00 49.50 737 THR A O 1
ATOM 5950 N N . ASP A 1 738 ? 30.059 54.883 33.718 1.00 51.50 738 ASP A N 1
ATOM 5951 C CA . ASP A 1 738 ? 30.076 54.873 32.255 1.00 51.50 738 ASP A CA 1
ATOM 5952 C C . ASP A 1 738 ? 28.770 55.496 31.714 1.00 51.50 738 ASP A C 1
ATOM 5954 O O . ASP A 1 738 ? 27.683 55.086 32.139 1.00 51.50 738 ASP A O 1
ATOM 5958 N N . PRO A 1 739 ? 28.839 56.488 30.806 1.00 50.06 739 PRO A N 1
ATOM 5959 C CA . PRO A 1 739 ? 27.666 57.228 30.344 1.00 50.06 739 PRO A CA 1
ATOM 5960 C C . PRO A 1 739 ? 26.567 56.342 29.750 1.00 50.06 739 PRO A C 1
ATOM 5962 O O . PRO A 1 739 ? 25.392 56.607 29.988 1.00 50.06 739 PRO A O 1
ATOM 5965 N N . VAL A 1 740 ? 26.938 55.268 29.040 1.00 49.44 740 VAL A N 1
ATOM 5966 C CA . VAL A 1 740 ? 25.977 54.337 28.421 1.00 49.44 740 VAL A CA 1
ATOM 5967 C C . VAL A 1 740 ? 25.242 53.543 29.502 1.00 49.44 740 VAL A C 1
ATOM 5969 O O . VAL A 1 740 ? 24.033 53.338 29.423 1.00 49.44 740 VAL A O 1
ATOM 5972 N N . TYR A 1 741 ? 25.959 53.155 30.558 1.00 51.84 741 TYR A N 1
ATOM 5973 C CA . TYR A 1 741 ? 25.402 52.432 31.699 1.00 51.84 741 TYR A CA 1
ATOM 5974 C C . TYR A 1 741 ? 24.458 53.309 32.540 1.00 51.84 741 TYR A C 1
ATOM 5976 O O . TYR A 1 741 ? 23.392 52.856 32.958 1.00 51.84 741 TYR A O 1
ATOM 5984 N N . VAL A 1 742 ? 24.808 54.580 32.760 1.00 56.84 742 VAL A N 1
ATOM 5985 C CA . VAL A 1 742 ? 23.973 55.538 33.509 1.00 56.84 742 VAL A CA 1
ATOM 5986 C C . VAL A 1 742 ? 22.696 55.892 32.741 1.00 56.84 742 VAL A C 1
ATOM 5988 O O . VAL A 1 742 ? 21.618 55.916 33.338 1.00 56.84 742 VAL A O 1
ATOM 5991 N N . GLU A 1 743 ? 22.800 56.117 31.429 1.00 52.72 743 GLU A N 1
ATOM 5992 C CA . GLU A 1 743 ? 21.660 56.417 30.554 1.00 52.72 743 GLU A CA 1
ATOM 5993 C C . GLU A 1 743 ? 20.656 55.252 30.519 1.00 52.72 743 GLU A C 1
ATOM 5995 O O . GLU A 1 743 ? 19.444 55.458 30.566 1.00 52.72 743 GLU A O 1
ATOM 6000 N N . TRP A 1 744 ? 21.149 54.013 30.535 1.00 52.25 744 TRP A N 1
ATOM 6001 C CA . TRP A 1 744 ? 20.309 52.819 30.433 1.00 52.25 744 TRP A CA 1
ATOM 6002 C C . TRP A 1 744 ? 19.767 52.306 31.763 1.00 52.25 744 TRP A C 1
ATOM 6004 O O . TRP A 1 744 ? 18.665 51.759 31.796 1.00 52.25 744 TRP A O 1
ATOM 6014 N N . ARG A 1 745 ? 20.462 52.547 32.881 1.00 51.91 745 ARG A N 1
ATOM 6015 C CA . ARG A 1 745 ? 19.899 52.325 34.223 1.00 51.91 745 ARG A CA 1
ATOM 6016 C C . ARG A 1 745 ? 18.633 53.159 34.443 1.00 51.91 745 ARG A C 1
ATOM 6018 O O . ARG A 1 745 ? 17.730 52.723 35.150 1.00 51.91 745 ARG A O 1
ATOM 6025 N N . GLY A 1 746 ? 18.545 54.327 33.803 1.00 52.22 746 GLY A N 1
ATOM 6026 C CA . GLY A 1 746 ? 17.340 55.157 33.786 1.00 52.22 746 GLY A CA 1
ATOM 6027 C C . GLY A 1 746 ? 16.156 54.552 33.018 1.00 52.22 746 GLY A C 1
ATOM 6028 O O . GLY A 1 746 ? 15.029 54.983 33.239 1.00 52.22 746 GLY A O 1
ATOM 6029 N N . ALA A 1 747 ? 16.380 53.546 32.161 1.00 52.09 747 ALA A N 1
ATOM 6030 C CA . ALA A 1 747 ? 15.355 52.921 31.316 1.00 52.09 747 ALA A CA 1
ATOM 6031 C C . ALA A 1 747 ? 14.692 51.667 31.932 1.00 52.09 747 ALA A C 1
ATOM 6033 O O . ALA A 1 747 ? 13.792 51.099 31.322 1.00 52.09 747 ALA A O 1
ATOM 6034 N N . GLY A 1 748 ? 15.099 51.243 33.137 1.00 47.28 748 GLY A N 1
ATOM 6035 C CA . GLY A 1 748 ? 14.343 50.286 33.961 1.00 47.28 748 GLY A CA 1
ATOM 6036 C C . GLY A 1 748 ? 14.515 48.783 33.678 1.00 47.28 748 GLY A C 1
ATOM 6037 O O . GLY A 1 748 ? 13.741 48.002 34.220 1.00 47.28 748 GLY A O 1
ATOM 6038 N N . GLY A 1 749 ? 15.497 48.348 32.878 1.00 52.41 749 GLY A N 1
ATOM 6039 C CA . GLY A 1 749 ? 15.783 46.914 32.658 1.00 52.41 749 GLY A CA 1
ATOM 6040 C C . GLY A 1 749 ? 16.777 46.306 33.666 1.00 52.41 749 GLY A C 1
ATOM 6041 O O . GLY A 1 749 ? 17.711 46.991 34.086 1.00 52.41 749 GLY A O 1
ATOM 6042 N N . GLU A 1 750 ? 16.606 45.026 34.026 1.00 53.81 750 GLU A N 1
ATOM 6043 C CA . GLU A 1 750 ? 17.595 44.210 34.766 1.00 53.81 750 GLU A CA 1
ATOM 6044 C C . GLU A 1 750 ? 18.639 43.604 33.796 1.00 53.81 750 GLU A C 1
ATOM 6046 O O . GLU A 1 750 ? 18.314 43.317 32.644 1.00 53.81 750 GLU A O 1
ATOM 6051 N N . TRP A 1 751 ? 19.903 43.427 34.217 1.00 54.34 751 TRP A N 1
ATOM 6052 C CA . TRP A 1 751 ? 21.021 42.999 33.344 1.00 54.34 751 TRP A CA 1
ATOM 6053 C C . TRP A 1 751 ? 21.974 42.022 34.051 1.00 54.34 751 TRP A C 1
ATOM 6055 O O . TRP A 1 751 ? 22.152 42.126 35.263 1.00 54.34 751 TRP A O 1
ATOM 6065 N N . GLN A 1 752 ? 22.631 41.141 33.282 1.00 58.78 752 GLN A N 1
ATOM 6066 C CA . GLN A 1 752 ? 23.662 40.190 33.738 1.00 58.78 752 GLN A CA 1
ATOM 6067 C C . GLN A 1 752 ? 25.040 40.517 33.125 1.00 58.78 752 GLN A C 1
ATOM 6069 O O . GLN A 1 752 ? 25.124 40.970 31.978 1.00 58.78 752 GLN A O 1
ATOM 6074 N N . VAL A 1 753 ? 26.127 40.291 33.880 1.00 58.16 753 VAL A N 1
ATOM 6075 C CA . VAL A 1 753 ? 27.511 40.631 33.475 1.00 58.16 753 VAL A CA 1
ATOM 6076 C C . VAL A 1 753 ? 28.396 39.383 33.369 1.00 58.16 753 VAL A C 1
ATOM 6078 O O . VAL A 1 753 ? 28.556 38.636 34.337 1.00 58.16 753 VAL A O 1
ATOM 6081 N N . PHE A 1 754 ? 29.038 39.200 32.212 1.00 57.38 754 PHE A N 1
ATOM 6082 C CA . PHE A 1 754 ? 29.943 38.076 31.927 1.00 57.38 754 PHE A CA 1
ATOM 6083 C C . PHE A 1 754 ? 31.367 38.561 31.636 1.00 57.38 754 PHE A C 1
ATOM 6085 O O . PHE A 1 754 ? 31.541 39.638 31.072 1.00 57.38 754 PHE A O 1
ATOM 6092 N N . GLU A 1 755 ? 32.386 37.777 32.002 1.00 56.50 755 GLU A N 1
ATOM 6093 C CA . GLU A 1 755 ? 33.803 38.069 31.730 1.00 56.50 755 GLU A CA 1
ATOM 6094 C C . GLU A 1 755 ? 34.414 36.980 30.829 1.00 56.50 755 GLU A C 1
ATOM 6096 O O . GLU A 1 755 ? 34.236 35.783 31.076 1.00 56.50 755 GLU A O 1
ATOM 6101 N N . PHE A 1 756 ? 35.090 37.397 29.754 1.00 51.41 756 PHE A N 1
ATOM 6102 C CA . PHE A 1 756 ? 35.704 36.530 28.745 1.00 51.41 756 PHE A CA 1
ATOM 6103 C C . PHE A 1 756 ? 37.199 36.339 29.043 1.00 51.41 756 PHE A C 1
ATOM 6105 O O . PHE A 1 756 ? 37.962 37.306 29.006 1.00 51.41 756 PHE A O 1
ATOM 6112 N N . ASP A 1 757 ? 37.644 35.103 29.300 1.00 48.09 757 ASP A N 1
ATOM 6113 C CA . ASP A 1 757 ? 39.040 34.827 29.688 1.00 48.09 757 ASP A CA 1
ATOM 6114 C C . ASP A 1 757 ? 39.998 34.672 28.476 1.00 48.09 757 ASP A C 1
ATOM 6116 O O . ASP A 1 757 ? 41.207 34.518 28.656 1.00 48.09 757 ASP A O 1
ATOM 6120 N N . GLY A 1 758 ? 39.503 34.727 27.230 1.00 47.03 758 GLY A N 1
ATOM 6121 C CA . GLY A 1 758 ? 40.325 34.626 26.009 1.00 47.03 758 GLY A CA 1
ATOM 6122 C C . GLY A 1 758 ? 41.128 35.897 25.693 1.00 47.03 758 GLY A C 1
ATOM 6123 O O . GLY A 1 758 ? 40.849 36.958 26.241 1.00 47.03 758 GLY A O 1
ATOM 6124 N N . ALA A 1 759 ? 42.158 35.812 24.839 1.00 43.28 759 ALA A N 1
ATOM 6125 C CA . ALA A 1 759 ? 43.152 36.881 24.631 1.00 43.28 759 ALA A CA 1
ATOM 6126 C C . ALA A 1 759 ? 42.557 38.229 24.164 1.00 43.28 759 ALA A C 1
ATOM 6128 O O . ALA A 1 759 ? 42.955 39.261 24.708 1.00 43.28 759 ALA A O 1
ATOM 6129 N N . GLU A 1 760 ? 41.555 38.214 23.283 1.00 45.81 760 GLU A N 1
ATOM 6130 C CA . GLU A 1 760 ? 40.772 39.375 22.831 1.00 45.81 760 GLU A CA 1
ATOM 6131 C C . GLU A 1 760 ? 39.277 39.008 22.778 1.00 45.81 760 GLU A C 1
ATOM 6133 O O . GLU A 1 760 ? 38.936 37.834 22.622 1.00 45.81 760 GLU A O 1
ATOM 6138 N N . LEU A 1 761 ? 38.386 39.991 22.954 1.00 44.84 761 LEU A N 1
ATOM 6139 C CA . LEU A 1 761 ? 36.945 39.796 22.749 1.00 44.84 761 LEU A CA 1
ATOM 6140 C C . LEU A 1 761 ? 36.678 39.594 21.244 1.00 44.84 761 LEU A C 1
ATOM 6142 O O . LEU A 1 761 ? 37.261 40.332 20.449 1.00 44.84 761 LEU A O 1
ATOM 6146 N N . PRO A 1 762 ? 35.810 38.650 20.831 1.00 43.38 762 PRO A N 1
ATOM 6147 C CA . PRO A 1 762 ? 35.492 38.446 19.419 1.00 43.38 762 PRO A CA 1
ATOM 6148 C C . PRO A 1 762 ? 34.989 39.746 18.778 1.00 43.38 762 PRO A C 1
ATOM 6150 O O . PRO A 1 762 ? 34.067 40.383 19.297 1.00 43.38 762 PRO A O 1
ATOM 6153 N N . VAL A 1 763 ? 35.608 40.143 17.664 1.00 39.66 763 VAL A N 1
ATOM 6154 C CA . VAL A 1 763 ? 35.366 41.431 16.986 1.00 39.66 763 VAL A CA 1
ATOM 6155 C C . VAL A 1 763 ? 33.897 41.571 16.556 1.00 39.66 763 VAL A C 1
ATOM 6157 O O . VAL A 1 763 ? 33.334 42.663 16.643 1.00 39.66 763 VAL A O 1
ATOM 6160 N N . ASP A 1 764 ? 33.248 40.448 16.242 1.00 41.28 764 ASP A N 1
ATOM 6161 C CA . ASP A 1 764 ? 31.860 40.362 15.762 1.00 41.28 764 ASP A CA 1
ATOM 6162 C C . ASP A 1 764 ? 30.808 40.635 16.856 1.00 41.28 764 ASP A C 1
ATOM 6164 O O . ASP A 1 764 ? 29.672 40.996 16.563 1.00 41.28 764 ASP A O 1
ATOM 6168 N N . LEU A 1 765 ? 31.179 40.535 18.140 1.00 42.47 765 LEU A N 1
ATOM 6169 C CA . LEU A 1 765 ? 30.331 40.970 19.262 1.00 42.47 765 LEU A CA 1
ATOM 6170 C C . LEU A 1 765 ? 30.487 42.469 19.570 1.00 42.47 765 LEU A C 1
ATOM 6172 O O . LEU A 1 765 ? 29.708 43.022 20.348 1.00 42.47 765 LEU A O 1
ATOM 6176 N N . CYS A 1 766 ? 31.510 43.126 19.011 1.00 42.03 766 CYS A N 1
ATOM 6177 C CA . CYS A 1 766 ? 31.960 44.450 19.450 1.00 42.03 766 CYS A CA 1
ATOM 6178 C C . CYS A 1 766 ? 31.783 45.575 18.415 1.00 42.03 766 CYS A C 1
ATOM 6180 O O . CYS A 1 766 ? 32.057 46.733 18.741 1.00 42.03 766 CYS A O 1
ATOM 6182 N N . ALA A 1 767 ? 31.303 45.299 17.202 1.00 35.94 767 ALA A N 1
ATOM 6183 C CA . ALA A 1 767 ? 31.124 46.325 16.177 1.00 35.94 767 ALA A CA 1
ATOM 6184 C C . ALA A 1 767 ? 29.679 46.856 16.148 1.00 35.94 767 ALA A C 1
ATOM 6186 O O . ALA A 1 767 ? 28.740 46.178 15.741 1.00 35.94 767 ALA A O 1
ATOM 6187 N N . GLY A 1 768 ? 29.502 48.109 16.578 1.00 37.59 768 GLY A N 1
ATOM 6188 C CA . GLY A 1 768 ? 28.217 48.806 16.742 1.00 37.59 768 GLY A CA 1
ATOM 6189 C C . GLY A 1 768 ? 27.381 49.069 15.479 1.00 37.59 768 GLY A C 1
ATOM 6190 O O . GLY A 1 768 ? 26.496 49.925 15.523 1.00 37.59 768 GLY A O 1
ATOM 6191 N N . GLU A 1 769 ? 27.605 48.349 14.381 1.00 40.91 769 GLU A N 1
ATOM 6192 C CA . GLU A 1 769 ? 26.854 48.504 13.127 1.00 40.91 769 GLU A CA 1
ATOM 6193 C C . GLU A 1 769 ? 26.323 47.188 12.536 1.00 40.91 769 GLU A C 1
ATOM 6195 O O . GLU A 1 769 ? 25.704 47.226 11.475 1.00 40.91 769 GLU A O 1
ATOM 6200 N N . ASP A 1 770 ? 26.467 46.047 13.222 1.00 40.84 770 ASP A N 1
ATOM 6201 C CA . ASP A 1 770 ? 26.041 44.762 12.658 1.00 40.84 770 ASP A CA 1
ATOM 6202 C C . ASP A 1 770 ? 24.533 44.473 12.810 1.00 40.84 770 ASP A C 1
ATOM 6204 O O . ASP A 1 770 ? 23.908 44.694 13.857 1.00 40.84 770 ASP A O 1
ATOM 6208 N N . ALA A 1 771 ? 23.927 43.987 11.725 1.00 37.81 771 ALA A N 1
ATOM 6209 C CA . ALA A 1 771 ? 22.477 43.871 11.550 1.00 37.81 771 ALA A CA 1
ATOM 6210 C C . ALA A 1 771 ? 21.847 42.729 12.371 1.00 37.81 771 ALA A C 1
ATOM 6212 O O . ALA A 1 771 ? 20.657 42.785 12.696 1.00 37.81 771 ALA A O 1
ATOM 6213 N N . LEU A 1 772 ? 22.642 41.722 12.747 1.00 36.69 772 LEU A N 1
ATOM 6214 C CA . LEU A 1 772 ? 22.156 40.502 13.397 1.00 36.69 772 LEU A CA 1
ATOM 6215 C C . LEU A 1 772 ? 21.645 40.743 14.827 1.00 36.69 772 LEU A C 1
ATOM 6217 O O . LEU A 1 772 ? 20.569 40.271 15.188 1.00 36.69 772 LEU A O 1
ATOM 6221 N N . ALA A 1 773 ? 22.362 41.538 15.628 1.00 39.66 773 ALA A N 1
ATOM 6222 C CA . ALA A 1 773 ? 21.960 41.832 17.008 1.00 39.66 773 ALA A CA 1
ATOM 6223 C C . ALA A 1 773 ? 20.651 42.646 17.065 1.00 39.66 773 ALA A C 1
ATOM 6225 O O . ALA A 1 773 ? 19.789 42.412 17.915 1.00 39.66 773 ALA A O 1
ATOM 6226 N N . ARG A 1 774 ? 20.445 43.562 16.102 1.00 40.94 774 ARG A N 1
ATOM 6227 C CA . ARG A 1 774 ? 19.185 44.317 15.979 1.00 40.94 774 ARG A CA 1
ATOM 6228 C C . ARG A 1 774 ? 18.030 43.451 15.481 1.00 40.94 774 ARG A C 1
ATOM 6230 O O . ARG A 1 774 ? 16.917 43.645 15.961 1.00 40.94 774 ARG A O 1
ATOM 6237 N N . ALA A 1 775 ? 18.280 42.511 14.566 1.00 37.47 775 ALA A N 1
ATOM 6238 C CA . ALA A 1 775 ? 17.246 41.636 14.006 1.00 37.47 775 ALA A CA 1
ATOM 6239 C C . ALA A 1 775 ? 16.579 40.743 15.065 1.00 37.47 775 ALA A C 1
ATOM 6241 O O . ALA A 1 775 ? 15.394 40.436 14.947 1.00 37.47 775 ALA A O 1
ATOM 6242 N N . HIS A 1 776 ? 17.310 40.399 16.128 1.00 38.50 776 HIS A N 1
ATOM 6243 C CA . HIS A 1 776 ? 16.807 39.563 17.221 1.00 38.50 776 HIS A CA 1
ATOM 6244 C C . HIS A 1 776 ? 16.505 40.336 18.513 1.00 38.50 776 HIS A C 1
ATOM 6246 O O . HIS A 1 776 ? 16.204 39.733 19.538 1.00 38.50 776 HIS A O 1
ATOM 6252 N N . GLY A 1 777 ? 16.549 41.673 18.479 1.00 39.41 777 GLY A N 1
ATOM 6253 C CA . GLY A 1 777 ? 16.188 42.520 19.622 1.00 39.41 777 GLY A CA 1
ATOM 6254 C C . GLY A 1 777 ? 17.165 42.460 20.802 1.00 39.41 777 GLY A C 1
ATOM 6255 O O . GLY A 1 777 ? 16.861 42.990 21.871 1.00 39.41 777 GLY A O 1
ATOM 6256 N N . VAL A 1 778 ? 18.343 41.859 20.622 1.00 46.25 778 VAL A N 1
ATOM 6257 C CA . VAL A 1 778 ? 19.321 41.644 21.689 1.00 46.25 778 VAL A CA 1
ATOM 6258 C C . VAL A 1 778 ? 20.381 42.735 21.656 1.00 46.25 778 VAL A C 1
ATOM 6260 O O . VAL A 1 778 ? 21.087 42.917 20.667 1.00 46.25 778 VAL A O 1
ATOM 6263 N N . LYS A 1 779 ? 20.537 43.457 22.767 1.00 48.62 779 LYS A N 1
ATOM 6264 C CA . LYS A 1 779 ? 21.608 44.446 22.920 1.00 48.62 779 LYS A CA 1
ATOM 6265 C C . LYS A 1 779 ? 22.712 43.880 23.813 1.00 48.62 779 LYS A C 1
ATOM 6267 O O . LYS A 1 779 ? 22.571 43.881 25.033 1.00 48.62 779 LYS A O 1
ATOM 6272 N N . VAL A 1 780 ? 23.800 43.415 23.197 1.00 51.03 780 VAL A N 1
ATOM 6273 C CA . VAL A 1 780 ? 25.067 43.104 23.879 1.00 51.03 780 VAL A CA 1
ATOM 6274 C C . VAL A 1 780 ? 26.016 44.275 23.662 1.00 51.03 780 VAL A C 1
ATOM 6276 O O . VAL A 1 780 ? 26.192 44.720 22.530 1.00 51.03 780 VAL A O 1
ATOM 6279 N N . ILE A 1 781 ? 26.595 44.809 24.738 1.00 54.00 781 ILE A N 1
ATOM 6280 C CA . ILE A 1 781 ? 27.530 45.939 24.657 1.00 54.00 781 ILE A CA 1
ATOM 6281 C C . ILE A 1 781 ? 28.836 45.559 25.367 1.00 54.00 781 ILE A C 1
ATOM 6283 O O . ILE A 1 781 ? 28.785 45.127 26.524 1.00 54.00 781 ILE A O 1
ATOM 6287 N N . PRO A 1 782 ? 30.006 45.721 24.720 1.00 53.34 782 PRO A N 1
ATOM 6288 C CA . PRO A 1 782 ? 31.293 45.554 25.383 1.00 53.34 782 PRO A CA 1
ATOM 6289 C C . PRO A 1 782 ? 31.579 46.722 26.333 1.00 53.34 782 PRO A C 1
ATOM 6291 O O . PRO A 1 782 ? 31.249 47.878 26.049 1.00 53.34 782 PRO A O 1
ATOM 6294 N N . ALA A 1 783 ? 32.227 46.439 27.462 1.00 54.25 783 ALA A N 1
ATOM 6295 C CA . ALA A 1 783 ? 32.663 47.478 28.387 1.00 54.25 783 ALA A CA 1
ATOM 6296 C C . ALA A 1 783 ? 33.655 48.443 27.704 1.00 54.25 783 ALA A C 1
ATOM 6298 O O . ALA A 1 783 ? 34.727 48.042 27.252 1.00 54.25 783 ALA A O 1
ATOM 6299 N N . ARG A 1 784 ? 33.323 49.740 27.642 1.00 49.66 784 ARG A N 1
ATOM 6300 C CA . ARG A 1 784 ? 34.171 50.759 26.987 1.00 49.66 784 ARG A CA 1
ATOM 6301 C C . ARG A 1 784 ? 35.448 51.100 27.757 1.00 49.66 784 ARG A C 1
ATOM 6303 O O . ARG A 1 784 ? 36.307 51.800 27.231 1.00 49.66 784 ARG A O 1
ATOM 6310 N N . ASP A 1 785 ? 35.598 50.587 28.974 1.00 49.12 785 ASP A N 1
ATOM 6311 C CA . ASP A 1 785 ? 36.811 50.720 29.785 1.00 49.12 785 ASP A CA 1
ATOM 6312 C C . ASP A 1 785 ? 37.940 49.754 29.369 1.00 49.12 785 ASP A C 1
ATOM 6314 O O . ASP A 1 785 ? 38.991 49.728 30.008 1.00 49.12 785 ASP A O 1
ATOM 6318 N N . GLY A 1 786 ? 37.735 48.965 28.306 1.00 50.16 786 GLY A N 1
ATOM 6319 C CA . GLY A 1 786 ? 38.715 48.012 27.779 1.00 50.16 786 GLY A CA 1
ATOM 6320 C C . GLY A 1 786 ? 38.779 46.692 28.552 1.00 50.16 786 GLY A C 1
ATOM 6321 O O . GLY A 1 786 ? 39.644 45.860 28.279 1.00 50.16 786 GLY A O 1
ATOM 6322 N N . SER A 1 787 ? 37.884 46.478 29.519 1.00 53.75 787 SER A N 1
ATOM 6323 C CA . SER A 1 787 ? 37.763 45.192 30.206 1.00 53.75 787 SER A CA 1
ATOM 6324 C C . SER A 1 787 ? 37.029 44.159 29.345 1.00 53.75 787 SER A C 1
ATOM 6326 O O . SER A 1 787 ? 36.154 44.497 28.551 1.00 53.75 787 SER A O 1
ATOM 6328 N N . LYS A 1 788 ? 37.349 42.869 29.518 1.00 59.34 788 LYS A N 1
ATOM 6329 C CA . LYS A 1 788 ? 36.763 41.754 28.744 1.00 59.34 788 LYS A CA 1
ATOM 6330 C C . LYS A 1 788 ? 35.347 41.382 29.200 1.00 59.34 788 LYS A C 1
ATOM 6332 O O . LYS A 1 788 ? 34.988 40.209 29.257 1.00 59.34 788 LYS A O 1
ATOM 6337 N N . ARG A 1 789 ? 34.563 42.384 29.599 1.00 59.47 789 ARG A N 1
ATOM 6338 C CA . ARG A 1 789 ? 33.237 42.218 30.189 1.00 59.47 789 ARG A CA 1
ATOM 6339 C C . ARG A 1 789 ? 32.149 42.550 29.176 1.00 59.47 789 ARG A C 1
ATOM 6341 O O . ARG A 1 789 ? 32.240 43.553 28.468 1.00 59.47 789 ARG A O 1
ATOM 6348 N N . LEU A 1 790 ? 31.121 41.708 29.141 1.00 60.19 790 LEU A N 1
ATOM 6349 C CA . LEU A 1 790 ? 29.950 41.832 28.278 1.00 60.19 790 LEU A CA 1
ATOM 6350 C C . LEU A 1 790 ? 28.704 42.052 29.137 1.00 60.19 790 LEU A C 1
ATOM 6352 O O . LEU A 1 790 ? 28.484 41.334 30.116 1.00 60.19 790 LEU A O 1
ATOM 6356 N N . PHE A 1 791 ? 27.896 43.043 28.757 1.00 57.25 791 PHE A N 1
ATOM 6357 C CA . PHE A 1 791 ? 26.621 43.353 29.402 1.00 57.25 791 PHE A CA 1
ATOM 6358 C C . PHE A 1 791 ? 25.467 42.825 28.549 1.00 57.25 791 PHE A C 1
ATOM 6360 O O . PHE A 1 791 ? 25.391 43.144 27.361 1.00 57.25 791 PHE A O 1
ATOM 6367 N N . VAL A 1 792 ? 24.583 42.025 29.155 1.00 57.72 792 VAL A N 1
ATOM 6368 C CA . VAL A 1 792 ? 23.487 41.322 28.465 1.00 57.72 792 VAL A CA 1
ATOM 6369 C C . VAL A 1 792 ? 22.161 41.562 29.197 1.00 57.72 792 VAL A C 1
ATOM 6371 O O . VAL A 1 792 ? 22.121 41.526 30.428 1.00 57.72 792 VAL A O 1
ATOM 6374 N N . LEU A 1 793 ? 21.079 41.847 28.457 1.00 52.38 793 LEU A N 1
ATOM 6375 C CA . LEU A 1 793 ? 19.747 42.133 29.023 1.00 52.38 793 LEU A CA 1
ATOM 6376 C C . LEU A 1 793 ? 19.200 40.891 29.729 1.00 52.38 793 LEU A C 1
ATOM 6378 O O . LEU A 1 793 ? 19.190 39.809 29.135 1.00 52.38 793 LEU A O 1
ATOM 6382 N N . ALA A 1 794 ? 18.728 41.030 30.971 1.00 50.84 794 ALA A N 1
ATOM 6383 C CA . ALA A 1 794 ? 18.164 39.911 31.718 1.00 50.84 794 ALA A CA 1
ATOM 6384 C C . ALA A 1 794 ? 16.941 39.340 30.984 1.00 50.84 794 ALA A C 1
ATOM 6386 O O . ALA A 1 794 ? 16.073 40.078 30.523 1.00 50.84 794 ALA A O 1
ATOM 6387 N N . GLY A 1 795 ? 16.904 38.012 30.855 1.00 46.72 795 GLY A N 1
ATOM 6388 C CA . GLY A 1 795 ? 15.898 37.298 30.062 1.00 46.72 795 GLY A CA 1
ATOM 6389 C C . GLY A 1 795 ? 16.313 37.018 28.616 1.00 46.72 795 GLY A C 1
ATOM 6390 O O . GLY A 1 795 ? 15.609 36.290 27.924 1.00 46.72 795 GLY A O 1
ATOM 6391 N N . THR A 1 796 ? 17.465 37.524 28.165 1.00 49.53 796 THR A N 1
ATOM 6392 C CA . THR A 1 796 ? 18.044 37.095 26.889 1.00 49.53 796 THR A CA 1
ATOM 6393 C C . THR A 1 796 ? 18.753 35.761 27.071 1.00 49.53 796 THR A C 1
ATOM 6395 O O . THR A 1 796 ? 19.660 35.658 27.900 1.00 49.53 796 THR A O 1
ATOM 6398 N N . ASP A 1 797 ? 18.385 34.753 26.280 1.00 50.66 797 ASP A N 1
ATOM 6399 C CA . ASP A 1 797 ? 19.103 33.482 26.259 1.00 50.66 797 ASP A CA 1
ATOM 6400 C C . ASP A 1 797 ? 20.452 33.665 25.540 1.00 50.66 797 ASP A C 1
ATOM 6402 O O . ASP A 1 797 ? 20.581 33.588 24.318 1.00 50.66 797 ASP A O 1
ATOM 6406 N N . PHE A 1 798 ? 21.472 34.015 26.324 1.00 44.91 798 PHE A N 1
ATOM 6407 C CA . PHE A 1 798 ? 22.829 34.260 25.837 1.00 44.91 798 PHE A CA 1
ATOM 6408 C C . PHE A 1 798 ? 23.455 33.003 25.214 1.00 44.91 798 PHE A C 1
ATOM 6410 O O . PHE A 1 798 ? 24.348 33.118 24.375 1.00 44.91 798 PHE A O 1
ATOM 6417 N N . VAL A 1 799 ? 22.979 31.811 25.597 1.00 43.81 799 VAL A N 1
ATOM 6418 C CA . VAL A 1 799 ? 23.426 30.545 25.012 1.00 43.81 799 VAL A CA 1
ATOM 6419 C C . VAL A 1 799 ? 22.830 30.384 23.622 1.00 43.81 799 VAL A C 1
ATOM 6421 O O . VAL A 1 799 ? 23.587 30.081 22.707 1.00 43.81 799 VAL A O 1
ATOM 6424 N N . ASP A 1 800 ? 21.547 30.692 23.419 1.00 45.81 800 ASP A N 1
ATOM 6425 C CA . ASP A 1 800 ? 20.965 30.737 22.069 1.00 45.81 800 ASP A CA 1
ATOM 6426 C C . ASP A 1 800 ? 21.662 31.778 21.181 1.00 45.81 800 ASP A C 1
ATOM 6428 O O . ASP A 1 800 ? 21.902 31.519 20.003 1.00 45.81 800 ASP A O 1
ATOM 6432 N N . LEU A 1 801 ? 22.072 32.923 21.740 1.00 45.69 801 LEU A N 1
ATOM 6433 C CA . LEU A 1 801 ? 22.848 33.929 21.005 1.00 45.69 801 LEU A CA 1
ATOM 6434 C C . LEU A 1 801 ? 24.231 33.397 20.583 1.00 45.69 801 LEU A C 1
ATOM 6436 O O . LEU A 1 801 ? 24.646 33.594 19.442 1.00 45.69 801 LEU A O 1
ATOM 6440 N N . LEU A 1 802 ? 24.943 32.700 21.476 1.00 44.00 802 LEU A N 1
ATOM 6441 C CA . LEU A 1 802 ? 26.229 32.065 21.163 1.00 44.00 802 LEU A CA 1
ATOM 6442 C C . LEU A 1 802 ? 26.070 30.891 20.187 1.00 44.00 802 LEU A C 1
ATOM 6444 O O . LEU A 1 802 ? 26.912 30.720 19.313 1.00 44.00 802 LEU A O 1
ATOM 6448 N N . VAL A 1 803 ? 24.990 30.114 20.290 1.00 44.00 803 VAL A N 1
ATOM 6449 C CA . VAL A 1 803 ? 24.656 29.022 19.362 1.00 44.00 803 VAL A CA 1
ATOM 6450 C C . VAL A 1 803 ? 24.335 29.572 17.973 1.00 44.00 803 VAL A C 1
ATOM 6452 O O . VAL A 1 803 ? 24.802 29.016 16.981 1.00 44.00 803 VAL A O 1
ATOM 6455 N N . GLN A 1 804 ? 23.611 30.690 17.882 1.00 44.34 804 GLN A N 1
ATOM 6456 C CA . GLN A 1 804 ? 23.325 31.350 16.606 1.00 44.34 804 GLN A CA 1
ATOM 6457 C C . GLN A 1 804 ? 24.564 32.010 15.989 1.00 44.34 804 GLN A C 1
ATOM 6459 O O . GLN A 1 804 ? 24.705 31.992 14.770 1.00 44.34 804 GLN A O 1
ATOM 6464 N N . LEU A 1 805 ? 25.478 32.548 16.806 1.00 38.94 805 LEU A N 1
ATOM 6465 C CA . LEU A 1 805 ? 26.722 33.162 16.327 1.00 38.94 805 LEU A CA 1
ATOM 6466 C C . LEU A 1 805 ? 27.811 32.137 15.961 1.00 38.94 805 LEU A C 1
ATOM 6468 O O . LEU A 1 805 ? 28.555 32.369 15.014 1.00 38.94 805 LEU A O 1
ATOM 6472 N N . TYR A 1 806 ? 27.913 31.010 16.678 1.00 43.53 806 TYR A N 1
ATOM 6473 C CA . TYR A 1 806 ? 28.997 30.026 16.501 1.00 43.53 806 TYR A CA 1
ATOM 6474 C C . TYR A 1 806 ? 28.568 28.698 15.865 1.00 43.53 806 TYR A C 1
ATOM 6476 O O . TYR A 1 806 ? 29.418 27.867 15.548 1.00 43.53 806 TYR A O 1
ATOM 6484 N N . GLY A 1 807 ? 27.273 28.504 15.622 1.00 38.47 807 GLY A N 1
ATOM 6485 C CA . GLY A 1 807 ? 26.714 27.642 14.579 1.00 38.47 807 GLY A CA 1
ATOM 6486 C C . GLY A 1 807 ? 26.872 26.124 14.701 1.00 38.47 807 GLY A C 1
ATOM 6487 O O . GLY A 1 807 ? 26.020 25.426 14.163 1.00 38.47 807 GLY A O 1
ATOM 6488 N N . LYS A 1 808 ? 27.895 25.570 15.366 1.00 46.50 808 LYS A N 1
ATOM 6489 C CA . LYS A 1 808 ? 28.091 24.111 15.507 1.00 46.50 808 LYS A CA 1
ATOM 6490 C C . LYS A 1 808 ? 28.908 23.769 16.766 1.00 46.50 808 LYS A C 1
ATOM 6492 O O . LYS A 1 808 ? 30.133 23.729 16.717 1.00 46.50 808 LYS A O 1
ATOM 6497 N N . MET A 1 809 ? 28.233 23.483 17.884 1.00 42.47 809 MET A N 1
ATOM 6498 C CA . MET A 1 809 ? 28.804 22.700 18.997 1.00 42.47 809 MET A CA 1
ATOM 6499 C C . MET A 1 809 ? 28.296 21.255 18.894 1.00 42.47 809 MET A C 1
ATOM 6501 O O . MET A 1 809 ? 27.134 21.053 18.543 1.00 42.47 809 MET A O 1
ATOM 6505 N N . ASP A 1 810 ? 29.146 20.259 19.165 1.00 44.00 810 ASP A N 1
ATOM 6506 C CA . ASP A 1 810 ? 28.740 18.845 19.111 1.00 44.00 810 ASP A CA 1
ATOM 6507 C C . ASP A 1 810 ? 27.842 18.441 20.292 1.00 44.00 810 ASP A C 1
ATOM 6509 O O . ASP A 1 810 ? 27.735 19.161 21.283 1.00 44.00 810 ASP A O 1
ATOM 6513 N N . GLU A 1 811 ? 27.190 17.280 20.197 1.00 37.44 811 GLU A N 1
ATOM 6514 C CA . GLU A 1 811 ? 26.189 16.818 21.161 1.00 37.44 811 GLU A CA 1
ATOM 6515 C C . GLU A 1 811 ? 26.756 16.493 22.560 1.00 37.44 811 GLU A C 1
ATOM 6517 O O . GLU A 1 811 ? 26.002 16.476 23.530 1.00 37.44 811 GLU A O 1
ATOM 6522 N N . ALA A 1 812 ? 28.065 16.255 22.698 1.00 38.47 812 ALA A N 1
ATOM 6523 C CA . ALA A 1 812 ? 28.738 15.945 23.962 1.00 38.47 812 ALA A CA 1
ATOM 6524 C C . ALA A 1 812 ? 29.221 17.217 24.671 1.00 38.47 812 ALA A C 1
ATOM 6526 O O . ALA A 1 812 ? 29.077 17.337 25.891 1.00 38.47 812 ALA A O 1
ATOM 6527 N N . ALA A 1 813 ? 29.708 18.200 23.909 1.00 40.94 813 ALA A N 1
ATOM 6528 C CA . ALA A 1 813 ? 29.893 19.568 24.363 1.00 40.94 813 ALA A CA 1
ATOM 6529 C C . ALA A 1 813 ? 28.533 20.178 24.706 1.00 40.94 813 ALA A C 1
ATOM 6531 O O . ALA A 1 813 ? 28.400 20.763 25.768 1.00 40.94 813 ALA A O 1
ATOM 6532 N N . TRP A 1 814 ? 27.498 19.936 23.897 1.00 41.03 814 TRP A N 1
ATOM 6533 C CA . TRP A 1 814 ? 26.109 20.272 24.192 1.00 41.03 814 TRP A CA 1
ATOM 6534 C C . TRP A 1 814 ? 25.606 19.526 25.416 1.00 41.03 814 TRP A C 1
ATOM 6536 O O . TRP A 1 814 ? 25.030 20.175 26.258 1.00 41.03 814 TRP A O 1
ATOM 6546 N N . ARG A 1 815 ? 25.842 18.223 25.609 1.00 37.75 815 ARG A N 1
ATOM 6547 C CA . ARG A 1 815 ? 25.443 17.504 26.835 1.00 37.75 815 ARG A CA 1
ATOM 6548 C C . ARG A 1 815 ? 26.208 17.988 28.054 1.00 37.75 815 ARG A C 1
ATOM 6550 O O . ARG A 1 815 ? 25.591 18.090 29.097 1.00 37.75 815 ARG A O 1
ATOM 6557 N N . SER A 1 816 ? 27.483 18.353 27.929 1.00 41.03 816 SER A N 1
ATOM 6558 C CA . SER A 1 816 ? 28.290 18.905 29.025 1.00 41.03 816 SER A CA 1
ATOM 6559 C C . SER A 1 816 ? 27.874 20.331 29.369 1.00 41.03 816 SER A C 1
ATOM 6561 O O . SER A 1 816 ? 27.661 20.643 30.535 1.00 41.03 816 SER A O 1
ATOM 6563 N N . LEU A 1 817 ? 27.679 21.198 28.372 1.00 38.97 817 LEU A N 1
ATOM 6564 C CA . LEU A 1 817 ? 27.152 22.547 28.562 1.00 38.97 817 LEU A CA 1
ATOM 6565 C C . LEU A 1 817 ? 25.704 22.481 29.015 1.00 38.97 817 LEU A C 1
ATOM 6567 O O . LEU A 1 817 ? 25.362 23.213 29.911 1.00 38.97 817 LEU A O 1
ATOM 6571 N N . ARG A 1 818 ? 24.875 21.571 28.511 1.00 38.47 818 ARG A N 1
ATOM 6572 C CA . ARG A 1 818 ? 23.488 21.327 28.932 1.00 38.47 818 ARG A CA 1
ATOM 6573 C C . ARG A 1 818 ? 23.414 20.559 30.242 1.00 38.47 818 ARG A C 1
ATOM 6575 O O . ARG A 1 818 ? 22.378 20.657 30.856 1.00 38.47 818 ARG A O 1
ATOM 6582 N N . GLU A 1 819 ? 24.451 19.872 30.721 1.00 38.53 819 GLU A N 1
ATOM 6583 C CA . GLU A 1 819 ? 24.543 19.320 32.086 1.00 38.53 819 GLU A CA 1
ATOM 6584 C C . GLU A 1 819 ? 24.988 20.394 33.074 1.00 38.53 819 GLU A C 1
ATOM 6586 O O . GLU A 1 819 ? 24.467 20.473 34.181 1.00 38.53 819 GLU A O 1
ATOM 6591 N N . VAL A 1 820 ? 25.953 21.233 32.695 1.00 39.22 820 VAL A N 1
ATOM 6592 C CA . VAL A 1 820 ? 26.412 22.375 33.498 1.00 39.22 820 VAL A CA 1
ATOM 6593 C C . VAL A 1 820 ? 25.320 23.448 33.549 1.00 39.22 820 VAL A C 1
ATOM 6595 O O . VAL A 1 820 ? 25.023 23.988 34.614 1.00 39.22 820 VAL A O 1
ATOM 6598 N N . TYR A 1 821 ? 24.669 23.697 32.415 1.00 36.59 821 TYR A N 1
ATOM 6599 C CA . TYR A 1 821 ? 23.561 24.622 32.233 1.00 36.59 821 TYR A CA 1
ATOM 6600 C C . TYR A 1 821 ? 22.251 23.991 32.691 1.00 36.59 821 TYR A C 1
ATOM 6602 O O . TYR A 1 821 ? 21.506 24.730 33.290 1.00 36.59 821 TYR A O 1
ATOM 6610 N N . SER A 1 822 ? 21.970 22.679 32.594 1.00 34.25 822 SER A N 1
ATOM 6611 C CA . SER A 1 822 ? 20.807 22.072 33.289 1.00 34.25 822 SER A CA 1
ATOM 6612 C C . SER A 1 822 ? 20.997 22.099 34.794 1.00 34.25 822 SER A C 1
ATOM 6614 O O . SER A 1 822 ? 20.051 22.432 35.487 1.00 34.25 822 SER A O 1
ATOM 6616 N N . LYS A 1 823 ? 22.216 21.912 35.319 1.00 36.81 823 LYS A N 1
ATOM 6617 C CA . LYS A 1 823 ? 22.510 22.148 36.745 1.00 36.81 823 LYS A CA 1
ATOM 6618 C C . LYS A 1 823 ? 22.331 23.616 37.163 1.00 36.81 823 LYS A C 1
ATOM 6620 O O . LYS A 1 823 ? 22.181 23.886 38.356 1.00 36.81 823 LYS A O 1
ATOM 6625 N N . HIS A 1 824 ? 22.333 24.567 36.223 1.00 35.97 824 HIS A N 1
ATOM 6626 C CA . HIS A 1 824 ? 22.024 25.985 36.464 1.00 35.97 824 HIS A CA 1
ATOM 6627 C C . HIS A 1 824 ? 20.576 26.392 36.100 1.00 35.97 824 HIS A C 1
ATOM 6629 O O . HIS A 1 824 ? 20.017 27.231 36.799 1.00 35.97 824 HIS A O 1
ATOM 6635 N N . LEU A 1 825 ? 19.931 25.766 35.108 1.00 34.06 825 LEU A N 1
ATOM 6636 C CA . LEU A 1 825 ? 18.550 25.987 34.653 1.00 34.06 825 LEU A CA 1
ATOM 6637 C C . LEU A 1 825 ? 17.531 25.173 35.454 1.00 34.06 825 LEU A C 1
ATOM 6639 O O . LEU A 1 825 ? 16.380 25.587 35.546 1.00 34.06 825 LEU A O 1
ATOM 6643 N N . ASP A 1 826 ? 17.945 24.088 36.116 1.00 35.03 826 ASP A N 1
ATOM 6644 C CA . ASP A 1 826 ? 17.167 23.424 37.176 1.00 35.03 826 ASP A CA 1
ATOM 6645 C C . ASP A 1 826 ? 16.974 24.338 38.393 1.00 35.03 826 ASP A C 1
ATOM 6647 O O . ASP A 1 826 ? 16.201 24.023 39.298 1.00 35.03 826 ASP A O 1
ATOM 6651 N N . ARG A 1 827 ? 17.652 25.494 38.431 1.00 36.25 827 ARG A N 1
ATOM 6652 C CA . ARG A 1 827 ? 17.370 26.557 39.400 1.00 36.25 827 ARG A CA 1
ATOM 6653 C C . ARG A 1 827 ? 16.440 27.651 38.859 1.00 36.25 827 ARG A C 1
ATOM 6655 O O . ARG A 1 827 ? 16.047 28.498 39.655 1.00 36.25 827 ARG A O 1
ATOM 6662 N N . SER A 1 828 ? 16.055 27.641 37.575 1.00 36.41 828 SER A N 1
ATOM 6663 C CA . SER A 1 828 ? 15.243 28.713 36.964 1.00 36.41 828 SER A CA 1
ATOM 6664 C C . SER A 1 828 ? 14.145 28.300 35.959 1.00 36.41 828 SER A C 1
ATOM 6666 O O . SER A 1 828 ? 13.438 29.183 35.479 1.00 36.41 828 SER A O 1
ATOM 6668 N N . LYS A 1 829 ? 13.886 27.006 35.701 1.00 28.14 829 LYS A N 1
ATOM 6669 C CA . LYS A 1 829 ? 12.600 26.519 35.145 1.00 28.14 829 LYS A CA 1
ATOM 6670 C C . LYS A 1 829 ? 11.817 25.699 36.188 1.00 28.14 829 LYS A C 1
ATOM 6672 O O . LYS A 1 829 ? 12.426 24.953 36.956 1.00 28.14 829 LYS A O 1
ATOM 6677 N N . PRO A 1 830 ? 10.478 25.820 36.254 1.00 34.00 830 PRO A N 1
ATOM 6678 C CA . PRO A 1 830 ? 9.665 25.127 37.252 1.00 34.00 830 PRO A CA 1
ATOM 6679 C C . PRO A 1 830 ? 9.668 23.596 37.029 1.00 34.00 830 PRO A C 1
ATOM 6681 O O . PRO A 1 830 ? 9.138 23.096 36.047 1.00 34.00 830 PRO A O 1
ATOM 6684 N N . LYS A 1 831 ? 10.334 22.884 37.952 1.00 31.81 831 LYS A N 1
ATOM 6685 C CA . LYS A 1 831 ? 10.278 21.449 38.325 1.00 31.81 831 LYS A CA 1
ATOM 6686 C C . LYS A 1 831 ? 9.972 20.387 37.236 1.00 31.81 831 LYS A C 1
ATOM 6688 O O . LYS A 1 831 ? 8.860 19.886 37.144 1.00 31.81 831 LYS A O 1
ATOM 6693 N N . LYS A 1 832 ? 11.025 19.806 36.640 1.00 34.47 832 LYS A N 1
ATOM 6694 C CA . LYS A 1 832 ? 11.016 18.470 35.979 1.00 34.47 832 LYS A CA 1
ATOM 6695 C C . LYS A 1 832 ? 11.020 17.278 36.966 1.00 34.47 832 LYS A C 1
ATOM 6697 O O . LYS A 1 832 ? 11.229 16.136 36.587 1.00 34.47 832 LYS A O 1
ATOM 6702 N N . LYS A 1 833 ? 10.808 17.541 38.258 1.00 38.41 833 LYS A N 1
ATOM 6703 C CA . LYS A 1 833 ? 10.730 16.527 39.325 1.00 38.41 833 LYS A CA 1
ATOM 6704 C C . LYS A 1 833 ? 9.300 16.006 39.539 1.00 38.41 833 LYS A C 1
ATOM 6706 O O . LYS A 1 833 ? 9.113 15.054 40.282 1.00 38.41 833 LYS A O 1
ATOM 6711 N N . GLU A 1 834 ? 8.299 16.656 38.939 1.00 39.16 834 GLU A N 1
ATOM 6712 C CA . GLU A 1 834 ? 6.878 16.309 39.087 1.00 39.16 834 GLU A CA 1
ATOM 6713 C C . GLU A 1 834 ? 6.408 15.239 38.092 1.00 39.16 834 GLU A C 1
ATOM 6715 O O . GLU A 1 834 ? 5.630 14.386 38.495 1.00 39.16 834 GLU A O 1
ATOM 6720 N N . THR A 1 835 ? 6.905 15.206 36.850 1.00 43.88 835 THR A N 1
ATOM 6721 C CA . THR A 1 835 ? 6.476 14.228 35.828 1.00 43.88 835 THR A CA 1
ATOM 6722 C C . THR A 1 835 ? 6.968 12.804 36.116 1.00 43.88 835 THR A C 1
ATOM 6724 O O . THR A 1 835 ? 6.157 11.886 36.132 1.00 43.88 835 THR A O 1
ATOM 6727 N N . ASP A 1 836 ? 8.245 12.621 36.480 1.00 52.56 836 ASP A N 1
ATOM 6728 C CA . ASP A 1 836 ? 8.771 11.301 36.888 1.00 52.56 836 ASP A CA 1
ATOM 6729 C C . ASP A 1 836 ? 8.111 10.787 38.187 1.00 52.56 836 ASP A C 1
ATOM 6731 O O . ASP A 1 836 ? 7.891 9.587 38.353 1.00 52.56 836 ASP A O 1
ATOM 6735 N N . ASN A 1 837 ? 7.749 11.696 39.105 1.00 55.12 837 ASN A N 1
ATOM 6736 C CA . ASN A 1 837 ? 6.985 11.356 40.310 1.00 55.12 837 ASN A CA 1
ATOM 6737 C C . ASN A 1 837 ? 5.517 11.020 39.991 1.00 55.12 837 ASN A C 1
ATOM 6739 O O . ASN A 1 837 ? 4.956 10.130 40.626 1.00 55.12 837 ASN A O 1
ATOM 6743 N N . ARG A 1 838 ? 4.891 11.713 39.029 1.00 59.28 838 ARG A N 1
ATOM 6744 C CA . ARG A 1 838 ? 3.503 11.477 38.601 1.00 59.28 838 ARG A CA 1
ATOM 6745 C C . ARG A 1 838 ? 3.357 10.103 37.953 1.00 59.28 838 ARG A C 1
ATOM 6747 O O . ARG A 1 838 ? 2.448 9.372 38.325 1.00 59.28 838 ARG A O 1
ATOM 6754 N N . ASP A 1 839 ? 4.279 9.710 37.080 1.00 66.12 839 ASP A N 1
ATOM 6755 C CA . ASP A 1 839 ? 4.246 8.396 36.421 1.00 66.12 839 ASP A CA 1
ATOM 6756 C C . ASP A 1 839 ? 4.523 7.243 37.390 1.00 66.12 839 ASP A C 1
ATOM 6758 O O . ASP A 1 839 ? 3.887 6.189 37.309 1.00 66.12 839 ASP A O 1
ATOM 6762 N N . ALA A 1 840 ? 5.450 7.436 38.333 1.00 71.94 840 ALA A N 1
ATOM 6763 C CA . ALA A 1 840 ? 5.673 6.478 39.412 1.00 71.94 840 ALA A CA 1
ATOM 6764 C C . ALA A 1 840 ? 4.420 6.336 40.298 1.00 71.94 840 ALA A C 1
ATOM 6766 O O . ALA A 1 840 ? 4.003 5.215 40.586 1.00 71.94 840 ALA A O 1
ATOM 6767 N N . SER A 1 841 ? 3.781 7.458 40.649 1.00 76.62 841 SER A N 1
ATOM 6768 C CA . SER A 1 841 ? 2.542 7.489 41.435 1.00 76.62 841 SER A CA 1
ATOM 6769 C C . SER A 1 841 ? 1.364 6.832 40.708 1.00 76.62 841 SER A C 1
ATOM 6771 O O . SER A 1 841 ? 0.605 6.105 41.339 1.00 76.62 841 SER A O 1
ATOM 6773 N N . LEU A 1 842 ? 1.197 7.050 39.398 1.00 79.56 842 LEU A N 1
ATOM 6774 C CA . LEU A 1 842 ? 0.119 6.440 38.607 1.00 79.56 842 LEU A CA 1
ATOM 6775 C C . LEU A 1 842 ? 0.293 4.920 38.489 1.00 79.56 842 LEU A C 1
ATOM 6777 O O . LEU A 1 842 ? -0.674 4.174 38.618 1.00 79.56 842 LEU A O 1
ATOM 6781 N N . LYS A 1 843 ? 1.528 4.436 38.295 1.00 85.06 843 LYS A N 1
ATOM 6782 C CA . LYS A 1 843 ? 1.823 2.991 38.285 1.00 85.06 843 LYS A CA 1
ATOM 6783 C C . LYS A 1 843 ? 1.504 2.332 39.624 1.00 85.06 843 LYS A C 1
ATOM 6785 O O . LYS A 1 843 ? 0.951 1.235 39.639 1.00 85.06 843 LYS A O 1
ATOM 6790 N N . GLU A 1 844 ? 1.841 2.996 40.726 1.00 87.44 844 GLU A N 1
ATOM 6791 C CA . GLU A 1 844 ? 1.515 2.528 42.075 1.00 87.44 844 GLU A CA 1
ATOM 6792 C C . GLU A 1 844 ? -0.005 2.485 42.300 1.00 87.44 844 GLU A C 1
ATOM 6794 O O . GLU A 1 844 ? -0.523 1.465 42.746 1.00 87.44 844 GLU A O 1
ATOM 6799 N N . GLN A 1 845 ? -0.736 3.527 41.889 1.00 87.31 845 GLN A N 1
ATOM 6800 C CA . GLN A 1 845 ? -2.202 3.576 41.976 1.00 87.31 845 GLN A CA 1
ATOM 6801 C C . GLN A 1 845 ? -2.885 2.477 41.152 1.00 87.31 845 GLN A C 1
ATOM 6803 O O . GLN A 1 845 ? -3.770 1.790 41.657 1.00 87.31 845 GLN A O 1
ATOM 6808 N N . VAL A 1 846 ? -2.467 2.265 39.898 1.00 90.00 846 VAL A N 1
ATOM 6809 C CA . VAL A 1 846 ? -3.013 1.191 39.045 1.00 90.00 846 VAL A CA 1
ATOM 6810 C C . VAL A 1 846 ? -2.777 -0.182 39.677 1.00 90.00 846 VAL A C 1
ATOM 6812 O O . VAL A 1 846 ? -3.672 -1.030 39.668 1.00 90.00 846 VAL A O 1
ATOM 6815 N N . GLN A 1 847 ? -1.595 -0.399 40.256 1.00 88.44 847 GLN A N 1
ATOM 6816 C CA . GLN A 1 847 ? -1.274 -1.644 40.948 1.00 88.44 847 GLN A CA 1
ATOM 6817 C C . GLN A 1 847 ? -2.137 -1.833 42.208 1.00 88.44 847 GLN A C 1
ATOM 6819 O O . GLN A 1 847 ? -2.664 -2.925 42.423 1.00 88.44 847 GLN A O 1
ATOM 6824 N N . GLU A 1 848 ? -2.348 -0.780 43.001 1.00 92.12 848 GLU A N 1
ATOM 6825 C CA . GLU A 1 848 ? -3.212 -0.825 44.185 1.00 92.12 848 GLU A CA 1
ATOM 6826 C C . GLU A 1 848 ? -4.670 -1.148 43.816 1.00 92.12 848 GLU A C 1
ATOM 6828 O O . GLU A 1 848 ? -5.297 -2.009 44.438 1.00 92.12 848 GLU A O 1
ATOM 6833 N N . LEU A 1 849 ? -5.209 -0.509 42.774 1.00 93.31 849 LEU A N 1
ATOM 6834 C CA . LEU A 1 849 ? -6.571 -0.754 42.287 1.00 93.31 849 LEU A CA 1
ATOM 6835 C C . LEU A 1 849 ? -6.752 -2.199 41.812 1.00 93.31 849 LEU A C 1
ATOM 6837 O O . LEU A 1 849 ? -7.767 -2.827 42.121 1.00 93.31 849 LEU A O 1
ATOM 6841 N N . LYS A 1 850 ? -5.751 -2.764 41.131 1.00 90.88 850 LYS A N 1
ATOM 6842 C CA . LYS A 1 850 ? -5.734 -4.178 40.732 1.00 90.88 850 LYS A CA 1
ATOM 6843 C C . LYS A 1 850 ? -5.722 -5.118 41.940 1.00 90.88 850 LYS A C 1
ATOM 6845 O O . LYS A 1 850 ? -6.463 -6.102 41.964 1.00 90.88 850 LYS A O 1
ATOM 6850 N N . GLU A 1 851 ? -4.900 -4.837 42.948 1.00 89.56 851 GLU A N 1
ATOM 6851 C CA . GLU A 1 851 ? -4.837 -5.641 44.174 1.00 89.56 851 GLU A CA 1
ATOM 6852 C C . GLU A 1 851 ? -6.158 -5.600 44.951 1.00 89.56 851 GLU A C 1
ATOM 6854 O O . GLU A 1 851 ? -6.645 -6.645 45.394 1.00 89.56 851 GLU A O 1
ATOM 6859 N N . ARG A 1 852 ? -6.788 -4.422 45.037 1.00 90.94 852 ARG A N 1
ATOM 6860 C CA . ARG A 1 852 ? -8.145 -4.264 45.581 1.00 90.94 852 ARG A CA 1
ATOM 6861 C C . ARG A 1 852 ? -9.167 -5.060 44.772 1.00 90.94 852 ARG A C 1
ATOM 6863 O O . ARG A 1 852 ? -9.978 -5.771 45.359 1.00 90.94 852 ARG A O 1
ATOM 6870 N N . GLN A 1 853 ? -9.084 -5.032 43.442 1.00 91.94 853 GLN A N 1
ATOM 6871 C CA . GLN A 1 853 ? -9.981 -5.806 42.582 1.00 91.94 853 GLN A CA 1
ATOM 6872 C C . GLN A 1 853 ? -9.847 -7.320 42.820 1.00 91.94 853 GLN A C 1
ATOM 6874 O O . GLN A 1 853 ? -10.843 -8.032 42.922 1.00 91.94 853 GLN A O 1
ATOM 6879 N N . LEU A 1 854 ? -8.619 -7.820 42.990 1.00 87.00 854 LEU A N 1
ATOM 6880 C CA . LEU A 1 854 ? -8.345 -9.221 43.338 1.00 87.00 854 LEU A CA 1
ATOM 6881 C C . LEU A 1 854 ? -8.828 -9.607 44.745 1.00 87.00 854 LEU A C 1
ATOM 6883 O O . LEU A 1 854 ? -9.052 -10.794 45.013 1.00 87.00 854 LEU A O 1
ATOM 6887 N N . ALA A 1 855 ? -8.978 -8.644 45.657 1.00 87.44 855 ALA A N 1
ATOM 6888 C CA . ALA A 1 855 ? -9.555 -8.884 46.976 1.00 87.44 855 ALA A CA 1
ATOM 6889 C C . ALA A 1 855 ? -11.067 -9.169 46.896 1.00 87.44 855 ALA A C 1
ATOM 6891 O O . ALA A 1 855 ? -11.557 -10.004 47.656 1.00 87.44 855 ALA A O 1
ATOM 6892 N N . TYR A 1 856 ? -11.776 -8.566 45.934 1.00 88.25 856 TYR A N 1
ATOM 6893 C CA . TYR A 1 856 ? -13.210 -8.793 45.708 1.00 88.25 856 TYR A CA 1
ATOM 6894 C C . TYR A 1 856 ? -13.544 -10.121 45.015 1.00 88.25 856 TYR A C 1
ATOM 6896 O O . TYR A 1 856 ? -14.693 -10.550 45.052 1.00 88.25 856 TYR A O 1
ATOM 6904 N N . ALA A 1 857 ? -12.556 -10.830 44.460 1.00 80.50 857 ALA A N 1
ATOM 6905 C CA . ALA A 1 857 ? -12.730 -12.083 43.712 1.00 80.50 857 ALA A CA 1
ATOM 6906 C C . ALA A 1 857 ? -13.509 -13.207 44.440 1.00 80.50 857 ALA A C 1
ATOM 6908 O O . ALA A 1 857 ? -13.899 -14.193 43.816 1.00 80.50 857 ALA A O 1
ATOM 6909 N N . GLY A 1 858 ? -13.697 -13.105 45.762 1.00 73.62 858 GLY A N 1
ATOM 6910 C CA . GLY A 1 858 ? -14.491 -14.043 46.564 1.00 73.62 858 GLY A CA 1
ATOM 6911 C C . GLY A 1 858 ? -15.984 -13.707 46.677 1.00 73.62 858 GLY A C 1
ATOM 6912 O O . GLY A 1 858 ? -16.733 -14.508 47.235 1.00 73.62 858 GLY A O 1
ATOM 6913 N N . ASN A 1 859 ? -16.424 -12.549 46.181 1.00 82.50 859 ASN A N 1
ATOM 6914 C CA . ASN A 1 859 ? -17.802 -12.086 46.313 1.00 82.50 859 ASN A CA 1
ATOM 6915 C C . ASN A 1 859 ? -18.718 -12.757 45.281 1.00 82.50 859 ASN A C 1
ATOM 6917 O O . ASN A 1 859 ? -18.481 -12.683 44.073 1.00 82.50 859 ASN A O 1
ATOM 6921 N N . ALA A 1 860 ? -19.806 -13.373 45.758 1.00 80.25 860 ALA A N 1
ATOM 6922 C CA . ALA A 1 860 ? -20.801 -14.005 44.891 1.00 80.25 860 ALA A CA 1
ATOM 6923 C C . ALA A 1 860 ? -21.468 -12.980 43.952 1.00 80.25 860 ALA A C 1
ATOM 6925 O O . ALA A 1 860 ? -21.513 -13.186 42.740 1.00 80.25 860 ALA A O 1
ATOM 6926 N N . GLU A 1 861 ? -21.900 -11.843 44.503 1.00 86.06 861 GLU A N 1
ATOM 6927 C CA . GLU A 1 861 ? -22.468 -10.714 43.762 1.00 86.06 861 GLU A CA 1
ATOM 6928 C C . GLU A 1 861 ? -21.510 -9.521 43.777 1.00 86.06 861 GLU A C 1
ATOM 6930 O O . GLU A 1 861 ? -20.830 -9.282 44.775 1.00 86.06 861 GLU A O 1
ATOM 6935 N N . MET A 1 862 ? -21.480 -8.760 42.681 1.00 91.50 862 MET A N 1
ATOM 6936 C CA . MET A 1 862 ? -20.670 -7.546 42.584 1.00 91.50 862 MET A CA 1
ATOM 6937 C C . MET A 1 862 ? -21.235 -6.451 43.500 1.00 91.50 862 MET A C 1
ATOM 6939 O O . MET A 1 862 ? -22.433 -6.151 43.442 1.00 91.50 862 MET A O 1
ATOM 6943 N N . SER A 1 863 ? -20.387 -5.856 44.341 1.00 93.06 863 SER A N 1
ATOM 6944 C CA . SER A 1 863 ? -20.757 -4.713 45.188 1.00 93.06 863 SER A CA 1
ATOM 6945 C C . SER A 1 863 ? -20.602 -3.380 44.456 1.00 93.06 863 SER A C 1
ATOM 6947 O O . SER A 1 863 ? -19.937 -3.296 43.419 1.00 93.06 863 SER A O 1
ATOM 6949 N N . LEU A 1 864 ? -21.204 -2.317 44.997 1.00 91.62 864 LEU A N 1
ATOM 6950 C CA . LEU A 1 864 ? -21.001 -0.966 44.469 1.00 91.62 864 LEU A CA 1
ATOM 6951 C C . LEU A 1 864 ? -19.521 -0.554 44.549 1.00 91.62 864 LEU A C 1
ATOM 6953 O O . LEU A 1 864 ? -18.982 -0.029 43.579 1.00 91.62 864 LEU A O 1
ATOM 6957 N N . ALA A 1 865 ? -18.832 -0.865 45.647 1.00 91.75 865 ALA A N 1
ATOM 6958 C CA . ALA A 1 865 ? -17.405 -0.590 45.808 1.00 91.75 865 ALA A CA 1
ATOM 6959 C C . ALA A 1 865 ? -16.539 -1.337 44.778 1.00 91.75 865 ALA A C 1
ATOM 6961 O O . ALA A 1 865 ? -15.565 -0.778 44.274 1.00 91.75 865 ALA A O 1
ATOM 6962 N N . GLU A 1 866 ? -16.903 -2.573 44.423 1.00 93.50 866 GLU A N 1
ATOM 6963 C CA . GLU A 1 866 ? -16.212 -3.341 43.383 1.00 93.50 866 GLU A CA 1
ATOM 6964 C C . GLU A 1 866 ? -16.408 -2.720 41.989 1.00 93.50 866 GLU A C 1
ATOM 6966 O O . GLU A 1 866 ? -15.458 -2.652 41.208 1.00 93.50 866 GLU A O 1
ATOM 6971 N N . LEU A 1 867 ? -17.613 -2.226 41.676 1.00 93.44 867 LEU A N 1
ATOM 6972 C CA . LEU A 1 867 ? -17.898 -1.523 40.418 1.00 93.44 867 LEU A CA 1
ATOM 6973 C C . LEU A 1 867 ? -17.087 -0.232 40.289 1.00 93.44 867 LEU A C 1
ATOM 6975 O O . LEU A 1 867 ? -16.494 0.021 39.241 1.00 93.44 867 LEU A O 1
ATOM 6979 N N . LEU A 1 868 ? -17.061 0.571 41.355 1.00 93.19 868 LEU A N 1
ATOM 6980 C CA . LEU A 1 868 ? -16.329 1.836 41.392 1.00 93.19 868 LEU A CA 1
ATOM 6981 C C . LEU A 1 868 ? -14.821 1.605 41.279 1.00 93.19 868 LEU A C 1
ATOM 6983 O O . LEU A 1 868 ? -14.158 2.294 40.511 1.00 93.19 868 LEU A O 1
ATOM 6987 N N . ASN A 1 869 ? -14.287 0.585 41.961 1.00 93.88 869 ASN A N 1
ATOM 6988 C CA . ASN A 1 869 ? -12.880 0.212 41.830 1.00 93.88 869 ASN A CA 1
ATOM 6989 C C . ASN A 1 869 ? -12.543 -0.238 40.399 1.00 93.88 869 ASN A C 1
ATOM 6991 O O . ASN A 1 869 ? -11.510 0.157 39.870 1.00 93.88 869 ASN A O 1
ATOM 6995 N N . ALA A 1 870 ? -13.418 -1.010 39.744 1.00 93.25 870 ALA A N 1
ATOM 6996 C CA . ALA A 1 870 ? -13.231 -1.417 38.350 1.00 93.25 870 ALA A CA 1
ATOM 6997 C C . ALA A 1 870 ? -13.275 -0.231 37.364 1.00 93.25 870 ALA A C 1
ATOM 6999 O O . ALA A 1 870 ? -12.518 -0.217 36.393 1.00 93.25 870 ALA A O 1
ATOM 7000 N N . LEU A 1 871 ? -14.144 0.757 37.605 1.00 94.19 871 LEU A N 1
ATOM 7001 C CA . LEU A 1 871 ? -14.219 1.994 36.822 1.00 94.19 871 LEU A CA 1
ATOM 7002 C C . LEU A 1 871 ? -12.955 2.847 36.990 1.00 94.19 871 LEU A C 1
ATOM 7004 O O . LEU A 1 871 ? -12.360 3.264 35.998 1.00 94.19 871 LEU A O 1
ATOM 7008 N N . GLU A 1 872 ? -12.529 3.057 38.232 1.00 92.44 872 GLU A N 1
ATOM 7009 C CA . GLU A 1 872 ? -11.333 3.835 38.550 1.00 92.44 872 GLU A CA 1
ATOM 7010 C C . GLU A 1 872 ? -10.066 3.156 38.021 1.00 92.44 872 GLU A C 1
ATOM 7012 O O . GLU A 1 872 ? -9.175 3.803 37.471 1.00 92.44 872 GLU A O 1
ATOM 7017 N N . TRP A 1 873 ? -10.007 1.824 38.098 1.00 93.62 873 TRP A N 1
ATOM 7018 C CA . TRP A 1 873 ? -8.910 1.048 37.531 1.00 93.62 873 TRP A CA 1
ATOM 7019 C C . TRP A 1 873 ? -8.786 1.244 36.019 1.00 93.62 873 TRP A C 1
ATOM 7021 O O . TRP A 1 873 ? -7.677 1.441 35.518 1.00 93.62 873 TRP A O 1
ATOM 7031 N N . GLU A 1 874 ? -9.903 1.248 35.288 1.00 93.06 874 GLU A N 1
ATOM 7032 C CA . GLU A 1 874 ? -9.917 1.563 33.857 1.00 93.06 874 GLU A CA 1
ATOM 7033 C C . GLU A 1 874 ? -9.433 2.992 33.591 1.00 93.06 874 GLU A C 1
ATOM 7035 O O . GLU A 1 874 ? -8.625 3.206 32.685 1.00 93.06 874 GLU A O 1
ATOM 7040 N N . TYR A 1 875 ? -9.892 3.958 34.392 1.00 90.44 875 TYR A N 1
ATOM 7041 C CA . TYR A 1 875 ? -9.532 5.365 34.242 1.00 90.44 875 TYR A CA 1
ATOM 7042 C C . TYR A 1 875 ? -8.033 5.597 34.421 1.00 90.44 875 TYR A C 1
ATOM 7044 O O . TYR A 1 875 ? -7.368 6.083 33.501 1.00 90.44 875 TYR A O 1
ATOM 7052 N N . GLN A 1 876 ? -7.476 5.146 35.544 1.00 88.00 876 GLN A N 1
ATOM 7053 C CA . GLN A 1 876 ? -6.052 5.291 35.833 1.00 88.00 876 GLN A CA 1
ATOM 7054 C C . GLN A 1 876 ? -5.180 4.497 34.853 1.00 88.00 876 GLN A C 1
ATOM 7056 O O . GLN A 1 876 ? -4.130 4.980 34.428 1.00 88.00 876 GLN A O 1
ATOM 7061 N N . SER A 1 877 ? -5.629 3.316 34.411 1.00 87.25 877 SER A N 1
ATOM 7062 C CA . SER A 1 877 ? -4.910 2.534 33.393 1.00 87.25 877 SER A CA 1
ATOM 7063 C C . SER A 1 877 ? -4.863 3.256 32.044 1.00 87.25 877 SER A C 1
ATOM 7065 O O . SER A 1 877 ? -3.831 3.237 31.370 1.00 87.25 877 SER A O 1
ATOM 7067 N N . LYS A 1 878 ? -5.947 3.938 31.650 1.00 83.69 878 LYS A N 1
ATOM 7068 C CA . LYS A 1 878 ? -5.970 4.760 30.433 1.00 83.69 878 LYS A CA 1
ATOM 7069 C C . LYS A 1 878 ? -5.109 6.013 30.553 1.00 83.69 878 LYS A C 1
ATOM 7071 O O . LYS A 1 878 ? -4.425 6.341 29.585 1.00 83.69 878 LYS A O 1
ATOM 7076 N N . LEU A 1 879 ? -5.106 6.682 31.706 1.00 79.50 879 LEU A N 1
ATOM 7077 C CA . LEU A 1 879 ? -4.209 7.814 31.964 1.00 79.50 879 LEU A CA 1
ATOM 7078 C C . LEU A 1 879 ? -2.740 7.386 31.884 1.00 79.50 879 LEU A C 1
ATOM 7080 O O . LEU A 1 879 ? -1.947 8.043 31.217 1.00 79.50 879 LEU A O 1
ATOM 7084 N N . LEU A 1 880 ? -2.391 6.244 32.483 1.00 79.69 880 LEU A N 1
ATOM 7085 C CA . LEU A 1 880 ? -1.041 5.683 32.428 1.00 79.69 880 LEU A CA 1
ATOM 7086 C C . LEU A 1 880 ? -0.613 5.291 31.000 1.00 79.69 880 LEU A C 1
ATOM 7088 O O . LEU A 1 880 ? 0.568 5.382 30.662 1.00 79.69 880 LEU A O 1
ATOM 7092 N N . ALA A 1 881 ? -1.557 4.847 30.164 1.00 75.06 881 ALA A N 1
ATOM 7093 C CA . ALA A 1 881 ? -1.306 4.512 28.762 1.00 75.06 881 ALA A CA 1
ATOM 7094 C C . ALA A 1 881 ? -1.157 5.755 27.858 1.00 75.06 881 ALA A C 1
ATOM 7096 O O . ALA A 1 881 ? -0.450 5.698 26.851 1.00 75.06 881 ALA A O 1
ATOM 7097 N N . ARG A 1 882 ? -1.793 6.883 28.200 1.00 67.62 882 ARG A N 1
ATOM 7098 C CA . ARG A 1 882 ? -1.719 8.160 27.467 1.00 67.62 882 ARG A CA 1
ATOM 7099 C C . ARG A 1 882 ? -0.530 8.994 27.979 1.00 67.62 882 ARG A C 1
ATOM 7101 O O . ARG A 1 882 ? -0.710 9.987 28.664 1.00 67.62 882 ARG A O 1
ATOM 7108 N N . GLN A 1 883 ? 0.704 8.585 27.675 1.00 56.31 883 GLN A N 1
ATOM 7109 C CA . GLN A 1 883 ? 1.918 9.220 28.235 1.00 56.31 883 GLN A CA 1
ATOM 7110 C C . GLN A 1 883 ? 2.271 10.594 27.635 1.00 56.31 883 GLN A C 1
ATOM 7112 O O . GLN A 1 883 ? 2.993 11.371 28.255 1.00 56.31 883 GLN A O 1
ATOM 7117 N N . GLU A 1 884 ? 1.744 10.931 26.456 1.00 53.88 884 GLU A N 1
ATOM 7118 C CA . GLU A 1 884 ? 1.985 12.212 25.785 1.00 53.88 884 GLU A CA 1
ATOM 7119 C C . GLU A 1 884 ? 0.646 12.793 25.308 1.00 53.88 884 GLU A C 1
ATOM 7121 O O . GLU A 1 884 ? -0.182 12.083 24.732 1.00 53.88 884 GLU A O 1
ATOM 7126 N N . GLY A 1 885 ? 0.403 14.081 25.577 1.00 58.12 885 GLY A N 1
ATOM 7127 C CA . GLY A 1 885 ? -0.782 14.785 25.081 1.00 58.12 885 GLY A CA 1
ATOM 7128 C C . GLY A 1 885 ? -0.896 14.694 23.554 1.00 58.12 885 GLY A C 1
ATOM 7129 O O . GLY A 1 885 ? 0.106 14.583 22.845 1.00 58.12 885 GLY A O 1
ATOM 7130 N N . LYS A 1 886 ? -2.115 14.734 23.011 1.00 69.25 886 LYS A N 1
ATOM 7131 C CA . LYS A 1 886 ? -2.313 14.642 21.555 1.00 69.25 886 LYS A CA 1
ATOM 7132 C C . LYS A 1 886 ? -2.074 16.003 20.911 1.00 69.25 886 LYS A C 1
ATOM 7134 O O . LYS A 1 886 ? -2.704 16.987 21.284 1.00 69.25 886 LYS A O 1
ATOM 7139 N N . THR A 1 887 ? -1.193 16.067 19.913 1.00 78.88 887 THR A N 1
ATOM 7140 C CA . THR A 1 887 ? -1.000 17.269 19.086 1.00 78.88 887 THR A CA 1
ATOM 7141 C C . THR A 1 887 ? -1.464 17.014 17.658 1.00 78.88 887 THR A C 1
ATOM 7143 O O . THR A 1 887 ? -0.954 16.118 16.988 1.00 78.88 887 THR A O 1
ATOM 7146 N N . ILE A 1 888 ? -2.391 17.832 17.164 1.00 85.38 888 ILE A N 1
ATOM 7147 C CA . ILE A 1 888 ? -2.943 17.739 15.808 1.00 85.38 888 ILE A CA 1
ATOM 7148 C C . ILE A 1 888 ? -2.612 19.016 15.054 1.00 85.38 888 ILE A C 1
ATOM 7150 O O . ILE A 1 888 ? -2.939 20.116 15.495 1.00 85.38 888 ILE A O 1
ATOM 7154 N N . ARG A 1 889 ? -1.952 18.880 13.905 1.00 88.06 889 ARG A N 1
ATOM 7155 C CA . ARG A 1 889 ? -1.582 20.015 13.052 1.00 88.06 889 ARG A CA 1
ATOM 7156 C C . ARG A 1 889 ? -2.507 20.080 11.849 1.00 88.06 889 ARG A C 1
ATOM 7158 O O . ARG A 1 889 ? -2.697 19.072 11.183 1.00 88.06 889 ARG A O 1
ATOM 7165 N N . PHE A 1 890 ? -2.999 21.270 11.539 1.00 91.25 890 PHE A N 1
ATOM 7166 C CA . PHE A 1 890 ? -3.846 21.546 10.384 1.00 91.25 890 PHE A CA 1
ATOM 7167 C C . PHE A 1 890 ? -3.043 22.355 9.377 1.00 91.25 890 PHE A C 1
ATOM 7169 O O . PHE A 1 890 ? -2.515 23.429 9.695 1.00 91.25 890 PHE A O 1
ATOM 7176 N N . LYS A 1 891 ? -2.893 21.804 8.172 1.00 87.88 891 LYS A N 1
ATOM 7177 C CA . LYS A 1 891 ? -2.074 22.418 7.118 1.00 87.88 891 LYS A CA 1
ATOM 7178 C C . LYS A 1 891 ? -2.759 23.610 6.466 1.00 87.88 891 LYS A C 1
ATOM 7180 O O . LYS A 1 891 ? -2.065 24.422 5.857 1.00 87.88 891 LYS A O 1
ATOM 7185 N N . GLU A 1 892 ? -4.075 23.719 6.603 1.00 87.75 892 GLU A N 1
ATOM 7186 C CA . GLU A 1 892 ? -4.850 24.813 6.040 1.00 87.75 892 GLU A CA 1
ATOM 7187 C C . GLU A 1 892 ? -5.759 25.457 7.078 1.00 87.75 892 GLU A C 1
ATOM 7189 O O . GLU A 1 892 ? -6.397 24.781 7.884 1.00 87.75 892 GLU A O 1
ATOM 7194 N N . VAL A 1 893 ? -5.812 26.786 7.022 1.00 90.81 893 VAL A N 1
ATOM 7195 C CA . VAL A 1 893 ? -6.709 27.622 7.814 1.00 90.81 893 VAL A CA 1
ATOM 7196 C C . VAL A 1 893 ? -7.445 28.540 6.847 1.00 90.81 893 VAL A C 1
ATOM 7198 O O . VAL A 1 893 ? -6.810 29.340 6.156 1.00 90.81 893 VAL A O 1
ATOM 7201 N N . ARG A 1 894 ? -8.769 28.401 6.757 1.00 87.38 894 ARG A N 1
ATOM 7202 C CA . ARG A 1 894 ? -9.618 29.201 5.861 1.00 87.38 894 ARG A CA 1
ATOM 7203 C C . ARG A 1 894 ? -10.630 29.982 6.685 1.00 87.38 894 ARG A C 1
ATOM 7205 O O . ARG A 1 894 ? -11.235 29.422 7.586 1.00 87.38 894 ARG A O 1
ATOM 7212 N N . GLU A 1 895 ? -10.815 31.255 6.374 1.00 86.50 895 GLU A N 1
ATOM 7213 C CA . GLU A 1 895 ? -11.839 32.093 7.001 1.00 86.50 895 GLU A CA 1
ATOM 7214 C C . GLU A 1 895 ? -13.053 32.174 6.068 1.00 86.50 895 GLU A C 1
ATOM 7216 O O . GLU A 1 895 ? -12.905 32.459 4.878 1.00 86.50 895 GLU A O 1
ATOM 7221 N N . ALA A 1 896 ? -14.235 31.867 6.594 1.00 82.81 896 ALA A N 1
ATOM 7222 C CA . ALA A 1 896 ? -15.512 31.978 5.905 1.00 82.81 896 ALA A CA 1
ATOM 7223 C C . ALA A 1 896 ? -16.096 33.396 6.050 1.00 82.81 896 ALA A C 1
ATOM 7225 O O . ALA A 1 896 ? -15.711 34.163 6.931 1.00 82.81 896 ALA A O 1
ATOM 7226 N N . GLU A 1 897 ? -17.052 33.749 5.186 1.00 76.50 897 GLU A N 1
ATOM 7227 C CA . GLU A 1 897 ? -17.655 35.095 5.141 1.00 76.50 897 GLU A CA 1
ATOM 7228 C C . GLU A 1 897 ? -18.392 35.493 6.434 1.00 76.50 897 GLU A C 1
ATOM 7230 O O . GLU A 1 897 ? -18.580 36.679 6.701 1.00 76.50 897 GLU A O 1
ATOM 7235 N N . ASP A 1 898 ? -18.794 34.518 7.251 1.00 78.38 898 ASP A N 1
ATOM 7236 C CA . ASP A 1 898 ? -19.461 34.709 8.542 1.00 78.38 898 ASP A CA 1
ATOM 7237 C C . ASP A 1 898 ? -18.483 34.858 9.730 1.00 78.38 898 ASP A C 1
ATOM 7239 O O . ASP A 1 898 ? -18.917 34.998 10.879 1.00 78.38 898 ASP A O 1
ATOM 7243 N N . GLY A 1 899 ? -17.170 34.846 9.463 1.00 76.81 899 GLY A N 1
ATOM 7244 C CA . GLY A 1 899 ? -16.105 34.910 10.467 1.00 76.81 899 GLY A CA 1
ATOM 7245 C C . GLY A 1 899 ? -15.766 33.561 11.115 1.00 76.81 899 GLY A C 1
ATOM 7246 O O . GLY A 1 899 ? -15.041 33.528 12.113 1.00 76.81 899 GLY A O 1
ATOM 7247 N N . THR A 1 900 ? -16.289 32.449 10.590 1.00 87.25 900 THR A N 1
ATOM 7248 C CA . THR A 1 900 ? -15.914 31.093 11.012 1.00 87.25 900 THR A CA 1
ATOM 7249 C C . THR A 1 900 ? -14.576 30.687 10.396 1.00 87.25 900 THR A C 1
ATOM 7251 O O . THR A 1 900 ? -14.323 30.919 9.217 1.00 87.25 900 THR A O 1
ATOM 7254 N N . ILE A 1 901 ? -13.706 30.044 11.172 1.00 89.44 901 ILE A N 1
ATOM 7255 C CA . ILE A 1 901 ? -12.396 29.574 10.720 1.00 89.44 901 ILE A CA 1
ATOM 7256 C C . ILE A 1 901 ? -12.411 28.047 10.603 1.00 89.44 901 ILE A C 1
ATOM 7258 O O . ILE A 1 901 ? -12.653 27.329 11.571 1.00 89.44 901 ILE A O 1
ATOM 7262 N N . HIS A 1 902 ? -12.109 27.553 9.407 1.00 90.12 902 HIS A N 1
ATOM 7263 C CA . HIS A 1 902 ? -11.989 26.140 9.073 1.00 90.12 902 HIS A CA 1
ATOM 7264 C C . HIS A 1 902 ? -10.530 25.703 9.196 1.00 90.12 902 HIS A C 1
ATOM 7266 O O . HIS A 1 902 ? -9.660 26.214 8.484 1.00 90.12 902 HIS A O 1
ATOM 7272 N N . LEU A 1 903 ? -10.268 24.742 10.076 1.00 91.88 903 LEU A N 1
ATOM 7273 C CA . LEU A 1 903 ? -8.981 24.073 10.223 1.00 91.88 903 LEU A CA 1
ATOM 7274 C C . LEU A 1 903 ? -9.036 22.759 9.439 1.00 91.88 903 LEU A C 1
ATOM 7276 O O . LEU A 1 903 ? -9.697 21.814 9.864 1.00 91.88 903 LEU A O 1
ATOM 7280 N N . ALA A 1 904 ? -8.356 22.698 8.298 1.00 86.81 904 ALA A N 1
ATOM 7281 C CA . ALA A 1 904 ? -8.444 21.586 7.355 1.00 86.81 904 ALA A CA 1
ATOM 7282 C C . ALA A 1 904 ? -7.100 20.866 7.173 1.00 86.81 904 ALA A C 1
ATOM 7284 O O . ALA A 1 904 ? -6.025 21.399 7.480 1.00 86.81 904 ALA A O 1
ATOM 7285 N N . MET A 1 905 ? -7.169 19.639 6.649 1.00 84.50 905 MET A N 1
ATOM 7286 C CA . MET A 1 905 ? -6.025 18.736 6.464 1.00 84.50 905 MET A CA 1
ATOM 7287 C C . MET A 1 905 ? -5.256 18.473 7.769 1.00 84.50 905 MET A C 1
ATOM 7289 O O . MET A 1 905 ? -4.109 18.927 7.918 1.00 84.50 905 MET A O 1
ATOM 7293 N N . PRO A 1 906 ? -5.885 17.770 8.728 1.00 87.56 906 PRO A N 1
ATOM 7294 C CA . PRO A 1 906 ? -5.232 17.349 9.954 1.00 87.56 906 PRO A CA 1
ATOM 7295 C C . PRO A 1 906 ? -4.059 16.407 9.669 1.00 87.56 906 PRO A C 1
ATOM 7297 O O . PRO A 1 906 ? -3.980 15.740 8.641 1.00 87.56 906 PRO A O 1
ATOM 7300 N N . SER A 1 907 ? -3.137 16.325 10.622 1.00 79.88 907 SER A N 1
ATOM 7301 C CA . SER A 1 907 ? -2.031 15.366 10.614 1.00 79.88 907 SER A CA 1
ATOM 7302 C C . SER A 1 907 ? -2.442 13.937 11.000 1.00 79.88 907 SER A C 1
ATOM 7304 O O . SER A 1 907 ? -1.558 13.106 11.184 1.00 79.88 907 SER A O 1
ATOM 7306 N N . VAL A 1 908 ? -3.739 13.675 11.186 1.00 68.56 908 VAL A N 1
ATOM 7307 C CA . VAL A 1 908 ? -4.323 12.397 11.627 1.00 68.56 908 VAL A CA 1
ATOM 7308 C C . VAL A 1 908 ? -5.531 12.051 10.754 1.00 68.56 908 VAL A C 1
ATOM 7310 O O . VAL A 1 908 ? -6.226 12.964 10.313 1.00 68.56 908 VAL A O 1
ATOM 7313 N N . ASP A 1 909 ? -5.779 10.758 10.530 1.00 47.91 909 ASP A N 1
ATOM 7314 C CA . ASP A 1 909 ? -6.858 10.277 9.648 1.00 47.91 909 ASP A CA 1
ATOM 7315 C C . ASP A 1 909 ? -8.255 10.422 10.280 1.00 47.91 909 ASP A C 1
ATOM 7317 O O . ASP A 1 909 ? -9.220 10.737 9.590 1.00 47.91 909 ASP A O 1
ATOM 7321 N N . GLU A 1 910 ? -8.355 10.279 11.606 1.00 52.94 910 GLU A N 1
ATOM 7322 C CA . GLU A 1 910 ? -9.581 10.514 12.377 1.00 52.94 910 GLU A CA 1
ATOM 7323 C C . GLU A 1 910 ? -9.339 11.548 13.483 1.00 52.94 910 GLU A C 1
ATOM 7325 O O . GLU A 1 910 ? -8.357 11.486 14.232 1.00 52.94 910 GLU A O 1
ATOM 7330 N N . LEU A 1 911 ? -10.251 12.516 13.601 1.00 64.25 911 LEU A N 1
ATOM 7331 C CA . LEU A 1 911 ? -10.191 13.544 14.637 1.00 64.25 911 LEU A CA 1
ATOM 7332 C C . LEU A 1 911 ? -10.715 12.999 15.979 1.00 64.25 911 LEU A C 1
ATOM 7334 O O . LEU A 1 911 ? -11.744 12.320 16.001 1.00 64.25 911 LEU A O 1
ATOM 7338 N N . PRO A 1 912 ? -10.063 13.319 17.115 1.00 68.69 912 PRO A N 1
ATOM 7339 C CA . PRO A 1 912 ? -10.552 12.932 18.432 1.00 68.69 912 PRO A CA 1
ATOM 7340 C C . PRO A 1 912 ? -11.962 13.456 18.699 1.00 68.69 912 PRO A C 1
ATOM 7342 O O . PRO A 1 912 ? -12.307 14.588 18.351 1.00 68.69 912 PRO A O 1
ATOM 7345 N N . TYR A 1 913 ? -12.771 12.637 19.367 1.00 63.72 913 TYR A N 1
ATOM 7346 C CA . TYR A 1 913 ? -14.162 12.955 19.682 1.00 63.72 913 TYR A CA 1
ATOM 7347 C C . TYR A 1 913 ? -14.312 14.234 20.528 1.00 63.72 913 TYR A C 1
ATOM 7349 O O . TYR A 1 913 ? -15.318 14.934 20.432 1.00 63.72 913 TYR A O 1
ATOM 7357 N N . GLU A 1 914 ? -13.305 14.591 21.322 1.00 69.44 914 GLU A N 1
ATOM 7358 C CA . GLU A 1 914 ? -13.262 15.812 22.125 1.00 69.44 914 GLU A CA 1
ATOM 7359 C C . GLU A 1 914 ? -13.376 17.082 21.259 1.00 69.44 914 GLU A C 1
ATOM 7361 O O . GLU A 1 914 ? -14.010 18.054 21.674 1.00 69.44 914 GLU A O 1
ATOM 7366 N N . LEU A 1 915 ? -12.871 17.052 20.017 1.00 70.62 915 LEU A N 1
ATOM 7367 C CA . LEU A 1 915 ? -12.985 18.160 19.056 1.00 70.62 915 LEU A CA 1
ATOM 7368 C C . LEU A 1 915 ? -14.399 18.310 18.480 1.00 70.62 915 LEU A C 1
ATOM 7370 O O . LEU A 1 915 ? -14.738 19.348 17.916 1.00 70.62 915 LEU A O 1
ATOM 7374 N N . ASN A 1 916 ? -15.247 17.298 18.671 1.00 61.59 916 ASN A N 1
ATOM 7375 C CA . ASN A 1 916 ? -16.647 17.317 18.279 1.00 61.59 916 ASN A CA 1
ATOM 7376 C C . ASN A 1 916 ? -17.573 17.845 19.377 1.00 61.59 916 ASN A C 1
ATOM 7378 O O . ASN A 1 916 ? -18.764 17.970 19.131 1.00 61.59 916 ASN A O 1
ATOM 7382 N N . MET A 1 917 ? -17.119 18.142 20.595 1.00 57.94 917 MET A N 1
ATOM 7383 C CA . MET A 1 917 ? -18.058 18.319 21.714 1.00 57.94 917 MET A CA 1
ATOM 7384 C C . MET A 1 917 ? -18.757 19.679 21.804 1.00 57.94 917 MET A C 1
ATOM 7386 O O . MET A 1 917 ? -19.691 19.801 22.601 1.00 57.94 917 MET A O 1
ATOM 7390 N N . GLY A 1 918 ? -18.384 20.675 20.992 1.00 54.56 918 GLY A N 1
ATOM 7391 C CA . GLY A 1 918 ? -19.023 22.000 20.992 1.00 54.56 918 GLY A CA 1
ATOM 7392 C C . GLY A 1 918 ? -19.142 22.590 22.405 1.00 54.56 918 GLY A C 1
ATOM 7393 O O . GLY A 1 918 ? -20.233 22.976 22.828 1.00 54.56 918 GLY A O 1
ATOM 7394 N N . ARG A 1 919 ? -18.059 22.490 23.187 1.00 58.16 919 ARG A N 1
ATOM 7395 C CA . ARG A 1 919 ? -17.913 22.980 24.569 1.00 58.16 919 ARG A CA 1
ATOM 7396 C C . ARG A 1 919 ? -16.727 23.933 24.651 1.00 58.16 919 ARG A C 1
ATOM 7398 O O . ARG A 1 919 ? -15.922 23.983 23.724 1.00 58.16 919 ARG A O 1
ATOM 7405 N N . ASP A 1 920 ? -16.623 24.647 25.774 1.00 60.06 920 ASP A N 1
ATOM 7406 C CA . ASP A 1 920 ? -15.469 25.494 26.076 1.00 60.06 920 ASP A CA 1
ATOM 7407 C C . ASP A 1 920 ? -14.173 24.660 25.979 1.00 60.06 920 ASP A C 1
ATOM 7409 O O . ASP A 1 920 ? -13.993 23.720 26.763 1.00 60.06 920 ASP A O 1
ATOM 7413 N N . PRO A 1 921 ? -13.274 24.977 25.031 1.00 63.00 921 PRO A N 1
ATOM 7414 C CA . PRO A 1 921 ? -12.035 24.234 24.827 1.00 63.00 921 PRO A CA 1
ATOM 7415 C C . PRO A 1 921 ? -11.144 24.191 26.075 1.00 63.00 921 PRO A C 1
ATOM 7417 O O . PRO A 1 921 ? -10.415 23.219 26.275 1.00 63.00 921 PRO A O 1
ATOM 7420 N N . LYS A 1 922 ? -11.242 25.194 26.962 1.00 60.56 922 LYS A N 1
ATOM 7421 C CA . LYS A 1 922 ? -10.452 25.244 28.201 1.00 60.56 922 LYS A CA 1
ATOM 7422 C C . LYS A 1 922 ? -10.852 24.174 29.213 1.00 60.56 922 LYS A C 1
ATOM 7424 O O . LYS A 1 922 ? -9.998 23.719 29.962 1.00 60.56 922 LYS A O 1
ATOM 7429 N N . LEU A 1 923 ? -12.117 23.745 29.221 1.00 54.69 923 LEU A N 1
ATOM 7430 C CA . LEU A 1 923 ? -12.592 22.655 30.087 1.00 54.69 923 LEU A CA 1
ATOM 7431 C C . LEU A 1 923 ? -12.140 21.271 29.601 1.00 54.69 923 LEU A C 1
ATOM 7433 O O . LEU A 1 923 ? -12.203 20.311 30.358 1.00 54.69 923 LEU A O 1
ATOM 7437 N N . LEU A 1 924 ? -11.707 21.171 28.344 1.00 59.47 924 LEU A N 1
ATOM 7438 C CA . LEU A 1 924 ? -11.243 19.935 27.713 1.00 59.47 924 LEU A CA 1
ATOM 7439 C C . LEU A 1 924 ? -9.707 19.858 27.635 1.00 59.47 924 LEU A C 1
ATOM 7441 O O . LEU A 1 924 ? -9.178 18.968 26.973 1.00 59.47 924 LEU A O 1
ATOM 7445 N N . GLY A 1 925 ? -8.993 20.813 28.247 1.00 66.00 925 GLY A N 1
ATOM 7446 C CA . GLY A 1 925 ? -7.534 20.904 28.150 1.00 66.00 925 GLY A CA 1
ATOM 7447 C C . GLY A 1 925 ? -7.044 21.113 26.711 1.00 66.00 925 GLY A C 1
ATOM 7448 O O . GLY A 1 925 ? -5.983 20.608 26.350 1.00 66.00 925 GLY A O 1
ATOM 7449 N N . ILE A 1 926 ? -7.843 21.788 25.871 1.00 79.25 926 ILE A N 1
ATOM 7450 C CA . ILE A 1 926 ? -7.550 22.010 24.451 1.00 79.25 926 ILE A CA 1
ATOM 7451 C C . ILE A 1 926 ? -6.942 23.400 24.262 1.00 79.25 926 ILE A C 1
ATOM 7453 O O . ILE A 1 926 ? -7.597 24.421 24.486 1.00 79.25 926 ILE A O 1
ATOM 7457 N N . THR A 1 927 ? -5.722 23.440 23.738 1.00 83.75 927 THR A N 1
ATOM 7458 C CA . THR A 1 927 ? -5.025 24.673 23.366 1.00 83.75 927 THR A CA 1
ATOM 7459 C C . THR A 1 927 ? -4.940 24.791 21.848 1.00 83.75 927 THR A C 1
ATOM 7461 O O . THR A 1 927 ? -4.403 23.910 21.180 1.00 83.75 927 THR A O 1
ATOM 7464 N N . LEU A 1 928 ? -5.427 25.902 21.288 1.00 88.69 928 LEU A N 1
ATOM 7465 C CA . LEU A 1 928 ? -5.287 26.228 19.867 1.00 88.69 928 LEU A CA 1
ATOM 7466 C C . LEU A 1 928 ? -4.134 27.214 19.667 1.00 88.69 928 LEU A C 1
ATOM 7468 O O . LEU A 1 928 ? -4.063 28.246 20.331 1.00 88.69 928 LEU A O 1
ATOM 7472 N N . LYS A 1 929 ? -3.251 26.930 18.710 1.00 92.12 929 LYS A N 1
ATOM 7473 C CA . LYS A 1 929 ? -2.146 27.809 18.315 1.00 92.12 929 LYS A CA 1
ATOM 7474 C C . LYS A 1 929 ? -2.159 28.045 16.810 1.00 92.12 929 LYS A C 1
ATOM 7476 O O . LYS A 1 929 ? -2.337 27.110 16.031 1.00 92.12 929 LYS A O 1
ATOM 7481 N N . LEU A 1 930 ? -1.906 29.281 16.386 1.00 90.38 930 LEU A N 1
ATOM 7482 C CA . LEU A 1 930 ? -1.825 29.682 14.979 1.00 90.38 930 LEU A CA 1
ATOM 7483 C C . LEU A 1 930 ? -0.427 30.194 14.638 1.00 90.38 930 LEU A C 1
ATOM 7485 O O . LEU A 1 930 ? 0.230 30.829 15.460 1.00 90.38 930 LEU A O 1
ATOM 7489 N N . ARG A 1 931 ? 0.023 29.983 13.398 1.00 91.31 931 ARG A N 1
ATOM 7490 C CA . ARG A 1 931 ? 1.190 30.694 12.850 1.00 91.31 931 ARG A CA 1
ATOM 7491 C C . ARG A 1 931 ? 1.064 30.941 11.358 1.00 91.31 931 ARG A C 1
ATOM 7493 O O . ARG A 1 931 ? 0.476 30.142 10.640 1.00 91.31 931 ARG A O 1
ATOM 7500 N N . ASN A 1 932 ? 1.738 31.977 10.874 1.00 87.56 932 ASN A N 1
ATOM 7501 C CA . ASN A 1 932 ? 2.047 32.131 9.451 1.00 87.56 932 ASN A CA 1
ATOM 7502 C C . ASN A 1 932 ? 3.353 31.389 9.118 1.00 87.56 932 ASN A C 1
ATOM 7504 O O . ASN A 1 932 ? 4.251 31.339 9.963 1.00 87.56 932 ASN A O 1
ATOM 7508 N N . LYS A 1 933 ? 3.491 30.815 7.910 1.00 73.12 933 LYS A N 1
ATOM 7509 C CA . LYS A 1 933 ? 4.762 30.195 7.468 1.00 73.12 933 LYS A CA 1
ATOM 7510 C C . LYS A 1 933 ? 5.937 31.160 7.704 1.00 73.12 933 LYS A C 1
ATOM 7512 O O . LYS A 1 933 ? 5.931 32.269 7.178 1.00 73.12 933 LYS A O 1
ATOM 7517 N N . GLY A 1 934 ? 6.919 30.723 8.500 1.00 62.62 934 GLY A N 1
ATOM 7518 C CA . GLY A 1 934 ? 8.092 31.513 8.904 1.00 62.62 934 GLY A CA 1
ATOM 7519 C C . GLY A 1 934 ? 7.986 32.233 10.260 1.00 62.62 934 GLY A C 1
ATOM 7520 O O . GLY A 1 934 ? 8.969 32.825 10.686 1.00 62.62 934 GLY A O 1
ATOM 7521 N N . GLY A 1 935 ? 6.839 32.180 10.950 1.00 73.25 935 GLY A N 1
ATOM 7522 C CA . GLY A 1 935 ? 6.636 32.750 12.292 1.00 73.25 935 GLY A CA 1
ATOM 7523 C C . GLY A 1 935 ? 6.488 31.700 13.403 1.00 73.25 935 GLY A C 1
ATOM 7524 O O . GLY A 1 935 ? 6.314 30.506 13.136 1.00 73.25 935 GLY A O 1
ATOM 7525 N N . ALA A 1 936 ? 6.538 32.150 14.659 1.00 74.25 936 ALA A N 1
ATOM 7526 C CA . ALA A 1 936 ? 6.275 31.315 15.832 1.00 74.25 936 ALA A CA 1
ATOM 7527 C C . ALA A 1 936 ? 4.775 31.005 15.985 1.00 74.25 936 ALA A C 1
ATOM 7529 O O . ALA A 1 936 ? 3.925 31.777 15.536 1.00 74.25 936 ALA A O 1
ATOM 7530 N N . TYR A 1 937 ? 4.461 29.874 16.624 1.00 84.94 937 TYR A N 1
ATOM 7531 C CA . TYR A 1 937 ? 3.098 29.577 17.064 1.00 84.94 937 TYR A CA 1
ATOM 7532 C C . TYR A 1 937 ? 2.684 30.559 18.154 1.00 84.94 937 TYR A C 1
ATOM 7534 O O . TYR A 1 937 ? 3.370 30.694 19.163 1.00 84.94 937 TYR A O 1
ATOM 7542 N N . GLN A 1 938 ? 1.562 31.228 17.926 1.00 86.38 938 GLN A N 1
ATOM 7543 C CA . GLN A 1 938 ? 0.906 32.089 18.894 1.00 86.38 938 GLN A CA 1
ATOM 7544 C C . GLN A 1 938 ? -0.335 31.376 19.403 1.00 86.38 938 GLN A C 1
ATOM 7546 O O . GLN A 1 938 ? -1.145 30.888 18.611 1.00 86.38 938 GLN A O 1
ATOM 7551 N N . GLU A 1 939 ? -0.447 31.281 20.719 1.00 88.00 939 GLU A N 1
ATOM 7552 C CA . GLU A 1 939 ? -1.614 30.708 21.369 1.00 88.00 939 GLU A CA 1
ATOM 7553 C C . GLU A 1 939 ? -2.829 31.614 21.182 1.00 88.00 939 GLU A C 1
ATOM 7555 O O . GLU A 1 939 ? -2.720 32.840 21.161 1.00 88.00 939 GLU A O 1
ATOM 7560 N N . VAL A 1 940 ? -3.984 30.995 20.976 1.00 86.88 940 VAL A N 1
ATOM 7561 C CA . VAL A 1 940 ? -5.254 31.691 20.834 1.00 86.88 940 VAL A CA 1
ATOM 7562 C C . VAL A 1 940 ? -5.899 31.771 22.211 1.00 86.88 940 VAL A C 1
ATOM 7564 O O . VAL A 1 940 ? -6.413 30.779 22.722 1.00 86.88 940 VAL A O 1
ATOM 7567 N N . ASP A 1 941 ? -5.905 32.968 22.798 1.00 77.75 941 ASP A N 1
ATOM 7568 C CA . ASP A 1 941 ? -6.392 33.200 24.166 1.00 77.75 941 ASP A CA 1
ATOM 7569 C C . ASP A 1 941 ? -7.858 32.783 24.377 1.00 77.75 941 ASP A C 1
ATOM 7571 O O . ASP A 1 941 ? -8.258 32.369 25.480 1.00 77.75 941 ASP A O 1
ATOM 7575 N N . ARG A 1 942 ? -8.679 32.949 23.330 1.00 79.44 942 ARG A N 1
ATOM 7576 C CA . ARG A 1 942 ? -10.112 32.634 23.306 1.00 79.44 942 ARG A CA 1
ATOM 7577 C C . ARG A 1 942 ? -10.537 32.140 21.930 1.00 79.44 942 ARG A C 1
ATOM 7579 O O . ARG A 1 942 ? -10.379 32.849 20.940 1.00 79.44 942 ARG A O 1
ATOM 7586 N N . PHE A 1 943 ? -11.141 30.961 21.895 1.00 84.88 943 PHE A N 1
ATOM 7587 C CA . PHE A 1 943 ? -11.808 30.421 20.719 1.00 84.88 943 PHE A CA 1
ATOM 7588 C C . PHE A 1 943 ? -13.003 29.570 21.145 1.00 84.88 943 PHE A C 1
ATOM 7590 O O . PHE A 1 943 ? -13.065 29.090 22.275 1.00 84.88 943 PHE A O 1
ATOM 7597 N N . GLU A 1 944 ? -13.949 29.402 20.234 1.00 79.69 944 GLU A N 1
ATOM 7598 C CA . GLU A 1 944 ? -15.113 28.536 20.386 1.00 79.69 944 GLU A CA 1
ATOM 7599 C C . GLU A 1 944 ? -15.003 27.392 19.374 1.00 79.69 944 GLU A C 1
ATOM 7601 O O . GLU A 1 944 ? -14.724 27.636 18.200 1.00 79.69 944 GLU A O 1
ATOM 7606 N N . LEU A 1 945 ? -15.196 26.148 19.818 1.00 77.81 945 LEU A N 1
ATOM 7607 C CA . LEU A 1 945 ? -15.294 24.984 18.933 1.00 77.81 945 LEU A CA 1
ATOM 7608 C C . LEU A 1 945 ? -16.734 24.869 18.432 1.00 77.81 945 LEU A C 1
ATOM 7610 O O . LEU A 1 945 ? -17.642 24.626 19.223 1.00 77.81 945 LEU A O 1
ATOM 7614 N N . LEU A 1 946 ? -16.936 25.020 17.125 1.00 69.38 946 LEU A N 1
ATOM 7615 C CA . LEU A 1 946 ? -18.258 24.938 16.498 1.00 69.38 946 LEU A CA 1
ATOM 7616 C C . LEU A 1 946 ? -18.613 23.508 16.052 1.00 69.38 946 LEU A C 1
ATOM 7618 O O . LEU A 1 946 ? -19.782 23.218 15.816 1.00 69.38 946 LEU A O 1
ATOM 7622 N N . GLY A 1 947 ? -17.623 22.612 15.968 1.00 63.97 947 GLY A N 1
ATOM 7623 C CA . GLY A 1 947 ? -17.780 21.196 15.610 1.00 63.97 947 GLY A CA 1
ATOM 7624 C C . GLY A 1 947 ? -16.637 20.695 14.723 1.00 63.97 947 GLY A C 1
ATOM 7625 O O . GLY A 1 947 ? -15.755 21.467 14.347 1.00 63.97 947 GLY A O 1
ATOM 7626 N N . SER A 1 948 ? -16.644 19.410 14.365 1.00 66.00 948 SER A N 1
ATOM 7627 C CA . SER A 1 948 ? -15.742 18.865 13.343 1.00 66.00 948 SER A CA 1
ATOM 7628 C C . SER A 1 948 ? -16.480 17.923 12.382 1.00 66.00 948 SER A C 1
ATOM 7630 O O . SER A 1 948 ? -17.568 17.430 12.681 1.00 66.00 948 SER A O 1
ATOM 7632 N N . SER A 1 949 ? -15.912 17.726 11.198 1.00 60.78 949 SER A N 1
ATOM 7633 C CA . SER A 1 949 ? -16.345 16.770 10.170 1.00 60.78 949 SER A CA 1
ATOM 7634 C C . SER A 1 949 ? -15.143 15.921 9.738 1.00 60.78 949 SER A C 1
ATOM 7636 O O . SER A 1 949 ? -14.037 16.157 10.230 1.00 60.78 949 SER A O 1
ATOM 7638 N N . GLU A 1 950 ? -15.324 14.928 8.860 1.00 57.97 950 GLU A N 1
ATOM 7639 C CA . GLU A 1 950 ? -14.202 14.125 8.343 1.00 57.97 950 GLU A CA 1
ATOM 7640 C C . GLU A 1 950 ? -13.123 15.034 7.724 1.00 57.97 950 GLU A C 1
ATOM 7642 O O . GLU A 1 950 ? -13.273 15.557 6.623 1.00 57.97 950 GLU A O 1
ATOM 7647 N N . GLY A 1 951 ? -12.031 15.245 8.466 1.00 64.88 951 GLY A N 1
ATOM 7648 C CA . GLY A 1 951 ? -10.876 16.024 8.024 1.00 64.88 951 GLY A CA 1
ATOM 7649 C C . GLY A 1 951 ? -10.928 17.542 8.255 1.00 64.88 951 GLY A C 1
ATOM 7650 O O . GLY A 1 951 ? -9.990 18.222 7.831 1.00 64.88 951 GLY A O 1
ATOM 7651 N N . GLU A 1 952 ? -11.943 18.094 8.936 1.00 81.12 952 GLU A N 1
ATOM 7652 C CA . GLU A 1 952 ? -12.019 19.541 9.228 1.00 81.12 952 GLU A CA 1
ATOM 7653 C C . GLU A 1 952 ? -12.564 19.859 10.631 1.00 81.12 952 GLU A C 1
ATOM 7655 O O . GLU A 1 952 ? -13.545 19.264 11.066 1.00 81.12 952 GLU A O 1
ATOM 7660 N N . VAL A 1 953 ? -11.982 20.853 11.317 1.00 84.56 953 VAL A N 1
ATOM 7661 C CA . VAL A 1 953 ? -12.484 21.416 12.589 1.00 84.56 953 VAL A CA 1
ATOM 7662 C C . VAL A 1 953 ? -12.917 22.864 12.378 1.00 84.56 953 VAL A C 1
ATOM 7664 O O . VAL A 1 953 ? -12.158 23.673 11.847 1.00 84.56 953 VAL A O 1
ATOM 7667 N N . LEU A 1 954 ? -14.118 23.207 12.836 1.00 85.19 954 LEU A N 1
ATOM 7668 C CA . LEU A 1 954 ? -14.675 24.553 12.766 1.00 85.19 954 LEU A CA 1
ATOM 7669 C C . LEU A 1 954 ? -14.458 25.273 14.095 1.00 85.19 954 LEU A C 1
ATOM 7671 O O . LEU A 1 954 ? -14.883 24.796 15.151 1.00 85.19 954 LEU A O 1
ATOM 7675 N N . VAL A 1 955 ? -13.822 26.441 14.044 1.00 88.19 955 VAL A N 1
ATOM 7676 C CA . VAL A 1 955 ? -13.601 27.292 15.216 1.00 88.19 955 VAL A CA 1
ATOM 7677 C C . VAL A 1 955 ? -14.032 28.724 14.949 1.00 88.19 955 VAL A C 1
ATOM 7679 O O . VAL A 1 955 ? -13.887 29.240 13.844 1.00 88.19 955 VAL A O 1
ATOM 7682 N N . LYS A 1 956 ? -14.513 29.404 15.985 1.00 86.06 956 LYS A N 1
ATOM 7683 C CA . LYS A 1 956 ? -14.710 30.851 15.972 1.00 86.06 956 LYS A CA 1
ATOM 7684 C C . LYS A 1 956 ? -13.667 31.498 16.859 1.00 86.06 956 LYS A C 1
ATOM 7686 O O . LYS A 1 956 ? -13.566 31.172 18.040 1.00 86.06 956 LYS A O 1
ATOM 7691 N N . ILE A 1 957 ? -12.892 32.416 16.297 1.00 88.19 957 ILE A N 1
ATOM 7692 C CA . ILE A 1 957 ? -11.852 33.133 17.034 1.00 88.19 957 ILE A CA 1
ATOM 7693 C C . ILE A 1 957 ? -12.239 34.613 17.036 1.00 88.19 957 ILE A C 1
ATOM 7695 O O . ILE A 1 957 ? -12.138 35.245 15.988 1.00 88.19 957 ILE A O 1
ATOM 7699 N N . PRO A 1 958 ? -12.709 35.169 18.171 1.00 81.31 958 PRO A N 1
ATOM 7700 C CA . PRO A 1 958 ? -13.168 36.557 18.233 1.00 81.31 958 PRO A CA 1
ATOM 7701 C C . PRO A 1 958 ? -12.107 37.565 17.781 1.00 81.31 958 PRO A C 1
ATOM 7703 O O . PRO A 1 958 ? -12.421 38.502 17.056 1.00 81.31 958 PRO A O 1
ATOM 7706 N N . GLU A 1 959 ? -10.856 37.347 18.189 1.00 81.94 959 GLU A N 1
ATOM 7707 C CA . GLU A 1 959 ? -9.697 38.140 17.780 1.00 81.94 959 GLU A CA 1
ATOM 7708 C C . GLU A 1 959 ? -8.509 37.190 17.566 1.00 81.94 959 GLU A C 1
ATOM 7710 O O . GLU A 1 959 ? -7.926 36.709 18.542 1.00 81.94 959 GLU A O 1
ATOM 7715 N N . PRO A 1 960 ? -8.161 36.837 16.314 1.00 82.81 960 PRO A N 1
ATOM 7716 C CA . PRO A 1 960 ? -7.017 35.973 16.070 1.00 82.81 960 PRO A CA 1
ATOM 7717 C C . PRO A 1 960 ? -5.715 36.699 16.450 1.00 82.81 960 PRO A C 1
ATOM 7719 O O . PRO A 1 960 ? -5.551 37.875 16.119 1.00 82.81 960 PRO A O 1
ATOM 7722 N N . PRO A 1 961 ? -4.739 36.010 17.077 1.00 83.31 961 PRO A N 1
ATOM 7723 C CA . PRO A 1 961 ? -3.475 36.618 17.518 1.00 83.31 961 PRO A CA 1
ATOM 7724 C C . PRO A 1 961 ? -2.584 37.087 16.351 1.00 83.31 961 PRO A C 1
ATOM 7726 O O . PRO A 1 961 ? -1.528 37.686 16.547 1.00 83.31 961 PRO A O 1
ATOM 7729 N N . LEU A 1 962 ? -2.981 36.796 15.110 1.00 86.56 962 LEU A N 1
ATOM 7730 C CA . LEU A 1 962 ? -2.285 37.175 13.889 1.00 86.56 962 LEU A CA 1
ATOM 7731 C C . LEU A 1 962 ? -3.265 37.360 12.730 1.00 86.56 962 LEU A C 1
ATOM 7733 O O . LEU A 1 962 ? -4.343 36.772 12.708 1.00 86.56 962 LEU A O 1
ATOM 7737 N N . THR A 1 963 ? -2.855 38.128 11.718 1.00 85.38 963 THR A N 1
ATOM 7738 C CA . THR A 1 963 ? -3.596 38.232 10.453 1.00 85.38 963 THR A CA 1
ATOM 7739 C C . THR A 1 963 ? -3.523 36.912 9.685 1.00 85.38 963 THR A C 1
ATOM 7741 O O . THR A 1 963 ? -2.417 36.456 9.356 1.00 85.38 963 THR A O 1
ATOM 7744 N N . LEU A 1 964 ? -4.688 36.333 9.383 1.00 84.75 964 LEU A N 1
ATOM 7745 C CA . LEU A 1 964 ? -4.823 35.095 8.616 1.00 84.75 964 LEU A CA 1
ATOM 7746 C C . LEU A 1 964 ? -4.428 35.330 7.146 1.00 84.75 964 LEU A C 1
ATOM 7748 O O . LEU A 1 964 ? -4.800 36.324 6.526 1.00 84.75 964 LEU A O 1
ATOM 7752 N N . LYS A 1 965 ? -3.621 34.427 6.592 1.00 83.31 965 LYS A N 1
ATOM 7753 C CA . LYS A 1 965 ? -3.118 34.423 5.211 1.00 83.31 965 LYS A CA 1
ATOM 7754 C C . LYS A 1 965 ? -3.284 33.016 4.638 1.00 83.31 965 LYS A C 1
ATOM 7756 O O . LYS A 1 965 ? -3.362 32.049 5.385 1.00 83.31 965 LYS A O 1
ATOM 7761 N N . HIS A 1 966 ? -3.168 32.857 3.318 1.00 79.19 966 HIS A N 1
ATOM 7762 C CA . HIS A 1 966 ? -3.106 31.520 2.695 1.00 79.19 966 HIS A CA 1
ATOM 7763 C C . HIS A 1 966 ? -1.965 30.628 3.228 1.00 79.19 966 HIS A C 1
ATOM 7765 O O . HIS A 1 966 ? -1.962 29.424 3.004 1.00 79.19 966 HIS A O 1
ATOM 7771 N N . SER A 1 967 ? -0.975 31.206 3.915 1.00 82.75 967 SER A N 1
ATOM 7772 C CA . SER A 1 967 ? 0.135 30.488 4.543 1.00 82.75 967 SER A CA 1
ATOM 7773 C C . SER A 1 967 ? -0.045 30.238 6.046 1.00 82.75 967 SER A C 1
ATOM 7775 O O . SER A 1 967 ? 0.915 29.819 6.700 1.00 82.75 967 SER A O 1
ATOM 7777 N N . THR A 1 968 ? -1.221 30.521 6.611 1.00 87.94 968 THR A N 1
ATOM 7778 C CA . THR A 1 968 ? -1.521 30.243 8.017 1.00 87.94 968 THR A CA 1
ATOM 7779 C C . THR A 1 968 ? -1.746 28.750 8.231 1.00 87.94 968 THR A C 1
ATOM 7781 O O . THR A 1 968 ? -2.434 28.094 7.456 1.00 87.94 968 THR A O 1
ATOM 7784 N N . VAL A 1 969 ? -1.162 28.218 9.302 1.00 90.31 969 VAL A N 1
ATOM 7785 C CA . VAL A 1 969 ? -1.365 26.845 9.774 1.00 90.31 969 VAL A CA 1
ATOM 7786 C C . VAL A 1 969 ? -1.789 26.874 11.238 1.00 90.31 969 VAL A C 1
ATOM 7788 O O . VAL A 1 969 ? -1.421 27.799 11.974 1.00 90.31 969 VAL A O 1
ATOM 7791 N N . ALA A 1 970 ? -2.532 25.858 11.664 1.00 91.81 970 ALA A N 1
ATOM 7792 C CA . ALA A 1 970 ? -3.020 25.738 13.032 1.00 91.81 970 ALA A CA 1
ATOM 7793 C C . ALA A 1 970 ? -2.514 24.464 13.705 1.00 91.81 970 ALA A C 1
ATOM 7795 O O . ALA A 1 970 ? -2.132 23.491 13.053 1.00 91.81 970 ALA A O 1
ATOM 7796 N N . MET A 1 971 ? -2.517 24.477 15.028 1.00 90.25 971 MET A N 1
ATOM 7797 C CA . MET A 1 971 ? -2.161 23.340 15.856 1.00 90.25 971 MET A CA 1
ATOM 7798 C C . MET A 1 971 ? -3.078 23.298 17.069 1.00 90.25 971 MET A C 1
ATOM 7800 O O . MET A 1 971 ? -3.256 24.314 17.734 1.00 90.25 971 MET A O 1
ATOM 7804 N N . ILE A 1 972 ? -3.637 22.127 17.342 1.00 88.75 972 ILE A N 1
ATOM 7805 C CA . ILE A 1 972 ? -4.387 21.840 18.556 1.00 88.75 972 ILE A CA 1
ATOM 7806 C C . ILE A 1 972 ? -3.539 20.919 19.430 1.00 88.75 972 ILE A C 1
ATOM 7808 O O . ILE A 1 972 ? -3.056 19.893 18.957 1.00 88.75 972 ILE A O 1
ATOM 7812 N N . GLU A 1 973 ? -3.355 21.289 20.690 1.00 83.06 973 GLU A N 1
ATOM 7813 C CA . GLU A 1 973 ? -2.753 20.460 21.733 1.00 83.06 973 GLU A CA 1
ATOM 7814 C C . GLU A 1 973 ? -3.844 20.058 22.729 1.00 83.06 973 GLU A C 1
ATOM 7816 O O . GLU A 1 973 ? -4.683 20.883 23.082 1.00 83.06 973 GLU A O 1
ATOM 7821 N N . MET A 1 974 ? -3.849 18.795 23.149 1.00 76.12 974 MET A N 1
ATOM 7822 C CA . MET A 1 974 ? -4.808 18.237 24.101 1.00 76.12 974 MET A CA 1
ATOM 7823 C C . MET A 1 974 ? -4.067 17.557 25.248 1.00 76.12 974 MET A C 1
ATOM 7825 O O . MET A 1 974 ? -3.086 16.843 25.012 1.00 76.12 974 MET A O 1
ATOM 7829 N N . GLU A 1 975 ? -4.556 17.728 26.473 1.00 67.19 975 GLU A N 1
ATOM 7830 C CA . GLU A 1 975 ? -4.018 17.020 27.635 1.00 67.19 975 GLU A CA 1
ATOM 7831 C C . GLU A 1 975 ? -4.251 15.489 27.567 1.00 67.19 975 GLU A C 1
ATOM 7833 O O . GLU A 1 975 ? -5.143 15.023 26.855 1.00 67.19 975 GLU A O 1
ATOM 7838 N N . PRO A 1 976 ? -3.459 14.675 28.298 1.00 60.47 976 PRO A N 1
ATOM 7839 C CA . PRO A 1 976 ? -3.593 13.211 28.357 1.00 60.47 976 PRO A CA 1
ATOM 7840 C C . PRO A 1 976 ? -4.935 12.655 28.861 1.00 60.47 976 PRO A C 1
ATOM 7842 O O . PRO A 1 976 ? -5.139 11.441 28.861 1.00 60.47 976 PRO A O 1
ATOM 7845 N N . GLU A 1 977 ? -5.830 13.504 29.348 1.00 66.12 977 GLU A N 1
ATOM 7846 C CA . GLU A 1 977 ? -7.021 13.100 30.085 1.00 66.12 977 GLU A CA 1
ATOM 7847 C C . GLU A 1 977 ? -8.068 12.411 29.186 1.00 66.12 977 GLU A C 1
ATOM 7849 O O . GLU A 1 977 ? -8.278 12.783 28.031 1.00 66.12 977 GLU A O 1
ATOM 7854 N N . ASP A 1 978 ? -8.726 11.362 29.691 1.00 73.06 978 ASP A N 1
ATOM 7855 C CA . ASP A 1 978 ? -9.899 10.762 29.039 1.00 73.06 978 ASP A CA 1
ATOM 7856 C C . ASP A 1 978 ? -11.155 11.430 29.597 1.00 73.06 978 ASP A C 1
ATOM 7858 O O . ASP A 1 978 ? -11.741 10.943 30.560 1.00 73.06 978 ASP A O 1
ATOM 7862 N N . PHE A 1 979 ? -11.551 12.566 29.013 1.00 75.31 979 PHE A N 1
ATOM 7863 C CA . PHE A 1 979 ? -12.688 13.354 29.501 1.00 75.31 979 PHE A CA 1
ATOM 7864 C C . PHE A 1 979 ? -13.973 12.525 29.634 1.00 75.31 979 PHE A C 1
ATOM 7866 O O . PHE A 1 979 ? -14.713 12.701 30.597 1.00 75.31 979 PHE A O 1
ATOM 7873 N N . LEU A 1 980 ? -14.255 11.616 28.690 1.00 79.50 980 LEU A N 1
ATOM 7874 C CA . LEU A 1 980 ? -15.473 10.799 28.730 1.00 79.50 980 LEU A CA 1
ATOM 7875 C C . LEU A 1 980 ? -15.487 9.888 29.955 1.00 79.50 980 LEU A C 1
ATOM 7877 O O . LEU A 1 980 ? -16.510 9.759 30.627 1.00 79.50 980 LEU A O 1
ATOM 7881 N N . LEU A 1 981 ? -14.347 9.261 30.239 1.00 83.81 981 LEU A N 1
ATOM 7882 C CA . LEU A 1 981 ? -14.219 8.372 31.380 1.00 83.81 981 LEU A CA 1
ATOM 7883 C C . LEU A 1 981 ? -14.120 9.150 32.697 1.00 83.81 981 LEU A C 1
ATOM 7885 O O . LEU A 1 981 ? -14.740 8.733 33.667 1.00 83.81 981 LEU A O 1
ATOM 7889 N N . ASN A 1 982 ? -13.445 10.303 32.709 1.00 84.44 982 ASN A N 1
ATOM 7890 C CA . ASN A 1 982 ? -13.410 11.201 33.862 1.00 84.44 982 ASN A CA 1
ATOM 7891 C C . ASN A 1 982 ? -14.822 11.702 34.216 1.00 84.44 982 ASN A C 1
ATOM 7893 O O . ASN A 1 982 ? -15.245 11.630 35.362 1.00 84.44 982 ASN A O 1
ATOM 7897 N N . ALA A 1 983 ? -15.612 12.136 33.229 1.00 84.31 983 ALA A N 1
ATOM 7898 C CA . ALA A 1 983 ? -16.994 12.554 33.458 1.00 84.31 983 ALA A CA 1
ATOM 7899 C C . ALA A 1 983 ? -17.860 11.421 34.036 1.00 84.31 983 ALA A C 1
ATOM 7901 O O . ALA A 1 983 ? -18.711 11.668 34.888 1.00 84.31 983 ALA A O 1
ATOM 7902 N N . LEU A 1 984 ? -17.628 10.176 33.607 1.00 90.81 984 LEU A N 1
ATOM 7903 C CA . LEU A 1 984 ? -18.286 9.005 34.183 1.00 90.81 984 LEU A CA 1
ATOM 7904 C C . LEU A 1 984 ? -17.835 8.730 35.624 1.00 90.81 984 LEU A C 1
ATOM 7906 O O . LEU A 1 984 ? -18.685 8.434 36.460 1.00 90.81 984 LEU A O 1
ATOM 7910 N N . VAL A 1 985 ? -16.531 8.822 35.909 1.00 90.12 985 VAL A N 1
ATOM 7911 C CA . VAL A 1 985 ? -15.967 8.674 37.262 1.00 90.12 985 VAL A CA 1
ATOM 7912 C C . VAL A 1 985 ? -16.585 9.712 38.193 1.00 90.12 985 VAL A C 1
ATOM 7914 O O . VAL A 1 985 ? -17.211 9.330 39.175 1.00 90.12 985 VAL A O 1
ATOM 7917 N N . ASN A 1 986 ? -16.539 10.995 37.826 1.00 87.25 986 ASN A N 1
ATOM 7918 C CA . ASN A 1 986 ? -17.106 12.090 38.618 1.00 87.25 986 ASN A CA 1
ATOM 7919 C C . ASN A 1 986 ? -18.608 11.898 38.880 1.00 87.25 986 ASN A C 1
ATOM 7921 O O . ASN A 1 986 ? -19.068 12.046 40.011 1.00 87.25 986 ASN A O 1
ATOM 7925 N N . ALA A 1 987 ? -19.376 11.501 37.858 1.00 88.88 987 ALA A N 1
ATOM 7926 C CA . ALA A 1 987 ? -20.802 11.234 38.025 1.00 88.88 987 ALA A CA 1
ATOM 7927 C C . ALA A 1 987 ? -21.069 10.089 39.017 1.00 88.88 987 ALA A C 1
ATOM 7929 O O . ALA A 1 987 ? -22.042 10.134 39.766 1.00 88.88 987 ALA A O 1
ATOM 7930 N N . TRP A 1 988 ? -20.211 9.066 39.052 1.00 91.94 988 TRP A N 1
ATOM 7931 C CA . TRP A 1 988 ? -20.301 7.992 40.039 1.00 91.94 988 TRP A CA 1
ATOM 7932 C C . TRP A 1 988 ? -19.804 8.407 41.427 1.00 91.94 988 TRP A C 1
ATOM 7934 O O . TRP A 1 988 ? -20.410 7.986 42.409 1.00 91.94 988 TRP A O 1
ATOM 7944 N N . GLU A 1 989 ? -18.766 9.238 41.539 1.00 85.81 989 GLU A N 1
ATOM 7945 C CA . GLU A 1 989 ? -18.282 9.771 42.820 1.00 85.81 989 GLU A CA 1
ATOM 7946 C C . GLU A 1 989 ? -19.361 10.589 43.542 1.00 85.81 989 GLU A C 1
ATOM 7948 O O . GLU A 1 989 ? -19.580 10.403 44.744 1.00 85.81 989 GLU A O 1
ATOM 7953 N N . GLU A 1 990 ? -20.101 11.425 42.806 1.00 83.94 990 GLU A N 1
ATOM 7954 C CA . GLU A 1 990 ? -21.236 12.186 43.342 1.00 83.94 990 GLU A CA 1
ATOM 7955 C C . GLU A 1 990 ? -22.336 11.275 43.912 1.00 83.94 990 GLU A C 1
ATOM 7957 O O . GLU A 1 990 ? -22.941 11.593 44.940 1.00 83.94 990 GLU A O 1
ATOM 7962 N N . GLN A 1 991 ? -22.579 10.119 43.283 1.00 80.88 991 GLN A N 1
ATOM 7963 C CA . GLN A 1 991 ? -23.592 9.155 43.732 1.00 80.88 991 GLN A CA 1
ATOM 7964 C C . GLN A 1 991 ? -23.087 8.178 44.796 1.00 80.88 991 GLN A C 1
ATOM 7966 O O . GLN A 1 991 ? -23.884 7.678 45.591 1.00 80.88 991 GLN A O 1
ATOM 7971 N N . ALA A 1 992 ? -21.787 7.886 44.827 1.00 73.69 992 ALA A N 1
ATOM 7972 C CA . ALA A 1 992 ? -21.193 6.921 45.744 1.00 73.69 992 ALA A CA 1
ATOM 7973 C C . ALA A 1 992 ? -21.252 7.397 47.199 1.00 73.69 992 ALA A C 1
ATOM 7975 O O . ALA A 1 992 ? -21.505 6.594 48.092 1.00 73.69 992 ALA A O 1
ATOM 7976 N N . GLY A 1 993 ? -21.073 8.701 47.441 1.00 72.31 993 GLY A N 1
ATOM 7977 C CA . GLY A 1 993 ? -21.107 9.295 48.783 1.00 72.31 993 GLY A CA 1
ATOM 7978 C C . GLY A 1 993 ? -22.344 8.930 49.629 1.00 72.31 993 GLY A C 1
ATOM 7979 O O . GLY A 1 993 ? -22.179 8.531 50.783 1.00 72.31 993 GLY A O 1
ATOM 7980 N N . PRO A 1 994 ? -23.579 9.057 49.106 1.00 73.12 994 PRO A N 1
ATOM 7981 C CA . PRO A 1 994 ? -24.802 8.699 49.835 1.00 73.12 994 PRO A CA 1
ATOM 7982 C C . PRO A 1 994 ? -25.165 7.201 49.841 1.00 73.12 994 PRO A C 1
ATOM 7984 O O . PRO A 1 994 ? -26.142 6.833 50.499 1.00 73.12 994 PRO A O 1
ATOM 7987 N N . LEU A 1 995 ? -24.450 6.335 49.116 1.00 82.50 995 LEU A N 1
ATOM 7988 C CA . LEU A 1 995 ? -24.804 4.922 48.939 1.00 82.50 995 LEU A CA 1
ATOM 7989 C C . LEU A 1 995 ? -23.903 3.981 49.752 1.00 82.50 995 LEU A C 1
ATOM 7991 O O . LEU A 1 995 ? -22.727 4.244 49.976 1.00 82.50 995 LEU A O 1
ATOM 7995 N N . ASP A 1 996 ? -24.455 2.841 50.175 1.00 86.12 996 ASP A N 1
ATOM 7996 C CA . ASP A 1 996 ? -23.679 1.781 50.831 1.00 86.12 996 ASP A CA 1
ATOM 7997 C C . ASP A 1 996 ? -22.798 1.039 49.809 1.00 86.12 996 ASP A C 1
ATOM 7999 O O . ASP A 1 996 ? -23.306 0.314 48.950 1.00 86.12 996 ASP A O 1
ATOM 8003 N N . GLY A 1 997 ? -21.480 1.232 49.895 1.00 85.69 997 GLY A N 1
ATOM 8004 C CA . GLY A 1 997 ? -20.500 0.643 48.982 1.00 85.69 997 GLY A CA 1
ATOM 8005 C C . GLY A 1 997 ? -20.388 -0.884 49.067 1.00 85.69 997 GLY A C 1
ATOM 8006 O O . GLY A 1 997 ? -20.141 -1.531 48.049 1.00 85.69 997 GLY A O 1
ATOM 8007 N N . ASP A 1 998 ? -20.604 -1.478 50.242 1.00 87.88 998 ASP A N 1
ATOM 8008 C CA . ASP A 1 998 ? -20.440 -2.927 50.444 1.00 87.88 998 ASP A CA 1
ATOM 8009 C C . ASP A 1 998 ? -21.658 -3.725 49.961 1.00 87.88 998 ASP A C 1
ATOM 8011 O O . ASP A 1 998 ? -21.590 -4.935 49.727 1.00 87.88 998 ASP A O 1
ATOM 8015 N N . LYS A 1 999 ? -22.785 -3.040 49.778 1.00 91.62 999 LYS A N 1
ATOM 8016 C CA . LYS A 1 999 ? -24.026 -3.630 49.294 1.00 91.62 999 LYS A CA 1
ATOM 8017 C C . LYS A 1 999 ? -23.918 -4.049 47.825 1.00 91.62 999 LYS A C 1
ATOM 8019 O O . LYS A 1 999 ? -23.281 -3.379 47.007 1.00 91.62 999 LYS A O 1
ATOM 8024 N N . SER A 1 1000 ? -24.574 -5.160 47.479 1.00 92.62 1000 SER A N 1
ATOM 8025 C CA . SER A 1 1000 ? -24.591 -5.657 46.102 1.00 92.62 1000 SER A CA 1
ATOM 8026 C C . SER A 1 1000 ? -25.335 -4.708 45.161 1.00 92.62 1000 SER A C 1
ATOM 8028 O O . SER A 1 1000 ? -26.334 -4.083 45.531 1.00 92.62 1000 SER A O 1
ATOM 8030 N N . LEU A 1 1001 ? -24.861 -4.616 43.916 1.00 92.75 1001 LEU A N 1
ATOM 8031 C CA . LEU A 1 1001 ? -25.501 -3.805 42.876 1.00 92.75 1001 LEU A CA 1
ATOM 8032 C C . LEU A 1 1001 ? -26.954 -4.233 42.648 1.00 92.75 1001 LEU A C 1
ATOM 8034 O O . LEU A 1 1001 ? -27.832 -3.390 42.505 1.00 92.75 1001 LEU A O 1
ATOM 8038 N N . VAL A 1 1002 ? -27.212 -5.543 42.672 1.00 91.94 1002 VAL A N 1
ATOM 8039 C CA . VAL A 1 1002 ? -28.554 -6.126 42.545 1.00 91.94 1002 VAL A CA 1
ATOM 8040 C C . VAL A 1 1002 ? -29.493 -5.590 43.626 1.00 91.94 1002 VAL A C 1
ATOM 8042 O O . VAL A 1 1002 ? -30.611 -5.179 43.319 1.00 91.94 1002 VAL A O 1
ATOM 8045 N N . ALA A 1 1003 ? -29.044 -5.542 44.884 1.00 90.56 1003 ALA A N 1
ATOM 8046 C CA . ALA A 1 1003 ? -29.852 -5.019 45.979 1.00 90.56 1003 ALA A CA 1
ATOM 8047 C C . ALA A 1 1003 ? -30.140 -3.516 45.823 1.00 90.56 1003 ALA A C 1
ATOM 8049 O O . ALA A 1 1003 ? -31.271 -3.091 46.053 1.00 90.56 1003 ALA A O 1
ATOM 8050 N N . HIS A 1 1004 ? -29.158 -2.721 45.383 1.00 90.56 1004 HIS A N 1
ATOM 8051 C CA . HIS A 1 1004 ? -29.368 -1.298 45.076 1.00 90.56 1004 HIS A CA 1
ATOM 8052 C C . HIS A 1 1004 ? -30.375 -1.084 43.941 1.00 90.56 1004 HIS A C 1
ATOM 8054 O O . HIS A 1 1004 ? -31.266 -0.243 44.059 1.00 90.56 1004 HIS A O 1
ATOM 8060 N N . ILE A 1 1005 ? -30.273 -1.864 42.859 1.00 90.50 1005 ILE A N 1
ATOM 8061 C CA . ILE A 1 1005 ? -31.200 -1.780 41.721 1.00 90.50 1005 ILE A CA 1
ATOM 8062 C C . ILE A 1 1005 ? -32.621 -2.118 42.172 1.00 90.50 1005 ILE A C 1
ATOM 8064 O O . ILE A 1 1005 ? -33.543 -1.380 41.846 1.00 90.50 1005 ILE A O 1
ATOM 8068 N N . ARG A 1 1006 ? -32.805 -3.179 42.967 1.00 86.88 1006 ARG A N 1
ATOM 8069 C CA . ARG A 1 1006 ? -34.129 -3.580 43.475 1.00 86.88 1006 ARG A CA 1
ATOM 8070 C C . ARG A 1 1006 ? -34.783 -2.516 44.357 1.00 86.88 1006 ARG A C 1
ATOM 8072 O O . ARG A 1 1006 ? -36.002 -2.399 44.355 1.00 86.88 1006 ARG A O 1
ATOM 8079 N N . GLU A 1 1007 ? -34.000 -1.748 45.110 1.00 85.31 1007 GLU A N 1
ATOM 8080 C CA . GLU A 1 1007 ? -34.530 -0.659 45.938 1.00 85.31 1007 GLU A CA 1
ATOM 8081 C C . GLU A 1 1007 ? -34.905 0.576 45.123 1.00 85.31 1007 GLU A C 1
ATOM 8083 O O . GLU A 1 1007 ? -35.909 1.225 45.418 1.00 85.31 1007 GLU A O 1
ATOM 8088 N N . ARG A 1 1008 ? -34.109 0.905 44.101 1.00 83.25 1008 ARG A N 1
ATOM 8089 C CA . ARG A 1 1008 ? -34.331 2.100 43.280 1.00 83.25 1008 ARG A CA 1
ATOM 8090 C C . ARG A 1 1008 ? -35.354 1.888 42.168 1.00 83.25 1008 ARG A C 1
ATOM 8092 O O . ARG A 1 1008 ? -36.169 2.774 41.922 1.00 83.25 1008 ARG A O 1
ATOM 8099 N N . ALA A 1 1009 ? -35.343 0.718 41.543 1.00 83.94 1009 ALA A N 1
ATOM 8100 C CA . ALA A 1 1009 ? -36.253 0.334 40.473 1.00 83.94 1009 ALA A CA 1
ATOM 8101 C C . ALA A 1 1009 ? -37.014 -0.966 40.810 1.00 83.94 1009 ALA A C 1
ATOM 8103 O O . ALA A 1 1009 ? -36.779 -1.999 40.180 1.00 83.94 1009 ALA A O 1
ATOM 8104 N N . PRO A 1 1010 ? -37.899 -0.952 41.828 1.00 74.56 1010 PRO A N 1
ATOM 8105 C CA . PRO A 1 1010 ? -38.625 -2.146 42.256 1.00 74.56 1010 PRO A CA 1
ATOM 8106 C C . PRO A 1 1010 ? -39.676 -2.599 41.227 1.00 74.56 1010 PRO A C 1
ATOM 8108 O O . PRO A 1 1010 ? -40.297 -1.779 40.554 1.00 74.56 1010 PRO A O 1
ATOM 8111 N N . GLY A 1 1011 ? -39.950 -3.907 41.173 1.00 71.25 1011 GLY A N 1
ATOM 8112 C CA . GLY A 1 1011 ? -41.025 -4.488 40.356 1.00 71.25 1011 GLY A CA 1
ATOM 8113 C C . GLY A 1 1011 ? -40.710 -4.546 38.856 1.00 71.25 1011 GLY A C 1
ATOM 8114 O O . GLY A 1 1011 ? -39.561 -4.697 38.458 1.00 71.25 1011 GLY A O 1
ATOM 8115 N N . GLU A 1 1012 ? -41.733 -4.407 38.007 1.00 78.50 1012 GLU A N 1
ATOM 8116 C CA . GLU A 1 1012 ? -41.616 -4.499 36.537 1.00 78.50 1012 GLU A CA 1
ATOM 8117 C C . GLU A 1 1012 ? -41.014 -3.233 35.876 1.00 78.50 1012 GLU A C 1
ATOM 8119 O O . GLU A 1 1012 ? -41.198 -3.004 34.676 1.00 78.50 1012 GLU A O 1
ATOM 8124 N N . GLN A 1 1013 ? -40.321 -2.370 36.638 1.00 86.44 1013 GLN A N 1
ATOM 8125 C CA . GLN A 1 1013 ? -39.673 -1.169 36.088 1.00 86.44 1013 GLN A CA 1
ATOM 8126 C C . GLN A 1 1013 ? -38.528 -1.500 35.141 1.00 86.44 1013 GLN A C 1
ATOM 8128 O O . GLN A 1 1013 ? -38.271 -0.724 34.223 1.00 86.44 1013 GLN A O 1
ATOM 8133 N N . VAL A 1 1014 ? -37.844 -2.619 35.367 1.00 92.12 1014 VAL A N 1
ATOM 8134 C CA . VAL A 1 1014 ? -36.738 -3.081 34.534 1.00 92.12 1014 VAL A CA 1
ATOM 8135 C C . VAL A 1 1014 ? -37.244 -4.186 33.612 1.00 92.12 1014 VAL A C 1
ATOM 8137 O O . VAL A 1 1014 ? -37.829 -5.170 34.054 1.00 92.12 1014 VAL A O 1
ATOM 8140 N N . GLY A 1 1015 ? -37.018 -4.027 32.313 1.00 93.75 1015 GLY A N 1
ATOM 8141 C CA . GLY A 1 1015 ? -37.359 -5.015 31.299 1.00 93.75 1015 GLY A CA 1
ATOM 8142 C C . GLY A 1 1015 ? -36.203 -5.257 30.341 1.00 93.75 1015 GLY A C 1
ATOM 8143 O O . GLY A 1 1015 ? -35.347 -4.393 30.132 1.00 93.75 1015 GLY A O 1
ATOM 8144 N N . PHE A 1 1016 ? -36.205 -6.430 29.717 1.00 95.69 1016 PHE A N 1
ATOM 8145 C CA . PHE A 1 1016 ? -35.177 -6.839 28.768 1.00 95.69 1016 PHE A CA 1
ATOM 8146 C C . PHE A 1 1016 ? -35.786 -7.235 27.423 1.00 95.69 1016 PHE A C 1
ATOM 8148 O O . PHE A 1 1016 ? -36.800 -7.928 27.365 1.00 95.69 1016 PHE A O 1
ATOM 8155 N N . ILE A 1 1017 ? -35.143 -6.850 26.320 1.00 95.50 1017 ILE A N 1
ATOM 8156 C CA . ILE A 1 1017 ? -35.353 -7.465 25.005 1.00 95.50 1017 ILE A CA 1
ATOM 8157 C C . ILE A 1 1017 ? -34.138 -8.330 24.707 1.00 95.50 1017 ILE A C 1
ATOM 8159 O O . ILE A 1 1017 ? -33.061 -7.821 24.398 1.00 95.50 1017 ILE A O 1
ATOM 8163 N N . PHE A 1 1018 ? -34.341 -9.645 24.744 1.00 94.44 1018 PHE A N 1
ATOM 8164 C CA . PHE A 1 1018 ? -33.338 -10.615 24.335 1.00 94.44 1018 PHE A CA 1
ATOM 8165 C C . PHE A 1 1018 ? -33.521 -10.919 22.847 1.00 94.44 1018 PHE A C 1
ATOM 8167 O O . PHE A 1 1018 ? -34.368 -11.725 22.449 1.00 94.44 1018 PHE A O 1
ATOM 8174 N N . GLY A 1 1019 ? -32.711 -10.268 22.010 1.00 92.19 1019 GLY A N 1
ATOM 8175 C CA . GLY A 1 1019 ? -32.796 -10.410 20.562 1.00 92.19 1019 GLY A CA 1
ATOM 8176 C C . GLY A 1 1019 ? -31.528 -10.957 19.897 1.00 92.19 1019 GLY A C 1
ATOM 8177 O O . GLY A 1 1019 ? -30.586 -10.200 19.653 1.00 92.19 1019 GLY A O 1
ATOM 8178 N N . PRO A 1 1020 ? -31.529 -12.237 19.491 1.00 90.88 1020 PRO A N 1
ATOM 8179 C CA . PRO A 1 1020 ? -30.464 -12.862 18.705 1.00 90.88 1020 PRO A CA 1
ATOM 8180 C C . PRO A 1 1020 ? -30.101 -12.082 17.423 1.00 90.88 1020 PRO A C 1
ATOM 8182 O O . PRO A 1 1020 ? -30.881 -11.235 16.969 1.00 90.88 1020 PRO A O 1
ATOM 8185 N N . PRO A 1 1021 ? -28.948 -12.344 16.775 1.00 85.56 1021 PRO A N 1
ATOM 8186 C CA . PRO A 1 1021 ? -28.574 -11.655 15.543 1.00 85.56 1021 PRO A CA 1
ATOM 8187 C C . PRO A 1 1021 ? -29.674 -11.791 14.489 1.00 85.56 1021 PRO A C 1
ATOM 8189 O O . PRO A 1 1021 ? -30.229 -12.871 14.312 1.00 85.56 1021 PRO A O 1
ATOM 8192 N N . GLY A 1 1022 ? -29.991 -10.706 13.777 1.00 83.50 1022 GLY A N 1
ATOM 8193 C CA . GLY A 1 1022 ? -30.937 -10.735 12.658 1.00 83.50 1022 GLY A CA 1
ATOM 8194 C C . GLY A 1 1022 ? -32.415 -10.917 13.023 1.00 83.50 1022 GLY A C 1
ATOM 8195 O O . GLY A 1 1022 ? -33.218 -11.083 12.109 1.00 83.50 1022 GLY A O 1
ATOM 8196 N N . THR A 1 1023 ? -32.798 -10.863 14.303 1.00 88.94 1023 THR A N 1
ATOM 8197 C CA . THR A 1 1023 ? -34.210 -10.954 14.737 1.00 88.94 1023 THR A CA 1
ATOM 8198 C C . THR A 1 1023 ? -34.975 -9.635 14.687 1.00 88.94 1023 THR A C 1
ATOM 8200 O O . THR A 1 1023 ? -36.170 -9.592 14.958 1.00 88.94 1023 THR A O 1
ATOM 8203 N N . GLY A 1 1024 ? -34.296 -8.555 14.293 1.00 86.19 1024 GLY A N 1
ATOM 8204 C CA . GLY A 1 1024 ? -34.909 -7.240 14.147 1.00 86.19 1024 GLY A CA 1
ATOM 8205 C C . GLY A 1 1024 ? -35.017 -6.447 15.449 1.00 86.19 1024 GLY A C 1
ATOM 8206 O O . GLY A 1 1024 ? -35.910 -5.622 15.530 1.00 86.19 1024 GLY A O 1
ATOM 8207 N N . LYS A 1 1025 ? -34.118 -6.637 16.433 1.00 91.50 1025 LYS A N 1
ATOM 8208 C CA . LYS A 1 1025 ? -34.053 -5.844 17.686 1.00 91.50 1025 LYS A CA 1
ATOM 8209 C C . LYS A 1 1025 ? -34.328 -4.352 17.499 1.00 91.50 1025 LYS A C 1
ATOM 8211 O O . LYS A 1 1025 ? -35.335 -3.852 17.978 1.00 91.50 1025 LYS A O 1
ATOM 8216 N N . THR A 1 1026 ? -33.465 -3.668 16.751 1.00 88.62 1026 THR A N 1
ATOM 8217 C CA . THR A 1 1026 ? -33.572 -2.228 16.485 1.00 88.62 1026 THR A CA 1
ATOM 8218 C C . THR A 1 1026 ? -34.865 -1.888 15.739 1.00 88.62 1026 THR A C 1
ATOM 8220 O O . THR A 1 1026 ? -35.466 -0.846 15.955 1.00 88.62 1026 THR A O 1
ATOM 8223 N N . THR A 1 1027 ? -35.351 -2.792 14.884 1.00 89.56 1027 THR A N 1
ATOM 8224 C CA . THR A 1 1027 ? -36.612 -2.632 14.146 1.00 89.56 1027 THR A CA 1
ATOM 8225 C C . THR A 1 1027 ? -37.842 -2.753 15.053 1.00 89.56 1027 THR A C 1
ATOM 8227 O O . THR A 1 1027 ? -38.804 -2.006 14.869 1.00 89.56 1027 THR A O 1
ATOM 8230 N N . GLU A 1 1028 ? -37.824 -3.677 16.011 1.00 90.94 1028 GLU A N 1
ATOM 8231 C CA . GLU A 1 1028 ? -38.832 -3.844 17.063 1.00 90.94 1028 GLU A CA 1
ATOM 8232 C C . GLU A 1 1028 ? -38.814 -2.634 18.004 1.00 90.94 1028 GLU A C 1
ATOM 8234 O O . GLU A 1 1028 ? -39.854 -2.032 18.257 1.00 90.94 1028 GLU A O 1
ATOM 8239 N N . LEU A 1 1029 ? -37.621 -2.214 18.438 1.00 93.12 1029 LEU A N 1
ATOM 8240 C CA . LEU A 1 1029 ? -37.420 -1.037 19.280 1.00 93.12 1029 LEU A CA 1
ATOM 8241 C C . LEU A 1 1029 ? -37.949 0.237 18.612 1.00 93.12 1029 LEU A C 1
ATOM 8243 O O . LEU A 1 1029 ? -38.709 0.976 19.229 1.00 93.12 1029 LEU A O 1
ATOM 8247 N N . ALA A 1 1030 ? -37.625 0.450 17.332 1.00 93.50 1030 ALA A N 1
ATOM 8248 C CA . ALA A 1 1030 ? -38.159 1.554 16.540 1.00 93.50 1030 ALA A CA 1
ATOM 8249 C C . ALA A 1 1030 ? -39.693 1.528 16.490 1.00 93.50 1030 ALA A C 1
ATOM 8251 O O . ALA A 1 1030 ? -40.326 2.561 16.672 1.00 93.50 1030 ALA A O 1
ATOM 8252 N N . GLY A 1 1031 ? -40.300 0.349 16.302 1.00 92.12 1031 GLY A N 1
ATOM 8253 C CA . GLY A 1 1031 ? -41.759 0.195 16.336 1.00 92.12 1031 GLY A CA 1
ATOM 8254 C C . GLY A 1 1031 ? -42.358 0.622 17.677 1.00 92.12 1031 GLY A C 1
ATOM 8255 O O . GLY A 1 1031 ? -43.274 1.437 17.702 1.00 92.12 1031 GLY A O 1
ATOM 8256 N N . ARG A 1 1032 ? -41.779 0.154 18.788 1.00 92.19 1032 ARG A N 1
ATOM 8257 C CA . ARG A 1 1032 ? -42.224 0.526 20.140 1.00 92.19 1032 ARG A CA 1
ATOM 8258 C C . ARG A 1 1032 ? -42.089 2.019 20.409 1.00 92.19 1032 ARG A C 1
ATOM 8260 O O . ARG A 1 1032 ? -42.992 2.598 20.991 1.00 92.19 1032 ARG A O 1
ATOM 8267 N N . LEU A 1 1033 ? -40.991 2.643 19.983 1.00 93.44 1033 LEU A N 1
ATOM 8268 C CA . LEU A 1 1033 ? -40.785 4.084 20.152 1.00 93.44 1033 LEU A CA 1
ATOM 8269 C C . LEU A 1 1033 ? -41.806 4.895 19.345 1.00 93.44 1033 LEU A C 1
ATOM 8271 O O . LEU A 1 1033 ? -42.381 5.839 19.879 1.00 93.44 1033 LEU A O 1
ATOM 8275 N N . ILE A 1 1034 ? -42.091 4.489 18.104 1.00 93.12 1034 ILE A N 1
ATOM 8276 C CA . ILE A 1 1034 ? -43.146 5.096 17.279 1.00 93.12 1034 ILE A CA 1
ATOM 8277 C C . ILE A 1 1034 ? -44.508 4.969 17.973 1.00 93.12 1034 ILE A C 1
ATOM 8279 O O . ILE A 1 1034 ? -45.251 5.946 18.061 1.00 93.12 1034 ILE A O 1
ATOM 8283 N N . ASP A 1 1035 ? -44.832 3.792 18.506 1.00 91.31 1035 ASP A N 1
ATOM 8284 C CA . ASP A 1 1035 ? -46.091 3.571 19.218 1.00 91.31 1035 ASP A CA 1
ATOM 8285 C C . ASP A 1 1035 ? -46.166 4.372 20.524 1.00 91.31 1035 ASP A C 1
ATOM 8287 O O . ASP A 1 1035 ? -47.232 4.894 20.852 1.00 91.31 1035 ASP A O 1
ATOM 8291 N N . THR A 1 1036 ? -45.054 4.525 21.249 1.00 88.88 1036 THR A N 1
ATOM 8292 C CA . THR A 1 1036 ? -44.973 5.399 22.427 1.00 88.88 1036 THR A CA 1
ATOM 8293 C C . THR A 1 1036 ? -45.265 6.844 22.040 1.00 88.88 1036 THR A C 1
ATOM 8295 O O . THR A 1 1036 ? -46.071 7.490 22.706 1.00 88.88 1036 THR A O 1
ATOM 8298 N N . VAL A 1 1037 ? -44.694 7.340 20.940 1.00 89.81 1037 VAL A N 1
ATOM 8299 C CA . VAL A 1 1037 ? -44.966 8.697 20.443 1.00 89.81 1037 VAL A CA 1
ATOM 8300 C C . VAL A 1 1037 ? -46.428 8.864 20.016 1.00 89.81 1037 VAL A C 1
ATOM 8302 O O . VAL A 1 1037 ? -47.045 9.876 20.322 1.00 89.81 1037 VAL A O 1
ATOM 8305 N N . ARG A 1 1038 ? -47.023 7.867 19.353 1.00 89.50 1038 ARG A N 1
ATOM 8306 C CA . ARG A 1 1038 ? -48.417 7.943 18.877 1.00 89.50 1038 ARG A CA 1
ATOM 8307 C C . ARG A 1 1038 ? -49.456 7.858 19.991 1.00 89.50 1038 ARG A C 1
ATOM 8309 O O . ARG A 1 1038 ? -50.513 8.475 19.892 1.00 89.50 1038 ARG A O 1
ATOM 8316 N N . ASN A 1 1039 ? -49.189 7.047 21.011 1.00 86.06 1039 ASN A N 1
ATOM 8317 C CA . ASN A 1 1039 ? -50.205 6.641 21.983 1.00 86.06 1039 ASN A CA 1
ATOM 8318 C C . ASN A 1 1039 ? -49.993 7.232 23.381 1.00 86.06 1039 ASN A C 1
ATOM 8320 O O . ASN A 1 1039 ? -50.847 7.052 24.250 1.00 86.06 1039 ASN A O 1
ATOM 8324 N N . SER A 1 1040 ? -48.873 7.910 23.626 1.00 83.25 1040 SER A N 1
ATOM 8325 C CA . SER A 1 1040 ? -48.546 8.494 24.927 1.00 83.25 1040 SER A CA 1
ATOM 8326 C C . SER A 1 1040 ? -47.986 9.908 24.778 1.00 83.25 1040 SER A C 1
ATOM 8328 O O . SER A 1 1040 ? -47.765 10.395 23.674 1.00 83.25 1040 SER A O 1
ATOM 8330 N N . ARG A 1 1041 ? -47.755 10.571 25.911 1.00 83.31 1041 ARG A N 1
ATOM 8331 C CA . ARG A 1 1041 ? -47.030 11.848 25.983 1.00 83.31 1041 ARG A CA 1
ATOM 8332 C C . ARG A 1 1041 ? -45.697 11.681 26.710 1.00 83.31 1041 ARG A C 1
ATOM 8334 O O . ARG A 1 1041 ? -45.236 12.595 27.380 1.00 83.31 1041 ARG A O 1
ATOM 8341 N N . ASN A 1 1042 ? -45.125 10.483 26.631 1.00 87.31 1042 ASN A N 1
ATOM 8342 C CA . ASN A 1 1042 ? -43.946 10.134 27.404 1.00 87.31 1042 ASN A CA 1
ATOM 8343 C C . ASN A 1 1042 ? -42.699 10.844 26.866 1.00 87.31 1042 ASN A C 1
ATOM 8345 O O . ASN A 1 1042 ? -42.493 10.940 25.652 1.00 87.31 1042 ASN A O 1
ATOM 8349 N N . LYS A 1 1043 ? -41.834 11.264 27.789 1.00 89.50 1043 LYS A N 1
ATOM 8350 C CA . LYS A 1 1043 ? -40.454 11.670 27.527 1.00 89.50 1043 LYS A CA 1
ATOM 8351 C C . LYS A 1 1043 ? -39.571 10.426 27.588 1.00 89.50 1043 LYS A C 1
ATOM 8353 O O . LYS A 1 1043 ? -39.439 9.797 28.639 1.00 89.50 1043 LYS A O 1
ATOM 8358 N N . VAL A 1 1044 ? -38.972 10.060 26.460 1.00 93.69 1044 VAL A N 1
ATOM 8359 C CA . VAL A 1 1044 ? -38.152 8.855 26.309 1.00 93.69 1044 VAL A CA 1
ATOM 8360 C C . VAL A 1 1044 ? -36.704 9.227 26.022 1.00 93.69 1044 VAL A C 1
ATOM 8362 O O . VAL A 1 1044 ? -36.417 9.921 25.047 1.00 93.69 1044 VAL A O 1
ATOM 8365 N N . LEU A 1 1045 ? -35.783 8.703 26.825 1.00 95.19 1045 LEU A N 1
ATOM 8366 C CA . LEU A 1 1045 ? -34.349 8.766 26.564 1.00 95.19 1045 LEU A CA 1
ATOM 8367 C C . LEU A 1 1045 ? -33.878 7.439 25.980 1.00 95.19 1045 LEU A C 1
ATOM 8369 O O . LEU A 1 1045 ? -34.067 6.391 26.590 1.00 95.19 1045 LEU A O 1
ATOM 8373 N N . VAL A 1 1046 ? -33.225 7.476 24.825 1.00 96.81 1046 VAL A N 1
ATOM 8374 C CA . VAL A 1 1046 ? -32.580 6.310 24.226 1.00 96.81 1046 VAL A CA 1
ATOM 8375 C C . VAL A 1 1046 ? -31.067 6.471 24.295 1.00 96.81 1046 VAL A C 1
ATOM 8377 O O . VAL A 1 1046 ? -30.505 7.431 23.763 1.00 96.81 1046 VAL A O 1
ATOM 8380 N N . LEU A 1 1047 ? -30.408 5.507 24.931 1.00 96.19 1047 LEU A N 1
ATOM 8381 C CA . LEU A 1 1047 ? -28.965 5.441 25.103 1.00 96.19 1047 LEU A CA 1
ATOM 8382 C C . LEU A 1 1047 ? -28.387 4.287 24.287 1.00 96.19 1047 LEU A C 1
ATOM 8384 O O . LEU A 1 1047 ? -28.860 3.156 24.343 1.00 96.19 1047 LEU A O 1
ATOM 8388 N N . THR A 1 1048 ? -27.321 4.568 23.549 1.00 93.69 1048 THR A N 1
ATOM 8389 C CA . THR A 1 1048 ? -26.614 3.569 22.737 1.00 93.69 1048 THR A CA 1
ATOM 8390 C C . THR A 1 1048 ? -25.112 3.590 23.033 1.00 93.69 1048 THR A C 1
ATOM 8392 O O . THR A 1 1048 ? -24.582 4.626 23.448 1.00 93.69 1048 THR A O 1
ATOM 8395 N N . PRO A 1 1049 ? -24.387 2.473 22.865 1.00 84.50 1049 PRO A N 1
ATOM 8396 C CA . PRO A 1 1049 ? -22.947 2.432 23.127 1.00 84.50 1049 PRO A CA 1
ATOM 8397 C C . PRO A 1 1049 ? -22.127 3.180 22.065 1.00 84.50 1049 PRO A C 1
ATOM 8399 O O . PRO A 1 1049 ? -21.015 3.608 22.344 1.00 84.50 1049 PRO A O 1
ATOM 8402 N N . THR A 1 1050 ? -22.649 3.357 20.845 1.00 82.00 1050 THR A N 1
ATOM 8403 C CA . THR A 1 1050 ? -21.917 3.971 19.721 1.00 82.00 1050 THR A CA 1
ATOM 8404 C C . THR A 1 1050 ? -22.806 4.926 18.930 1.00 82.00 1050 THR A C 1
ATOM 8406 O O . THR A 1 1050 ? -24.018 4.731 18.875 1.00 82.00 1050 THR A O 1
ATOM 8409 N N . ASN A 1 1051 ? -22.214 5.929 18.267 1.00 79.38 1051 ASN A N 1
ATOM 8410 C CA . ASN A 1 1051 ? -22.976 6.846 17.405 1.00 79.38 1051 ASN A CA 1
ATOM 8411 C C . ASN A 1 1051 ? -23.696 6.103 16.276 1.00 79.38 1051 ASN A C 1
ATOM 8413 O O . ASN A 1 1051 ? -24.880 6.334 16.078 1.00 79.38 1051 ASN A O 1
ATOM 8417 N N . ASN A 1 1052 ? -23.024 5.144 15.632 1.00 78.88 1052 ASN A N 1
ATOM 8418 C CA . ASN A 1 1052 ? -23.613 4.344 14.559 1.00 78.88 1052 ASN A CA 1
ATOM 8419 C C . ASN A 1 1052 ? -24.882 3.597 15.019 1.00 78.88 1052 ASN A C 1
ATOM 8421 O O . ASN A 1 1052 ? -25.876 3.575 14.307 1.00 78.88 1052 ASN A O 1
ATOM 8425 N N . ALA A 1 1053 ? -24.901 3.037 16.235 1.00 81.31 1053 ALA A N 1
ATOM 8426 C CA . ALA A 1 1053 ? -26.111 2.403 16.768 1.00 81.31 1053 ALA A CA 1
ATOM 8427 C C . ALA A 1 1053 ? -27.264 3.408 16.964 1.00 81.31 1053 ALA A C 1
ATOM 8429 O O . ALA A 1 1053 ? -28.408 3.103 16.625 1.00 81.31 1053 ALA A O 1
ATOM 8430 N N . ALA A 1 1054 ? -26.972 4.616 17.460 1.00 86.25 1054 ALA A N 1
ATOM 8431 C CA . ALA A 1 1054 ? -27.968 5.685 17.560 1.00 86.25 1054 ALA A CA 1
ATOM 8432 C C . ALA A 1 1054 ? -28.477 6.147 16.187 1.00 86.25 1054 ALA A C 1
ATOM 8434 O O . ALA A 1 1054 ? -29.678 6.366 16.031 1.00 86.25 1054 ALA A O 1
ATOM 8435 N N . ASP A 1 1055 ? -27.584 6.279 15.206 1.00 85.50 1055 ASP A N 1
ATOM 8436 C CA . ASP A 1 1055 ? -27.915 6.727 13.852 1.00 85.50 1055 ASP A CA 1
ATOM 8437 C C . ASP A 1 1055 ? -28.779 5.680 13.137 1.00 85.50 1055 ASP A C 1
ATOM 8439 O O . ASP A 1 1055 ? -29.861 6.007 12.659 1.00 85.50 1055 ASP A O 1
ATOM 8443 N N . VAL A 1 1056 ? -28.402 4.397 13.196 1.00 88.06 1056 VAL A N 1
ATOM 8444 C CA . VAL A 1 1056 ? -29.197 3.290 12.639 1.00 88.06 1056 VAL A CA 1
ATOM 8445 C C . VAL A 1 1056 ? -30.592 3.227 13.263 1.00 88.06 1056 VAL A C 1
ATOM 8447 O O . VAL A 1 1056 ? -31.571 2.982 12.557 1.00 88.06 1056 VAL A O 1
ATOM 8450 N N . LEU A 1 1057 ? -30.730 3.432 14.577 1.00 91.38 1057 LEU A N 1
ATOM 8451 C CA . LEU A 1 1057 ? -32.049 3.464 15.210 1.00 91.38 1057 LEU A CA 1
ATOM 8452 C C . LEU A 1 1057 ? -32.870 4.675 14.746 1.00 91.38 1057 LEU A C 1
ATOM 8454 O O . LEU A 1 1057 ? -34.058 4.523 14.456 1.00 91.38 1057 LEU A O 1
ATOM 8458 N N . TYR A 1 1058 ? -32.249 5.853 14.655 1.00 91.25 1058 TYR A N 1
ATOM 8459 C CA . TYR A 1 1058 ? -32.900 7.070 14.172 1.00 91.25 1058 TYR A CA 1
ATOM 8460 C C . TYR A 1 1058 ? -33.382 6.923 12.721 1.00 91.25 1058 TYR A C 1
ATOM 8462 O O . TYR A 1 1058 ? -34.534 7.239 12.419 1.00 91.25 1058 TYR A O 1
ATOM 8470 N N . GLU A 1 1059 ? -32.549 6.367 11.841 1.00 90.56 1059 GLU A N 1
ATOM 8471 C CA . GLU A 1 1059 ? -32.903 6.041 10.455 1.00 90.56 1059 GLU A CA 1
ATOM 8472 C C . GLU A 1 1059 ? -34.050 5.031 10.398 1.00 90.56 1059 GLU A C 1
ATOM 8474 O O . GLU A 1 1059 ? -35.038 5.253 9.708 1.00 90.56 1059 GLU A O 1
ATOM 8479 N N . ARG A 1 1060 ? -34.003 3.958 11.199 1.00 91.75 1060 ARG A N 1
ATOM 8480 C CA . ARG A 1 1060 ? -35.085 2.959 11.252 1.00 91.75 1060 ARG A CA 1
ATOM 8481 C C . ARG A 1 1060 ? -36.419 3.534 11.708 1.00 91.75 1060 ARG A C 1
ATOM 8483 O O . ARG A 1 1060 ? -37.458 3.071 11.233 1.00 91.75 1060 ARG A O 1
ATOM 8490 N N . ILE A 1 1061 ? -36.406 4.480 12.646 1.00 92.00 1061 ILE A N 1
ATOM 8491 C CA . ILE A 1 1061 ? -37.612 5.201 13.063 1.00 92.00 1061 ILE A CA 1
ATOM 8492 C C . ILE A 1 1061 ? -38.094 6.086 11.917 1.00 92.00 1061 ILE A C 1
ATOM 8494 O O . ILE A 1 1061 ? -39.276 6.039 11.591 1.00 92.00 1061 ILE A O 1
ATOM 8498 N N . SER A 1 1062 ? -37.182 6.821 11.279 1.00 90.38 1062 SER A N 1
ATOM 8499 C CA . SER A 1 1062 ? -37.492 7.730 10.173 1.00 90.38 1062 SER A CA 1
ATOM 8500 C C . SER A 1 1062 ? -38.107 7.000 8.977 1.00 90.38 1062 SER A C 1
ATOM 8502 O O . SER A 1 1062 ? -39.160 7.408 8.496 1.00 90.38 1062 SER A O 1
ATOM 8504 N N . ASP A 1 1063 ? -37.525 5.869 8.573 1.00 89.94 1063 ASP A N 1
ATOM 8505 C CA . ASP A 1 1063 ? -38.033 5.003 7.503 1.00 89.94 1063 ASP A CA 1
ATOM 8506 C C . ASP A 1 1063 ? -39.434 4.463 7.826 1.00 89.94 1063 ASP A C 1
ATOM 8508 O O . ASP A 1 1063 ? -40.333 4.451 6.989 1.00 89.94 1063 ASP A O 1
ATOM 8512 N N . LYS A 1 1064 ? -39.649 3.989 9.060 1.00 90.00 1064 LYS A N 1
ATOM 8513 C CA . LYS A 1 1064 ? -40.947 3.432 9.481 1.00 90.00 1064 LYS A CA 1
ATOM 8514 C C . LYS A 1 1064 ? -42.024 4.494 9.692 1.00 90.00 1064 LYS A C 1
ATOM 8516 O O . LYS A 1 1064 ? -43.210 4.166 9.635 1.00 90.00 1064 LYS A O 1
ATOM 8521 N N . ALA A 1 1065 ? -41.615 5.719 9.994 1.00 89.38 1065 ALA A N 1
ATOM 8522 C CA . ALA A 1 1065 ? -42.476 6.872 10.198 1.00 89.38 1065 ALA A CA 1
ATOM 8523 C C . ALA A 1 1065 ? -42.555 7.760 8.945 1.00 89.38 1065 ALA A C 1
ATOM 8525 O O . ALA A 1 1065 ? -43.002 8.901 9.042 1.00 89.38 1065 ALA A O 1
ATOM 8526 N N . GLU A 1 1066 ? -42.140 7.267 7.770 1.00 88.00 1066 GLU A N 1
ATOM 8527 C CA . GLU A 1 1066 ? -42.220 8.025 6.522 1.00 88.00 1066 GLU A CA 1
ATOM 8528 C C . GLU A 1 1066 ? -43.666 8.506 6.282 1.00 88.00 1066 GLU A C 1
ATOM 8530 O O . GLU A 1 1066 ? -44.614 7.720 6.226 1.00 88.00 1066 GLU A O 1
ATOM 8535 N N . GLY A 1 1067 ? -43.844 9.828 6.191 1.00 84.19 1067 GLY A N 1
ATOM 8536 C CA . GLY A 1 1067 ? -45.154 10.479 6.056 1.00 84.19 1067 GLY A CA 1
ATOM 8537 C C . GLY A 1 1067 ? -45.885 10.796 7.372 1.00 84.19 1067 GLY A C 1
ATOM 8538 O O . GLY A 1 1067 ? -46.892 11.502 7.333 1.00 84.19 1067 GLY A O 1
ATOM 8539 N N . ASP A 1 1068 ? -45.380 10.353 8.525 1.00 88.12 1068 ASP A N 1
ATOM 8540 C CA . ASP A 1 1068 ? -45.909 10.654 9.862 1.00 88.12 1068 ASP A CA 1
ATOM 8541 C C . ASP A 1 1068 ? -45.116 11.806 10.506 1.00 88.12 1068 ASP A C 1
ATOM 8543 O O . ASP A 1 1068 ? -44.166 11.618 11.270 1.00 88.12 1068 ASP A O 1
ATOM 8547 N N . LEU A 1 1069 ? -45.486 13.037 10.136 1.00 85.56 1069 LEU A N 1
ATOM 8548 C CA . LEU A 1 1069 ? -44.778 14.252 10.556 1.00 85.56 1069 LEU A CA 1
ATOM 8549 C C . LEU A 1 1069 ? -44.781 14.467 12.075 1.00 85.56 1069 LEU A C 1
ATOM 8551 O O . LEU A 1 1069 ? -43.865 15.117 12.575 1.00 85.56 1069 LEU A O 1
ATOM 8555 N N . ASP A 1 1070 ? -45.775 13.950 12.799 1.00 84.69 1070 ASP A N 1
ATOM 8556 C CA . ASP A 1 1070 ? -45.855 14.103 14.253 1.00 84.69 1070 ASP A CA 1
ATOM 8557 C C . ASP A 1 1070 ? -44.781 13.250 14.938 1.00 84.69 1070 ASP A C 1
ATOM 8559 O O . ASP A 1 1070 ? -44.062 13.737 15.812 1.00 84.69 1070 ASP A O 1
ATOM 8563 N N . VAL A 1 1071 ? -44.583 12.016 14.462 1.00 87.44 1071 VAL A N 1
ATOM 8564 C CA . VAL A 1 1071 ? -43.509 11.141 14.948 1.00 87.44 1071 VAL A CA 1
ATOM 8565 C C . VAL A 1 1071 ? -42.132 11.703 14.607 1.00 87.44 1071 VAL A C 1
ATOM 8567 O O . VAL A 1 1071 ? -41.265 11.781 15.474 1.00 87.44 1071 VAL A O 1
ATOM 8570 N N . LEU A 1 1072 ? -41.935 12.151 13.366 1.00 87.06 1072 LEU A N 1
ATOM 8571 C CA . LEU A 1 1072 ? -40.653 12.710 12.926 1.00 87.06 1072 LEU A CA 1
ATOM 8572 C C . LEU A 1 1072 ? -40.276 13.998 13.676 1.00 87.06 1072 LEU A C 1
ATOM 8574 O O . LEU A 1 1072 ? -39.092 14.282 13.840 1.00 87.06 1072 LEU A O 1
ATOM 8578 N N . ARG A 1 1073 ? -41.261 14.774 14.147 1.00 86.50 1073 ARG A N 1
ATOM 8579 C CA . ARG A 1 1073 ? -41.032 15.981 14.958 1.00 86.50 1073 ARG A CA 1
ATOM 8580 C C . ARG A 1 1073 ? -40.710 15.684 16.418 1.00 86.50 1073 ARG A C 1
ATOM 8582 O O . ARG A 1 1073 ? -40.012 16.483 17.027 1.00 86.50 1073 ARG A O 1
ATOM 8589 N N . ALA A 1 1074 ? -41.218 14.578 16.956 1.00 88.19 1074 ALA A N 1
ATOM 8590 C CA . ALA A 1 1074 ? -41.010 14.171 18.344 1.00 88.19 1074 ALA A CA 1
ATOM 8591 C C . ALA A 1 1074 ? -39.680 13.432 18.573 1.00 88.19 1074 ALA A C 1
ATOM 8593 O O . ALA A 1 1074 ? -39.237 13.296 19.714 1.00 88.19 1074 ALA A O 1
ATOM 8594 N N . VAL A 1 1075 ? -39.052 12.908 17.514 1.00 90.44 1075 VAL A N 1
ATOM 8595 C CA . VAL A 1 1075 ? -37.829 12.100 17.608 1.00 90.44 1075 VAL A CA 1
ATOM 8596 C C . VAL A 1 1075 ? -36.608 12.950 17.270 1.00 90.44 1075 VAL A C 1
ATOM 8598 O O . VAL A 1 1075 ? -36.440 13.435 16.153 1.00 90.44 1075 VAL A O 1
ATOM 8601 N N . HIS A 1 1076 ? -35.705 13.077 18.234 1.00 88.75 1076 HIS A N 1
ATOM 8602 C CA . HIS A 1 1076 ? -34.526 13.923 18.152 1.00 88.75 1076 HIS A CA 1
ATOM 8603 C C . HIS A 1 1076 ? -33.251 13.097 18.304 1.00 88.75 1076 HIS A C 1
ATOM 8605 O O . HIS A 1 1076 ? -33.001 12.488 19.346 1.00 88.75 1076 HIS A O 1
ATOM 8611 N N . ARG A 1 1077 ? -32.394 13.121 17.280 1.00 88.12 1077 ARG A N 1
ATOM 8612 C CA . ARG A 1 1077 ? -31.025 12.607 17.375 1.00 88.12 1077 ARG A CA 1
ATOM 8613 C C . ARG A 1 1077 ? -30.140 13.657 18.043 1.00 88.12 1077 ARG A C 1
ATOM 8615 O O . ARG A 1 1077 ? -29.792 14.669 17.439 1.00 88.12 1077 ARG A O 1
ATOM 8622 N N . PHE A 1 1078 ? -29.778 13.411 19.294 1.00 77.44 1078 PHE A N 1
ATOM 8623 C CA . PHE A 1 1078 ? -29.006 14.323 20.128 1.00 77.44 1078 PHE A CA 1
ATOM 8624 C C . PHE A 1 1078 ? -27.506 14.068 19.952 1.00 77.44 1078 PHE A C 1
ATOM 8626 O O . PHE A 1 1078 ? -26.982 13.021 20.337 1.00 77.44 1078 PHE A O 1
ATOM 8633 N N . GLY A 1 1079 ? -26.822 15.020 19.320 1.00 68.12 1079 GLY A N 1
ATOM 8634 C CA . GLY A 1 1079 ? -25.418 14.922 18.932 1.00 68.12 1079 GLY A CA 1
ATOM 8635 C C . GLY A 1 1079 ? -24.682 16.253 19.074 1.00 68.12 1079 GLY A C 1
ATOM 8636 O O . GLY A 1 1079 ? -25.143 17.181 19.734 1.00 68.12 1079 GLY A O 1
ATOM 8637 N N . SER A 1 1080 ? -23.488 16.348 18.497 1.00 52.97 1080 SER A N 1
ATOM 8638 C CA . SER A 1 1080 ? -22.644 17.550 18.579 1.00 52.97 1080 SER A CA 1
ATOM 8639 C C . SER A 1 1080 ? -23.276 18.772 17.924 1.00 52.97 1080 SER A C 1
ATOM 8641 O O . SER A 1 1080 ? -23.224 19.862 18.484 1.00 52.97 1080 SER A O 1
ATOM 8643 N N . ASN A 1 1081 ? -23.945 18.552 16.792 1.00 49.69 1081 ASN A N 1
ATOM 8644 C CA . ASN A 1 1081 ? -24.502 19.601 15.942 1.00 49.69 1081 ASN A CA 1
ATOM 8645 C C . ASN A 1 1081 ? -26.011 19.822 16.185 1.00 49.69 1081 ASN A C 1
ATOM 8647 O O . ASN A 1 1081 ? -26.626 20.662 15.537 1.00 49.69 1081 ASN A O 1
ATOM 8651 N N . SER A 1 1082 ? -26.622 19.072 17.111 1.00 60.50 1082 SER A N 1
ATOM 8652 C CA . SER A 1 1082 ? -28.077 19.007 17.325 1.00 60.50 1082 SER A CA 1
ATOM 8653 C C . SER A 1 1082 ? -28.441 18.960 18.817 1.00 60.50 1082 SER A C 1
ATOM 8655 O O . SER A 1 1082 ? -29.157 18.075 19.281 1.00 60.50 1082 SER A O 1
ATOM 8657 N N . LYS A 1 1083 ? -27.931 19.924 19.595 1.00 62.66 1083 LYS A N 1
ATOM 8658 C CA . LYS A 1 1083 ? -28.237 20.057 21.038 1.00 62.66 1083 LYS A CA 1
ATOM 8659 C C . LYS A 1 1083 ? -29.546 20.799 21.331 1.00 62.66 1083 LYS A C 1
ATOM 8661 O O . LYS A 1 1083 ? -30.007 20.824 22.472 1.00 62.66 1083 LYS A O 1
ATOM 8666 N N . GLN A 1 1084 ? -30.132 21.434 20.318 1.00 66.81 1084 GLN A N 1
ATOM 8667 C CA . GLN A 1 1084 ? -31.422 22.104 20.435 1.00 66.81 1084 GLN A CA 1
ATOM 8668 C C . GLN A 1 1084 ? -32.535 21.069 20.304 1.00 66.81 1084 GLN A C 1
ATOM 8670 O O . GLN A 1 1084 ? -32.907 20.682 19.198 1.00 66.81 1084 GLN A O 1
ATOM 8675 N N . VAL A 1 1085 ? -33.054 20.623 21.445 1.00 72.31 1085 VAL A N 1
ATOM 8676 C CA . VAL A 1 1085 ? -34.283 19.837 21.489 1.00 72.31 1085 VAL A CA 1
ATOM 8677 C C . VAL A 1 1085 ? -35.405 20.789 21.861 1.00 72.31 1085 VAL A C 1
ATOM 8679 O O . VAL A 1 1085 ? -35.462 21.285 22.982 1.00 72.31 1085 VAL A O 1
ATOM 8682 N N . LEU A 1 1086 ? -36.248 21.114 20.885 1.00 67.38 1086 LEU A N 1
ATOM 8683 C CA . LEU A 1 1086 ? -37.435 21.923 21.119 1.00 67.38 1086 LEU A CA 1
ATOM 8684 C C . LEU A 1 1086 ? -38.576 20.977 21.452 1.00 67.38 1086 LEU A C 1
ATOM 8686 O O . LEU A 1 1086 ? -39.007 20.214 20.591 1.00 67.38 1086 LEU A O 1
ATOM 8690 N N . TRP A 1 1087 ? -39.057 21.041 22.687 1.00 73.69 1087 TRP A N 1
ATOM 8691 C CA . TRP A 1 1087 ? -40.236 20.299 23.100 1.00 73.69 1087 TRP A CA 1
ATOM 8692 C C . TRP A 1 1087 ? -41.172 21.162 23.925 1.00 73.69 1087 TRP A C 1
ATOM 8694 O O . TRP A 1 1087 ? -40.748 22.055 24.658 1.00 73.69 1087 TRP A O 1
ATOM 8704 N N . GLU A 1 1088 ? -42.459 20.875 23.799 1.00 69.62 1088 GLU A N 1
ATOM 8705 C CA . GLU A 1 1088 ? -43.508 21.427 24.646 1.00 69.62 1088 GLU A CA 1
ATOM 8706 C C . GLU A 1 1088 ? -43.865 20.365 25.688 1.00 69.62 1088 GLU A C 1
ATOM 8708 O O . GLU A 1 1088 ? -43.917 19.181 25.358 1.00 69.62 1088 GLU A O 1
ATOM 8713 N N . ASP A 1 1089 ? -44.118 20.758 26.939 1.00 67.75 1089 ASP A N 1
ATOM 8714 C CA . ASP A 1 1089 ? -44.385 19.798 28.026 1.00 67.75 1089 ASP A CA 1
ATOM 8715 C C . ASP A 1 1089 ? -45.616 18.902 27.781 1.00 67.75 1089 ASP A C 1
ATOM 8717 O O . ASP A 1 1089 ? -45.747 17.853 28.407 1.00 67.75 1089 ASP A O 1
ATOM 8721 N N . ASP A 1 1090 ? -46.493 19.286 26.848 1.00 71.38 1090 ASP A N 1
ATOM 8722 C CA . ASP A 1 1090 ? -47.700 18.551 26.464 1.00 71.38 1090 ASP A CA 1
ATOM 8723 C C . ASP A 1 1090 ? -47.512 17.565 25.289 1.00 71.38 1090 ASP A C 1
ATOM 8725 O O . ASP A 1 1090 ? -48.483 16.902 24.899 1.00 71.38 1090 ASP A O 1
ATOM 8729 N N . LEU A 1 1091 ? -46.306 17.448 24.719 1.00 79.00 1091 LEU A N 1
ATOM 8730 C CA . LEU A 1 1091 ? -46.014 16.603 23.554 1.00 79.00 1091 LEU A CA 1
ATOM 8731 C C . LEU A 1 1091 ? -45.028 15.465 23.881 1.00 79.00 1091 LEU A C 1
ATOM 8733 O O . LEU A 1 1091 ? -44.134 15.639 24.710 1.00 79.00 1091 LEU A O 1
ATOM 8737 N N . PRO A 1 1092 ? -45.164 14.295 23.225 1.00 85.25 1092 PRO A N 1
ATOM 8738 C CA . PRO A 1 1092 ? -44.195 13.210 23.353 1.00 85.25 1092 PRO A CA 1
ATOM 8739 C C . PRO A 1 1092 ? -42.828 13.627 22.806 1.00 85.25 1092 PRO A C 1
ATOM 8741 O O . PRO A 1 1092 ? -42.738 14.350 21.814 1.00 85.25 1092 PRO A O 1
ATOM 8744 N N . VAL A 1 1093 ? -41.766 13.110 23.422 1.00 90.50 1093 VAL A N 1
ATOM 8745 C CA . VAL A 1 1093 ? -40.385 13.358 22.999 1.00 90.50 1093 VAL A CA 1
ATOM 8746 C C . VAL A 1 1093 ? -39.565 12.088 23.095 1.00 90.50 1093 VAL A C 1
ATOM 8748 O O . VAL A 1 1093 ? -39.617 11.385 24.100 1.00 90.50 1093 VAL A O 1
ATOM 8751 N N . VAL A 1 1094 ? -38.754 11.828 22.075 1.00 93.06 1094 VAL A N 1
ATOM 8752 C CA . VAL A 1 1094 ? -37.754 10.761 22.068 1.00 93.06 1094 VAL A CA 1
ATOM 8753 C C . VAL A 1 1094 ? -36.394 11.380 21.788 1.00 93.06 1094 VAL A C 1
ATOM 8755 O O . VAL A 1 1094 ? -36.169 11.920 20.709 1.00 93.06 1094 VAL A O 1
ATOM 8758 N N . VAL A 1 1095 ? -35.469 11.285 22.737 1.00 92.75 1095 VAL A N 1
ATOM 8759 C CA . VAL A 1 1095 ? -34.098 11.786 22.591 1.00 92.75 1095 VAL A CA 1
ATOM 8760 C C . VAL A 1 1095 ? -33.148 10.607 22.434 1.00 92.75 1095 VAL A C 1
ATOM 8762 O O . VAL A 1 1095 ? -32.998 9.812 23.354 1.00 92.75 1095 VAL A O 1
ATOM 8765 N N . ILE A 1 1096 ? -32.491 10.492 21.280 1.00 93.44 1096 ILE A N 1
ATOM 8766 C CA . ILE A 1 1096 ? -31.557 9.403 20.962 1.00 93.44 1096 ILE A CA 1
ATOM 8767 C C . ILE A 1 1096 ? -30.120 9.915 21.033 1.00 93.44 1096 ILE A C 1
ATOM 8769 O O . ILE A 1 1096 ? -29.718 10.780 20.251 1.00 93.44 1096 ILE A O 1
ATOM 8773 N N . THR A 1 1097 ? -29.325 9.364 21.946 1.00 91.00 1097 THR A N 1
ATOM 8774 C CA . THR A 1 1097 ? -27.928 9.757 22.171 1.00 91.00 1097 THR A CA 1
ATOM 8775 C C . THR A 1 1097 ? -27.040 8.557 22.503 1.00 91.00 1097 THR A C 1
ATOM 8777 O O . THR A 1 1097 ? -27.488 7.409 22.583 1.00 91.00 1097 THR A O 1
ATOM 8780 N N . THR A 1 1098 ? -25.747 8.811 22.682 1.00 89.69 1098 THR A N 1
ATOM 8781 C CA . THR A 1 1098 ? -24.814 7.814 23.205 1.00 89.69 1098 THR A CA 1
ATOM 8782 C C . THR A 1 1098 ? -24.786 7.853 24.732 1.00 89.69 1098 THR A C 1
ATOM 8784 O O . THR A 1 1098 ? -24.873 8.917 25.344 1.00 89.69 1098 THR A O 1
ATOM 8787 N N . MET A 1 1099 ? -24.617 6.696 25.373 1.00 89.94 1099 MET A N 1
ATOM 8788 C CA . MET A 1 1099 ? -24.518 6.594 26.838 1.00 89.94 1099 MET A CA 1
ATOM 8789 C C . MET A 1 1099 ? -23.338 7.383 27.413 1.00 89.94 1099 MET A C 1
ATOM 8791 O O . MET A 1 1099 ? -23.416 7.861 28.537 1.00 89.94 1099 MET A O 1
ATOM 8795 N N . HIS A 1 1100 ? -22.273 7.575 26.630 1.00 86.50 1100 HIS A N 1
ATOM 8796 C CA . HIS A 1 1100 ? -21.111 8.369 27.027 1.00 86.50 1100 HIS A CA 1
ATOM 8797 C C . HIS A 1 1100 ? -21.444 9.842 27.258 1.00 86.50 1100 HIS A C 1
ATOM 8799 O O . HIS A 1 1100 ? -20.733 10.495 28.003 1.00 86.50 1100 HIS A O 1
ATOM 8805 N N . ARG A 1 1101 ? -22.502 10.371 26.631 1.00 84.31 1101 ARG A N 1
ATOM 8806 C CA . ARG A 1 1101 ? -22.924 11.771 26.784 1.00 84.31 1101 ARG A CA 1
ATOM 8807 C C . ARG A 1 1101 ? -23.795 12.011 28.006 1.00 84.31 1101 ARG A C 1
ATOM 8809 O O . ARG A 1 1101 ? -23.818 13.124 28.517 1.00 84.31 1101 ARG A O 1
ATOM 8816 N N . PHE A 1 1102 ? -24.503 10.985 28.469 1.00 90.19 1102 PHE A N 1
ATOM 8817 C CA . PHE A 1 1102 ? -25.441 11.084 29.585 1.00 90.19 1102 PHE A CA 1
ATOM 8818 C C . PHE A 1 1102 ? -24.864 11.739 30.861 1.00 90.19 1102 PHE A C 1
ATOM 8820 O O . PHE A 1 1102 ? -25.571 12.565 31.432 1.00 90.19 1102 PHE A O 1
ATOM 8827 N N . PRO A 1 1103 ? -23.613 11.458 31.294 1.00 87.62 1103 PRO A N 1
ATOM 8828 C CA . PRO A 1 1103 ? -23.070 12.025 32.530 1.00 87.62 1103 PRO A CA 1
ATOM 8829 C C . PRO A 1 1103 ? -22.842 13.539 32.491 1.00 87.62 1103 PRO A C 1
ATOM 8831 O O . PRO A 1 1103 ? -22.726 14.152 33.545 1.00 87.62 1103 PRO A O 1
ATOM 8834 N N . PHE A 1 1104 ? -22.704 14.141 31.304 1.00 80.69 1104 PHE A N 1
ATOM 8835 C CA . PHE A 1 1104 ? -22.258 15.531 31.202 1.00 80.69 1104 PHE A CA 1
ATOM 8836 C C . PHE A 1 1104 ? -23.097 16.413 30.283 1.00 80.69 1104 PHE A C 1
ATOM 8838 O O . PHE A 1 1104 ? -23.105 17.623 30.503 1.00 80.69 1104 PHE A O 1
ATOM 8845 N N . ASP A 1 1105 ? -23.753 15.891 29.243 1.00 81.88 1105 ASP A N 1
ATOM 8846 C CA . ASP A 1 1105 ? -24.510 16.712 28.291 1.00 81.88 1105 ASP A CA 1
ATOM 8847 C C . ASP A 1 1105 ? -25.843 17.227 28.853 1.00 81.88 1105 ASP A C 1
ATOM 8849 O O . ASP A 1 1105 ? -26.480 16.612 29.706 1.00 81.88 1105 ASP A O 1
ATOM 8853 N N . ALA A 1 1106 ? -26.270 18.375 28.325 1.00 80.94 1106 ALA A N 1
ATOM 8854 C CA . ALA A 1 1106 ? -27.502 19.063 28.690 1.00 80.94 1106 ALA A CA 1
ATOM 8855 C C . ALA A 1 1106 ? -28.253 19.526 27.441 1.00 80.94 1106 ALA A C 1
ATOM 8857 O O . ALA A 1 1106 ? -27.636 19.810 26.407 1.00 80.94 1106 ALA A O 1
ATOM 8858 N N . ILE A 1 1107 ? -29.580 19.629 27.540 1.00 81.44 1107 ILE A N 1
ATOM 8859 C CA . ILE A 1 1107 ? -30.389 20.247 26.484 1.00 81.44 1107 ILE A CA 1
ATOM 8860 C C . ILE A 1 1107 ? -30.008 21.725 26.377 1.00 81.44 1107 ILE A C 1
ATOM 8862 O O . ILE A 1 1107 ? -29.753 22.382 27.386 1.00 81.44 1107 ILE A O 1
ATOM 8866 N N . ALA A 1 1108 ? -29.934 22.263 25.157 1.00 75.06 1108 ALA A N 1
ATOM 8867 C CA . ALA A 1 1108 ? -29.550 23.658 24.948 1.00 75.06 1108 ALA A CA 1
ATOM 8868 C C . ALA A 1 1108 ? -30.448 24.617 25.755 1.00 75.06 1108 ALA A C 1
ATOM 8870 O O . ALA A 1 1108 ? -31.659 24.652 25.551 1.00 75.06 1108 ALA A O 1
ATOM 8871 N N . ASN A 1 1109 ? -29.840 25.412 26.646 1.00 70.62 1109 ASN A N 1
ATOM 8872 C CA . ASN A 1 1109 ? -30.529 26.300 27.597 1.00 70.62 1109 ASN A CA 1
ATOM 8873 C C . ASN A 1 1109 ? -31.538 25.588 28.529 1.00 70.62 1109 ASN A C 1
ATOM 8875 O O . ASN A 1 1109 ? -32.455 26.230 29.040 1.00 70.62 1109 ASN A O 1
ATOM 8879 N N . GLY A 1 1110 ? -31.384 24.279 28.737 1.00 77.94 1110 GLY A N 1
ATOM 8880 C CA . GLY A 1 1110 ? -32.253 23.430 29.550 1.00 77.94 1110 GLY A CA 1
ATOM 8881 C C . GLY A 1 1110 ? -31.482 22.618 30.602 1.00 77.94 1110 GLY A C 1
ATOM 8882 O O . GLY A 1 1110 ? -30.297 22.873 30.825 1.00 77.94 1110 GLY A O 1
ATOM 8883 N N . PRO A 1 1111 ? -32.153 21.661 31.270 1.00 83.50 1111 PRO A N 1
ATOM 8884 C CA . PRO A 1 1111 ? -31.541 20.804 32.289 1.00 83.50 1111 PRO A CA 1
ATOM 8885 C C . PRO A 1 1111 ? -30.517 19.822 31.697 1.00 83.50 1111 PRO A C 1
ATOM 8887 O O . PRO A 1 1111 ? -30.525 19.537 30.490 1.00 83.50 1111 PRO A O 1
ATOM 8890 N N . ALA A 1 1112 ? -29.649 19.277 32.553 1.00 85.44 1112 ALA A N 1
ATOM 8891 C CA . ALA A 1 1112 ? -28.762 18.180 32.177 1.00 85.44 1112 ALA A CA 1
ATOM 8892 C C . ALA A 1 1112 ? -29.560 16.899 31.868 1.00 85.44 1112 ALA A C 1
ATOM 8894 O O . ALA A 1 1112 ? -30.667 16.705 32.371 1.00 85.44 1112 ALA A O 1
ATOM 8895 N N . LEU A 1 1113 ? -29.026 16.006 31.025 1.00 88.56 1113 LEU A N 1
ATOM 8896 C CA . LEU A 1 1113 ? -29.744 14.782 30.630 1.00 88.56 1113 LEU A CA 1
ATOM 8897 C C . LEU A 1 1113 ? -30.093 13.881 31.829 1.00 88.56 1113 LEU A C 1
ATOM 8899 O O . LEU A 1 1113 ? -31.108 13.188 31.788 1.00 88.56 1113 LEU A O 1
ATOM 8903 N N . ASN A 1 1114 ? -29.280 13.908 32.885 1.00 86.81 1114 ASN A N 1
ATOM 8904 C CA . ASN A 1 1114 ? -29.496 13.201 34.150 1.00 86.81 1114 ASN A CA 1
ATOM 8905 C C . ASN A 1 1114 ? -30.439 13.933 35.129 1.00 86.81 1114 ASN A C 1
ATOM 8907 O O . ASN A 1 1114 ? -30.809 13.360 36.148 1.00 86.81 1114 ASN A O 1
ATOM 8911 N N . GLU A 1 1115 ? -30.846 15.167 34.829 1.00 87.19 1115 GLU A N 1
ATOM 8912 C CA . GLU A 1 1115 ? -31.782 15.962 35.639 1.00 87.19 1115 GLU A CA 1
ATOM 8913 C C . GLU A 1 1115 ? -33.209 15.964 35.066 1.00 87.19 1115 GLU A C 1
ATOM 8915 O O . GLU A 1 1115 ? -34.150 16.405 35.728 1.00 87.19 1115 GLU A O 1
ATOM 8920 N N . VAL A 1 1116 ? -33.391 15.493 33.830 1.00 86.69 1116 VAL A N 1
ATOM 8921 C CA . VAL A 1 1116 ? -34.712 15.381 33.200 1.00 86.69 1116 VAL A CA 1
ATOM 8922 C C . VAL A 1 1116 ? -35.504 14.228 33.829 1.00 86.69 1116 VAL A C 1
ATOM 8924 O O . VAL A 1 1116 ? -35.008 13.110 33.955 1.00 86.69 1116 VAL A O 1
ATOM 8927 N N . ASP A 1 1117 ? -36.768 14.495 34.170 1.00 85.69 1117 ASP A N 1
ATOM 8928 C CA . ASP A 1 1117 ? -37.749 13.494 34.617 1.00 85.69 1117 ASP A CA 1
ATOM 8929 C C . ASP A 1 1117 ? -38.245 12.672 33.413 1.00 85.69 1117 ASP A C 1
ATOM 8931 O O . ASP A 1 1117 ? -39.243 13.006 32.768 1.00 85.69 1117 ASP A O 1
ATOM 8935 N N . TRP A 1 1118 ? -37.471 11.653 33.034 1.00 89.56 1118 TRP A N 1
ATOM 8936 C CA . TRP A 1 1118 ? -37.799 10.750 31.930 1.00 89.56 1118 TRP A CA 1
ATOM 8937 C C . TRP A 1 1118 ? -38.878 9.746 32.340 1.00 89.56 1118 TRP A C 1
ATOM 8939 O O . TRP A 1 1118 ? -38.761 9.082 33.363 1.00 89.56 1118 TRP A O 1
ATOM 8949 N N . ASP A 1 1119 ? -39.884 9.531 31.493 1.00 88.62 1119 ASP A N 1
ATOM 8950 C CA . ASP A 1 1119 ? -40.872 8.464 31.701 1.00 88.62 1119 ASP A CA 1
ATOM 8951 C C . ASP A 1 1119 ? -40.296 7.081 31.364 1.00 88.62 1119 ASP A C 1
ATOM 8953 O O . ASP A 1 1119 ? -40.693 6.057 31.930 1.00 88.62 1119 ASP A O 1
ATOM 8957 N N . GLN A 1 1120 ? -39.366 7.035 30.407 1.00 91.19 1120 GLN A N 1
ATOM 8958 C CA . GLN A 1 1120 ? -38.745 5.800 29.953 1.00 91.19 1120 GLN A CA 1
ATOM 8959 C C . GLN A 1 1120 ? -37.292 6.025 29.530 1.00 91.19 1120 GLN A C 1
ATOM 8961 O O . GLN A 1 1120 ? -36.982 6.967 28.804 1.00 91.19 1120 GLN A O 1
ATOM 8966 N N . VAL A 1 1121 ? -36.415 5.102 29.921 1.00 94.69 1121 VAL A N 1
ATOM 8967 C CA . VAL A 1 1121 ? -35.029 5.014 29.460 1.00 94.69 1121 VAL A CA 1
ATOM 8968 C C . VAL A 1 1121 ? -34.841 3.694 28.724 1.00 94.69 1121 VAL A C 1
ATOM 8970 O O . VAL A 1 1121 ? -35.102 2.616 29.256 1.00 94.69 1121 VAL A O 1
ATOM 8973 N N . VAL A 1 1122 ? -34.400 3.772 27.477 1.00 96.44 1122 VAL A N 1
ATOM 8974 C CA . VAL A 1 1122 ? -34.208 2.627 26.593 1.00 96.44 1122 VAL A CA 1
ATOM 8975 C C . VAL A 1 1122 ? -32.736 2.519 26.241 1.00 96.44 1122 VAL A C 1
ATOM 8977 O O . VAL A 1 1122 ? -32.124 3.494 25.822 1.00 96.44 1122 VAL A O 1
ATOM 8980 N N . PHE A 1 1123 ? -32.168 1.328 26.362 1.00 96.25 1123 PHE A N 1
ATOM 8981 C CA . PHE A 1 1123 ? -30.798 1.052 25.960 1.00 96.25 1123 PHE A CA 1
ATOM 8982 C C . PHE A 1 1123 ? -30.818 0.131 24.746 1.00 96.25 1123 PHE A C 1
ATOM 8984 O O . PHE A 1 1123 ? -31.290 -0.999 24.866 1.00 96.25 1123 PHE A O 1
ATOM 8991 N N . ASP A 1 1124 ? -30.313 0.585 23.598 1.00 94.81 1124 ASP A N 1
ATOM 8992 C CA . ASP A 1 1124 ? -30.067 -0.302 22.451 1.00 94.81 1124 ASP A CA 1
ATOM 8993 C C . ASP A 1 1124 ? -28.628 -0.827 22.491 1.00 94.81 1124 ASP A C 1
ATOM 8995 O O . ASP A 1 1124 ? -27.717 -0.144 22.962 1.00 94.81 1124 ASP A O 1
ATOM 8999 N N . GLU A 1 1125 ? -28.427 -2.057 22.024 1.00 93.06 1125 GLU A N 1
ATOM 9000 C CA . GLU A 1 1125 ? -27.166 -2.806 22.137 1.00 93.06 1125 GLU A CA 1
ATOM 9001 C C . GLU A 1 1125 ? -26.574 -2.817 23.566 1.00 93.06 1125 GLU A C 1
ATOM 9003 O O . GLU A 1 1125 ? -25.361 -2.773 23.784 1.00 93.06 1125 GLU A O 1
ATOM 9008 N N . ALA A 1 1126 ? -27.448 -2.924 24.571 1.00 93.19 1126 ALA A N 1
ATOM 9009 C CA . ALA A 1 1126 ? -27.120 -2.839 25.994 1.00 93.19 1126 ALA A CA 1
ATOM 9010 C C . ALA A 1 1126 ? -26.146 -3.926 26.490 1.00 93.19 1126 ALA A C 1
ATOM 9012 O O . ALA A 1 1126 ? -25.492 -3.748 27.514 1.00 93.19 1126 ALA A O 1
ATOM 9013 N N . SER A 1 1127 ? -26.015 -5.047 25.775 1.00 90.81 1127 SER A N 1
ATOM 9014 C CA . SER A 1 1127 ? -25.025 -6.090 26.084 1.00 90.81 1127 SER A CA 1
ATOM 9015 C C . SER A 1 1127 ? -23.580 -5.622 25.859 1.00 90.81 1127 SER A C 1
ATOM 9017 O O . SER A 1 1127 ? -22.672 -6.122 26.521 1.00 90.81 1127 SER A O 1
ATOM 9019 N N . MET A 1 1128 ? -23.378 -4.633 24.979 1.00 88.81 1128 MET A N 1
ATOM 9020 C CA . MET A 1 1128 ? -22.072 -4.026 24.694 1.00 88.81 1128 MET A CA 1
ATOM 9021 C C . MET A 1 1128 ? -21.685 -2.933 25.701 1.00 88.81 1128 MET A C 1
ATOM 9023 O O . MET A 1 1128 ? -20.557 -2.440 25.676 1.00 88.81 1128 MET A O 1
ATOM 9027 N N . ALA A 1 1129 ? -22.617 -2.510 26.558 1.00 90.62 1129 ALA A N 1
ATOM 9028 C CA . ALA A 1 1129 ? -22.418 -1.424 27.506 1.00 90.62 1129 ALA A CA 1
ATOM 9029 C C . ALA A 1 1129 ? -21.715 -1.923 28.773 1.00 90.62 1129 ALA A C 1
ATOM 9031 O O . ALA A 1 1129 ? -22.198 -2.849 29.429 1.00 90.62 1129 ALA A O 1
ATOM 9032 N N . ALA A 1 1130 ? -20.605 -1.282 29.149 1.00 92.12 1130 ALA A N 1
ATOM 9033 C CA . ALA A 1 1130 ? -19.972 -1.534 30.441 1.00 92.12 1130 ALA A CA 1
ATOM 9034 C C . ALA A 1 1130 ? -20.958 -1.205 31.570 1.00 92.12 1130 ALA A C 1
ATOM 9036 O O . ALA A 1 1130 ? -21.676 -0.202 31.489 1.00 92.12 1130 ALA A O 1
ATOM 9037 N N . LEU A 1 1131 ? -20.972 -2.022 32.628 1.00 93.50 1131 LEU A N 1
ATOM 9038 C CA . LEU A 1 1131 ? -21.886 -1.842 33.761 1.00 93.50 1131 LEU A CA 1
ATOM 9039 C C . LEU A 1 1131 ? -21.963 -0.400 34.296 1.00 93.50 1131 LEU A C 1
ATOM 9041 O O . LEU A 1 1131 ? -23.086 0.063 34.501 1.00 93.50 1131 LEU A O 1
ATOM 9045 N N . PRO A 1 1132 ? -20.850 0.350 34.458 1.00 94.06 1132 PRO A N 1
ATOM 9046 C CA . PRO A 1 1132 ? -20.923 1.727 34.939 1.00 94.06 1132 PRO A CA 1
ATOM 9047 C C . PRO A 1 1132 ? -21.794 2.639 34.068 1.00 94.06 1132 PRO A C 1
ATOM 9049 O O . PRO A 1 1132 ? -22.489 3.495 34.601 1.00 94.06 1132 PRO A O 1
ATOM 9052 N N . HIS A 1 1133 ? -21.810 2.450 32.746 1.00 93.69 1133 HIS A N 1
ATOM 9053 C CA . HIS A 1 1133 ? -22.663 3.234 31.849 1.00 93.69 1133 HIS A CA 1
ATOM 9054 C C . HIS A 1 1133 ? -24.122 2.773 31.881 1.00 93.69 1133 HIS A C 1
ATOM 9056 O O . HIS A 1 1133 ? -25.028 3.602 31.885 1.00 93.69 1133 HIS A O 1
ATOM 9062 N N . ALA A 1 1134 ? -24.353 1.457 31.889 1.00 93.56 1134 ALA A N 1
ATOM 9063 C CA . ALA A 1 1134 ? -25.703 0.896 31.889 1.00 93.56 1134 ALA A CA 1
ATOM 9064 C C . ALA A 1 1134 ? -26.463 1.210 33.188 1.00 93.56 1134 ALA A C 1
ATOM 9066 O O . ALA A 1 1134 ? -27.677 1.401 33.166 1.00 93.56 1134 ALA A O 1
ATOM 9067 N N . LEU A 1 1135 ? -25.745 1.272 34.313 1.00 93.62 1135 LEU A N 1
ATOM 9068 C CA . LEU A 1 1135 ? -26.328 1.528 35.624 1.00 93.62 1135 LEU A CA 1
ATOM 9069 C C . LEU A 1 1135 ? -26.445 3.015 35.954 1.00 93.62 1135 LEU A C 1
ATOM 9071 O O . LEU A 1 1135 ? -27.373 3.373 36.667 1.00 93.62 1135 LEU A O 1
ATOM 9075 N N . LEU A 1 1136 ? -25.585 3.896 35.433 1.00 92.94 1136 LEU A N 1
ATOM 9076 C CA . LEU A 1 1136 ? -25.580 5.303 35.853 1.00 92.94 1136 LEU A CA 1
ATOM 9077 C C . LEU A 1 1136 ? -26.974 5.976 35.813 1.00 92.94 1136 LEU A C 1
ATOM 9079 O O . LEU A 1 1136 ? -27.318 6.624 36.803 1.00 92.94 1136 LEU A O 1
ATOM 9083 N N . PRO A 1 1137 ? -27.834 5.790 34.786 1.00 92.31 1137 PRO A N 1
ATOM 9084 C CA . PRO A 1 1137 ? -29.183 6.369 34.790 1.00 92.31 1137 PRO A CA 1
ATOM 9085 C C . PRO A 1 1137 ? -30.076 5.876 35.942 1.00 92.31 1137 PRO A C 1
ATOM 9087 O O . PRO A 1 1137 ? -30.783 6.672 36.549 1.00 92.31 1137 PRO A O 1
ATOM 9090 N N . LEU A 1 1138 ? -29.994 4.594 36.317 1.00 89.75 1138 LEU A N 1
ATOM 9091 C CA . LEU A 1 1138 ? -30.710 4.035 37.480 1.00 89.75 1138 LEU A CA 1
ATOM 9092 C C . LEU A 1 1138 ? -30.241 4.660 38.807 1.00 89.75 1138 LEU A C 1
ATOM 9094 O O . LEU A 1 1138 ? -30.967 4.664 39.802 1.00 89.75 1138 LEU A O 1
ATOM 9098 N N . PHE A 1 1139 ? -29.011 5.171 38.838 1.00 88.69 1139 PHE A N 1
ATOM 9099 C CA . PHE A 1 1139 ? -28.385 5.714 40.038 1.00 88.69 1139 PHE A CA 1
ATOM 9100 C C . PHE A 1 1139 ? -28.378 7.247 40.104 1.00 88.69 1139 PHE A C 1
ATOM 9102 O O . PHE A 1 1139 ? -28.106 7.791 41.169 1.00 88.69 1139 PHE A O 1
ATOM 9109 N N . THR A 1 1140 ? -28.715 7.950 39.026 1.00 87.12 1140 THR A N 1
ATOM 9110 C CA . THR A 1 1140 ? -28.634 9.423 38.970 1.00 87.12 1140 THR A CA 1
ATOM 9111 C C . THR A 1 1140 ? -29.969 10.104 38.734 1.00 87.12 1140 THR A C 1
ATOM 9113 O O . THR A 1 1140 ? -30.130 11.239 39.172 1.00 87.12 1140 THR A O 1
ATOM 9116 N N . LEU A 1 1141 ? -30.924 9.439 38.075 1.00 87.44 1141 LEU A N 1
ATOM 9117 C CA . LEU A 1 1141 ? -32.196 10.077 37.755 1.00 87.44 1141 LEU A CA 1
ATOM 9118 C C . LEU A 1 1141 ? -32.976 10.452 39.025 1.00 87.44 1141 LEU A C 1
ATOM 9120 O O . LEU A 1 1141 ? -32.986 9.684 39.996 1.00 87.44 1141 LEU A O 1
ATOM 9124 N N . PRO A 1 1142 ? -33.621 11.631 39.040 1.00 77.00 1142 PRO A N 1
ATOM 9125 C CA . PRO A 1 1142 ? -34.357 12.094 40.203 1.00 77.00 1142 PRO A CA 1
ATOM 9126 C C . PRO A 1 1142 ? -35.601 11.223 40.451 1.00 77.00 1142 PRO A C 1
ATOM 9128 O O . PRO A 1 1142 ? -36.219 10.743 39.502 1.00 77.00 1142 PRO A O 1
ATOM 9131 N N . PRO A 1 1143 ? -36.023 11.038 41.715 1.00 72.62 1143 PRO A N 1
ATOM 9132 C CA . PRO A 1 1143 ? -37.324 10.454 42.006 1.00 72.62 1143 PRO A CA 1
ATOM 9133 C C . PRO A 1 1143 ? -38.439 11.376 41.495 1.00 72.62 1143 PRO A C 1
ATOM 9135 O O . PRO A 1 1143 ? -38.407 12.593 41.706 1.00 72.62 1143 PRO A O 1
ATOM 9138 N N . ARG A 1 1144 ? -39.447 10.797 40.842 1.00 67.62 1144 ARG A N 1
ATOM 9139 C CA . ARG A 1 1144 ? -40.565 11.553 40.266 1.00 67.62 1144 ARG A CA 1
ATOM 9140 C C . ARG A 1 1144 ? -41.427 12.199 41.350 1.00 67.62 1144 ARG A C 1
ATOM 9142 O O . ARG A 1 1144 ? -41.707 11.610 42.390 1.00 67.62 1144 ARG A O 1
ATOM 9149 N N . THR A 1 1145 ? -41.880 13.423 41.094 1.00 57.69 1145 THR A N 1
ATOM 9150 C CA . THR A 1 1145 ? -42.572 14.277 42.080 1.00 57.69 1145 THR A CA 1
ATOM 9151 C C . THR A 1 1145 ? -44.095 14.058 42.171 1.00 57.69 1145 THR A C 1
ATOM 9153 O O . THR A 1 1145 ? -44.768 14.785 42.901 1.00 57.69 1145 THR A O 1
ATOM 9156 N N . GLY A 1 1146 ? -44.657 13.059 41.472 1.00 59.47 1146 GLY A N 1
ATOM 9157 C CA . GLY A 1 1146 ? -46.103 12.771 41.418 1.00 59.47 1146 GLY A CA 1
ATOM 9158 C C . GLY A 1 1146 ? -46.492 11.350 41.858 1.00 59.47 1146 GLY A C 1
ATOM 9159 O O . GLY A 1 1146 ? -45.643 10.473 41.975 1.00 59.47 1146 GLY A O 1
ATOM 9160 N N . GLU A 1 1147 ? -47.790 11.111 42.086 1.00 49.19 1147 GLU A N 1
ATOM 9161 C CA . GLU A 1 1147 ? -48.338 9.785 42.424 1.00 49.19 1147 GLU A CA 1
ATOM 9162 C C . GLU A 1 1147 ? -48.367 8.870 41.182 1.00 49.19 1147 GLU A C 1
ATOM 9164 O O . GLU A 1 1147 ? -49.185 9.062 40.282 1.00 49.19 1147 GLU A O 1
ATOM 9169 N N . GLN A 1 1148 ? -47.491 7.862 41.126 1.00 55.31 1148 GLN A N 1
ATOM 9170 C CA . GLN A 1 1148 ? -47.619 6.721 40.210 1.00 55.31 1148 GLN A CA 1
ATOM 9171 C C . GLN A 1 1148 ? -47.221 5.404 40.892 1.00 55.31 1148 GLN A C 1
ATOM 9173 O O . GLN A 1 1148 ? -46.331 5.369 41.738 1.00 55.31 1148 GLN A O 1
ATOM 9178 N N . ASP A 1 1149 ? -47.862 4.314 40.464 1.00 52.81 1149 ASP A N 1
ATOM 9179 C CA . ASP A 1 1149 ? -47.780 2.976 41.072 1.00 52.81 1149 ASP A CA 1
ATOM 9180 C C . ASP A 1 1149 ? -46.488 2.195 40.756 1.00 52.81 1149 ASP A C 1
ATOM 9182 O O . ASP A 1 1149 ? -46.290 1.096 41.269 1.00 52.81 1149 ASP A O 1
ATOM 9186 N N . TRP A 1 1150 ? -45.609 2.710 39.889 1.00 55.22 1150 TRP A N 1
ATOM 9187 C CA . TRP A 1 1150 ? -44.566 1.882 39.275 1.00 55.22 1150 TRP A CA 1
ATOM 9188 C C . TRP A 1 1150 ? -43.264 1.781 40.077 1.00 55.22 1150 TRP A C 1
ATOM 9190 O O . TRP A 1 1150 ? -42.497 0.887 39.765 1.00 55.22 1150 TRP A O 1
ATOM 9200 N N . GLY A 1 1151 ? -42.959 2.658 41.048 1.00 61.56 1151 GLY A N 1
ATOM 9201 C CA . GLY A 1 1151 ? -41.738 2.588 41.890 1.00 61.56 1151 GLY A CA 1
ATOM 9202 C C . GLY A 1 1151 ? -40.982 3.921 42.066 1.00 61.56 1151 GLY A C 1
ATOM 9203 O O . GLY A 1 1151 ? -41.430 4.957 41.584 1.00 61.56 1151 GLY A O 1
ATOM 9204 N N . ALA A 1 1152 ? -39.837 3.908 42.766 1.00 63.66 1152 ALA A N 1
ATOM 9205 C CA . ALA A 1 1152 ? -39.206 5.107 43.349 1.00 63.66 1152 ALA A CA 1
ATOM 9206 C C . ALA A 1 1152 ? -38.620 6.129 42.347 1.00 63.66 1152 ALA A C 1
ATOM 9208 O O . ALA A 1 1152 ? -38.621 7.322 42.641 1.00 63.66 1152 ALA A O 1
ATOM 9209 N N . LEU A 1 1153 ? -38.142 5.690 41.176 1.00 72.06 1153 LEU A N 1
ATOM 9210 C CA . LEU A 1 1153 ? -37.539 6.569 40.156 1.00 72.06 1153 LEU A CA 1
ATOM 9211 C C . LEU A 1 1153 ? -38.542 7.171 39.156 1.00 72.06 1153 LEU A C 1
ATOM 9213 O O . LEU A 1 1153 ? -38.177 8.052 38.394 1.00 72.06 1153 LEU A O 1
ATOM 9217 N N . GLY A 1 1154 ? -39.791 6.694 39.109 1.00 71.69 1154 GLY A N 1
ATOM 9218 C CA . GLY A 1 1154 ? -40.817 7.177 38.168 1.00 71.69 1154 GLY A CA 1
ATOM 9219 C C . GLY A 1 1154 ? -40.555 6.974 36.663 1.00 71.69 1154 GLY A C 1
ATOM 9220 O O . GLY A 1 1154 ? -41.411 7.366 35.866 1.00 71.69 1154 GLY A O 1
ATOM 9221 N N . ALA A 1 1155 ? -39.444 6.321 36.297 1.00 85.56 1155 ALA A N 1
ATOM 9222 C CA . ALA A 1 1155 ? -39.051 5.944 34.939 1.00 85.56 1155 ALA A CA 1
ATOM 9223 C C . ALA A 1 1155 ? -39.061 4.414 34.747 1.00 85.56 1155 ALA A C 1
ATOM 9225 O O . ALA A 1 1155 ? -38.738 3.664 35.670 1.00 85.56 1155 ALA A O 1
ATOM 9226 N N . ARG A 1 1156 ? -39.376 3.934 33.536 1.00 89.12 1156 ARG A N 1
ATOM 9227 C CA . ARG A 1 1156 ? -39.186 2.520 33.142 1.00 89.12 1156 ARG A CA 1
ATOM 9228 C C . ARG A 1 1156 ? -37.889 2.328 32.366 1.00 89.12 1156 ARG A C 1
ATOM 9230 O O . ARG A 1 1156 ? -37.599 3.096 31.456 1.00 89.12 1156 ARG A O 1
ATOM 9237 N N . PHE A 1 1157 ? -37.160 1.259 32.652 1.00 93.38 1157 PHE A N 1
ATOM 9238 C CA . PHE A 1 1157 ? -35.874 0.939 32.043 1.00 93.38 1157 PHE A CA 1
ATOM 9239 C C . PHE A 1 1157 ? -36.009 -0.285 31.142 1.00 93.38 1157 PHE A C 1
ATOM 9241 O O . PHE A 1 1157 ? -36.422 -1.353 31.586 1.00 93.38 1157 PHE A O 1
ATOM 9248 N N . LEU A 1 1158 ? -35.658 -0.137 29.867 1.00 94.75 1158 LEU A N 1
ATOM 9249 C CA . LEU A 1 1158 ? -35.699 -1.221 28.892 1.00 94.75 1158 LEU A CA 1
ATOM 9250 C C . LEU A 1 1158 ? -34.316 -1.444 28.293 1.00 94.75 1158 LEU A C 1
ATOM 9252 O O . LEU A 1 1158 ? -33.826 -0.608 27.538 1.00 94.75 1158 LEU A O 1
ATOM 9256 N N . PHE A 1 1159 ? -33.715 -2.592 28.575 1.00 95.69 1159 PHE A N 1
ATOM 9257 C CA . PHE A 1 1159 ? -32.424 -2.976 28.018 1.00 95.69 1159 PHE A CA 1
ATOM 9258 C C . PHE A 1 1159 ? -32.639 -3.912 26.830 1.00 95.69 1159 PHE A C 1
ATOM 9260 O O . PHE A 1 1159 ? -33.145 -5.017 26.994 1.00 95.69 1159 PHE A O 1
ATOM 9267 N N . ALA A 1 1160 ? -32.266 -3.492 25.623 1.00 95.50 1160 ALA A N 1
ATOM 9268 C CA . ALA A 1 1160 ? -32.347 -4.292 24.404 1.00 95.50 1160 ALA A CA 1
ATOM 9269 C C . ALA A 1 1160 ? -30.950 -4.701 23.937 1.00 95.50 1160 ALA A C 1
ATOM 9271 O O . ALA A 1 1160 ? -30.017 -3.904 23.946 1.00 95.50 1160 ALA A O 1
ATOM 9272 N N . GLY A 1 1161 ? -30.771 -5.968 23.580 1.00 93.88 1161 GLY A N 1
ATOM 9273 C CA . GLY A 1 1161 ? -29.440 -6.501 23.321 1.00 93.88 1161 GLY A CA 1
ATOM 9274 C C . GLY A 1 1161 ? -29.424 -8.015 23.204 1.00 93.88 1161 GLY A C 1
ATOM 9275 O O . GLY A 1 1161 ? -30.459 -8.678 23.101 1.00 93.88 1161 GLY A O 1
ATOM 9276 N N . ASP A 1 1162 ? -28.219 -8.566 23.175 1.00 92.38 1162 ASP A N 1
ATOM 9277 C CA . ASP A 1 1162 ? -28.013 -10.006 23.170 1.00 92.38 1162 ASP A CA 1
ATOM 9278 C C . ASP A 1 1162 ? -26.850 -10.352 24.110 1.00 92.38 1162 ASP A C 1
ATOM 9280 O O . ASP A 1 1162 ? -25.699 -10.118 23.736 1.00 92.38 1162 ASP A O 1
ATOM 9284 N N . PRO A 1 1163 ? -27.116 -10.917 25.305 1.00 88.06 1163 PRO A N 1
ATOM 9285 C CA . PRO A 1 1163 ? -26.084 -11.278 26.278 1.00 88.06 1163 PRO A CA 1
ATOM 9286 C C . PRO A 1 1163 ? -25.049 -12.249 25.742 1.00 88.06 1163 PRO A C 1
ATOM 9288 O O . PRO A 1 1163 ? -23.937 -12.313 26.258 1.00 88.06 1163 PRO A O 1
ATOM 9291 N N . PHE A 1 1164 ? -25.395 -13.024 24.717 1.00 87.50 1164 PHE A N 1
ATOM 9292 C CA . PHE A 1 1164 ? -24.435 -13.922 24.123 1.00 87.50 1164 PHE A CA 1
ATOM 9293 C C . PHE A 1 1164 ? -23.504 -13.157 23.192 1.00 87.50 1164 PHE A C 1
ATOM 9295 O O . PHE A 1 1164 ? -22.366 -13.573 23.073 1.00 87.50 1164 PHE A O 1
ATOM 9302 N N . GLN A 1 1165 ? -23.919 -12.052 22.571 1.00 79.31 1165 GLN A N 1
ATOM 9303 C CA . GLN A 1 1165 ? -23.087 -11.241 21.675 1.00 79.31 1165 GLN A CA 1
ATOM 9304 C C . GLN A 1 1165 ? -21.965 -10.474 22.403 1.00 79.31 1165 GLN A C 1
ATOM 9306 O O . GLN A 1 1165 ? -21.214 -11.072 23.167 1.00 79.31 1165 GLN A O 1
ATOM 9311 N N . LEU A 1 1166 ? -21.722 -9.207 22.065 1.00 70.06 1166 LEU A N 1
ATOM 9312 C CA . LEU A 1 1166 ? -20.451 -8.572 22.393 1.00 70.06 1166 LEU A CA 1
ATOM 9313 C C . LEU A 1 1166 ? -20.484 -8.120 23.844 1.00 70.06 1166 LEU A C 1
ATOM 9315 O O . LEU A 1 1166 ? -21.388 -7.353 24.171 1.00 70.06 1166 LEU A O 1
ATOM 9319 N N . PRO A 1 1167 ? -19.537 -8.541 24.697 1.00 79.06 1167 PRO A N 1
ATOM 9320 C CA . PRO A 1 1167 ? -19.330 -7.902 25.971 1.00 79.06 1167 PRO A CA 1
ATOM 9321 C C . PRO A 1 1167 ? -18.689 -6.518 25.762 1.00 79.06 1167 PRO A C 1
ATOM 9323 O O . PRO A 1 1167 ? -18.222 -6.186 24.661 1.00 79.06 1167 PRO A O 1
ATOM 9326 N N . PRO A 1 1168 ? -18.649 -5.713 26.827 1.00 83.06 1168 PRO A N 1
ATOM 9327 C CA . PRO A 1 1168 ? -18.040 -4.392 26.807 1.00 83.06 1168 PRO A CA 1
ATOM 9328 C C . PRO A 1 1168 ? -16.537 -4.433 26.513 1.00 83.06 1168 PRO A C 1
ATOM 9330 O O . PRO A 1 1168 ? -15.860 -5.426 26.776 1.00 83.06 1168 PRO A O 1
ATOM 9333 N N . VAL A 1 1169 ? -15.997 -3.330 25.989 1.00 81.69 1169 VAL A N 1
ATOM 9334 C CA . VAL A 1 1169 ? -14.565 -3.182 25.676 1.00 81.69 1169 VAL A CA 1
ATOM 9335 C C . VAL A 1 1169 ? -13.907 -2.214 26.660 1.00 81.69 1169 VAL A C 1
ATOM 9337 O O . VAL A 1 1169 ? -14.457 -1.153 26.947 1.00 81.69 1169 VAL A O 1
ATOM 9340 N N . GLY A 1 1170 ? -12.723 -2.578 27.154 1.00 83.19 1170 GLY A N 1
ATOM 9341 C CA . GLY A 1 1170 ? -11.897 -1.793 28.076 1.00 83.19 1170 GLY A CA 1
ATOM 9342 C C . GLY A 1 1170 ? -10.500 -2.403 28.221 1.00 83.19 1170 GLY A C 1
ATOM 9343 O O . GLY A 1 1170 ? -10.284 -3.544 27.808 1.00 83.19 1170 GLY A O 1
ATOM 9344 N N . LEU A 1 1171 ? -9.557 -1.651 28.788 1.00 83.62 1171 LEU A N 1
ATOM 9345 C CA . LEU A 1 1171 ? -8.192 -2.109 29.081 1.00 83.62 1171 LEU A CA 1
ATOM 9346 C C . LEU A 1 1171 ? -8.146 -3.102 30.248 1.00 83.62 1171 LEU A C 1
ATOM 9348 O O . LEU A 1 1171 ? -7.225 -3.915 30.328 1.00 83.62 1171 LEU A O 1
ATOM 9352 N N . THR A 1 1172 ? -9.130 -3.039 31.145 1.00 87.44 1172 THR A N 1
ATOM 9353 C CA . THR A 1 1172 ? -9.149 -3.796 32.396 1.00 87.44 1172 THR A CA 1
ATOM 9354 C C . THR A 1 1172 ? -10.242 -4.875 32.409 1.00 87.44 1172 THR A C 1
ATOM 9356 O O . THR A 1 1172 ? -11.395 -4.629 32.022 1.00 87.44 1172 THR A O 1
ATOM 9359 N N . PRO A 1 1173 ? -9.925 -6.103 32.858 1.00 86.75 1173 PRO A N 1
ATOM 9360 C CA . PRO A 1 1173 ? -8.590 -6.627 33.149 1.00 86.75 1173 PRO A CA 1
ATOM 9361 C C . PRO A 1 1173 ? -7.830 -6.954 31.852 1.00 86.75 1173 PRO A C 1
ATOM 9363 O O . PRO A 1 1173 ? -8.405 -7.541 30.923 1.00 86.75 1173 PRO A O 1
ATOM 9366 N N . SER A 1 1174 ? -6.531 -6.647 31.819 1.00 81.62 1174 SER A N 1
ATOM 9367 C CA . SER A 1 1174 ? -5.640 -7.006 30.711 1.00 81.62 1174 SER A CA 1
ATOM 9368 C C . SER A 1 1174 ? -5.429 -8.525 30.631 1.00 81.62 1174 SER A C 1
ATOM 9370 O O . SER A 1 1174 ? -5.760 -9.273 31.556 1.00 81.62 1174 SER A O 1
ATOM 9372 N N . LEU A 1 1175 ? -4.844 -9.015 29.532 1.00 75.94 1175 LEU A N 1
ATOM 9373 C CA . LEU A 1 1175 ? -4.529 -10.442 29.386 1.00 75.94 1175 LEU A CA 1
ATOM 9374 C C . LEU A 1 1175 ? -3.623 -10.951 30.521 1.00 75.94 1175 LEU A C 1
ATOM 9376 O O . LEU A 1 1175 ? -3.846 -12.040 31.048 1.00 75.94 1175 LEU A O 1
ATOM 9380 N N . LEU A 1 1176 ? -2.638 -10.146 30.927 1.00 76.88 1176 LEU A N 1
ATOM 9381 C CA . LEU A 1 1176 ? -1.740 -10.457 32.041 1.00 76.88 1176 LEU A CA 1
ATOM 9382 C C . LEU A 1 1176 ? -2.507 -10.570 33.362 1.00 76.88 1176 LEU A C 1
ATOM 9384 O O . LEU A 1 1176 ? -2.311 -11.540 34.093 1.00 76.88 1176 LEU A O 1
ATOM 9388 N N . ASP A 1 1177 ? -3.433 -9.647 33.627 1.00 82.00 1177 ASP A N 1
ATOM 9389 C CA . ASP A 1 1177 ? -4.251 -9.665 34.845 1.00 82.00 1177 ASP A CA 1
ATOM 9390 C C . ASP A 1 1177 ? -5.110 -10.926 34.923 1.00 82.00 1177 ASP A C 1
ATOM 9392 O O . ASP A 1 1177 ? -5.199 -11.553 35.977 1.00 82.00 1177 ASP A O 1
ATOM 9396 N N . ARG A 1 1178 ? -5.694 -11.345 33.794 1.00 81.12 1178 ARG A N 1
ATOM 9397 C CA . ARG A 1 1178 ? -6.484 -12.582 33.705 1.00 81.12 1178 ARG A CA 1
ATOM 9398 C C . ARG A 1 1178 ? -5.625 -13.822 33.955 1.00 81.12 1178 ARG A C 1
ATOM 9400 O O . ARG A 1 1178 ? -6.053 -14.715 34.678 1.00 81.12 1178 ARG A O 1
ATOM 9407 N N . ILE A 1 1179 ? -4.411 -13.870 33.400 1.00 76.69 1179 ILE A N 1
ATOM 9408 C CA . ILE A 1 1179 ? -3.466 -14.979 33.609 1.00 76.69 1179 ILE A CA 1
ATOM 9409 C C . ILE A 1 1179 ? -3.030 -15.060 35.079 1.00 76.69 1179 ILE A C 1
ATOM 9411 O O . ILE A 1 1179 ? -2.912 -16.150 35.637 1.00 76.69 1179 ILE A O 1
ATOM 9415 N N . GLU A 1 1180 ? -2.763 -13.925 35.719 1.00 76.88 1180 GLU A N 1
ATOM 9416 C CA . GLU A 1 1180 ? -2.377 -13.878 37.133 1.00 76.88 1180 GLU A CA 1
ATOM 9417 C C . GLU A 1 1180 ? -3.528 -14.273 38.060 1.00 76.88 1180 GLU A C 1
ATOM 9419 O O . GLU A 1 1180 ? -3.331 -15.058 38.990 1.00 76.88 1180 GLU A O 1
ATOM 9424 N N . ALA A 1 1181 ? -4.733 -13.788 37.766 1.00 79.56 1181 ALA A N 1
ATOM 9425 C CA . ALA A 1 1181 ? -5.963 -14.146 38.454 1.00 79.56 1181 ALA A CA 1
ATOM 9426 C C . ALA A 1 1181 ? -6.251 -15.661 38.355 1.00 79.56 1181 ALA A C 1
ATOM 9428 O O . ALA A 1 1181 ? -6.517 -16.312 39.370 1.00 79.56 1181 ALA A O 1
ATOM 9429 N N . ASP A 1 1182 ? -6.081 -16.252 37.166 1.00 81.62 1182 ASP A N 1
ATOM 9430 C CA . ASP A 1 1182 ? -6.224 -17.696 36.934 1.00 81.62 1182 ASP A CA 1
ATOM 9431 C C . ASP A 1 1182 ? -5.178 -18.519 37.708 1.00 81.62 1182 ASP A C 1
ATOM 9433 O O . ASP A 1 1182 ? -5.523 -19.463 38.424 1.00 81.62 1182 ASP A O 1
ATOM 9437 N N . LYS A 1 1183 ? -3.902 -18.099 37.694 1.00 79.88 1183 LYS A N 1
ATOM 9438 C CA . LYS A 1 1183 ? -2.843 -18.709 38.526 1.00 79.88 1183 LYS A CA 1
ATOM 9439 C C . LYS A 1 1183 ? -3.178 -18.661 40.018 1.00 79.88 1183 LYS A C 1
ATOM 9441 O O . LYS A 1 1183 ? -2.879 -19.609 40.746 1.00 79.88 1183 LYS A O 1
ATOM 9446 N N . ALA A 1 1184 ? -3.797 -17.573 40.470 1.00 76.75 1184 ALA A N 1
ATOM 9447 C CA . ALA A 1 1184 ? -4.255 -17.403 41.844 1.00 76.75 1184 ALA A CA 1
ATOM 9448 C C . ALA A 1 1184 ? -5.592 -18.113 42.140 1.00 76.75 1184 ALA A C 1
ATOM 9450 O O . ALA A 1 1184 ? -6.021 -18.112 43.295 1.00 76.75 1184 ALA A O 1
ATOM 9451 N N . LYS A 1 1185 ? -6.238 -18.729 41.134 1.00 81.38 1185 LYS A N 1
ATOM 9452 C CA . LYS A 1 1185 ? -7.586 -19.324 41.197 1.00 81.38 1185 LYS A CA 1
ATOM 9453 C C . LYS A 1 1185 ? -8.642 -18.360 41.742 1.00 81.38 1185 LYS A C 1
ATOM 9455 O O . LYS A 1 1185 ? -9.530 -18.757 42.496 1.00 81.38 1185 LYS A O 1
ATOM 9460 N N . LYS A 1 1186 ? -8.516 -17.084 41.389 1.00 80.81 1186 LYS A N 1
ATOM 9461 C CA . LYS A 1 1186 ? -9.410 -16.005 41.804 1.00 80.81 1186 LYS A CA 1
ATOM 9462 C C . LYS A 1 1186 ? -9.963 -15.338 40.546 1.00 80.81 1186 LYS A C 1
ATOM 9464 O O . LYS A 1 1186 ? -9.163 -14.784 39.805 1.00 80.81 1186 LYS A O 1
ATOM 9469 N N . PRO A 1 1187 ? -11.276 -15.380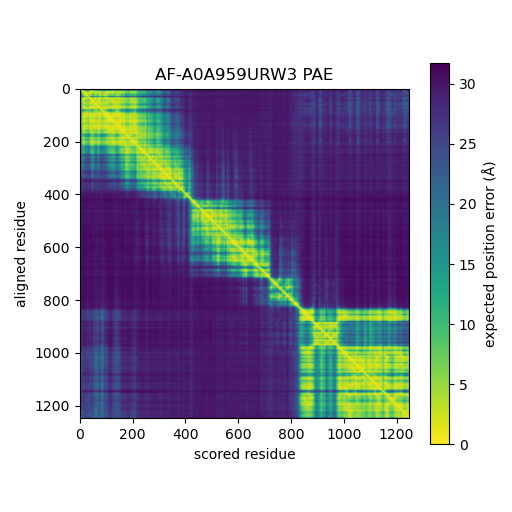 40.267 1.00 79.88 1187 PRO A N 1
ATOM 9470 C CA . PRO A 1 1187 ? -11.828 -14.671 39.117 1.00 79.88 1187 PRO A CA 1
ATOM 9471 C C . PRO A 1 1187 ? -11.670 -13.161 39.322 1.00 79.88 1187 PRO A C 1
ATOM 9473 O O . PRO A 1 1187 ? -11.970 -12.648 40.395 1.00 79.88 1187 PRO A O 1
ATOM 9476 N N . ILE A 1 1188 ? -11.195 -12.445 38.305 1.00 86.31 1188 ILE A N 1
ATOM 9477 C CA . ILE A 1 1188 ? -11.067 -10.986 38.356 1.00 86.31 1188 ILE A CA 1
ATOM 9478 C C . ILE A 1 1188 ? -12.154 -10.347 37.493 1.00 86.31 1188 ILE A C 1
ATOM 9480 O O . ILE A 1 1188 ? -12.239 -10.604 36.290 1.00 86.31 1188 ILE A O 1
ATOM 9484 N N . ARG A 1 1189 ? -12.994 -9.518 38.117 1.00 88.50 1189 ARG A N 1
ATOM 9485 C CA . ARG A 1 1189 ? -13.923 -8.626 37.415 1.00 88.50 1189 ARG A CA 1
ATOM 9486 C C . ARG A 1 1189 ? -13.223 -7.299 37.125 1.00 88.50 1189 ARG A C 1
ATOM 9488 O O . ARG A 1 1189 ? -12.340 -6.889 37.863 1.00 88.50 1189 ARG A O 1
ATOM 9495 N N . GLY A 1 1190 ? -13.599 -6.635 36.049 1.00 87.69 1190 GLY A N 1
ATOM 9496 C CA . GLY A 1 1190 ? -13.119 -5.311 35.661 1.00 87.69 1190 GLY A CA 1
ATOM 9497 C C . GLY A 1 1190 ? -14.071 -4.661 34.662 1.00 87.69 1190 GLY A C 1
ATOM 9498 O O . GLY A 1 1190 ? -15.152 -5.193 34.389 1.00 87.69 1190 GLY A O 1
ATOM 9499 N N . TYR A 1 1191 ? -13.671 -3.530 34.090 1.00 89.19 1191 TYR A N 1
ATOM 9500 C CA . TYR A 1 1191 ? -14.544 -2.694 33.264 1.00 89.19 1191 TYR A CA 1
ATOM 9501 C C . TYR A 1 1191 ? -15.175 -3.422 32.065 1.00 89.19 1191 TYR A C 1
ATOM 9503 O O . TYR A 1 1191 ? -16.332 -3.188 31.722 1.00 89.19 1191 TYR A O 1
ATOM 9511 N N . SER A 1 1192 ? -14.424 -4.341 31.453 1.00 86.12 1192 SER A N 1
ATOM 9512 C CA . SER A 1 1192 ? -14.834 -5.102 30.262 1.00 86.12 1192 SER A CA 1
ATOM 9513 C C . SER A 1 1192 ? -15.465 -6.474 30.551 1.00 86.12 1192 SER A C 1
ATOM 9515 O O . SER A 1 1192 ? -15.698 -7.255 29.630 1.00 86.12 1192 SER A O 1
ATOM 9517 N N . THR A 1 1193 ? -15.692 -6.820 31.823 1.00 84.94 1193 THR A N 1
ATOM 9518 C CA . THR A 1 1193 ? -16.036 -8.209 32.206 1.00 84.94 1193 THR A CA 1
ATOM 9519 C C . THR A 1 1193 ? -17.526 -8.491 32.318 1.00 84.94 1193 THR A C 1
ATOM 9521 O O . THR A 1 1193 ? -17.956 -9.583 31.962 1.00 84.94 1193 THR A O 1
ATOM 9524 N N . GLU A 1 1194 ? -18.302 -7.523 32.796 1.00 86.62 1194 GLU A N 1
ATOM 9525 C CA . GLU A 1 1194 ? -19.709 -7.693 33.154 1.00 86.62 1194 GLU A CA 1
ATOM 9526 C C . GLU A 1 1194 ? -20.561 -6.653 32.411 1.00 86.62 1194 GLU A C 1
ATOM 9528 O O . GLU A 1 1194 ? -20.119 -5.527 32.160 1.00 86.62 1194 GLU A O 1
ATOM 9533 N N . ASN A 1 1195 ? -21.800 -7.016 32.083 1.00 92.44 1195 ASN A N 1
ATOM 9534 C CA . ASN A 1 1195 ? -22.814 -6.117 31.532 1.00 92.44 1195 ASN A CA 1
ATOM 9535 C C . ASN A 1 1195 ? -24.149 -6.296 32.274 1.00 92.44 1195 ASN A C 1
ATOM 9537 O O . ASN A 1 1195 ? -24.281 -7.131 33.169 1.00 92.44 1195 ASN A O 1
ATOM 9541 N N . ILE A 1 1196 ? -25.162 -5.505 31.913 1.00 93.69 1196 ILE A N 1
ATOM 9542 C CA . ILE A 1 1196 ? -26.453 -5.523 32.619 1.00 93.69 1196 ILE A CA 1
ATOM 9543 C C . ILE A 1 1196 ? -27.157 -6.888 32.565 1.00 93.69 1196 ILE A C 1
ATOM 9545 O O . ILE A 1 1196 ? -27.849 -7.257 33.509 1.00 93.69 1196 ILE A O 1
ATOM 9549 N N . TYR A 1 1197 ? -26.955 -7.668 31.501 1.00 94.19 1197 TYR A N 1
ATOM 9550 C CA . TYR A 1 1197 ? -27.567 -8.989 31.371 1.00 94.19 1197 TYR A CA 1
ATOM 9551 C C . TYR A 1 1197 ? -26.869 -10.036 32.234 1.00 94.19 1197 TYR A C 1
ATOM 9553 O O . TYR A 1 1197 ? -27.550 -10.860 32.844 1.00 94.19 1197 TYR A O 1
ATOM 9561 N N . THR A 1 1198 ? -25.532 -10.010 32.298 1.00 91.75 1198 THR A N 1
ATOM 9562 C CA . THR A 1 1198 ? -24.777 -10.924 33.166 1.00 91.75 1198 THR A CA 1
ATOM 9563 C C . THR A 1 1198 ? -25.066 -10.620 34.633 1.00 91.75 1198 THR A C 1
ATOM 9565 O O . THR A 1 1198 ? -25.369 -11.542 35.389 1.00 91.75 1198 THR A O 1
ATOM 9568 N N . LEU A 1 1199 ? -25.134 -9.335 35.009 1.00 92.69 1199 LEU A N 1
ATOM 9569 C CA . LEU A 1 1199 ? -25.572 -8.900 36.340 1.00 92.69 1199 LEU A CA 1
ATOM 9570 C C . LEU A 1 1199 ? -26.985 -9.406 36.672 1.00 92.69 1199 LEU A C 1
ATOM 9572 O O . LEU A 1 1199 ? -27.223 -9.901 37.774 1.00 92.69 1199 LEU A O 1
ATOM 9576 N N . ALA A 1 1200 ? -27.908 -9.331 35.710 1.00 92.62 1200 ALA A N 1
ATOM 9577 C CA . ALA A 1 1200 ? -29.284 -9.801 35.852 1.00 92.62 1200 ALA A CA 1
ATOM 9578 C C . ALA A 1 1200 ? -29.433 -11.339 35.829 1.00 92.62 1200 ALA A C 1
ATOM 9580 O O . ALA A 1 1200 ? -30.529 -11.850 36.069 1.00 92.62 1200 ALA A O 1
ATOM 9581 N N . GLY A 1 1201 ? -28.351 -12.086 35.581 1.00 91.50 1201 GLY A N 1
ATOM 9582 C CA . GLY A 1 1201 ? -28.352 -13.551 35.535 1.00 91.50 1201 GLY A CA 1
ATOM 9583 C C . GLY A 1 1201 ? -28.981 -14.131 34.265 1.00 91.50 1201 GLY A C 1
ATOM 9584 O O . GLY A 1 1201 ? -29.446 -15.267 34.276 1.00 91.50 1201 GLY A O 1
ATOM 9585 N N . ILE A 1 1202 ? -29.044 -13.360 33.175 1.00 92.94 1202 ILE A N 1
ATOM 9586 C CA . ILE A 1 1202 ? -29.652 -13.793 31.910 1.00 92.94 1202 ILE A CA 1
ATOM 9587 C C . ILE A 1 1202 ? -28.619 -14.589 31.105 1.00 92.94 1202 ILE A C 1
ATOM 9589 O O . ILE A 1 1202 ? -27.905 -14.052 30.257 1.00 92.94 1202 ILE A O 1
ATOM 9593 N N . ASP A 1 1203 ? -28.548 -15.887 31.385 1.00 90.25 1203 ASP A N 1
ATOM 9594 C CA . ASP A 1 1203 ? -27.566 -16.820 30.819 1.00 90.25 1203 ASP A CA 1
ATOM 9595 C C . ASP A 1 1203 ? -28.162 -17.847 29.841 1.00 90.25 1203 ASP A C 1
ATOM 9597 O O . ASP A 1 1203 ? -27.430 -18.608 29.204 1.00 90.25 1203 ASP A O 1
ATOM 9601 N N . ARG A 1 1204 ? -29.492 -17.867 29.695 1.00 91.00 1204 ARG A N 1
ATOM 9602 C CA . ARG A 1 1204 ? -30.242 -18.815 28.862 1.00 91.00 1204 ARG A CA 1
ATOM 9603 C C . ARG A 1 1204 ? -31.363 -18.121 28.096 1.00 91.00 1204 ARG A C 1
ATOM 9605 O O . ARG A 1 1204 ? -31.917 -17.119 28.540 1.00 91.00 1204 ARG A O 1
ATOM 9612 N N . PHE A 1 1205 ? -31.697 -18.658 26.924 1.00 91.69 1205 PHE A N 1
ATOM 9613 C CA . PHE A 1 1205 ? -32.687 -18.054 26.026 1.00 91.69 1205 PHE A CA 1
ATOM 9614 C C . PHE A 1 1205 ? -34.129 -18.465 26.351 1.00 91.69 1205 PHE A C 1
ATOM 9616 O O . PHE A 1 1205 ? -35.067 -17.851 25.860 1.00 91.69 1205 PHE A O 1
ATOM 9623 N N . ASP A 1 1206 ? -34.349 -19.499 27.156 1.00 89.94 1206 ASP A N 1
ATOM 9624 C CA . ASP A 1 1206 ? -35.678 -19.928 27.594 1.00 89.94 1206 ASP A CA 1
ATOM 9625 C C . ASP A 1 1206 ? -36.227 -19.138 28.792 1.00 89.94 1206 ASP A C 1
ATOM 9627 O O . ASP A 1 1206 ? -37.397 -19.305 29.131 1.00 89.94 1206 ASP A O 1
ATOM 9631 N N . LEU A 1 1207 ? -35.422 -18.248 29.381 1.00 91.50 1207 LEU A N 1
ATOM 9632 C CA . LEU A 1 1207 ? -35.811 -17.404 30.509 1.00 91.50 1207 LEU A CA 1
ATOM 9633 C C . LEU A 1 1207 ? -36.904 -16.398 30.115 1.00 91.50 1207 LEU A C 1
ATOM 9635 O O . LEU A 1 1207 ? -36.793 -15.695 29.109 1.00 91.50 1207 LEU A O 1
ATOM 9639 N N . GLU A 1 1208 ? -37.947 -16.313 30.938 1.00 90.56 1208 GLU A N 1
ATOM 9640 C CA . GLU A 1 1208 ? -39.032 -15.326 30.804 1.00 90.56 1208 GLU A CA 1
ATOM 9641 C C . GLU A 1 1208 ? -38.871 -14.150 31.780 1.00 90.56 1208 GLU A C 1
ATOM 9643 O O . GLU A 1 1208 ? -39.451 -13.085 31.572 1.00 90.56 1208 GLU A O 1
ATOM 9648 N N . GLU A 1 1209 ? -38.026 -14.321 32.796 1.00 92.38 1209 GLU A N 1
ATOM 9649 C CA . GLU A 1 1209 ? -37.735 -13.354 33.852 1.00 92.38 1209 GLU A CA 1
ATOM 9650 C C . GLU A 1 1209 ? -36.246 -13.416 34.219 1.00 92.38 1209 GLU A C 1
ATOM 9652 O O . GLU A 1 1209 ? -35.613 -14.470 34.089 1.00 92.38 1209 GLU A O 1
ATOM 9657 N N . ALA A 1 1210 ? -35.673 -12.289 34.644 1.00 92.56 1210 ALA A N 1
ATOM 9658 C CA . ALA A 1 1210 ? -34.258 -12.180 34.974 1.00 92.56 1210 ALA A CA 1
ATOM 9659 C C . ALA A 1 1210 ? -33.958 -12.767 36.376 1.00 92.56 1210 ALA A C 1
ATOM 9661 O O . ALA A 1 1210 ? -34.427 -12.216 37.372 1.00 92.56 1210 ALA A O 1
ATOM 9662 N N . PRO A 1 1211 ? -33.153 -13.844 36.503 1.00 91.62 1211 PRO A N 1
ATOM 9663 C CA . PRO A 1 1211 ? -32.991 -14.568 37.770 1.00 91.62 1211 PRO A CA 1
ATOM 9664 C C . PRO A 1 1211 ? -32.464 -13.732 38.941 1.00 91.62 1211 PRO A C 1
ATOM 9666 O O . PRO A 1 1211 ? -32.882 -13.931 40.081 1.00 91.62 1211 PRO A O 1
ATOM 9669 N N . ASN A 1 1212 ? -31.555 -12.789 38.677 1.00 91.12 1212 ASN A N 1
ATOM 9670 C CA . ASN A 1 1212 ? -30.979 -11.946 39.726 1.00 91.12 1212 ASN A CA 1
ATOM 9671 C C . ASN A 1 1212 ? -31.783 -10.656 39.942 1.00 91.12 1212 ASN A C 1
ATOM 9673 O O . ASN A 1 1212 ? -31.579 -9.977 40.945 1.00 91.12 1212 ASN A O 1
ATOM 9677 N N . LEU A 1 1213 ? -32.730 -10.308 39.069 1.00 89.50 1213 LEU A N 1
ATOM 9678 C CA . LEU A 1 1213 ? -33.582 -9.123 39.202 1.00 89.50 1213 LEU A CA 1
ATOM 9679 C C . LEU A 1 1213 ? -35.055 -9.542 39.164 1.00 89.50 1213 LEU A C 1
ATOM 9681 O O . LEU A 1 1213 ? -35.749 -9.330 38.174 1.00 89.50 1213 LEU A O 1
ATOM 9685 N N . GLU A 1 1214 ? -35.512 -10.138 40.266 1.00 82.81 1214 GLU A N 1
ATOM 9686 C CA . GLU A 1 1214 ? -36.905 -10.560 40.456 1.00 82.81 1214 GLU A CA 1
ATOM 9687 C C . GLU A 1 1214 ? -37.887 -9.416 40.132 1.00 82.81 1214 GLU A C 1
ATOM 9689 O O . GLU A 1 1214 ? -37.702 -8.278 40.567 1.00 82.81 1214 GLU A O 1
ATOM 9694 N N . GLY A 1 1215 ? -38.909 -9.720 39.333 1.00 84.31 1215 GLY A N 1
ATOM 9695 C CA . GLY A 1 1215 ? -39.862 -8.790 38.728 1.00 84.31 1215 GLY A CA 1
ATOM 9696 C C . GLY A 1 1215 ? -39.495 -8.315 37.315 1.00 84.31 1215 GLY A C 1
ATOM 9697 O O . GLY A 1 1215 ? -40.347 -7.743 36.636 1.00 84.31 1215 GLY A O 1
ATOM 9698 N N . SER A 1 1216 ? -38.267 -8.553 36.836 1.00 91.06 1216 SER A N 1
ATOM 9699 C CA . SER A 1 1216 ? -37.817 -8.049 35.529 1.00 91.06 1216 SER A CA 1
ATOM 9700 C C . SER A 1 1216 ? -38.126 -9.018 34.388 1.00 91.06 1216 SER A C 1
ATOM 9702 O O . SER A 1 1216 ? -37.503 -10.075 34.272 1.00 91.06 1216 SER A O 1
ATOM 9704 N N . TRP A 1 1217 ? -39.044 -8.646 33.496 1.00 92.50 1217 TRP A N 1
ATOM 9705 C CA . TRP A 1 1217 ? -39.472 -9.492 32.376 1.00 92.50 1217 TRP A CA 1
ATOM 9706 C C . TRP A 1 1217 ? -38.462 -9.521 31.219 1.00 92.50 1217 TRP A C 1
ATOM 9708 O O . TRP A 1 1217 ? -37.737 -8.556 30.960 1.00 92.50 1217 TRP A O 1
ATOM 9718 N N . ILE A 1 1218 ? -38.467 -10.623 30.463 1.00 94.31 1218 ILE A N 1
ATOM 9719 C CA . ILE A 1 1218 ? -37.628 -10.822 29.276 1.00 94.31 1218 ILE A CA 1
ATOM 9720 C C . ILE A 1 1218 ? -38.512 -11.059 28.046 1.00 94.31 1218 ILE A C 1
ATOM 9722 O O . ILE A 1 1218 ? -39.167 -12.090 27.899 1.00 94.31 1218 ILE A O 1
ATOM 9726 N N . HIS A 1 1219 ? -38.488 -10.120 27.101 1.00 94.06 1219 HIS A N 1
ATOM 9727 C CA . HIS A 1 1219 ? -39.123 -10.272 25.797 1.00 94.06 1219 HIS A CA 1
ATOM 9728 C C . HIS A 1 1219 ? -38.142 -10.863 24.784 1.00 94.06 1219 HIS A C 1
ATOM 9730 O O . HIS A 1 1219 ? -37.159 -10.233 24.389 1.00 94.06 1219 HIS A O 1
ATOM 9736 N N . ARG A 1 1220 ? -38.423 -12.089 24.345 1.00 94.12 1220 ARG A N 1
ATOM 9737 C CA . ARG A 1 1220 ? -37.542 -12.869 23.473 1.00 94.12 1220 ARG A CA 1
ATOM 9738 C C . ARG A 1 1220 ? -37.940 -12.722 22.012 1.00 94.12 1220 ARG A C 1
ATOM 9740 O O . ARG A 1 1220 ? -39.077 -13.017 21.648 1.00 94.12 1220 ARG A O 1
ATOM 9747 N N . LEU A 1 1221 ? -36.991 -12.346 21.158 1.00 94.56 1221 LEU A N 1
ATOM 9748 C CA . LEU A 1 1221 ? -37.218 -12.314 19.713 1.00 94.56 1221 LEU A CA 1
ATOM 9749 C C . LEU A 1 1221 ? -36.834 -13.659 19.094 1.00 94.56 1221 LEU A C 1
ATOM 9751 O O . LEU A 1 1221 ? -35.661 -14.017 19.008 1.00 94.56 1221 LEU A O 1
ATOM 9755 N N . THR A 1 1222 ? -37.834 -14.415 18.655 1.00 93.81 1222 THR A N 1
ATOM 9756 C CA . THR A 1 1222 ? -37.675 -15.816 18.227 1.00 93.81 1222 THR A CA 1
ATOM 9757 C C . THR A 1 1222 ? -37.569 -15.994 16.715 1.00 93.81 1222 THR A C 1
ATOM 9759 O O . THR A 1 1222 ? -37.345 -17.106 16.247 1.00 93.81 1222 THR A O 1
ATOM 9762 N N . THR A 1 1223 ? -37.733 -14.935 15.920 1.00 92.00 1223 THR A N 1
ATOM 9763 C CA . THR A 1 1223 ? -37.745 -15.029 14.451 1.00 92.00 1223 THR A CA 1
ATOM 9764 C C . THR A 1 1223 ? -36.604 -14.220 13.854 1.00 92.00 1223 THR A C 1
ATOM 9766 O O . THR A 1 1223 ? -36.534 -13.013 14.043 1.00 92.00 1223 THR A O 1
ATOM 9769 N N . ASN A 1 1224 ? -35.707 -14.880 13.125 1.00 90.50 1224 ASN A N 1
ATOM 9770 C CA . ASN A 1 1224 ? -34.609 -14.275 12.383 1.00 90.50 1224 ASN A CA 1
ATOM 9771 C C . ASN A 1 1224 ? -35.042 -13.972 10.937 1.00 90.50 1224 ASN A C 1
ATOM 9773 O O . ASN A 1 1224 ? -35.489 -14.859 10.212 1.00 90.50 1224 ASN A O 1
ATOM 9777 N N . TYR A 1 1225 ? -34.858 -12.723 10.509 1.00 87.00 1225 TYR A N 1
ATOM 9778 C CA . TYR A 1 1225 ? -35.214 -12.219 9.177 1.00 87.00 1225 TYR A CA 1
ATOM 9779 C C . TYR A 1 1225 ? -34.004 -12.048 8.249 1.00 87.00 1225 TYR A C 1
ATOM 9781 O O . TYR A 1 1225 ? -34.157 -11.710 7.075 1.00 87.00 1225 TYR A O 1
ATOM 9789 N N . ARG A 1 1226 ? -32.781 -12.249 8.754 1.00 82.38 1226 ARG A N 1
ATOM 9790 C CA . ARG A 1 1226 ? -31.536 -11.979 8.021 1.00 82.38 1226 ARG A CA 1
ATOM 9791 C C . ARG A 1 1226 ? -31.004 -13.224 7.313 1.00 82.38 1226 ARG A C 1
ATOM 9793 O O . ARG A 1 1226 ? -30.713 -13.157 6.120 1.00 82.38 1226 ARG A O 1
ATOM 9800 N N . SER A 1 1227 ? -30.926 -14.343 8.023 1.00 81.12 1227 SER A N 1
ATOM 9801 C CA . SER A 1 1227 ? -30.225 -15.564 7.621 1.00 81.12 1227 SER A CA 1
ATOM 9802 C C . SER A 1 1227 ? -31.193 -16.677 7.211 1.00 81.12 1227 SER A C 1
ATOM 9804 O O . SER A 1 1227 ? -32.293 -16.778 7.751 1.00 81.12 1227 SER A O 1
ATOM 9806 N N . GLY A 1 1228 ? -30.783 -17.530 6.265 1.00 77.81 1228 GLY A N 1
ATOM 9807 C CA . GLY A 1 1228 ? -31.569 -18.692 5.828 1.00 77.81 1228 GLY A CA 1
ATOM 9808 C C . GLY A 1 1228 ? -31.717 -19.774 6.906 1.00 77.81 1228 GLY A C 1
ATOM 9809 O O . GLY A 1 1228 ? -30.947 -19.814 7.868 1.00 77.81 1228 GLY A O 1
ATOM 9810 N N . ARG A 1 1229 ? -32.693 -20.673 6.729 1.00 81.44 1229 ARG A N 1
ATOM 9811 C CA . ARG A 1 1229 ? -33.071 -21.713 7.702 1.00 81.44 1229 ARG A CA 1
ATOM 9812 C C . ARG A 1 1229 ? -31.910 -22.546 8.254 1.00 81.44 1229 ARG A C 1
ATOM 9814 O O . ARG A 1 1229 ? -31.818 -22.690 9.468 1.00 81.44 1229 ARG A O 1
ATOM 9821 N N . SER A 1 1230 ? -31.013 -23.042 7.402 1.00 79.56 1230 SER A N 1
ATOM 9822 C CA . SER A 1 1230 ? -29.882 -23.890 7.820 1.00 79.56 1230 SER A CA 1
ATOM 9823 C C . SER A 1 1230 ? -28.908 -23.170 8.758 1.00 79.56 1230 SER A C 1
ATOM 9825 O O . SER A 1 1230 ? -28.454 -23.746 9.743 1.00 79.56 1230 SER A O 1
ATOM 9827 N N . ILE A 1 1231 ? -28.627 -21.891 8.490 1.00 78.88 1231 ILE A N 1
ATOM 9828 C CA . ILE A 1 1231 ? -27.805 -21.042 9.361 1.00 78.88 1231 ILE A CA 1
ATOM 9829 C C . ILE A 1 1231 ? -28.519 -20.831 10.698 1.00 78.88 1231 ILE A C 1
ATOM 9831 O O . ILE A 1 1231 ? -27.893 -20.935 11.754 1.00 78.88 1231 ILE A O 1
ATOM 9835 N N . VAL A 1 1232 ? -29.832 -20.569 10.654 1.00 80.00 1232 VAL A N 1
ATOM 9836 C CA . VAL A 1 1232 ? -30.624 -20.297 11.857 1.00 80.00 1232 VAL A CA 1
ATOM 9837 C C . VAL A 1 1232 ? -30.727 -21.486 12.791 1.00 80.00 1232 VAL A C 1
ATOM 9839 O O . VAL A 1 1232 ? -30.453 -21.342 13.981 1.00 80.00 1232 VAL A O 1
ATOM 9842 N N . GLU A 1 1233 ? -31.031 -22.665 12.259 1.00 82.88 1233 GLU A N 1
ATOM 9843 C CA . GLU A 1 1233 ? -31.097 -23.901 13.042 1.00 82.88 1233 GLU A CA 1
ATOM 9844 C C . GLU A 1 1233 ? -29.780 -24.166 13.788 1.00 82.88 1233 GLU A C 1
ATOM 9846 O O . GLU A 1 1233 ? -29.778 -24.589 14.944 1.00 82.88 1233 GLU A O 1
ATOM 9851 N N . LEU A 1 1234 ? -28.651 -23.844 13.161 1.00 81.31 1234 LEU A N 1
ATOM 9852 C CA . LEU A 1 1234 ? -27.327 -24.149 13.672 1.00 81.31 1234 LEU A CA 1
ATOM 9853 C C . LEU A 1 1234 ? -26.889 -23.238 14.838 1.00 81.31 1234 LEU A C 1
ATOM 9855 O O . LEU A 1 1234 ? -26.468 -23.732 15.893 1.00 81.31 1234 LEU A O 1
ATOM 9859 N N . PHE A 1 1235 ? -27.037 -21.912 14.715 1.00 80.50 1235 PHE A N 1
ATOM 9860 C CA . PHE A 1 1235 ? -26.749 -21.023 15.850 1.00 80.50 1235 PHE A CA 1
ATOM 9861 C C . PHE A 1 1235 ? -27.821 -21.130 16.938 1.00 80.50 1235 PHE A C 1
ATOM 9863 O O . PHE A 1 1235 ? -27.515 -21.018 18.126 1.00 80.50 1235 PHE A O 1
ATOM 9870 N N . SER A 1 1236 ? -29.077 -21.365 16.546 1.00 87.00 1236 SER A N 1
ATOM 9871 C CA . SER A 1 1236 ? -30.168 -21.492 17.501 1.00 87.00 1236 SER A CA 1
ATOM 9872 C C . SER A 1 1236 ? -29.964 -22.710 18.393 1.00 87.00 1236 SER A C 1
ATOM 9874 O O . SER A 1 1236 ? -30.058 -22.594 19.613 1.00 87.00 1236 SER A O 1
ATOM 9876 N N . ARG A 1 1237 ? -29.579 -23.855 17.816 1.00 86.19 1237 ARG A N 1
ATOM 9877 C CA . ARG A 1 1237 ? -29.267 -25.065 18.582 1.00 86.19 1237 ARG A CA 1
ATOM 9878 C C . ARG A 1 1237 ? -28.083 -24.875 19.530 1.00 86.19 1237 ARG A C 1
ATOM 9880 O O . ARG A 1 1237 ? -28.136 -25.360 20.654 1.00 86.19 1237 ARG A O 1
ATOM 9887 N N . SER A 1 1238 ? -27.025 -24.195 19.088 1.00 81.44 1238 SER A N 1
ATOM 9888 C CA . SER A 1 1238 ? -25.777 -24.083 19.857 1.00 81.44 1238 SER A CA 1
ATOM 9889 C C . SER A 1 1238 ? -25.814 -23.054 20.987 1.00 81.44 1238 SER A C 1
ATOM 9891 O O . SER A 1 1238 ? -25.128 -23.245 21.986 1.00 81.44 1238 SER A O 1
ATOM 9893 N N . ARG A 1 1239 ? -26.567 -21.956 20.841 1.00 82.62 1239 ARG A N 1
ATOM 9894 C CA . ARG A 1 1239 ? -26.562 -20.850 21.818 1.00 82.62 1239 ARG A CA 1
ATOM 9895 C C . ARG A 1 1239 ? -27.940 -20.453 22.336 1.00 82.62 1239 ARG A C 1
ATOM 9897 O O . ARG A 1 1239 ? -28.005 -19.851 23.394 1.00 82.62 1239 ARG A O 1
ATOM 9904 N N . TYR A 1 1240 ? -29.026 -20.790 21.642 1.00 90.56 1240 TYR A N 1
ATOM 9905 C CA . TYR A 1 1240 ? -30.374 -20.297 21.966 1.00 90.56 1240 TYR A CA 1
ATOM 9906 C C . TYR A 1 1240 ? -31.400 -21.428 22.143 1.00 90.56 1240 TYR A C 1
ATOM 9908 O O . TYR A 1 1240 ? -32.585 -21.225 21.894 1.00 90.56 1240 TYR A O 1
ATOM 9916 N N . GLN A 1 1241 ? -30.951 -22.631 22.523 1.00 90.12 1241 GLN A N 1
ATOM 9917 C CA . GLN A 1 1241 ? -31.800 -23.796 22.834 1.00 90.12 1241 GLN A CA 1
ATOM 9918 C C . GLN A 1 1241 ? -32.834 -24.138 21.738 1.00 90.12 1241 GLN A C 1
ATOM 9920 O O . GLN A 1 1241 ? -33.923 -24.626 22.021 1.00 90.12 1241 GLN A O 1
ATOM 9925 N N . SER A 1 1242 ? -32.496 -23.904 20.467 1.00 86.94 1242 SER A N 1
ATOM 9926 C CA . SER A 1 1242 ? -33.402 -24.066 19.313 1.00 86.94 1242 SER A CA 1
ATOM 9927 C C . SER A 1 1242 ? -34.647 -23.155 19.333 1.00 86.94 1242 SER A C 1
ATOM 9929 O O . SER A 1 1242 ? -35.602 -23.398 18.600 1.00 86.94 1242 SER A O 1
ATOM 9931 N N . GLY A 1 1243 ? -34.651 -22.098 20.152 1.00 86.88 1243 GLY A N 1
ATOM 9932 C CA . GLY A 1 1243 ? -35.764 -21.154 20.297 1.00 86.88 1243 GLY A CA 1
ATOM 9933 C C . GLY A 1 1243 ? -35.846 -20.070 19.215 1.00 86.88 1243 GLY A C 1
ATOM 9934 O O . GLY A 1 1243 ? -36.714 -19.203 19.287 1.00 86.88 1243 GLY A O 1
ATOM 9935 N N . VAL A 1 1244 ? -34.952 -20.090 18.221 1.00 91.62 1244 VAL A N 1
ATOM 9936 C CA . VAL A 1 1244 ? -34.886 -19.101 17.134 1.00 91.62 1244 VAL A CA 1
ATOM 9937 C C . VAL A 1 1244 ? -35.140 -19.794 15.803 1.00 91.62 1244 VAL A C 1
ATOM 9939 O O . VAL A 1 1244 ? -34.477 -20.764 15.452 1.00 91.62 1244 VAL A O 1
ATOM 9942 N N . THR A 1 1245 ? -36.090 -19.267 15.045 1.00 91.19 1245 THR A N 1
ATOM 9943 C CA . THR A 1 1245 ? -36.544 -19.792 13.755 1.00 91.19 1245 THR A CA 1
ATOM 9944 C C . THR A 1 1245 ? -36.222 -18.806 12.637 1.00 91.19 1245 THR A C 1
ATOM 9946 O O . THR A 1 1245 ? -36.044 -17.616 12.888 1.00 91.19 1245 THR A O 1
ATOM 9949 N N . SER A 1 1246 ? -36.088 -19.280 11.396 1.00 86.94 1246 SER A N 1
ATOM 9950 C CA . SER A 1 1246 ? -35.875 -18.395 10.243 1.00 86.94 1246 SER A CA 1
ATOM 9951 C C . SER A 1 1246 ? -37.203 -18.039 9.585 1.00 86.94 1246 SER A C 1
ATOM 9953 O O . SER A 1 1246 ? -38.009 -18.927 9.313 1.00 86.94 1246 SER A O 1
ATOM 9955 N N . ALA A 1 1247 ? -37.394 -16.762 9.255 1.00 83.25 1247 ALA A N 1
ATOM 9956 C CA . ALA A 1 1247 ? -38.454 -16.315 8.352 1.00 83.25 1247 ALA A CA 1
ATOM 9957 C C . ALA A 1 1247 ? -38.122 -16.581 6.869 1.00 83.25 1247 ALA A C 1
ATOM 9959 O O . ALA A 1 1247 ? -38.995 -16.461 6.010 1.00 83.25 1247 ALA A O 1
ATOM 9960 N N . LYS A 1 1248 ? -36.866 -16.924 6.548 1.00 71.88 1248 LYS A N 1
ATOM 9961 C CA . LYS A 1 1248 ? -36.405 -17.242 5.191 1.00 71.88 1248 LYS A CA 1
ATOM 9962 C C . LYS A 1 1248 ? -36.415 -18.763 4.983 1.00 71.88 1248 LYS A C 1
ATOM 9964 O O . LYS A 1 1248 ? -35.754 -19.495 5.719 1.00 71.88 1248 LYS A O 1
ATOM 9969 N N . GLY A 1 1249 ? -37.181 -19.211 3.984 1.00 57.38 1249 GLY A N 1
ATOM 9970 C CA . GLY A 1 1249 ? -37.392 -20.627 3.645 1.00 57.38 1249 GLY A CA 1
ATOM 9971 C C . GLY A 1 1249 ? -36.152 -21.392 3.197 1.00 57.38 1249 GLY A C 1
ATOM 9972 O O . GLY A 1 1249 ? -35.264 -20.788 2.550 1.00 57.38 1249 GLY A O 1
#

Solvent-accessible surface area (backbone atoms only — not comparable to full-atom values): 69726 Å² total; per-residue (Å²): 87,70,59,96,87,43,77,47,75,86,76,75,67,51,76,51,80,44,77,46,54,34,90,54,37,60,83,51,65,50,92,72,71,86,61,63,36,42,41,31,44,36,34,32,85,94,41,28,77,58,36,23,72,33,41,23,40,27,56,66,47,66,14,71,73,39,54,56,29,28,9,39,34,39,38,23,81,66,67,55,51,33,56,64,60,26,40,69,32,70,87,40,67,46,45,40,50,52,34,43,52,48,47,52,53,51,48,57,50,39,59,49,19,60,76,77,40,49,67,62,35,50,48,53,49,49,28,60,63,68,21,59,71,67,80,37,92,50,59,48,52,22,69,32,40,51,50,56,51,53,53,50,47,39,49,45,33,55,25,64,90,68,51,63,37,36,36,91,40,34,29,35,63,59,59,96,66,91,76,65,39,66,77,37,74,40,93,50,42,47,34,50,67,70,53,83,91,39,45,75,57,48,56,42,38,45,32,73,82,63,60,40,31,48,76,41,35,58,49,66,48,59,78,73,35,52,62,63,47,52,28,58,51,61,69,68,45,54,71,71,54,43,53,50,50,62,68,55,40,64,72,52,94,85,37,66,65,79,49,26,81,43,34,74,45,78,50,101,90,45,65,39,18,58,54,61,26,60,74,38,82,67,29,54,56,51,52,53,52,47,50,66,75,41,68,70,45,54,81,56,49,40,70,59,60,52,44,38,38,53,44,68,72,45,69,67,51,74,44,74,55,52,55,56,47,55,68,65,52,84,44,66,67,33,40,53,50,40,58,69,54,29,77,40,46,72,45,48,80,82,48,72,67,63,42,54,49,49,52,50,48,44,70,76,39,54,91,76,48,68,61,69,64,53,44,79,24,35,24,44,29,60,88,95,44,75,44,40,53,86,73,46,84,76,58,74,58,51,71,50,68,40,84,94,76,61,52,66,47,76,45,54,54,71,81,79,52,80,82,87,68,68,77,17,54,60,60,47,49,50,48,55,54,16,60,77,66,78,51,72,62,55,66,56,50,23,67,47,68,75,43,83,61,78,96,61,99,66,57,68,68,59,54,48,48,47,52,43,60,74,41,67,79,44,48,63,82,37,17,52,41,49,54,47,48,47,54,50,36,62,77,36,80,83,51,71,49,53,74,63,38,25,43,38,18,54,67,69,51,72,42,62,75,75,42,69,37,29,62,55,66,64,83,42,50,31,42,77,44,26,41,28,74,64,36,58,66,41,44,62,44,51,32,100,80,54,74,67,52,73,42,93,73,26,36,44,22,54,52,72,46,63,84,80,38,64,61,65,93,46,49,42,93,75,74,56,71,70,26,40,50,53,47,52,53,49,52,50,56,42,38,74,76,34,79,65,41,58,65,50,43,47,67,95,43,42,67,53,50,25,61,64,66,74,46,57,48,61,56,22,45,59,55,61,76,91,76,50,43,83,84,22,51,63,55,69,70,55,55,64,67,32,64,88,44,65,68,52,47,51,52,43,41,76,58,39,30,35,51,61,81,30,69,69,46,48,37,55,48,30,54,64,75,68,58,93,83,72,74,92,84,77,91,60,68,65,65,54,50,53,32,48,57,73,63,57,45,70,80,59,34,76,48,74,67,44,46,50,54,53,47,49,61,50,54,79,70,59,84,83,70,56,77,45,81,42,77,79,50,56,68,55,51,78,72,52,80,49,67,72,58,52,62,46,61,74,71,73,72,62,71,48,53,35,37,50,71,39,99,67,76,66,65,88,68,62,53,97,78,59,67,68,45,63,76,71,74,50,66,64,47,61,44,88,86,76,52,58,34,40,42,38,52,58,89,59,62,64,62,59,53,49,48,69,72,63,71,73,78,54,73,64,59,43,46,50,49,48,48,57,42,41,70,53,42,68,75,74,53,93,64,85,67,53,61,67,49,46,54,52,50,46,55,51,48,39,51,49,35,50,53,55,39,57,65,52,36,80,53,92,60,64,22,42,47,57,53,52,42,21,51,49,35,38,46,48,47,49,42,65,68,34,82,64,52,54,74,45,41,18,70,35,48,46,76,46,98,88,59,41,33,39,36,27,57,48,75,54,92,72,81,63,70,78,58,31,56,51,50,65,35,72,84,64,47,42,46,47,28,40,26,45,80,95,56,69,76,40,66,49,94,56,60,41,42,71,23,55,57,98,54,36,39,36,33,38,48,91,68,64,86,60,89,85,44,96,54,20,30,38,35,39,39,30,52,44,71,56,62,63,56,48,41,47,48,53,51,46,55,71,48,47,75,86,47,70,41,83,44,37,45,59,60,53,44,47,67,40,47,30,49,71,22,37,36,35,36,46,28,52,86,49,30,43,52,62,60,51,50,26,50,52,51,50,49,44,48,75,75,44,59,48,39,32,42,36,31,12,80,39,66,67,60,34,48,54,38,51,48,50,34,49,67,76,36,66,92,38,65,70,57,61,66,29,49,40,71,47,51,62,91,38,41,74,74,85,79,55,95,87,46,29,36,36,40,35,26,38,44,77,43,44,64,72,43,50,41,62,102,53,59,39,58,46,67,48,87,41,45,28,40,36,28,47,54,31,21,42,24,29,39,74,62,68,43,42,62,75,68,54,45,54,60,52,96,68,96,66,93,62,43,59,39,58,41,35,39,37,41,26,27,30,70,82,50,29,50,17,85,59,72,25,66,38,74,66,52,51,53,53,23,55,76,68,73,34,62,68,71,25,39,27,66,47,21,59,38,61,68,24,51,51,83,60,66,86,54,57,53,27,74,55,37,72,56,18,42,39,49,71,45,39,48,21,73,69,50,46,37,74,42,29,51,52,45,13,51,75,72,30,81,54,59,35,43,40,74,36,124

Nearest PDB structures (foldseek):
  2xzl-assembly1_A  TM=5.275E-01  e=6.160E-11  Saccharomyces cerevisiae
  6i3p-assembly1_A  TM=5.575E-01  e=8.307E-02  Thermochaetoides thermophila DSM 1495
  4zni-assembly1_A  TM=4.585E-01  e=4.809E-02  Oshimavirus P7426
  5urj-assembly1_A  TM=1.452E-01  e=3.126E-03  Homo sapiens
  3dmd-assembly1_A  TM=3.057E-01  e=9.485E-01  Pyrococcus furiosus

Secondary structure (DSSP, 8-state):
-EETTEE---PPPEEEEEEE-GGGHHHHT-S--SSPEEEEEEE-GGGHHHHTTS-SEEESEE-TT-----SEEEEESSPPBPTTSSSB-TT-HHHHHHHHHHHHHHHHHHHHHHHH-HHHHHHHHHHHHHS--SPPSSHHHIIIIIHHHHHHHHHSEEBTTS-EE-GGGEEEEE-SS---TTTTT---EEBS--SGGGHHHHHHHT-TTTT-PEEEEHHHHHTTS-HHHHHHHHHHS-HHHHHHHHHHPPPPTT-GGGGTT---EEETTEEE-HHHHHTSHHHHHHHHHHHHH-TTHHHHS-HHHHHHHHHHHS-SS-SHHHHHHHHH--SHHHHHHHHHH-S-EEEETT-HHHHHHHHHHHHHHTTTS-HHHHHHHEEEEETTEEEETTT-TT-SEEEEEETTTTEEEEEEHHHH-PPPPPTTHHHHHHHHHHHHTT---HHHHHHHHSS--------HHHHHHHHHHHHTTPBPSSHHHHHHHHHHHHH-TT-TTGGG-EEEBTTS-EEES-EEEESS--TTB-TTSBBPGGGGGGHHHH-TTPPPEEETTEEEESSSEETTEE-GGGB-SS--HHHHHHHHHHHHHHHHH-TTHHHHHTTTTHHHHHHHHTS-GGG-B-S-TTT--GGGPPPHHHHHHHTT-HHHHHHHHHTTPBPTT-HHHHHHHHHHHT-S---S----HHHHHHHHHHTTGGGT--SHHHHHHHHHHHHHH-----EEE-THHHHHHTT---HHHHHHHTTT--EEEEEE-SSS--GGGT-TT-HHHHHTT---EE-TTS-SEEEEETT--HHHHHHHHH----HHHHHHHHHHHHHHHTTTS--THHHHHHHHHHHHHHHHHHHHHHHHTT-SS-BHHHHHHHHHHHHHHHHHH--S-EEEEEEEEEE-TTSEEEEEEESSSS--GGGGS-S-GGGGTEEEEEEETTS--EE-SS-EEEEEETTEEEEE-SS-SS---TTEEEEEEE-S--HHHHHHHHHHHHHHTTS-SSSBHHHHHHHHS-STTEEEEE--TTS-HHHHHHHHHHHHHHH---EEEEEESSHHHHHHHHHHHHHHTTT-HHHHHHEEE-SSS-------TTS-EEEEEETTTTTT-B-TTS-BTTTS--SEEEETTGGGS-HHHHHHHHHHSPPPSS--TT-TTS-EEEEEE-TTSPPP--SSS-HHHHHHHHHTT-----TTT--HHHHTT---TT-SB-TTSTT-EEEE--EEEEEEHHHHHHHHHHHSTT--EEEE-

pLDDT: mean 74.46, std 17.03, range [27.12, 97.5]

Sequence (1249 aa):
ITVNGERIERLPLETIRLTIPRTELRGIGFTEDDQDVEVVLCWSEEAMEQLAKEPTLYQYFPMTKEAHGMAYVIHSNGLQKQAQRTELNADSPINARLFDRLVARVREEAERWMEEDPDRYRSLFKAILHSKFEAAGLKVLHEHVQQPLIDFIKEHVPTIDGRFLEADHVLVRDSKLSIPLEDFGIEKHWFHWADEADAPTISRAKDNARLGLKLATVDHLIRKVDARALSEWVQGLPEQEYDQFLKEMKRPSGGLKELAGLQFIRADGGLVSFNDLLKKPEGLTQLLGWYEAHPHLNEWVSMKDLELTLVEMTDATWNETSAQLLIRLTTKEARDTLIERLPRLVVEKGEAFYEKGFFHWWAEHMDEIDCQLVRRKLVLRVGEVDIGWNDALILEQIELPTPPNGKLIPLELDKILPGKVAPGQQEVLALREGLAKEEYHPDFLKMAFGRKQKSGKEELVGVGNRMVKELEGQPLKNGTQLLFAVLLRDQHQDWNGFDAVKVRARAGEAYELGGWWYYQAPVFMSDRYLLDPRYADMADPLGADWSPIKVGSCDLVYRPRLGGAFLGDAIKEELDESAQVAFADWLLKESQANPDALDLIGGKYRDALKKVLRGDPGDWVRADDAWTIEEERIPGWVLTWLGEDEARKDLFTKLGLHGPQDPVIAWRKALLEGGEDVAEGLERPENTRKWVVVQGGSETFTTQKQQVWITELVRELGKEPVLRARPELEERAKVCTDPVYVEWRGAGGEWQVFEFDGAELPVDLCAGEDALARAHGVKVIPARDGSKRLFVLAGTDFVDLLVQLYGKMDEAAWRSLREVYSKHLDRSKPKKKETDNRDASLKEQVQELKERQLAYAGNAEMSLAELLNALEWEYQSKLLARQEGKTIRFKEVREAEDGTIHLAMPSVDELPYELNMGRDPKLLGITLKLRNKGGAYQEVDRFELLGSSEGEVLVKIPEPPLTLKHSTVAMIEMEPEDFLLNALVNAWEEQAGPLDGDKSLVAHIRERAPGEQVGFIFGPPGTGKTTELAGRLIDTVRNSRNKVLVLTPTNNAADVLYERISDKAEGDLDVLRAVHRFGSNSKQVLWEDDLPVVVITTMHRFPFDAIANGPALNEVDWDQVVFDEASMAALPHALLPLFTLPPRTGEQDWGALGARFLFAGDPFQLPPVGLTPSLLDRIEADKAKKPIRGYSTENIYTLAGIDRFDLEEAPNLEGSWIHRLTTNYRSGRSIVELFSRSRYQSGVTSAKG

Mean predicted aligned error: 23.87 Å